Protein AF-A0A922IE28-F1 (afdb_monomer)

pLDDT: mean 79.54, std 25.28, range [22.52, 98.88]

Organism: Dermatophagoides farinae (NCBI:txid6954)

Mean predicted aligned error: 19.51 Å

Solvent-accessible surface area (backbone atoms only — not comparable to full-atom values): 65474 Å² total; per-residue (Å²): 134,86,85,78,84,88,87,84,89,79,88,81,90,84,90,85,84,85,82,87,82,88,80,86,89,87,83,83,89,85,85,89,86,86,90,89,84,81,88,87,80,85,88,86,84,86,81,89,84,91,84,84,88,87,86,89,86,83,85,91,82,89,90,85,81,89,84,88,85,86,71,89,77,75,98,67,81,85,79,55,100,76,50,50,60,42,82,54,39,50,75,61,57,78,55,43,74,57,99,73,29,42,29,26,38,27,29,31,63,85,85,61,49,63,28,29,39,37,34,57,67,75,90,49,86,88,73,59,78,53,69,44,56,58,45,25,52,58,51,41,77,72,46,87,53,83,25,36,52,47,67,76,52,41,27,29,46,78,69,88,49,102,86,51,78,70,49,44,30,43,33,27,70,55,50,49,26,19,47,37,17,43,48,68,34,81,91,55,78,79,49,75,20,37,50,34,36,52,52,50,39,51,30,52,30,46,37,52,37,46,74,71,36,34,40,55,49,46,46,46,42,73,32,34,28,29,30,57,74,46,55,41,23,46,48,76,48,58,67,38,45,72,65,72,91,56,96,79,65,70,49,82,35,96,55,34,58,66,56,32,46,40,65,55,39,70,24,51,37,32,73,85,67,66,49,53,42,36,30,8,47,26,41,43,60,52,19,74,62,68,52,46,74,85,36,80,35,93,44,70,65,49,31,48,39,50,45,16,64,33,56,16,36,89,42,54,88,76,24,75,68,48,79,75,29,80,37,45,91,74,52,91,57,60,79,91,38,61,65,34,52,53,74,72,40,47,88,64,46,84,46,65,50,53,41,46,55,42,43,40,24,52,39,79,35,60,91,74,25,51,48,45,66,64,53,66,49,34,55,51,56,69,44,85,66,49,59,34,80,38,31,82,61,40,68,74,52,93,64,71,33,32,52,77,72,52,84,79,77,79,76,80,80,82,81,77,92,78,85,82,87,89,85,86,88,82,90,89,92,85,84,90,87,85,90,88,80,91,84,91,89,90,88,92,82,89,83,90,85,92,84,87,86,79,85,88,84,90,81,92,88,85,92,87,90,86,87,88,79,92,86,85,85,84,90,83,84,91,88,85,85,88,86,86,88,85,89,80,90,80,91,89,88,92,81,89,84,83,91,86,87,82,90,82,85,82,81,81,87,66,89,72,78,66,81,88,68,75,76,94,76,88,76,90,66,65,58,81,85,74,50,31,69,64,57,50,48,54,52,52,61,49,42,73,42,20,38,42,72,41,78,45,49,48,53,63,44,70,66,58,46,50,54,46,48,54,52,32,41,76,61,56,35,36,44,80,26,79,64,36,52,73,24,35,39,34,38,58,37,87,77,48,75,76,82,78,78,44,36,36,46,43,66,32,31,92,68,47,87,52,78,48,36,41,65,74,54,75,65,60,47,50,55,55,45,66,76,52,43,61,47,27,29,22,80,28,50,34,37,37,40,33,29,22,38,23,40,87,87,16,92,79,36,52,47,34,43,36,38,29,55,47,62,69,48,53,56,49,38,54,33,38,22,50,48,8,53,72,38,43,72,71,51,46,82,60,74,85,48,33,44,34,42,40,35,29,52,64,27,53,81,67,91,62,88,63,46,63,56,31,63,50,22,61,94,69,48,44,50,47,75,39,81,92,72,43,32,37,42,24,32,8,37,62,42,60,66,54,42,38,47,67,55,47,49,33,50,22,13,51,31,30,45,51,16,66,76,72,72,40,43,31,40,43,14,14,29,26,39,40,28,41,73,84,70,57,70,48,26,38,33,34,22,31,36,78,94,54,48,36,57,38,62,20,46,31,59,56,66,57,84,59,47,47,52,21,23,41,24,44,55,42,30,40,34,38,65,46,101,81,21,43,32,18,36,36,23,38,56,40,30,44,79,45,65,42,57,60,57,29,72,88,49,25,46,42,54,56,60,26,55,49,35,61,15,44,32,34,23,44,12,37,32,73,78,25,46,72,44,39,62,69,41,82,86,80,53,65,92,85,59,52,36,32,21,30,86,70,46,81,51,54,97,83,63,87,60,77,46,23,44,80,61,16,32,38,41,24,46,39,87,54,33,89,42,49,32,97,57,37,64,42,51,78,33,48,64,41,47,32,39,34,34,38,32,46,33,52,60,67,53,29,47,54,35,33,39,87,43,69,65,46,26,50,42,54,28,59,60,27,46,23,47,53,39,69,77,47,94,56,93,53,90,45,76,40,80,30,32,49,36,30,31,92,36,43,46,44,36,58,24,64,46,52,46,58,63,50,57,58,78,77,47,84,74,55,52,76,50,52,34,33,40,39,20,70,40,23,37,40,91,88,79,68,43,62,59,48,94,40,60,33,56,46,44,42,56,48,50,52,53,51,43,48,66,75,62,52,96,44,64,37,86,52,58,87,24,36,30,71,30,82,91,66,52,73,53,85,95,59,97,60,60,62,65,77,37,60,42,71,50,59,70,57,51,52,52,47,50,54,51,45,55,49,48,43,50,42,47,24,39,90,49,50,50,67,65,52,57,50,47,50,51,53,38,54,50,46,58,68,107

Nearest PDB structures (foldseek):
  4ox2-assembly2_B  TM=9.775E-01  e=7.577E-95  Rattus norvegicus
  5v9g-assembly1_A  TM=9.801E-01  e=2.326E-94  Rattus norvegicus
  3dt7-assembly1_A  TM=9.799E-01  e=1.688E-94  Rattus norvegicus
  3mof-assembly1_A  TM=9.797E-01  e=4.185E-94  Rattus norvegicus
  2fah-assembly4_D  TM=9.716E-01  e=9.099E-90  Gallus gallus

Secondary structure (DSSP, 8-state):
-----------------------------------------------------------------------PPP------TTEEEGGGEEEEEEEEEETTEEEEEEEETTT--EEEEEEPP---TTS-S-HHHHHHHHHHHH---TTB--EEEEEE----STT-PPPEEEEEE--SEEHHHHHH-TT----HHHHHHHHHHHHHHHHHHHHTTEE-----GGGEEE-TTS-EEE--GGG-EEPPSSTT----S--S-GGG--HHHHTT-SS--THHHHHHHHHHHHHHHHSS-S---SSHHHHHHHHHHHH----TTTSTTGGGSTTGGGS---SSPPP-HHHHHTTT---HHHHHHHHHHT-SSTTTSPPHHHHHTSGGGTSSSPPPPSHHHHTT--S-B-GGGSPPPPPPPPPPP-------------------------------------------------------------------------------------------------TT----SS-----GGGS-HHHHHHHHHHHHHH--SEEEE----HHHHHHHHHHHHHTTS-EE-TTSBT-EEE---TTSSS---------PPTT----S-----HHHHHHHHHTTSTTTTTTSEEEEEEEEESSTT-TT-EEEEEEES-HHHHHHHHHHSEESHHHHHHHTT---SEEEEEE-S-PTTTSSPPBTTB---GGG-EEEEETTTTEEEEES--SGGGT-TIIIIIIIIIHHHHHHHHT-EEESEEEEEEE-TTS-EEEEEEE--TTSSHHHHHT----STT-EEEEEESS-EEEEE-TTSBEEEE---SEE--B-TT--TTT-HHHHHHTTBS-EEES-EEETTS-EE-TT-TTSS-TT--EE-TTS-EE-TTSSS-SS-TT-EEEEEGGGSTTB-TTTT-TT-EEEEEEEEE----SSS-SEEE-SSHHHHHHHHHT-EEE--TTSS--S--EEE-GGGTTTT-SS-HHHHHHHHHTTTTSTT-BPPEEEEE-TT-B-TTT--BSS--GGGGHHHHHHHHHHHTT-S-EEEETTEEEE-TTTS--TT----HHHHH---HHHHHHHHHHHHHHHHHHTGGGS-HHHHHHHHHHHHHTT-

Sequence (1121 aa):
MSNNLPSHGGTINSIDSSSSKNSLHNHMRNITGSTTSNMPGNLHNPTSNHQQPPQSSSSSSSLASSSNINGPLPDNEYEFPYCEDVNKYTKMNKIGQGTFGEVFKAKHSKTRKLVALKKVLMENEKEGFPITALREIKILQLLKHENVVNLIEICRTSSTDSNYKATFYLVFDFCEHDLAGLLSNISVTFNLGEIKKIMQQLLNGLFFIHKQKILHRDMKAANILITKNGVLKLADFGLARAISDIRSDRYTNRVVTLWYRPPELLLGARNYGPPIDLWGAGCIMAEMWTRIPILQGNTELAQLQMITQLCGSITPEVWPGVEKLELFNKMDLGKNQRRRVKEKLKPFIKCDCALDLLDKLLILDPTKRLDSDSALNHDFFWTDPMPQDLGKLLSKYTSSMFEFTTPRRRAAPQAQQGGGPSAPGPHVYHPGHHPGGHQRGPPGRMGAQNSGGQYIDRLDGSYHPSSMINTDNVPSTVVRLTDLVKHRTMISVAYQKGHFEGAESLGCQTTKTSFNTVSSRGLTNLSAATLSDSVKKFIEDKARVCKPDQIQICDGSETENQQLIDLMVKQGMLEKLPKYENCWLARTDPADVALNKRDTIPIPKEGVEGTLGKWLSPEDLQKALDERFPDCMKGRTMYVIPFSMGPIGSPLSKIGIQLTDSPYVVASMRIMTRMGEAVLKTLGEREDFIRCLHSVGCPLPLQRPLKQNWPCNPEKTLISHIPDRNEIISFGSGYGGNSLLGKKCFALRLGSILAKREGWFAEHMLILGITNPQGIKRYVVAAFPSACGKTNLAMLTPTLPGYKVECVGDDISWMRFDKNGVLRAINPEYGFFGVAPGTTNKTNPNAMKTISRNTVFTNVAKTSDGGVYWEGLEDEIDPNVKITSWLGEEWTKDSGKPAAHPNSRFCTPAGQCPIIDSCWEDSQGVPISAIIFGGRRPEGVPLVYESFDWKHGVLVGASLRSEATAAAEHKAKVIMHDPFAMRPFFGYNFGHYLDHWLSFAEKPGLQLPKIFHVNWFRKDKQSGKFLWPGFGENCRVLDWIIRRVENENITMDSPIGYLPKRDSFRAEGLDIDYDKLFDVPKDFWKQEVTSIRKYFDEQVGEDLPKDMNEQLNKLEQRLNQ

Foldseek 3Di:
DDDDDDDDDDDDDDDDDDDDDDDDDDDDDDDDDDDDDDDDDDDDDDDDDDDDDDDDDDDDDDDDDDDDDDDDDDPDDPDPVFAAAPVQKAWDAWFDDDPFFTWTWIAGNPVRAIKIKGWGDPPDVVPPGDPLVVVVVVLLVVDDDLAAKHFPGKYWHDDPDPPDDIIIITITHDALEFQLLQLLDPPRAQDLLQLLLLLLSLLVQLVRCVVVQKEQQAQDRLQWGAHLQGGIHGDDSSVMDGQDPDPPQFAQLPTYDLLQAAVLSLLAGRHDGSLRNLSSSLQVSLCSQVSDRQQDAPDSQSSLLSLCQAANADDCVLAPPSVVRPCPVPHDNDPDHDHCQLVVRCVRDVDVLSSVLSNLSSRNHSVSRAHSVLSSLGCSCVPPPHNDGCSVSSVVDPHRGHPVPDDDDDDDDDDDDDDDDDDDDDDDDDDDDDDDDDDDDDDDDDDDDDDDDDDDDDDDDDDDDDDDDDDDDDDDDDDDDDDDDDDDDDDDDDDDDDDDDDDDDDDDPDVPPDPPCQDDDDDDADDPVLAAPLLVVLCVVLCVFQVAPAEGEDALDVRLLVVLVVVCVVLLQWDFQVLFAQEIEGFADPLQQADDFADAAFDFDRSFDFLQHHHDDPVVVVVLCNVFRGNQNAHFYWYWKWFKQAFQPFPLIAIAIATERHSLLVNLLSQWTVIRSSSSVSCDNPNRHAYHYEYLRAHPPGPDDGASSHRFASVSWDWDADLVNSYTYTYGHPDDCRRNCVPQVVQFQSVQVVCLVPVWHKAQWWKKWKAALVRDIAIEIEQEADPFQQQLQQQFDAPDPSMDMFGLGRTIWIWHQDPQQFIFIARRIQWDWDFDAPDDCVRHVLVVQQLRYSKYKYQFKAKPSSHTDWHNCPPVDDPVIWIQASSRHTDDPPPPDTRGQQRITMRGGQVSGPRHDPCSRPSRGGGHQEYEYEEADQDQDFFKFWAPAQLLLLLVQQLDWYQDGSNDPDPDRDIDDCRSSCSRRYNYYVLVVSVSSVVSRPDPSHPDHIYMYGHQHHADPPPRDGLHPDRNPCVLVVVVSVCVSVVPPQWDDALSHTDGDPVRGPQPPHDGPNCRNGDRDLVVVVVSLVVSVVCCCRHNNPSHDPSSVVSSVSSVVRSVD

InterPro domains:
  IPR000719 Protein kinase domain [PF00069] (89-381)
  IPR000719 Protein kinase domain [PS50011] (89-381)
  IPR000719 Protein kinase domain [SM00220] (89-381)
  IPR008209 Phosphoenolpyruvate carboxykinase, GTP-utilising [MF_00452] (526-1120)
  IPR008209 Phosphoenolpyruvate carboxykinase, GTP-utilising [NF003253] (527-1120)
  IPR008209 Phosphoenolpyruvate carboxykinase, GTP-utilising [PTHR11561] (513-1120)
  IPR008209 Phosphoenolpyruvate carboxykinase, GTP-utilising [cd00819] (535-1115)
  IPR008210 Phosphoenolpyruvate carboxykinase, N-terminal [G3DSA:3.40.449.10] (537-767)
  IPR008210 Phosphoenolpyruvate carboxykinase, N-terminal [SSF68923] (525-759)
  IPR008271 Serine/threonine-protein kinase, active site [PS00108] (214-226)
  IPR011009 Protein kinase-like domain superfamily [SSF56112] (82-387)
  IPR013035 Phosphoenolpyruvate carboxykinase, C-terminal [G3DSA:3.90.228.20] (768-1118)
  IPR017441 Protein kinase, ATP binding site [PS00107] (95-118)
  IPR018091 Phosphoenolpyruvate carboxykinase, GTP-utilising, conserved site [PS00505] (784-792)
  IPR035077 Phosphoenolpyruvate carboxykinase, C-terminal P-loop domain [PF00821] (760-1118)
  IPR035078 Phosphoenolpyruvate carboxykinase, GTP-utilising, N-terminal [PF17297] (537-755)

Radius of gyration: 40.19 Å; Cα contacts (8 Å, |Δi|>4): 1956; chains: 1; bounding box: 124×107×155 Å

Structure (mmCIF, N/CA/C/O backbone):
data_AF-A0A922IE28-F1
#
_entry.id   AF-A0A922IE28-F1
#
loop_
_atom_site.group_PDB
_atom_site.id
_atom_site.type_symbol
_atom_site.label_atom_id
_atom_site.label_alt_id
_atom_site.label_comp_id
_atom_site.label_asym_id
_atom_site.label_entity_id
_atom_site.label_seq_id
_atom_site.pdbx_PDB_ins_code
_atom_site.Cartn_x
_atom_site.Cartn_y
_atom_site.Cartn_z
_atom_site.occupancy
_atom_site.B_iso_or_equiv
_atom_site.auth_seq_id
_atom_site.auth_comp_id
_atom_site.auth_asym_id
_atom_site.auth_atom_id
_atom_site.pdbx_PDB_model_num
ATOM 1 N N . MET A 1 1 ? 31.462 1.731 -59.263 1.00 33.59 1 MET A N 1
ATOM 2 C CA . MET A 1 1 ? 31.425 1.887 -60.732 1.00 33.59 1 MET A CA 1
ATOM 3 C C . MET A 1 1 ? 30.309 2.888 -61.015 1.00 33.59 1 MET A C 1
ATOM 5 O O . MET A 1 1 ? 29.175 2.592 -60.681 1.00 33.59 1 MET A O 1
ATOM 9 N N . SER A 1 2 ? 30.634 4.175 -61.179 1.00 28.20 2 SER A N 1
ATOM 10 C CA . SER A 1 2 ? 30.984 4.822 -62.464 1.00 28.20 2 SER A CA 1
ATOM 11 C C . SER A 1 2 ? 29.768 4.867 -63.409 1.00 28.20 2 SER A C 1
ATOM 13 O O . SER A 1 2 ? 29.462 3.852 -64.019 1.00 28.20 2 SER A O 1
ATOM 15 N N . ASN A 1 3 ? 28.930 5.910 -63.385 1.00 30.28 3 ASN A N 1
ATOM 16 C CA . ASN A 1 3 ? 29.123 7.308 -63.843 1.00 30.28 3 ASN A CA 1
ATOM 17 C C . ASN A 1 3 ? 28.669 7.537 -65.302 1.00 30.28 3 ASN A C 1
ATOM 19 O O . ASN A 1 3 ? 28.883 6.686 -66.155 1.00 30.28 3 ASN A O 1
ATOM 23 N N . ASN A 1 4 ? 28.185 8.763 -65.550 1.00 29.67 4 ASN A N 1
ATOM 24 C CA . ASN A 1 4 ? 28.097 9.478 -66.838 1.00 29.67 4 ASN A CA 1
ATOM 25 C C . ASN A 1 4 ? 26.875 9.264 -67.772 1.00 29.67 4 ASN A C 1
ATOM 27 O O . ASN A 1 4 ? 26.870 8.454 -68.690 1.00 29.67 4 ASN A O 1
ATOM 31 N N . LEU A 1 5 ? 25.907 10.177 -67.590 1.00 35.06 5 LEU A N 1
ATOM 32 C CA . LEU A 1 5 ? 25.339 11.108 -68.602 1.00 35.06 5 LEU A CA 1
ATOM 33 C C . LEU A 1 5 ? 26.402 11.640 -69.619 1.00 35.06 5 LEU A C 1
ATOM 35 O O . LEU A 1 5 ? 27.581 11.568 -69.261 1.00 35.06 5 LEU A O 1
ATOM 39 N N . PRO A 1 6 ? 26.078 12.272 -70.791 1.00 51.47 6 PRO A N 1
ATOM 40 C CA . PRO A 1 6 ? 25.014 13.296 -70.932 1.00 51.47 6 PRO A CA 1
ATOM 41 C C . PRO A 1 6 ? 24.387 13.546 -72.344 1.00 51.47 6 PRO A C 1
ATOM 43 O O . PRO A 1 6 ? 24.644 12.829 -73.305 1.00 51.47 6 PRO A O 1
ATOM 46 N N . SER A 1 7 ? 23.681 14.694 -72.450 1.00 30.53 7 SER A N 1
ATOM 47 C CA . SER A 1 7 ? 23.553 15.610 -73.621 1.00 30.53 7 SER A CA 1
ATOM 48 C C . SER A 1 7 ? 22.373 15.409 -74.605 1.00 30.53 7 SER A C 1
ATOM 50 O O . SER A 1 7 ? 21.953 14.283 -74.828 1.00 30.53 7 SER A O 1
ATOM 52 N N . HIS A 1 8 ? 21.781 16.453 -75.226 1.00 33.66 8 HIS A N 1
ATOM 53 C CA . HIS A 1 8 ? 21.833 17.918 -74.984 1.00 33.66 8 HIS A CA 1
ATOM 54 C C . HIS A 1 8 ? 20.650 18.670 -75.660 1.00 33.66 8 HIS A C 1
ATOM 56 O O . HIS A 1 8 ? 20.022 18.131 -76.564 1.00 33.66 8 HIS A O 1
ATOM 62 N N . GLY A 1 9 ? 20.444 19.950 -75.295 1.00 26.83 9 GLY A N 1
ATOM 63 C CA . GLY A 1 9 ? 19.660 20.946 -76.060 1.00 26.83 9 GLY A CA 1
ATOM 64 C C . GLY A 1 9 ? 18.352 21.420 -75.391 1.00 26.83 9 GLY A C 1
ATOM 65 O O . GLY A 1 9 ? 17.476 20.606 -75.140 1.00 26.83 9 GLY A O 1
ATOM 66 N N . GLY A 1 10 ? 18.150 22.711 -75.085 1.00 26.92 10 GLY A N 1
ATOM 67 C CA . GLY A 1 10 ? 19.105 23.832 -75.103 1.00 26.92 10 GLY A CA 1
ATOM 68 C C . GLY A 1 10 ? 18.490 25.196 -74.717 1.00 26.92 10 GLY A C 1
ATOM 69 O O . GLY A 1 10 ? 17.279 25.351 -74.779 1.00 26.92 10 GLY A O 1
ATOM 70 N N . THR A 1 11 ? 19.367 26.168 -74.395 1.00 30.12 11 THR A N 1
ATOM 71 C CA . THR A 1 11 ? 19.331 27.608 -74.803 1.00 30.12 11 THR A CA 1
ATOM 72 C C . THR A 1 11 ? 18.097 28.501 -74.477 1.00 30.12 11 THR A C 1
ATOM 74 O O . THR A 1 11 ? 16.982 28.136 -74.810 1.00 30.12 11 THR A O 1
ATOM 77 N N . ILE A 1 12 ? 18.211 29.748 -73.966 1.00 31.06 12 ILE A N 1
ATOM 78 C CA . ILE A 1 12 ? 19.392 30.587 -73.628 1.00 31.06 12 ILE A CA 1
ATOM 79 C C . ILE A 1 12 ? 19.015 31.820 -72.743 1.00 31.06 12 ILE A C 1
ATOM 81 O O . ILE A 1 12 ? 17.913 32.332 -72.892 1.00 31.06 12 ILE A O 1
ATOM 85 N N . ASN A 1 13 ? 19.966 32.327 -71.929 1.00 29.53 13 ASN A N 1
ATOM 86 C CA . ASN A 1 13 ? 20.087 33.694 -71.336 1.00 29.53 13 ASN A CA 1
ATOM 87 C C . ASN A 1 13 ? 18.993 34.274 -70.378 1.00 29.53 13 ASN A C 1
ATOM 89 O O . ASN A 1 13 ? 17.818 33.968 -70.510 1.00 29.53 13 ASN A O 1
ATOM 93 N N . SER A 1 14 ? 19.287 35.177 -69.414 1.00 29.58 14 SER A N 1
ATOM 94 C CA . SER A 1 14 ? 20.573 35.609 -68.797 1.00 29.58 14 SER A CA 1
ATOM 95 C C . SER A 1 14 ? 20.406 36.552 -67.570 1.00 29.58 14 SER A C 1
ATOM 97 O O . SER A 1 14 ? 19.569 37.446 -67.628 1.00 29.58 14 SER A O 1
ATOM 99 N N . ILE A 1 15 ? 21.346 36.462 -66.607 1.00 30.86 15 ILE A N 1
ATOM 100 C CA . ILE A 1 15 ? 21.926 37.553 -65.762 1.00 30.86 15 ILE A CA 1
ATOM 101 C C . ILE A 1 15 ? 21.205 38.062 -64.467 1.00 30.86 15 ILE A C 1
ATOM 103 O O . ILE A 1 15 ? 20.070 38.520 -64.476 1.00 30.86 15 ILE A O 1
ATOM 107 N N . ASP A 1 16 ? 21.983 37.995 -63.371 1.00 29.48 16 ASP A N 1
ATOM 108 C CA . ASP A 1 16 ? 22.145 38.820 -62.144 1.00 29.48 16 ASP A CA 1
ATOM 109 C C . ASP A 1 16 ? 21.040 39.154 -61.100 1.00 29.48 16 ASP A C 1
ATOM 111 O O . ASP A 1 16 ? 20.280 40.112 -61.178 1.00 29.48 16 ASP A O 1
ATOM 115 N N . SER A 1 17 ? 21.148 38.428 -59.978 1.00 28.91 17 SER A N 1
ATOM 116 C CA . SER A 1 17 ? 21.414 38.907 -58.599 1.00 28.91 17 SER A CA 1
ATOM 117 C C . SER A 1 17 ? 20.569 39.996 -57.883 1.00 28.91 17 SER A C 1
ATOM 119 O O . SER A 1 17 ? 20.706 41.194 -58.109 1.00 28.91 17 SER A O 1
ATOM 121 N N . SER A 1 18 ? 20.025 39.559 -56.736 1.00 27.88 18 SER A N 1
ATOM 122 C CA . SER A 1 18 ? 20.067 40.221 -55.408 1.00 27.88 18 SER A CA 1
ATOM 123 C C . SER A 1 18 ? 19.061 41.323 -54.991 1.00 27.88 18 SER A C 1
ATOM 125 O O . SER A 1 18 ? 18.932 42.385 -55.582 1.00 27.88 18 SER A O 1
ATOM 127 N N . SER A 1 19 ? 18.495 41.096 -53.796 1.00 27.25 19 SER A N 1
ATOM 128 C CA . SER A 1 19 ? 18.033 42.073 -52.788 1.00 27.25 19 SER A CA 1
ATOM 129 C C . SER A 1 19 ? 16.828 43.012 -53.043 1.00 27.25 19 SER A C 1
ATOM 131 O O . SER A 1 19 ? 16.942 44.070 -53.640 1.00 27.25 19 SER A O 1
ATOM 133 N N . SER A 1 20 ? 15.746 42.712 -52.307 1.00 27.97 20 SER A N 1
ATOM 134 C CA . SER A 1 20 ? 15.118 43.609 -51.308 1.00 27.97 20 SER A CA 1
ATOM 135 C C . SER A 1 20 ? 14.314 44.873 -51.705 1.00 27.97 20 SER A C 1
ATOM 137 O O . SER A 1 20 ? 14.832 45.807 -52.299 1.00 27.97 20 SER A O 1
ATOM 139 N N . LYS A 1 21 ? 13.136 44.981 -51.052 1.00 28.08 21 LYS A N 1
ATOM 140 C CA . LYS A 1 21 ? 12.272 46.162 -50.763 1.00 28.08 21 LYS A CA 1
ATOM 141 C C . LYS A 1 21 ? 11.179 46.578 -51.773 1.00 28.08 21 LYS A C 1
ATOM 143 O O . LYS A 1 21 ? 11.445 47.112 -52.834 1.00 28.08 21 LYS A O 1
ATOM 148 N N . ASN A 1 22 ? 9.942 46.470 -51.272 1.00 26.53 22 ASN A N 1
ATOM 149 C CA . ASN A 1 22 ? 8.863 47.477 -51.233 1.00 26.53 22 ASN A CA 1
ATOM 150 C C . ASN A 1 22 ? 8.592 48.367 -52.472 1.00 26.53 22 ASN A C 1
ATOM 152 O O . ASN A 1 22 ? 9.369 49.274 -52.749 1.00 26.53 22 ASN A O 1
ATOM 156 N N . SER A 1 23 ? 7.346 48.382 -52.970 1.00 25.14 23 SER A N 1
ATOM 157 C CA . SER A 1 23 ? 6.261 49.284 -52.493 1.00 25.14 23 SER A CA 1
ATOM 158 C C . SER A 1 23 ? 5.182 49.563 -53.568 1.00 25.14 23 SER A C 1
ATOM 160 O O . SER A 1 23 ? 5.408 49.302 -54.740 1.00 25.14 23 SER A O 1
ATOM 162 N N . LEU A 1 24 ? 4.061 50.177 -53.144 1.00 26.05 24 LEU A N 1
ATOM 163 C CA . LEU A 1 24 ? 3.047 50.919 -53.934 1.00 26.05 24 LEU A CA 1
ATOM 164 C C . LEU A 1 24 ? 2.302 50.130 -55.045 1.00 26.05 24 LEU A C 1
ATOM 166 O O . LEU A 1 24 ? 2.849 49.775 -56.077 1.00 26.05 24 LEU A O 1
ATOM 170 N N . HIS A 1 25 ? 1.040 49.740 -54.832 1.00 27.91 25 HIS A N 1
ATOM 171 C CA . HIS A 1 25 ? -0.189 50.565 -54.925 1.00 27.91 25 HIS A CA 1
ATOM 172 C C . HIS A 1 25 ? -0.701 50.820 -56.356 1.00 27.91 25 HIS A C 1
ATOM 174 O O . HIS A 1 25 ? -0.270 51.752 -57.026 1.00 27.91 25 HIS A O 1
ATOM 180 N N . ASN A 1 26 ? -1.786 50.131 -56.731 1.00 26.42 26 ASN A N 1
ATOM 181 C CA . ASN A 1 26 ? -3.143 50.690 -56.588 1.00 26.42 26 ASN A CA 1
ATOM 182 C C . ASN A 1 26 ? -4.217 49.705 -57.082 1.00 26.42 26 ASN A C 1
ATOM 184 O O . ASN A 1 26 ? -4.098 49.220 -58.202 1.00 26.42 26 ASN A O 1
ATOM 188 N N . HIS A 1 27 ? -5.307 49.518 -56.320 1.00 28.83 27 HIS A N 1
ATOM 189 C CA . HIS A 1 27 ? -6.666 49.422 -56.884 1.00 28.83 27 HIS A CA 1
ATOM 190 C C . HIS A 1 27 ? -7.777 49.652 -55.835 1.00 28.83 27 HIS A C 1
ATOM 192 O O . HIS A 1 27 ? -7.862 48.970 -54.824 1.00 28.83 27 HIS A O 1
ATOM 198 N N . MET A 1 28 ? -8.618 50.645 -56.136 1.00 26.81 28 MET A N 1
ATOM 199 C CA . MET A 1 28 ? -10.047 50.813 -55.817 1.00 26.81 28 MET A CA 1
ATOM 200 C C . MET A 1 28 ? -10.669 50.335 -54.479 1.00 26.81 28 MET A C 1
ATOM 202 O O . MET A 1 28 ? -11.011 49.175 -54.297 1.00 26.81 28 MET A O 1
ATOM 206 N N . ARG A 1 29 ? -11.062 51.340 -53.677 1.00 26.73 29 ARG A N 1
ATOM 207 C CA . ARG A 1 29 ? -12.455 51.624 -53.239 1.00 26.73 29 ARG A CA 1
ATOM 208 C C . ARG A 1 29 ? -13.330 50.459 -52.718 1.00 26.73 29 ARG A C 1
ATOM 210 O O . ARG A 1 29 ? -14.025 49.810 -53.491 1.00 26.73 29 ARG A O 1
ATOM 217 N N . ASN A 1 30 ? -13.563 50.429 -51.404 1.00 27.39 30 ASN A N 1
ATOM 218 C CA . ASN A 1 30 ? -14.661 51.207 -50.795 1.00 27.39 30 ASN A CA 1
ATOM 219 C C . ASN A 1 30 ? -14.438 51.385 -49.279 1.00 27.39 30 ASN A C 1
ATOM 221 O O . ASN A 1 30 ? -13.672 50.636 -48.678 1.00 27.39 30 ASN A O 1
ATOM 225 N N . ILE A 1 31 ? -15.016 52.439 -48.685 1.00 27.92 31 ILE A N 1
ATOM 226 C CA . ILE A 1 31 ? -14.619 52.982 -47.368 1.00 27.92 31 ILE A CA 1
ATOM 227 C C . ILE A 1 31 ? -15.842 53.283 -46.474 1.00 27.92 31 ILE A C 1
ATOM 229 O O . ILE A 1 31 ? -16.959 53.461 -46.950 1.00 27.92 31 ILE A O 1
ATOM 233 N N . THR A 1 32 ? -15.591 53.307 -45.164 1.00 34.78 32 THR A N 1
ATOM 234 C CA . THR A 1 32 ? -16.498 53.557 -44.030 1.00 34.78 32 THR A CA 1
ATOM 235 C C . THR A 1 32 ? -16.919 55.023 -43.822 1.00 34.78 32 THR A C 1
ATOM 237 O O . THR A 1 32 ? -16.245 55.944 -44.272 1.00 34.78 32 THR A O 1
ATOM 240 N N . GLY A 1 33 ? -17.938 55.238 -42.982 1.00 27.89 33 GLY A N 1
ATOM 241 C CA . GLY A 1 33 ? -18.291 56.517 -42.341 1.00 27.89 33 GLY A CA 1
ATOM 242 C C . GLY A 1 33 ? -19.752 56.501 -41.866 1.00 27.89 33 GLY A C 1
ATOM 243 O O . GLY A 1 33 ? -20.532 55.717 -42.394 1.00 27.89 33 GLY A O 1
ATOM 244 N N . SER A 1 34 ? -20.204 57.297 -40.894 1.00 31.56 34 SER A N 1
ATOM 245 C CA . SER A 1 34 ? -19.539 58.095 -39.839 1.00 31.56 34 SER A CA 1
ATOM 246 C C . SER A 1 34 ? -20.554 58.231 -38.663 1.00 31.56 34 SER A C 1
ATOM 248 O O . SER A 1 34 ? -21.556 57.523 -38.674 1.00 31.56 34 SER A O 1
ATOM 250 N N . THR A 1 35 ? -20.357 58.949 -37.549 1.00 25.95 35 THR A N 1
ATOM 251 C CA . THR A 1 35 ? -20.272 60.423 -37.410 1.00 25.95 35 THR A CA 1
ATOM 252 C C . THR A 1 35 ? -19.700 60.845 -36.048 1.00 25.95 35 THR A C 1
ATOM 254 O O . THR A 1 35 ? -19.980 60.202 -35.038 1.00 25.95 35 THR A O 1
ATOM 257 N N . THR A 1 36 ? -19.027 62.000 -35.990 1.00 30.19 36 THR A N 1
ATOM 258 C CA . THR A 1 36 ? -18.709 62.740 -34.751 1.00 30.19 36 THR A CA 1
ATOM 259 C C . THR A 1 36 ? -18.817 64.257 -34.967 1.00 30.19 36 THR A C 1
ATOM 261 O O . THR A 1 36 ? -18.719 64.739 -36.094 1.00 30.19 36 THR A O 1
ATOM 264 N N . SER A 1 37 ? -18.996 65.008 -33.876 1.00 28.92 37 SER A N 1
ATOM 265 C CA . SER A 1 37 ? -18.896 66.478 -33.780 1.00 28.92 37 SER A CA 1
ATOM 266 C C . SER A 1 37 ? -18.739 66.850 -32.289 1.00 28.92 37 SER A C 1
ATOM 268 O O . SER A 1 37 ? -19.373 66.192 -31.470 1.00 28.92 37 SER A O 1
ATOM 270 N N . ASN A 1 38 ? -17.970 67.853 -31.842 1.00 28.00 38 ASN A N 1
ATOM 271 C CA . ASN A 1 38 ? -17.329 68.951 -32.575 1.00 28.00 38 ASN A CA 1
ATOM 272 C C . ASN A 1 38 ? -16.104 69.541 -31.820 1.00 28.00 38 ASN A C 1
ATOM 274 O O . ASN A 1 38 ? -16.239 69.879 -30.649 1.00 28.00 38 ASN A O 1
ATOM 278 N N . MET A 1 39 ? -15.013 69.829 -32.553 1.00 29.38 39 MET A N 1
ATOM 279 C CA . MET A 1 39 ? -14.111 71.000 -32.369 1.00 29.38 39 MET A CA 1
ATOM 280 C C . MET A 1 39 ? -13.248 71.069 -31.053 1.00 29.38 39 MET A C 1
ATOM 282 O O . MET A 1 39 ? -13.283 70.125 -30.270 1.00 29.38 39 MET A O 1
ATOM 286 N N . PRO A 1 40 ? -12.277 72.011 -30.890 1.00 48.69 40 PRO A N 1
ATOM 287 C CA . PRO A 1 40 ? -10.871 71.721 -31.252 1.00 48.69 40 PRO A CA 1
ATOM 288 C C . PRO A 1 40 ? -9.797 72.214 -30.232 1.00 48.69 40 PRO A C 1
ATOM 290 O O . PRO A 1 40 ? -10.119 72.896 -29.263 1.00 48.69 40 PRO A O 1
ATOM 293 N N . GLY A 1 41 ? -8.493 71.959 -30.465 1.00 25.66 41 GLY A N 1
ATOM 294 C CA . GLY A 1 41 ? -7.428 72.579 -29.642 1.00 25.66 41 GLY A CA 1
ATOM 295 C C . GLY A 1 41 ? -5.969 72.143 -29.885 1.00 25.66 41 GLY A C 1
ATOM 296 O O . GLY A 1 41 ? -5.507 71.159 -29.322 1.00 25.66 41 GLY A O 1
ATOM 297 N N . ASN A 1 42 ? -5.242 72.936 -30.676 1.00 26.56 42 ASN A N 1
ATOM 298 C CA . ASN A 1 42 ? -3.787 72.934 -30.939 1.00 26.56 42 ASN A CA 1
ATOM 299 C C . ASN A 1 42 ? -2.866 72.653 -29.719 1.00 26.56 42 ASN A C 1
ATOM 301 O O . ASN A 1 42 ? -3.054 73.215 -28.647 1.00 26.56 42 ASN A O 1
ATOM 305 N N . LEU A 1 43 ? -1.888 71.740 -29.844 1.00 25.94 43 LEU A N 1
ATOM 306 C CA . LEU A 1 43 ? -0.463 72.001 -30.176 1.00 25.94 43 LEU A CA 1
ATOM 307 C C . LEU A 1 43 ? 0.300 72.943 -29.215 1.00 25.94 43 LEU A C 1
ATOM 309 O O . LEU A 1 43 ? 0.222 74.157 -29.366 1.00 25.94 43 LEU A O 1
ATOM 313 N N . HIS A 1 44 ? 1.186 72.379 -28.378 1.00 27.97 44 HIS A N 1
ATOM 314 C CA . HIS A 1 44 ? 2.638 72.628 -28.484 1.00 27.97 44 HIS A CA 1
ATOM 315 C C . HIS A 1 44 ? 3.490 71.667 -27.626 1.00 27.97 44 HIS A C 1
ATOM 317 O O . HIS A 1 44 ? 3.114 71.271 -26.529 1.00 27.97 44 HIS A O 1
ATOM 323 N N . ASN A 1 45 ? 4.676 71.343 -28.143 1.00 29.50 45 ASN A N 1
ATOM 324 C CA . ASN A 1 45 ? 5.859 70.840 -27.424 1.00 29.50 45 ASN A CA 1
ATOM 325 C C . ASN A 1 45 ? 6.936 71.954 -27.559 1.00 29.50 45 ASN A C 1
ATOM 327 O O . ASN A 1 45 ? 6.812 72.722 -28.530 1.00 29.50 45 ASN A O 1
ATOM 331 N N . PRO A 1 46 ? 7.969 72.092 -26.686 1.00 40.75 46 PRO A N 1
ATOM 332 C CA . PRO A 1 46 ? 9.123 71.174 -26.757 1.00 40.75 46 PRO A CA 1
ATOM 333 C C . PRO A 1 46 ? 10.016 71.033 -25.477 1.00 40.75 46 PRO A C 1
ATOM 335 O O . PRO A 1 46 ? 9.747 71.582 -24.415 1.00 40.75 46 PRO A O 1
ATOM 338 N N . THR A 1 47 ? 11.166 70.358 -25.660 1.00 26.50 47 THR A N 1
ATOM 339 C CA . THR A 1 47 ? 12.451 70.460 -24.909 1.00 26.50 47 THR A CA 1
ATOM 340 C C . THR A 1 47 ? 12.561 69.987 -23.446 1.00 26.50 47 THR A C 1
ATOM 342 O O . THR A 1 47 ? 12.448 70.750 -22.496 1.00 26.50 47 THR A O 1
ATOM 345 N N . SER A 1 48 ? 12.972 68.722 -23.308 1.00 28.05 48 SER A N 1
ATOM 346 C CA . SER A 1 48 ? 14.195 68.264 -22.605 1.00 28.05 48 SER A CA 1
ATOM 347 C C . SER A 1 48 ? 14.937 69.187 -21.613 1.00 28.05 48 SER A C 1
ATOM 349 O O . SER A 1 48 ? 15.474 70.218 -22.022 1.00 28.05 48 SER A O 1
ATOM 351 N N . ASN A 1 49 ? 15.263 68.649 -20.425 1.00 26.98 49 ASN A N 1
ATOM 352 C CA . ASN A 1 49 ? 16.675 68.523 -20.012 1.00 26.98 49 ASN A CA 1
ATOM 353 C C . ASN A 1 49 ? 16.920 67.457 -18.918 1.00 26.98 49 ASN A C 1
ATOM 355 O O . ASN A 1 49 ? 15.987 67.011 -18.253 1.00 26.98 49 ASN A O 1
ATOM 359 N N . HIS A 1 50 ? 18.181 67.046 -18.734 1.00 30.03 50 HIS A N 1
ATOM 360 C CA . HIS A 1 50 ? 18.613 66.180 -17.624 1.00 30.03 50 HIS A CA 1
ATOM 361 C C . HIS A 1 50 ? 18.760 66.965 -16.309 1.00 30.03 50 HIS A C 1
ATOM 363 O O . HIS A 1 50 ? 19.361 68.035 -16.328 1.00 30.03 50 HIS A O 1
ATOM 369 N N . GLN A 1 51 ? 18.391 66.362 -15.168 1.00 24.95 51 GLN A N 1
ATOM 370 C CA . GLN A 1 51 ? 19.322 66.041 -14.063 1.00 24.95 51 GLN A CA 1
ATOM 371 C C . GLN A 1 51 ? 18.633 65.199 -12.961 1.00 24.95 51 GLN A C 1
ATOM 373 O O . GLN A 1 51 ? 17.543 64.674 -13.182 1.00 24.95 51 GLN A O 1
ATOM 378 N N . GLN A 1 52 ? 19.336 64.934 -11.853 1.00 24.14 52 GLN A N 1
ATOM 379 C CA . GLN A 1 52 ? 19.041 63.872 -10.876 1.00 24.14 52 GLN A CA 1
ATOM 380 C C . GLN A 1 52 ? 18.522 64.441 -9.507 1.00 24.14 52 GLN A C 1
ATOM 382 O O . GLN A 1 52 ? 18.144 65.609 -9.479 1.00 24.14 52 GLN A O 1
ATOM 387 N N . PRO A 1 53 ? 18.346 63.649 -8.417 1.00 44.06 53 PRO A N 1
ATOM 388 C CA . PRO A 1 53 ? 17.395 63.922 -7.310 1.00 44.06 53 PRO A CA 1
ATOM 389 C C . PRO A 1 53 ? 17.957 64.966 -6.289 1.00 44.06 53 PRO A C 1
ATOM 391 O O . PRO A 1 53 ? 19.128 65.315 -6.450 1.00 44.06 53 PRO A O 1
ATOM 394 N N . PRO A 1 54 ? 17.251 65.415 -5.203 1.00 36.06 54 PRO A N 1
ATOM 395 C CA . PRO A 1 54 ? 16.363 64.567 -4.389 1.00 36.06 54 PRO A CA 1
ATOM 396 C C . PRO A 1 54 ? 15.253 65.206 -3.507 1.00 36.06 54 PRO A C 1
ATOM 398 O O . PRO A 1 54 ? 14.956 66.391 -3.553 1.00 36.06 54 PRO A O 1
ATOM 401 N N . GLN A 1 55 ? 14.746 64.340 -2.617 1.00 24.39 55 GLN A N 1
ATOM 402 C CA . GLN A 1 55 ? 14.149 64.581 -1.296 1.00 24.39 55 GLN A CA 1
ATOM 403 C C . GLN A 1 55 ? 12.628 64.734 -1.139 1.00 24.39 55 GLN A C 1
ATOM 405 O O . GLN A 1 55 ? 11.885 65.291 -1.936 1.00 24.39 55 GLN A O 1
ATOM 410 N N . SER A 1 56 ? 12.213 64.139 -0.024 1.00 25.89 56 SER A N 1
ATOM 411 C CA . SER A 1 56 ? 10.889 64.012 0.565 1.00 25.89 56 SER A CA 1
ATOM 412 C C . SER A 1 56 ? 10.310 65.315 1.112 1.00 25.89 56 SER A C 1
ATOM 414 O O . SER A 1 56 ? 11.015 66.060 1.788 1.00 25.89 56 SER A O 1
ATOM 416 N N . SER A 1 57 ? 8.987 65.448 1.050 1.00 22.97 57 SER A N 1
ATOM 417 C CA . SER A 1 57 ? 8.172 65.868 2.205 1.00 22.97 57 SER A CA 1
ATOM 418 C C . SER A 1 57 ? 6.708 65.439 2.002 1.00 22.97 57 SER A C 1
ATOM 420 O O . SER A 1 57 ? 6.394 64.751 1.029 1.00 22.97 57 SER A O 1
ATOM 422 N N . SER A 1 58 ? 5.839 65.717 2.975 1.00 24.70 58 SER A N 1
ATOM 423 C CA . SER A 1 58 ? 4.528 65.078 3.140 1.00 24.70 58 SER A CA 1
ATOM 424 C C . SER A 1 58 ? 3.332 66.038 3.045 1.00 24.70 58 SER A C 1
ATOM 426 O O . SER A 1 58 ? 3.478 67.252 3.118 1.00 24.70 58 SER A O 1
ATOM 428 N N . SER A 1 59 ? 2.141 65.423 3.084 1.00 23.77 59 SER A N 1
ATOM 429 C CA . SER A 1 59 ? 0.880 65.898 3.697 1.00 23.77 59 SER A CA 1
ATOM 430 C C . SER A 1 59 ? -0.087 66.858 2.959 1.00 23.77 59 SER A C 1
ATOM 432 O O . SER A 1 59 ? 0.217 68.001 2.654 1.00 23.77 59 SER A O 1
ATOM 434 N N . SER A 1 60 ? -1.334 66.358 2.876 1.00 24.73 60 SER A N 1
ATOM 435 C CA . SER A 1 60 ? -2.637 67.016 3.142 1.00 24.73 60 SER A CA 1
ATOM 436 C C . SER A 1 60 ? -3.209 68.135 2.252 1.00 24.73 60 SER A C 1
ATOM 438 O O . SER A 1 60 ? -2.844 69.299 2.379 1.00 24.73 60 SER A O 1
ATOM 440 N N . SER A 1 61 ? -4.300 67.802 1.545 1.00 23.31 61 SER A N 1
ATOM 441 C CA . SER A 1 61 ? -5.626 68.482 1.581 1.00 23.31 61 SER A CA 1
ATOM 442 C C . SER A 1 61 ? -6.648 67.599 0.822 1.00 23.31 61 SER A C 1
ATOM 444 O O . SER A 1 61 ? -6.391 67.199 -0.305 1.00 23.31 61 SER A O 1
ATOM 446 N N . SER A 1 62 ? -7.653 66.984 1.463 1.00 23.53 62 SER A N 1
ATOM 447 C CA . SER A 1 62 ? -9.009 67.505 1.770 1.00 23.53 62 SER A CA 1
ATOM 448 C C . SER A 1 62 ? -9.797 67.978 0.526 1.00 23.53 62 SER A C 1
ATOM 450 O O . SER A 1 62 ? -9.517 69.053 0.013 1.00 23.53 62 SER A O 1
ATOM 452 N N . LEU A 1 63 ? -10.665 67.162 -0.091 1.00 29.52 63 LEU A N 1
ATOM 453 C CA . LEU A 1 63 ? -12.050 66.779 0.291 1.00 29.52 63 LEU A CA 1
ATOM 454 C C . LEU A 1 63 ? -13.124 67.879 0.154 1.00 29.52 63 LEU A C 1
ATOM 456 O O . LEU A 1 63 ? -13.267 68.722 1.032 1.00 29.52 63 LEU A O 1
ATOM 460 N N . ALA A 1 64 ? -13.961 67.741 -0.883 1.00 26.20 64 ALA A N 1
ATOM 461 C CA . ALA A 1 64 ? -15.344 68.226 -1.001 1.00 26.20 64 ALA A CA 1
ATOM 462 C C . ALA A 1 64 ? -16.009 67.519 -2.214 1.00 26.20 64 ALA A C 1
ATOM 464 O O . ALA A 1 64 ? -15.318 67.288 -3.202 1.00 26.20 64 ALA A O 1
ATOM 465 N N . SER A 1 65 ? -17.297 67.154 -2.238 1.00 26.12 65 SER A N 1
ATOM 466 C CA . SER A 1 65 ? -18.305 67.053 -1.163 1.00 26.12 65 SER A CA 1
ATOM 467 C C . SER A 1 65 ? -19.526 66.213 -1.619 1.00 26.12 65 SER A C 1
ATOM 469 O O . SER A 1 65 ? -19.620 65.826 -2.783 1.00 26.12 65 SER A O 1
ATOM 471 N N . SER A 1 66 ? -20.493 66.024 -0.704 1.00 26.56 66 SER A N 1
ATOM 472 C CA . SER A 1 66 ? -21.863 65.484 -0.885 1.00 26.56 66 SER A CA 1
ATOM 473 C C . SER A 1 66 ? -22.022 63.944 -0.923 1.00 26.56 66 SER A C 1
ATOM 475 O O . SER A 1 66 ? -21.212 63.248 -1.520 1.00 26.56 66 SER A O 1
ATOM 477 N N . SER A 1 67 ? -23.040 63.341 -0.285 1.00 29.80 67 SER A N 1
ATOM 478 C CA . SER A 1 67 ? -24.054 63.888 0.650 1.00 29.80 67 SER A CA 1
ATOM 479 C C . SER A 1 67 ? -24.487 62.855 1.711 1.00 29.80 67 SER A C 1
ATOM 481 O O . SER A 1 67 ? -24.223 61.664 1.575 1.00 29.80 67 SER A O 1
ATOM 483 N N . ASN A 1 68 ? -25.104 63.329 2.801 1.00 28.72 68 ASN A N 1
ATOM 484 C CA . ASN A 1 68 ? -25.440 62.520 3.980 1.00 28.72 68 ASN A CA 1
ATOM 485 C C . ASN A 1 68 ? -26.729 61.701 3.810 1.00 28.72 68 ASN A C 1
ATOM 487 O O . ASN A 1 68 ? -27.742 62.238 3.367 1.00 28.72 68 ASN A O 1
ATOM 491 N N . ILE A 1 69 ? -26.746 60.494 4.383 1.00 30.48 69 ILE A N 1
ATOM 492 C CA . ILE A 1 69 ? -27.937 59.944 5.048 1.00 30.48 69 ILE A CA 1
ATOM 493 C C . ILE A 1 69 ? -27.506 59.533 6.460 1.00 30.48 69 ILE A C 1
ATOM 495 O O . ILE A 1 69 ? -26.840 58.518 6.638 1.00 30.48 69 ILE A O 1
ATOM 499 N N . ASN A 1 70 ? -27.871 60.340 7.460 1.00 31.06 70 ASN A N 1
ATOM 500 C CA . ASN A 1 70 ? -27.663 60.019 8.871 1.00 31.06 70 ASN A CA 1
ATOM 501 C C . ASN A 1 70 ? -28.953 59.450 9.466 1.00 31.06 70 ASN A C 1
ATOM 503 O O . ASN A 1 70 ? -29.938 60.170 9.612 1.00 31.06 70 ASN A O 1
ATOM 507 N N . GLY A 1 71 ? -28.903 58.191 9.887 1.00 28.53 71 GLY A N 1
ATOM 508 C CA . GLY A 1 71 ? -29.667 57.702 11.032 1.00 28.53 71 GLY A CA 1
ATOM 509 C C . GLY A 1 71 ? -28.673 57.272 12.116 1.00 28.53 71 GLY A C 1
ATOM 510 O O . GLY A 1 71 ? -27.571 56.842 11.761 1.00 28.53 71 GLY A O 1
ATOM 511 N N . PRO A 1 72 ? -28.997 57.387 13.415 1.00 33.25 72 PRO A N 1
ATOM 512 C CA . PRO A 1 72 ? -28.158 56.797 14.450 1.00 33.25 72 PRO A CA 1
ATOM 513 C C . PRO A 1 72 ? -28.151 55.275 14.265 1.00 33.25 72 PRO A C 1
ATOM 515 O O . PRO A 1 72 ? -29.200 54.631 14.318 1.00 33.25 72 PRO A O 1
ATOM 518 N N . LEU A 1 73 ? -26.971 54.699 14.024 1.00 31.47 73 LEU A N 1
ATOM 519 C CA . LEU A 1 73 ? -26.798 53.251 14.107 1.00 31.47 73 LEU A CA 1
ATOM 520 C C . LEU A 1 73 ? -27.055 52.827 15.565 1.00 31.47 73 LEU A C 1
ATOM 522 O O . LEU A 1 73 ? -26.545 53.501 16.461 1.00 31.47 73 LEU A O 1
ATOM 526 N N . PRO A 1 74 ? -27.834 51.762 15.829 1.00 34.53 74 PRO A N 1
ATOM 527 C CA . PRO A 1 74 ? -28.080 51.325 17.198 1.00 34.53 74 PRO A CA 1
ATOM 528 C C . PRO A 1 74 ? -26.785 50.882 17.884 1.00 34.53 74 PRO A C 1
ATOM 530 O O . PRO A 1 74 ? -25.996 50.153 17.278 1.00 34.53 74 PRO A O 1
ATOM 533 N N . ASP A 1 75 ? -26.631 51.219 19.167 1.00 39.69 75 ASP A N 1
ATOM 534 C CA . ASP A 1 75 ? -25.671 50.580 20.080 1.00 39.69 75 ASP A CA 1
ATOM 535 C C . ASP A 1 75 ? -26.125 49.142 20.405 1.00 39.69 75 ASP A C 1
ATOM 537 O O . ASP A 1 75 ? -26.434 48.794 21.543 1.00 39.69 75 ASP A O 1
ATOM 541 N N . ASN A 1 76 ? -26.201 48.301 19.370 1.00 33.75 76 ASN A N 1
ATOM 542 C CA . ASN A 1 76 ? -26.504 46.883 19.486 1.00 33.75 76 ASN A CA 1
ATOM 543 C C . ASN A 1 76 ? -25.220 46.060 19.413 1.00 33.75 76 ASN A C 1
ATOM 545 O O . ASN A 1 76 ? -24.383 46.211 18.522 1.00 33.75 76 ASN A O 1
ATOM 549 N N . GLU A 1 77 ? -25.107 45.164 20.382 1.00 40.84 77 GLU A N 1
ATOM 550 C CA . GLU A 1 77 ? -23.969 44.308 20.672 1.00 40.84 77 GLU A CA 1
ATOM 551 C C . GLU A 1 77 ? -23.404 43.599 19.429 1.00 40.84 77 GLU A C 1
ATOM 553 O O . GLU A 1 77 ? -24.031 42.713 18.848 1.00 40.84 77 GLU A O 1
ATOM 558 N N . TYR A 1 78 ? -22.149 43.906 19.083 1.00 36.41 78 TYR A N 1
ATOM 559 C CA . TYR A 1 78 ? -21.329 42.993 18.286 1.00 36.41 78 TYR A CA 1
ATOM 560 C C . TYR A 1 78 ? -20.994 41.766 19.142 1.00 36.41 78 TYR A C 1
ATOM 562 O O . TYR A 1 78 ? -19.934 41.687 19.776 1.00 36.41 78 TYR A O 1
ATOM 570 N N . GLU A 1 79 ? -21.920 40.812 19.186 1.00 32.69 79 GLU A N 1
ATOM 571 C CA . GLU A 1 79 ? -21.654 39.489 19.727 1.00 32.69 79 GLU A CA 1
ATOM 572 C C . GLU A 1 79 ? -20.646 38.779 18.812 1.00 32.69 79 GLU A C 1
ATOM 574 O O . GLU A 1 79 ? -20.873 38.569 17.621 1.00 32.69 79 GLU A O 1
ATOM 579 N N . PHE A 1 80 ? -19.488 38.430 19.372 1.00 43.81 80 PHE A N 1
ATOM 580 C CA . PHE A 1 80 ? -18.489 37.602 18.707 1.00 43.81 80 PHE A CA 1
ATOM 581 C C . PHE A 1 80 ? -18.678 36.164 19.216 1.00 43.81 80 PHE A C 1
ATOM 583 O O . PHE A 1 80 ? -18.124 35.850 20.272 1.00 43.81 80 PHE A O 1
ATOM 590 N N . PRO A 1 81 ? -19.397 35.270 18.501 1.00 43.00 81 PRO A N 1
ATOM 591 C CA . PRO A 1 81 ? -19.824 33.953 19.013 1.00 43.00 81 PRO A CA 1
ATOM 592 C C . PRO A 1 81 ? -18.686 32.945 19.289 1.00 43.00 81 PRO A C 1
ATOM 594 O O . PRO A 1 81 ? -18.938 31.780 19.579 1.00 43.00 81 PRO A O 1
ATOM 597 N N . TYR A 1 82 ? -17.428 33.388 19.206 1.00 51.84 82 TYR A N 1
ATOM 598 C CA . TYR A 1 82 ? -16.213 32.613 19.466 1.00 51.84 82 TYR A CA 1
ATOM 599 C C . TYR A 1 82 ? -15.175 33.393 20.307 1.00 51.84 82 TYR A C 1
ATOM 601 O O . TYR A 1 82 ? -13.986 33.081 20.250 1.00 51.84 82 TYR A O 1
ATOM 609 N N . CYS A 1 83 ? -15.589 34.441 21.038 1.00 59.88 83 CYS A N 1
ATOM 610 C CA . CYS A 1 83 ? -14.702 35.281 21.857 1.00 59.88 83 CYS A CA 1
ATOM 611 C C . CYS A 1 83 ? -15.327 35.591 23.231 1.00 59.88 83 CYS A C 1
ATOM 613 O O . CYS A 1 83 ? -16.004 36.607 23.415 1.00 59.88 83 CYS A O 1
ATOM 615 N N . GLU A 1 84 ? -15.104 34.692 24.192 1.00 70.19 84 GLU A N 1
ATOM 616 C CA . GLU A 1 84 ? -15.616 34.812 25.563 1.00 70.19 84 GLU A CA 1
ATOM 617 C C . GLU A 1 84 ? -14.878 35.881 26.398 1.00 70.19 84 GLU A C 1
ATOM 619 O O . GLU A 1 84 ? -13.800 36.373 26.045 1.00 70.19 84 GLU A O 1
ATOM 624 N N . ASP A 1 85 ? -15.461 36.234 27.545 1.00 79.44 85 ASP A N 1
ATOM 625 C CA . ASP A 1 85 ? -14.845 37.138 28.517 1.00 79.44 85 ASP A CA 1
ATOM 626 C C . ASP A 1 85 ? -13.645 36.474 29.223 1.00 79.44 85 ASP A C 1
ATOM 628 O O . ASP A 1 85 ? -13.747 35.391 29.808 1.00 79.44 85 ASP A O 1
ATOM 632 N N . VAL A 1 86 ? -12.499 37.160 29.214 1.00 85.19 86 VAL A N 1
ATOM 633 C CA . VAL A 1 86 ? -11.265 36.743 29.893 1.00 85.19 86 VAL A CA 1
ATOM 634 C C . VAL A 1 86 ? -11.429 36.624 31.416 1.00 85.19 86 VAL A C 1
ATOM 636 O O . VAL A 1 86 ? -10.659 35.902 32.048 1.00 85.19 86 VAL A O 1
ATOM 639 N N . ASN A 1 87 ? -12.456 37.241 32.015 1.00 85.31 87 ASN A N 1
ATOM 640 C CA . ASN A 1 87 ? -12.769 37.142 33.448 1.00 85.31 87 ASN A CA 1
ATOM 641 C C . ASN A 1 87 ? -12.997 35.694 33.945 1.00 85.31 87 ASN A C 1
ATOM 643 O O . ASN A 1 87 ? -12.870 35.420 35.142 1.00 85.31 87 ASN A O 1
ATOM 647 N N . LYS A 1 88 ? -13.240 34.718 33.051 1.00 88.12 88 LYS A N 1
ATOM 648 C CA . LYS A 1 88 ? -13.235 33.283 33.411 1.00 88.12 88 LYS A CA 1
ATOM 649 C C . LYS A 1 88 ? -11.846 32.716 33.754 1.00 88.12 88 LYS A C 1
ATOM 651 O O . LYS A 1 88 ? -11.760 31.559 34.174 1.00 88.12 88 LYS A O 1
ATOM 656 N N . TYR A 1 89 ? -10.777 33.504 33.623 1.00 92.06 89 TYR A N 1
ATOM 657 C CA . TYR A 1 89 ? -9.400 33.145 33.958 1.00 92.06 89 TYR A CA 1
ATOM 658 C C . TYR A 1 89 ? -8.826 34.026 35.076 1.00 92.06 89 TYR A C 1
ATOM 660 O O . TYR A 1 89 ? -8.532 35.203 34.883 1.00 92.06 89 TYR A O 1
ATOM 668 N N . THR A 1 90 ? -8.539 33.432 36.238 1.00 91.94 90 THR A N 1
ATOM 669 C CA . THR A 1 90 ? -7.745 34.098 37.278 1.00 91.94 90 THR A CA 1
ATOM 670 C C . THR A 1 90 ? -6.295 34.228 36.804 1.00 91.94 90 THR A C 1
ATOM 672 O O . THR A 1 90 ? -5.551 33.243 36.757 1.00 91.94 90 THR A O 1
ATOM 675 N N . LYS A 1 91 ? -5.889 35.446 36.438 1.00 90.94 91 LYS A N 1
ATOM 676 C CA . LYS A 1 91 ? -4.510 35.792 36.074 1.00 90.94 91 LYS A CA 1
ATOM 677 C C . LYS A 1 91 ? -3.576 35.600 37.279 1.00 90.94 91 LYS A C 1
ATOM 679 O O . LYS A 1 91 ? -3.896 36.028 38.383 1.00 90.94 91 LYS A O 1
ATOM 684 N N . MET A 1 92 ? -2.431 34.956 37.065 1.00 90.81 92 MET A N 1
ATOM 685 C CA . MET A 1 92 ? -1.387 34.732 38.072 1.00 90.81 92 MET A CA 1
ATOM 686 C C . MET A 1 92 ? -0.126 35.535 37.690 1.00 90.81 92 MET A C 1
ATOM 688 O O . MET A 1 92 ? -0.222 36.676 37.236 1.00 90.81 92 MET A O 1
ATOM 692 N N . ASN A 1 93 ? 1.068 34.967 37.873 1.00 88.94 93 ASN A N 1
ATOM 693 C CA . ASN A 1 93 ? 2.330 35.627 37.557 1.00 88.94 93 ASN A CA 1
ATOM 694 C C . ASN A 1 93 ? 2.568 35.780 36.041 1.00 88.94 93 ASN A C 1
ATOM 696 O O . ASN A 1 93 ? 2.139 34.961 35.223 1.00 88.94 93 ASN A O 1
ATOM 700 N N . LYS A 1 94 ? 3.331 36.814 35.670 1.00 89.88 94 LYS A N 1
ATOM 701 C CA . LYS A 1 94 ? 3.926 36.945 34.333 1.00 89.88 94 LYS A CA 1
ATOM 702 C C . LYS A 1 94 ? 4.995 35.861 34.145 1.00 89.88 94 LYS A C 1
ATOM 704 O O . LYS A 1 94 ? 5.705 35.533 35.097 1.00 89.88 94 LYS A O 1
ATOM 709 N N . ILE A 1 95 ? 5.065 35.293 32.945 1.00 86.75 95 ILE A N 1
ATOM 710 C CA . ILE A 1 95 ? 6.003 34.219 32.568 1.00 86.75 95 ILE A CA 1
ATOM 711 C C . ILE A 1 95 ? 6.811 34.543 31.308 1.00 86.75 95 ILE A C 1
ATOM 713 O O . ILE A 1 95 ? 7.820 33.896 31.067 1.00 86.75 95 ILE A O 1
ATOM 717 N N . GLY A 1 96 ? 6.417 35.558 30.532 1.00 82.94 96 GLY A N 1
ATOM 718 C CA . GLY A 1 96 ? 7.182 36.005 29.371 1.00 82.94 96 GLY A CA 1
ATOM 719 C C . GLY A 1 96 ? 6.779 37.391 28.870 1.00 82.94 96 GLY A C 1
ATOM 720 O O . GLY A 1 96 ? 5.722 37.927 29.218 1.00 82.94 96 GLY A O 1
ATOM 721 N N . GLN A 1 97 ? 7.634 37.969 28.031 1.00 81.00 97 GLN A N 1
ATOM 722 C CA . GLN A 1 97 ? 7.381 39.197 27.280 1.00 81.00 97 GLN A CA 1
ATOM 723 C C . GLN A 1 97 ? 8.212 39.175 25.995 1.00 81.00 97 GLN A C 1
ATOM 725 O O . GLN A 1 97 ? 9.395 38.846 26.036 1.00 81.00 97 GLN A O 1
ATOM 730 N N . GLY A 1 98 ? 7.605 39.553 24.874 1.00 69.12 98 GLY A N 1
ATOM 731 C CA . GLY A 1 98 ? 8.274 39.664 23.580 1.00 69.12 98 GLY A CA 1
ATOM 732 C C . GLY A 1 98 ? 7.586 40.685 22.677 1.00 69.12 98 GLY A C 1
ATOM 733 O O . GLY A 1 98 ? 6.601 41.307 23.071 1.00 69.12 98 GLY A O 1
ATOM 734 N N . THR A 1 99 ? 8.084 40.833 21.449 1.00 66.75 99 THR A N 1
ATOM 735 C CA . THR A 1 99 ? 7.636 41.838 20.462 1.00 66.75 99 THR A CA 1
ATOM 736 C C . THR A 1 99 ? 6.142 41.772 20.117 1.00 66.75 99 THR A C 1
ATOM 738 O O . THR A 1 99 ? 5.592 42.741 19.615 1.00 66.75 99 THR A O 1
ATOM 741 N N . PHE A 1 100 ? 5.469 40.647 20.383 1.00 68.81 100 PHE A N 1
ATOM 742 C CA . PHE A 1 100 ? 4.054 40.441 20.048 1.00 68.81 100 PHE A CA 1
ATOM 743 C C . PHE A 1 100 ? 3.130 40.309 21.266 1.00 68.81 100 PHE A C 1
ATOM 745 O O . PHE A 1 100 ? 1.947 40.016 21.092 1.00 68.81 100 PHE A O 1
ATOM 752 N N . GLY A 1 101 ? 3.632 40.490 22.495 1.00 79.94 101 GLY A N 1
ATOM 753 C CA . GLY A 1 101 ? 2.775 40.428 23.678 1.00 79.94 101 GLY A CA 1
ATOM 754 C C . GLY A 1 101 ? 3.453 40.162 25.019 1.00 79.94 101 GLY A C 1
ATOM 755 O O . GLY A 1 101 ? 4.645 39.869 25.128 1.00 79.94 101 GLY A O 1
ATOM 756 N N . GLU A 1 102 ? 2.627 40.215 26.061 1.00 88.69 102 GLU A N 1
ATOM 757 C CA . GLU A 1 102 ? 2.955 39.759 27.414 1.00 88.69 102 GLU A CA 1
ATOM 758 C C . GLU A 1 102 ? 2.315 38.388 27.664 1.00 88.69 102 GLU A C 1
ATOM 760 O O . GLU A 1 102 ? 1.132 38.209 27.373 1.00 88.69 102 GLU A O 1
ATOM 765 N N . VAL A 1 103 ? 3.051 37.438 28.245 1.00 90.94 103 VAL A N 1
ATOM 766 C CA . VAL A 1 103 ? 2.531 36.098 28.564 1.00 90.94 103 VAL A CA 1
ATOM 767 C C . VAL A 1 103 ? 2.403 35.927 30.075 1.00 90.94 103 VAL A C 1
ATOM 769 O O . VAL A 1 103 ? 3.357 36.155 30.825 1.00 90.94 103 VAL A O 1
ATOM 772 N N . PHE A 1 104 ? 1.228 35.494 30.529 1.00 92.50 104 PHE A N 1
ATOM 773 C CA . PHE A 1 104 ? 0.915 35.258 31.939 1.00 92.50 104 PHE A CA 1
ATOM 774 C C . PHE A 1 104 ? 0.457 33.820 32.171 1.00 92.50 104 PHE A C 1
ATOM 776 O O . PHE A 1 104 ? -0.319 33.276 31.387 1.00 92.50 104 PHE A O 1
ATOM 783 N N . LYS A 1 105 ? 0.872 33.227 33.292 1.00 93.50 105 LYS A N 1
ATOM 784 C CA . LYS A 1 105 ? 0.231 32.024 33.829 1.00 93.50 105 LYS A CA 1
ATOM 785 C C . LYS A 1 105 ? -1.156 32.418 34.332 1.00 93.50 105 LYS A C 1
ATOM 787 O O . LYS A 1 105 ? -1.305 33.462 34.968 1.00 93.50 105 LYS A O 1
ATOM 792 N N . ALA A 1 106 ? -2.171 31.610 34.065 1.00 94.62 106 ALA A N 1
ATOM 793 C CA . ALA A 1 106 ? -3.520 31.832 34.576 1.00 94.62 106 ALA A CA 1
ATOM 794 C C . ALA A 1 106 ? -4.219 30.507 34.891 1.00 94.62 106 ALA A C 1
ATOM 796 O O . ALA A 1 106 ? -3.766 29.432 34.493 1.00 94.62 106 ALA A O 1
ATOM 797 N N . LYS A 1 107 ? -5.328 30.588 35.626 1.00 94.69 107 LYS A N 1
ATOM 798 C CA . LYS A 1 107 ? -6.116 29.434 36.059 1.00 94.69 107 LYS A CA 1
ATOM 799 C C . LYS A 1 107 ? -7.585 29.645 35.715 1.00 94.69 107 LYS A C 1
ATOM 801 O O . LYS A 1 107 ? -8.176 30.630 36.144 1.00 94.69 107 LYS A O 1
ATOM 806 N N . HIS A 1 108 ? -8.179 28.725 34.963 1.00 92.06 108 HIS A N 1
ATOM 807 C CA . HIS A 1 108 ? -9.603 28.781 34.636 1.00 92.06 108 HIS A CA 1
ATOM 808 C C . HIS A 1 108 ? -10.437 28.668 35.923 1.00 92.06 108 HIS A C 1
ATOM 810 O O . HIS A 1 108 ? -10.265 27.719 36.693 1.00 92.06 108 HIS A O 1
ATOM 816 N N . SER A 1 109 ? -11.366 29.597 36.152 1.00 89.38 109 SER A N 1
ATOM 817 C CA . SER A 1 109 ? -12.102 29.724 37.417 1.00 89.38 109 SER A CA 1
ATOM 818 C C . SER A 1 109 ? -12.904 28.458 37.747 1.00 89.38 109 SER A C 1
ATOM 820 O O . SER A 1 109 ? -12.692 27.878 38.811 1.00 89.38 109 SER A O 1
ATOM 822 N N . LYS A 1 110 ? -13.731 27.968 36.802 1.00 87.25 110 LYS A N 1
ATOM 823 C CA . LYS A 1 110 ? -14.526 26.726 36.950 1.00 87.25 110 LYS A CA 1
ATOM 824 C C . LYS A 1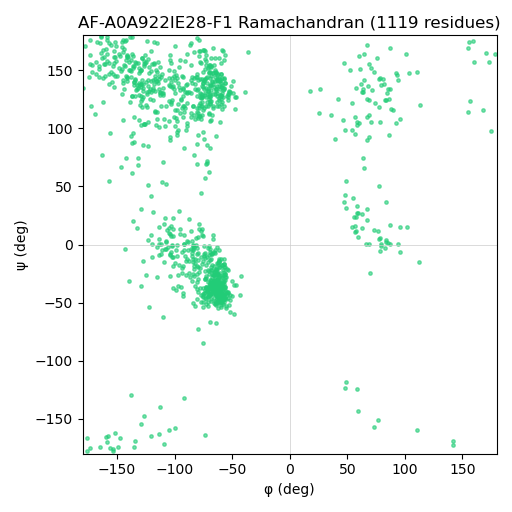 110 ? -13.667 25.446 36.958 1.00 87.25 110 LYS A C 1
ATOM 826 O O . LYS A 1 110 ? -13.567 24.781 37.980 1.00 87.25 110 LYS A O 1
ATOM 831 N N . THR A 1 111 ? -13.017 25.104 35.839 1.00 89.69 111 THR A N 1
ATOM 832 C CA . THR A 1 111 ? -12.309 23.813 35.661 1.00 89.69 111 THR A CA 1
ATOM 833 C C . THR A 1 111 ? -10.983 23.692 36.418 1.00 89.69 111 THR A C 1
ATOM 835 O O . THR A 1 111 ? -10.396 22.615 36.451 1.00 89.69 111 THR A O 1
ATOM 838 N N . ARG A 1 112 ? -10.465 24.788 36.993 1.00 91.06 112 ARG A N 1
ATOM 839 C CA . ARG A 1 112 ? -9.167 24.868 37.692 1.00 91.06 112 ARG A CA 1
ATOM 840 C C . ARG A 1 112 ? -7.940 24.505 36.832 1.00 91.06 112 ARG A C 1
ATOM 842 O O . ARG A 1 112 ? -6.833 24.496 37.372 1.00 91.06 112 ARG A O 1
ATOM 849 N N . LYS A 1 113 ? -8.099 24.282 35.518 1.00 91.88 113 LYS A N 1
ATOM 850 C CA . LYS A 1 113 ? -7.006 24.049 34.556 1.00 91.88 113 LYS A CA 1
ATOM 851 C C . LYS A 1 113 ? -6.072 25.266 34.486 1.00 91.88 113 LYS A C 1
ATOM 853 O O . LYS A 1 113 ? -6.538 26.405 34.526 1.00 91.88 113 LYS A O 1
ATOM 858 N N . LEU A 1 114 ? -4.765 25.024 34.375 1.00 93.75 114 LEU A N 1
ATOM 859 C CA . LEU A 1 114 ? -3.766 26.063 34.106 1.00 93.75 114 LEU A CA 1
ATOM 860 C C . LEU A 1 114 ? -3.652 26.329 32.599 1.00 93.75 114 LEU A C 1
ATOM 862 O O . LEU A 1 114 ? -3.649 25.393 31.800 1.00 93.75 114 LEU A O 1
ATOM 866 N N . VAL A 1 115 ? -3.529 27.602 32.231 1.00 94.62 115 VAL A N 1
ATOM 867 C CA . VAL A 1 115 ? -3.353 28.080 30.850 1.00 94.62 115 VAL A CA 1
ATOM 868 C C . VAL A 1 115 ? -2.276 29.167 30.792 1.00 94.62 115 VAL A C 1
ATOM 870 O O . VAL A 1 115 ? -1.943 29.778 31.814 1.00 94.62 115 VAL A O 1
ATOM 873 N N . ALA A 1 116 ? -1.746 29.427 29.600 1.00 94.81 116 ALA A N 1
ATOM 874 C CA . ALA A 1 116 ? -0.947 30.613 29.312 1.00 94.81 116 ALA A CA 1
ATOM 875 C C . ALA A 1 116 ? -1.798 31.638 28.542 1.00 94.81 116 ALA A C 1
ATOM 877 O O . ALA A 1 116 ? -2.349 31.327 27.489 1.00 94.81 116 ALA A O 1
ATOM 878 N N . LEU A 1 117 ? -1.904 32.861 29.066 1.00 92.88 117 LEU A N 1
ATOM 879 C CA . LEU A 1 117 ? -2.581 33.992 28.425 1.00 92.88 117 LEU A CA 1
ATOM 880 C C . LEU A 1 117 ? -1.546 34.893 27.743 1.00 92.88 117 LEU A C 1
ATOM 882 O O . LEU A 1 117 ? -0.812 35.600 28.437 1.00 92.88 117 LEU A O 1
ATOM 886 N N . LYS A 1 118 ? -1.506 34.906 26.404 1.00 92.12 118 LYS A N 1
ATOM 887 C CA . LYS A 1 118 ? -0.726 35.872 25.608 1.00 92.12 118 LYS A CA 1
ATOM 888 C C . LYS A 1 118 ? -1.606 37.093 25.330 1.00 92.12 118 LYS A C 1
ATOM 890 O O . LYS A 1 118 ? -2.522 37.025 24.513 1.00 92.12 118 LYS A O 1
ATOM 895 N N . LYS A 1 119 ? -1.356 38.199 26.033 1.00 89.81 119 LYS A N 1
ATOM 896 C CA . LYS A 1 119 ? -2.016 39.494 25.811 1.00 89.81 119 LYS A CA 1
ATOM 897 C C . LYS A 1 119 ? -1.508 40.099 24.503 1.00 89.81 119 LYS A C 1
ATOM 899 O O . LYS A 1 119 ? -0.304 40.326 24.376 1.00 89.81 119 LYS A O 1
ATOM 904 N N . VAL A 1 120 ? -2.414 40.397 23.575 1.00 85.12 120 VAL A N 1
ATOM 905 C CA . VAL A 1 120 ? -2.097 41.107 22.327 1.00 85.12 120 VAL A CA 1
ATOM 906 C C . VAL A 1 120 ? -1.869 42.589 22.642 1.00 85.12 120 VAL A C 1
ATOM 908 O O . VAL A 1 120 ? -2.646 43.196 23.382 1.00 85.12 120 VAL A O 1
ATOM 911 N N . LEU A 1 121 ? -0.796 43.173 22.104 1.00 77.06 121 LEU A N 1
ATOM 912 C CA . LEU A 1 121 ? -0.506 44.605 22.225 1.00 77.06 121 LEU A CA 1
ATOM 913 C C . LEU A 1 121 ? -1.084 45.370 21.027 1.00 77.06 121 LEU A C 1
ATOM 915 O O . LEU A 1 121 ? -0.944 44.944 19.883 1.00 77.06 121 LEU A O 1
ATOM 919 N N . MET A 1 122 ? -1.732 46.499 21.310 1.00 70.06 122 MET A N 1
ATOM 920 C CA . MET A 1 122 ? -2.392 47.373 20.335 1.00 70.06 122 MET A CA 1
ATOM 921 C C . MET A 1 122 ? -1.587 48.678 20.225 1.00 70.06 122 MET A C 1
ATOM 923 O O . MET A 1 122 ? -1.988 49.705 20.760 1.00 70.06 122 MET A O 1
ATOM 927 N N . GLU A 1 123 ? -0.395 48.617 19.625 1.00 57.28 123 GLU A N 1
ATOM 928 C CA . GLU A 1 123 ? 0.595 49.711 19.704 1.00 57.28 123 GLU A CA 1
ATOM 929 C C . GLU A 1 123 ? 0.244 50.946 18.849 1.00 57.28 123 GLU A C 1
ATOM 931 O O . GLU A 1 123 ? 0.679 52.047 19.169 1.00 57.28 123 GLU A O 1
ATOM 936 N N . ASN A 1 124 ? -0.587 50.786 17.810 1.00 56.91 124 ASN A N 1
ATOM 937 C CA . ASN A 1 124 ? -1.082 51.870 16.955 1.00 56.91 124 ASN A CA 1
ATOM 938 C C . ASN A 1 124 ? -2.616 51.851 16.895 1.00 56.91 124 ASN A C 1
ATOM 940 O O . ASN A 1 124 ? -3.217 51.065 16.163 1.00 56.91 124 ASN A O 1
ATOM 944 N N . GLU A 1 125 ? -3.272 52.765 17.613 1.00 50.06 125 GLU A N 1
ATOM 945 C CA . GLU A 1 125 ? -4.742 52.786 17.730 1.00 50.06 125 GLU A CA 1
ATOM 946 C C . GLU A 1 125 ? -5.493 53.026 16.406 1.00 50.06 125 GLU A C 1
ATOM 948 O O . GLU A 1 125 ? -6.692 52.769 16.323 1.00 50.06 125 GLU A O 1
ATOM 953 N N . LYS A 1 126 ? -4.801 53.515 15.368 1.00 51.78 126 LYS A N 1
ATOM 954 C CA . LYS A 1 126 ? -5.369 53.798 14.038 1.00 51.78 126 LYS A CA 1
ATOM 955 C C . LYS A 1 126 ? -5.330 52.610 13.069 1.00 51.78 126 LYS A C 1
ATOM 957 O O . LYS A 1 126 ? -5.968 52.682 12.026 1.00 51.78 126 LYS A O 1
ATOM 962 N N . GLU A 1 127 ? -4.589 51.544 13.380 1.00 53.56 127 GLU A N 1
ATOM 963 C CA . GLU A 1 127 ? -4.335 50.428 12.446 1.00 53.56 127 GLU A CA 1
ATOM 964 C C . GLU A 1 127 ? -5.182 49.172 12.735 1.00 53.56 127 GLU A C 1
ATOM 966 O O . GLU A 1 127 ? -5.126 48.192 11.992 1.00 53.56 127 GLU A O 1
ATOM 971 N N . GLY A 1 128 ? -6.011 49.203 13.784 1.00 65.50 128 GLY A N 1
ATOM 972 C CA . GLY A 1 128 ? -6.906 48.104 14.152 1.00 65.50 128 GLY A CA 1
ATOM 973 C C . GLY A 1 128 ? -6.193 46.932 14.836 1.00 65.50 128 GLY A C 1
ATOM 974 O O . GLY A 1 128 ? -5.209 47.107 15.553 1.00 65.50 128 GLY A O 1
ATOM 975 N N . PHE A 1 129 ? -6.724 45.718 14.668 1.00 73.06 129 PHE A N 1
ATOM 976 C CA . PHE A 1 129 ? -6.164 44.513 15.288 1.00 73.06 129 PHE A CA 1
ATOM 977 C C . PHE A 1 129 ? -4.912 44.033 14.519 1.00 73.06 129 PHE A C 1
ATOM 979 O O . PHE A 1 129 ? -4.995 43.840 13.302 1.00 73.06 129 PHE A O 1
ATOM 986 N N . PRO A 1 130 ? -3.769 43.759 15.184 1.00 76.81 130 PRO A N 1
ATOM 987 C CA . PRO A 1 130 ? -2.516 43.416 14.512 1.00 76.81 130 PRO A CA 1
ATOM 988 C C . PRO A 1 130 ? -2.609 42.245 13.520 1.00 76.81 130 PRO A C 1
ATOM 990 O O . PRO A 1 130 ? -2.940 41.108 13.869 1.00 76.81 130 PRO A O 1
ATOM 993 N N . ILE A 1 131 ? -2.197 42.497 12.273 1.00 77.56 131 ILE A N 1
ATOM 994 C CA . ILE A 1 131 ? -2.156 41.501 11.183 1.00 77.56 131 ILE A CA 1
ATOM 995 C C . ILE A 1 131 ? -1.212 40.325 11.522 1.00 77.56 131 ILE A C 1
ATOM 997 O O . ILE A 1 131 ? -1.385 39.211 11.026 1.00 77.56 131 ILE A O 1
ATOM 1001 N N . THR A 1 132 ? -0.211 40.546 12.378 1.00 78.69 132 THR A N 1
ATOM 1002 C CA . THR A 1 132 ? 0.641 39.495 12.965 1.00 78.69 132 THR A CA 1
ATOM 1003 C C . THR A 1 132 ? -0.155 38.551 13.862 1.00 78.69 132 THR A C 1
ATOM 1005 O O . THR A 1 132 ? -0.104 37.345 13.642 1.00 78.69 132 THR A O 1
ATOM 1008 N N . ALA A 1 133 ? -0.949 39.081 14.796 1.00 82.00 133 ALA A N 1
ATOM 1009 C CA . ALA A 1 133 ? -1.782 38.285 15.693 1.00 82.00 133 ALA A CA 1
ATOM 1010 C C . ALA A 1 133 ? -2.903 37.544 14.936 1.00 82.00 133 ALA A C 1
ATOM 1012 O O . ALA A 1 133 ? -3.103 36.355 15.172 1.00 82.00 133 ALA A O 1
ATOM 1013 N N . LEU A 1 134 ? -3.560 38.173 13.947 1.00 83.44 134 LEU A N 1
ATOM 1014 C CA . LEU A 1 134 ? -4.523 37.477 13.068 1.00 83.44 134 LEU A CA 1
ATOM 1015 C C . LEU A 1 134 ? -3.888 36.316 12.294 1.00 83.44 134 LEU A C 1
ATOM 1017 O O . LEU A 1 134 ? -4.548 35.311 12.031 1.00 83.44 134 LEU A O 1
ATOM 1021 N N . ARG A 1 135 ? -2.613 36.443 11.911 1.00 85.69 135 ARG A N 1
ATOM 1022 C CA . ARG A 1 135 ? -1.881 35.372 11.229 1.00 85.69 135 ARG A CA 1
ATOM 1023 C C . ARG A 1 135 ? -1.479 34.258 12.187 1.00 85.69 135 ARG A C 1
ATOM 1025 O O . ARG A 1 135 ? -1.632 33.099 11.826 1.00 85.69 135 ARG A O 1
ATOM 1032 N N . GLU A 1 136 ? -1.005 34.603 13.381 1.00 89.50 136 GLU A N 1
ATOM 1033 C CA . GLU A 1 136 ? -0.704 33.639 14.442 1.00 89.50 136 GLU A CA 1
ATOM 1034 C C . GLU A 1 136 ? -1.952 32.807 14.777 1.00 89.50 136 GLU A C 1
ATOM 1036 O O . GLU A 1 136 ? -1.889 31.584 14.694 1.00 89.50 136 GLU A O 1
ATOM 1041 N N . ILE A 1 137 ? -3.106 33.455 14.998 1.00 88.56 137 ILE A N 1
ATOM 1042 C CA . ILE A 1 137 ? -4.416 32.797 15.156 1.00 88.56 137 ILE A CA 1
ATOM 1043 C C . ILE A 1 137 ? -4.699 31.837 13.992 1.00 88.56 137 ILE A C 1
ATOM 1045 O O . ILE A 1 137 ? -4.900 30.646 14.220 1.00 88.56 137 ILE A O 1
ATOM 1049 N N . LYS A 1 138 ? -4.697 32.331 12.744 1.00 87.94 138 LYS A N 1
ATOM 1050 C CA . LYS A 1 138 ? -5.062 31.522 11.566 1.00 87.94 138 LYS A CA 1
ATOM 1051 C C . LYS A 1 138 ? -4.112 30.349 11.321 1.00 87.94 138 LYS A C 1
ATOM 1053 O O . LYS A 1 138 ? -4.559 29.307 10.859 1.00 87.94 138 LYS A O 1
ATOM 1058 N N . ILE A 1 139 ? -2.822 30.500 11.623 1.00 90.94 139 ILE A N 1
ATOM 1059 C CA . ILE A 1 139 ? -1.846 29.409 11.526 1.00 90.94 139 ILE A CA 1
ATOM 1060 C C . ILE A 1 139 ? -2.105 28.379 12.632 1.00 90.94 139 ILE A C 1
ATOM 1062 O O . ILE A 1 139 ? -2.251 27.198 12.336 1.00 90.94 139 ILE A O 1
ATOM 1066 N N . LEU A 1 140 ? -2.246 28.801 13.890 1.00 90.88 140 LEU A N 1
ATOM 1067 C CA . LEU A 1 140 ? -2.479 27.892 15.019 1.00 90.88 140 LEU A CA 1
ATOM 1068 C C . LEU A 1 140 ? -3.818 27.143 14.930 1.00 90.88 140 LEU A C 1
ATOM 1070 O O . LEU A 1 140 ? -3.892 25.984 15.323 1.00 90.88 140 LEU A O 1
ATOM 1074 N N . GLN A 1 141 ? -4.856 27.753 14.350 1.00 86.19 141 GLN A N 1
ATOM 1075 C CA . GLN A 1 141 ? -6.130 27.080 14.059 1.00 86.19 141 GLN A CA 1
ATOM 1076 C C . GLN A 1 141 ? -5.987 25.905 13.071 1.00 86.19 141 GLN A C 1
ATOM 1078 O O . GLN A 1 141 ? -6.798 24.980 13.112 1.00 86.19 141 GLN A O 1
ATOM 1083 N N . LEU A 1 142 ? -4.958 25.915 12.214 1.00 85.31 142 LEU A N 1
ATOM 1084 C CA . LEU A 1 142 ? -4.645 24.842 11.261 1.00 85.31 142 LEU A CA 1
ATOM 1085 C C . LEU A 1 142 ? -3.649 23.808 11.822 1.00 85.31 142 LEU A C 1
ATOM 1087 O O . LEU A 1 142 ? -3.556 22.699 11.298 1.00 85.31 142 LEU A O 1
ATOM 1091 N N . LEU A 1 143 ? -2.898 24.143 12.878 1.00 90.25 143 LEU A N 1
ATOM 1092 C CA . LEU A 1 143 ? -1.815 23.312 13.411 1.00 90.25 143 LEU A CA 1
ATOM 1093 C C . LEU A 1 143 ? -2.223 22.582 14.700 1.00 90.25 143 LEU A C 1
ATOM 1095 O O . LEU A 1 143 ? -2.010 23.073 15.807 1.00 90.25 143 LEU A O 1
ATOM 1099 N N . LYS A 1 144 ? -2.733 21.352 14.563 1.00 90.25 144 LYS A N 1
ATOM 1100 C CA . LYS A 1 144 ? -2.950 20.428 15.691 1.00 90.25 144 LYS A CA 1
ATOM 1101 C C . LYS A 1 144 ? -1.959 19.266 15.650 1.00 90.25 144 LYS A C 1
ATOM 1103 O O . LYS A 1 144 ? -2.070 18.382 14.808 1.00 90.25 144 LYS A O 1
ATOM 1108 N N . HIS A 1 145 ? -0.995 19.283 16.569 1.00 94.31 145 HIS A N 1
ATOM 1109 C CA . HIS A 1 145 ? 0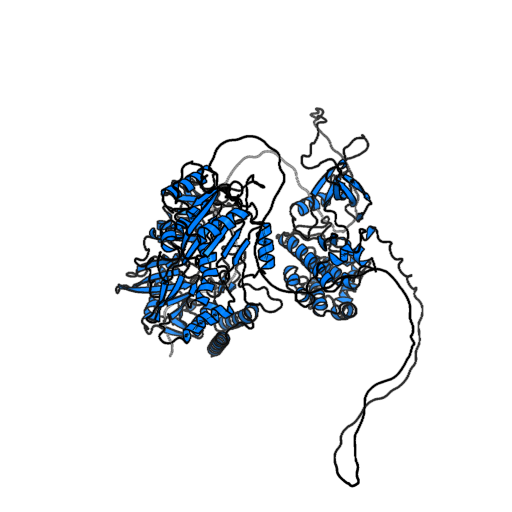.044 18.263 16.722 1.00 94.31 145 HIS A CA 1
ATOM 1110 C C . HIS A 1 145 ? 0.543 18.217 18.172 1.00 94.31 145 HIS A C 1
ATOM 1112 O O . HIS A 1 145 ? 0.497 19.231 18.874 1.00 94.31 145 HIS A O 1
ATOM 1118 N N . GLU A 1 146 ? 1.055 17.068 18.624 1.00 95.75 146 GLU A N 1
ATOM 1119 C CA . GLU A 1 146 ? 1.594 16.925 19.982 1.00 95.75 146 GLU A CA 1
ATOM 1120 C C . GLU A 1 146 ? 2.716 17.937 20.245 1.00 95.75 146 GLU A C 1
ATOM 1122 O O . GLU A 1 146 ? 2.670 18.651 21.246 1.00 95.75 146 GLU A O 1
ATOM 1127 N N . ASN A 1 147 ? 3.659 18.086 19.308 1.00 97.88 147 ASN A N 1
ATOM 1128 C CA . ASN A 1 147 ? 4.806 18.981 19.473 1.00 97.88 147 ASN A CA 1
ATOM 1129 C C . ASN A 1 147 ? 4.577 20.439 19.032 1.00 97.88 147 ASN A C 1
ATOM 1131 O O . ASN A 1 147 ? 5.534 21.165 18.777 1.00 97.88 147 ASN A O 1
ATOM 1135 N N . VAL A 1 148 ? 3.326 20.902 18.966 1.00 97.38 148 VAL A N 1
ATOM 1136 C CA . VAL A 1 148 ? 2.977 22.314 18.707 1.00 97.38 148 VAL A CA 1
ATOM 1137 C C . VAL A 1 148 ? 2.121 22.862 19.857 1.00 97.38 148 VAL A C 1
ATOM 1139 O O . VAL A 1 148 ? 1.374 22.120 20.508 1.00 97.38 148 VAL A O 1
ATOM 1142 N N . VAL A 1 149 ? 2.251 24.156 20.164 1.00 95.00 149 VAL A N 1
ATOM 1143 C CA . VAL A 1 149 ? 1.403 24.827 21.156 1.00 95.00 149 VAL A CA 1
ATOM 1144 C C . VAL A 1 149 ? -0.046 24.901 20.662 1.00 95.00 149 VAL A C 1
ATOM 1146 O O . VAL A 1 149 ? -0.322 25.313 19.540 1.00 95.00 149 VAL A O 1
ATOM 1149 N N . ASN A 1 150 ? -0.984 24.471 21.503 1.00 93.62 150 ASN A N 1
ATOM 1150 C CA . ASN A 1 150 ? -2.402 24.410 21.163 1.00 93.62 150 ASN A CA 1
ATOM 1151 C C . ASN A 1 150 ? -3.102 25.706 21.597 1.00 93.62 150 ASN A C 1
ATOM 1153 O O . ASN A 1 150 ? -3.111 26.032 22.788 1.00 93.62 150 ASN A O 1
ATOM 1157 N N . LEU A 1 151 ? -3.673 26.432 20.633 1.00 93.50 151 LEU A N 1
ATOM 1158 C CA . LEU A 1 151 ? -4.545 27.583 20.873 1.00 93.50 151 LEU A CA 1
ATOM 1159 C C . LEU A 1 151 ? -5.926 27.062 21.292 1.00 93.50 151 LEU A C 1
ATOM 1161 O O . LEU A 1 151 ? -6.657 26.506 20.475 1.00 93.50 151 LEU A O 1
ATOM 1165 N N . ILE A 1 152 ? -6.261 27.221 22.572 1.00 91.50 152 ILE A N 1
ATOM 1166 C CA . ILE A 1 152 ? -7.525 26.761 23.156 1.00 91.50 152 ILE A CA 1
ATOM 1167 C C . ILE A 1 152 ? -8.674 27.656 22.684 1.00 91.50 152 ILE A C 1
ATOM 1169 O O . ILE A 1 152 ? -9.688 27.157 22.207 1.00 91.50 152 ILE A O 1
ATOM 1173 N N . GLU A 1 153 ? -8.512 28.972 22.829 1.00 89.31 153 GLU A N 1
ATOM 1174 C CA . GLU A 1 153 ? -9.530 29.975 22.506 1.00 89.31 153 GLU A CA 1
ATOM 1175 C C . GLU A 1 153 ? -8.921 31.389 22.411 1.00 89.31 153 GLU A C 1
ATOM 1177 O O . GLU A 1 153 ? -7.722 31.596 22.635 1.00 89.31 153 GLU A O 1
ATOM 1182 N N . ILE A 1 154 ? -9.773 32.368 22.103 1.00 89.69 154 ILE A N 1
ATOM 1183 C CA . ILE A 1 154 ? -9.471 33.800 22.133 1.00 89.69 154 ILE A CA 1
ATOM 1184 C C . ILE A 1 154 ? -10.459 34.446 23.106 1.00 89.69 154 ILE A C 1
ATOM 1186 O O . ILE A 1 154 ? -11.653 34.166 23.033 1.00 89.69 154 ILE A O 1
ATOM 1190 N N . CYS A 1 155 ? -9.979 35.315 23.993 1.00 88.31 155 CYS A N 1
ATOM 1191 C CA . CYS A 1 155 ? -10.828 36.055 24.927 1.00 88.31 155 CYS A CA 1
ATOM 1192 C C . CYS A 1 155 ? -10.641 37.570 24.785 1.00 88.31 155 CYS A C 1
ATOM 1194 O O . CYS A 1 155 ? -9.594 38.042 24.328 1.00 88.31 155 CYS A O 1
ATOM 1196 N N . ARG A 1 156 ? -11.624 38.336 25.265 1.00 86.00 156 ARG A N 1
ATOM 1197 C CA . ARG A 1 156 ? -11.557 39.801 25.407 1.00 86.00 156 ARG A CA 1
ATOM 1198 C C . ARG A 1 156 ? -11.897 40.240 26.831 1.00 86.00 156 ARG A C 1
ATOM 1200 O O . ARG A 1 156 ? -12.578 39.515 27.543 1.00 86.00 156 ARG A O 1
ATOM 1207 N N . THR A 1 157 ? -11.468 41.431 27.242 1.00 81.94 157 THR A N 1
ATOM 1208 C CA . THR A 1 157 ? -12.056 42.106 28.415 1.00 81.94 157 THR A CA 1
ATOM 1209 C C . THR A 1 157 ? -13.422 42.690 28.067 1.00 81.94 157 THR A C 1
ATOM 1211 O O . THR A 1 157 ? -13.571 43.325 27.019 1.00 81.94 157 THR A O 1
ATOM 1214 N N . SER A 1 158 ? -14.387 42.566 28.976 1.00 63.31 158 SER A N 1
ATOM 1215 C CA . SER A 1 158 ? -15.582 43.415 29.001 1.00 63.31 158 SER A CA 1
ATOM 1216 C C . SER A 1 158 ? -15.197 44.903 29.069 1.00 63.31 158 SER A C 1
ATOM 1218 O O . SER A 1 158 ? -14.274 45.269 29.797 1.00 63.31 158 SER A O 1
ATOM 1220 N N . SER A 1 159 ? -15.892 45.767 28.324 1.00 56.56 159 SER A N 1
ATOM 1221 C CA . SER A 1 159 ? -15.725 47.225 28.422 1.00 56.56 159 SER A CA 1
ATOM 1222 C C . SER A 1 159 ? -16.706 47.751 29.469 1.00 56.56 159 SER A C 1
ATOM 1224 O O . SER A 1 159 ? -17.897 47.867 29.200 1.00 56.56 159 SER A O 1
ATOM 1226 N N . THR A 1 160 ? -16.217 47.975 30.690 1.00 49.16 160 THR A N 1
ATOM 1227 C CA . THR A 1 160 ? -17.029 48.408 31.845 1.00 49.16 160 THR A CA 1
ATOM 1228 C C . THR A 1 160 ? -16.791 49.865 32.247 1.00 49.16 160 THR A C 1
ATOM 1230 O O . THR A 1 160 ? -17.383 50.324 33.213 1.00 49.16 160 THR A O 1
ATOM 1233 N N . ASP A 1 161 ? -15.939 50.584 31.512 1.00 44.16 161 ASP A N 1
ATOM 1234 C CA . ASP A 1 161 ? -15.646 52.006 31.700 1.00 44.16 161 ASP A CA 1
ATOM 1235 C C . ASP A 1 161 ? -15.413 52.669 30.340 1.00 44.16 161 ASP A C 1
ATOM 1237 O O . ASP A 1 161 ? -14.690 52.134 29.494 1.00 44.16 161 ASP A O 1
ATOM 1241 N N . SER A 1 162 ? -15.947 53.879 30.156 1.00 48.56 162 SER A N 1
ATOM 1242 C CA . SER A 1 162 ? -15.892 54.646 28.898 1.00 48.56 162 SER A CA 1
ATOM 1243 C C . SER A 1 162 ? -14.483 55.084 28.463 1.00 48.56 162 SER A C 1
ATOM 1245 O O . SER A 1 162 ? -14.315 55.604 27.362 1.00 48.56 162 SER A O 1
ATOM 1247 N N . ASN A 1 163 ? -13.462 54.834 29.291 1.00 49.66 163 ASN A N 1
ATOM 1248 C CA . ASN A 1 163 ? -12.051 55.107 29.005 1.00 49.66 163 ASN A CA 1
ATOM 1249 C C . ASN A 1 163 ? -11.199 53.847 28.727 1.00 49.66 163 ASN A C 1
ATOM 1251 O O . ASN A 1 163 ? -10.021 53.987 28.398 1.00 49.66 163 ASN A O 1
ATOM 1255 N N . TYR A 1 164 ? -11.746 52.624 28.827 1.00 52.12 164 TYR A N 1
ATOM 1256 C CA . TYR A 1 164 ? -10.974 51.381 28.655 1.00 52.12 164 TYR A CA 1
ATOM 1257 C C . TYR A 1 164 ? -11.410 50.555 27.433 1.00 52.12 164 TYR A C 1
ATOM 1259 O O . TYR A 1 164 ? -12.449 49.888 27.416 1.00 52.12 164 TYR A O 1
ATOM 1267 N N . LYS A 1 165 ? -10.550 50.564 26.404 1.00 62.22 165 LYS A N 1
ATOM 1268 C CA . LYS A 1 165 ? -10.702 49.787 25.162 1.00 62.22 165 LYS A CA 1
ATOM 1269 C C . LYS A 1 165 ? -10.467 48.290 25.407 1.00 62.22 165 LYS A C 1
ATOM 1271 O O . LYS A 1 165 ? -9.603 47.903 26.194 1.00 62.22 165 LYS A O 1
ATOM 1276 N N . ALA A 1 166 ? -11.214 47.442 24.697 1.00 69.69 166 ALA A N 1
ATOM 1277 C CA . ALA A 1 166 ? -11.160 45.991 24.869 1.00 69.69 166 ALA A CA 1
ATOM 1278 C C . ALA A 1 166 ? -9.765 45.410 24.558 1.00 69.69 166 ALA A C 1
ATOM 1280 O O . ALA A 1 166 ? -9.233 45.580 23.461 1.00 69.69 166 ALA A O 1
ATOM 1281 N N . THR A 1 167 ? -9.186 44.688 25.522 1.00 80.44 167 THR A N 1
ATOM 1282 C CA . THR A 1 167 ? -7.901 43.990 25.373 1.00 80.44 167 THR A CA 1
ATOM 1283 C C . THR A 1 167 ? -8.136 42.531 24.990 1.00 80.44 167 THR A C 1
ATOM 1285 O O . THR A 1 167 ? -8.932 41.848 25.633 1.00 80.44 167 THR A O 1
ATOM 1288 N N . PHE A 1 168 ? -7.412 42.039 23.981 1.00 86.75 168 PHE A N 1
ATOM 1289 C CA . PHE A 1 168 ? -7.515 40.660 23.495 1.00 86.75 168 PHE A CA 1
ATOM 1290 C C . PHE A 1 168 ? -6.415 39.747 24.050 1.00 86.75 168 PHE A C 1
ATOM 1292 O O . PHE A 1 168 ? -5.263 40.154 24.231 1.00 86.75 168 PHE A O 1
ATOM 1299 N N . TYR A 1 169 ? -6.772 38.482 24.266 1.00 90.06 169 TYR A N 1
ATOM 1300 C CA . TYR A 1 169 ? -5.903 37.441 24.804 1.00 90.06 169 TYR A CA 1
ATOM 1301 C C . TYR A 1 169 ? -6.011 36.167 23.970 1.00 90.06 169 TYR A C 1
ATOM 1303 O O . TYR A 1 169 ? -7.111 35.699 23.688 1.00 90.06 169 TYR A O 1
ATOM 1311 N N . LEU A 1 170 ? -4.868 35.575 23.626 1.00 91.81 170 LEU A N 1
ATOM 1312 C CA . LEU A 1 170 ? -4.794 34.217 23.090 1.00 91.81 170 LEU A CA 1
ATOM 1313 C C . LEU A 1 170 ? -4.558 33.248 24.251 1.00 91.81 170 LEU A C 1
ATOM 1315 O O . LEU A 1 170 ? -3.638 33.459 25.051 1.00 91.81 170 LEU A O 1
ATOM 1319 N N . VAL A 1 171 ? -5.385 32.208 24.356 1.00 92.88 171 VAL A N 1
ATOM 1320 C CA . VAL A 1 171 ? -5.330 31.235 25.453 1.00 92.88 171 VAL A CA 1
ATOM 1321 C C . VAL A 1 171 ? -4.678 29.946 24.973 1.00 92.88 171 VAL A C 1
ATOM 1323 O O . VAL A 1 171 ? -5.166 29.304 24.047 1.00 92.88 171 VAL A O 1
ATOM 1326 N N . PHE A 1 172 ? -3.597 29.540 25.628 1.00 94.75 172 PHE A N 1
ATOM 1327 C CA . PHE A 1 172 ? -2.810 28.364 25.271 1.00 94.75 172 PHE A CA 1
ATOM 1328 C C . PHE A 1 172 ? -2.760 27.334 26.399 1.00 94.75 172 PHE A C 1
ATOM 1330 O O . PHE A 1 172 ? -2.863 27.679 27.580 1.00 94.75 172 PHE A O 1
ATOM 1337 N N . ASP A 1 173 ? -2.525 26.069 26.047 1.00 92.88 173 ASP A N 1
ATOM 1338 C CA . ASP A 1 173 ? -2.133 25.054 27.029 1.00 92.88 173 ASP A CA 1
ATOM 1339 C C . ASP A 1 173 ? -0.846 25.472 27.763 1.00 92.88 173 ASP A C 1
ATOM 1341 O O . ASP A 1 173 ? 0.165 25.807 27.144 1.00 92.88 173 ASP A O 1
ATOM 1345 N N . PHE A 1 174 ? -0.887 25.467 29.099 1.00 94.25 174 PHE A N 1
ATOM 1346 C CA . PHE A 1 174 ? 0.262 25.837 29.921 1.00 94.25 174 PHE A CA 1
ATOM 1347 C C . PHE A 1 174 ? 1.337 24.745 29.880 1.00 94.25 174 PHE A C 1
ATOM 1349 O O . PHE A 1 174 ? 1.059 23.590 30.193 1.00 94.25 174 PHE A O 1
ATOM 1356 N N . CYS A 1 175 ? 2.567 25.135 29.552 1.00 93.81 175 CYS A N 1
ATOM 1357 C CA . CYS A 1 175 ? 3.765 24.316 29.723 1.00 93.81 175 CYS A CA 1
ATOM 1358 C C . CYS A 1 175 ? 4.551 24.848 30.924 1.00 93.81 175 CYS A C 1
ATOM 1360 O O . CYS A 1 175 ? 4.673 26.061 31.084 1.00 93.81 175 CYS A O 1
ATOM 1362 N N . GLU A 1 176 ? 5.072 23.969 31.776 1.00 92.75 176 GLU A N 1
ATOM 1363 C CA . GLU A 1 176 ? 5.755 24.365 33.008 1.00 92.75 176 GLU A CA 1
ATOM 1364 C C . GLU A 1 176 ? 7.117 25.047 32.796 1.00 92.75 176 GLU A C 1
ATOM 1366 O O . GLU A 1 176 ? 7.548 25.772 33.698 1.00 92.75 176 GLU A O 1
ATOM 1371 N N . HIS A 1 177 ? 7.780 24.839 31.655 1.00 93.75 177 HIS A N 1
ATOM 1372 C CA . HIS A 1 177 ? 9.136 25.326 31.389 1.00 93.75 177 HIS A CA 1
ATOM 1373 C C . HIS A 1 177 ? 9.320 25.813 29.939 1.00 93.75 177 HIS A C 1
ATOM 1375 O O . HIS A 1 177 ? 8.559 25.433 29.046 1.00 93.75 177 HIS A O 1
ATOM 1381 N N . ASP A 1 178 ? 10.387 26.578 29.698 1.00 94.44 178 ASP A N 1
ATOM 1382 C CA . ASP A 1 178 ? 11.010 26.734 28.375 1.00 94.44 178 ASP A CA 1
ATOM 1383 C C . ASP A 1 178 ? 12.468 26.227 28.396 1.00 94.44 178 ASP A C 1
ATOM 1385 O O . ASP A 1 178 ? 13.092 26.124 29.459 1.00 94.44 178 ASP A O 1
ATOM 1389 N N . LEU A 1 179 ? 13.008 25.843 27.234 1.00 95.50 179 LEU A N 1
ATOM 1390 C CA . LEU A 1 179 ? 14.328 25.208 27.146 1.00 95.50 179 LEU A CA 1
ATOM 1391 C C . LEU A 1 179 ? 15.474 26.160 27.531 1.00 95.50 179 LEU A C 1
ATOM 1393 O O . LEU A 1 179 ? 16.456 25.706 28.118 1.00 95.50 179 LEU A O 1
ATOM 1397 N N . ALA A 1 180 ? 15.349 27.466 27.274 1.00 93.88 180 ALA A N 1
ATOM 1398 C CA . ALA A 1 180 ? 16.350 28.450 27.694 1.00 93.88 180 ALA A CA 1
ATOM 1399 C C . ALA A 1 180 ? 16.372 28.600 29.228 1.00 93.88 180 ALA A C 1
ATOM 1401 O O . ALA A 1 180 ? 17.440 28.587 29.843 1.00 93.88 180 ALA A O 1
ATOM 1402 N N . GLY A 1 181 ? 15.199 28.633 29.865 1.00 92.50 181 GLY A N 1
ATOM 1403 C CA . GLY A 1 181 ? 15.028 28.582 31.315 1.00 92.50 181 GLY A CA 1
ATOM 1404 C C . GLY A 1 181 ? 15.664 27.333 31.926 1.00 92.50 181 GLY A C 1
ATOM 1405 O O . GLY A 1 181 ? 16.442 27.445 32.876 1.00 92.50 181 GLY A O 1
ATOM 1406 N N . LEU A 1 182 ? 15.420 26.157 31.340 1.00 93.00 182 LEU A N 1
ATOM 1407 C CA . LEU A 1 182 ? 16.034 24.897 31.774 1.00 93.00 182 LEU A CA 1
ATOM 1408 C C . LEU A 1 182 ? 17.566 24.916 31.644 1.00 93.00 182 LEU A C 1
ATOM 1410 O O . LEU A 1 182 ? 18.254 24.584 32.606 1.00 93.00 182 LEU A O 1
ATOM 1414 N N . LEU A 1 183 ? 18.115 25.353 30.506 1.00 93.56 183 LEU A N 1
ATOM 1415 C CA . LEU A 1 183 ? 19.568 25.403 30.282 1.00 93.56 183 LEU A CA 1
ATOM 1416 C C . LEU A 1 183 ? 20.272 26.466 31.143 1.00 93.56 183 LEU A C 1
ATOM 1418 O O . LEU A 1 183 ? 21.411 26.251 31.570 1.00 93.56 183 LEU A O 1
ATOM 1422 N N . SER A 1 184 ? 19.582 27.568 31.464 1.00 89.81 184 SER A N 1
ATOM 1423 C CA . SER A 1 184 ? 20.074 28.609 32.376 1.00 89.81 184 SER A CA 1
ATOM 1424 C C . SER A 1 184 ? 20.269 28.112 33.815 1.00 89.81 184 SER A C 1
ATOM 1426 O O . SER A 1 184 ? 21.106 28.648 34.549 1.00 89.81 184 SER A O 1
ATOM 1428 N N . ASN A 1 185 ? 19.539 27.066 34.223 1.00 87.19 185 ASN A N 1
ATOM 1429 C CA . ASN A 1 185 ? 19.668 26.464 35.541 1.00 87.19 185 ASN A CA 1
ATOM 1430 C C . ASN A 1 185 ? 20.788 25.407 35.553 1.00 87.19 185 ASN A C 1
ATOM 1432 O O . ASN A 1 185 ? 20.681 24.331 34.967 1.00 87.19 185 ASN A O 1
ATOM 1436 N N . ILE A 1 186 ? 21.861 25.691 36.296 1.00 84.38 186 ILE A N 1
ATOM 1437 C CA . ILE A 1 186 ? 23.034 24.809 36.439 1.00 84.38 186 ILE A CA 1
ATOM 1438 C C . ILE A 1 186 ? 22.631 23.407 36.941 1.00 84.38 186 ILE A C 1
ATOM 1440 O O . ILE A 1 186 ? 23.193 22.412 36.489 1.00 84.38 186 ILE A O 1
ATOM 1444 N N . SER A 1 187 ? 21.632 23.326 37.831 1.00 85.25 187 SER A N 1
ATOM 1445 C CA . SER A 1 187 ? 21.160 22.073 38.447 1.00 85.25 187 SER A CA 1
ATOM 1446 C C . SER A 1 187 ? 20.331 21.172 37.523 1.00 85.25 187 SER A C 1
ATOM 1448 O O . SER A 1 187 ? 20.030 20.040 37.898 1.00 85.25 187 SER A O 1
ATOM 1450 N N . VAL A 1 188 ? 19.965 21.643 36.327 1.00 88.62 188 VAL A N 1
ATOM 1451 C CA . VAL A 1 188 ? 19.400 20.807 35.258 1.00 88.62 188 VAL A CA 1
ATOM 1452 C C . VAL A 1 188 ? 20.558 20.269 34.429 1.00 88.62 188 VAL A C 1
ATOM 1454 O O . VAL A 1 188 ? 21.435 21.023 34.020 1.00 88.62 188 VAL A O 1
ATOM 1457 N N . THR A 1 189 ? 20.599 18.967 34.174 1.00 88.31 189 THR A N 1
ATOM 1458 C CA . THR A 1 189 ? 21.605 18.320 33.320 1.00 88.31 189 THR A CA 1
ATOM 1459 C C . THR A 1 189 ? 20.885 17.338 32.409 1.00 88.31 189 THR A C 1
ATOM 1461 O O . THR A 1 189 ? 20.414 16.317 32.902 1.00 88.31 189 THR A O 1
ATOM 1464 N N . PHE A 1 190 ? 20.808 17.621 31.109 1.00 94.12 190 PHE A N 1
ATOM 1465 C CA . PHE A 1 190 ? 20.290 16.646 30.152 1.00 94.12 190 PHE A CA 1
ATOM 1466 C C . PHE A 1 190 ? 21.357 15.591 29.835 1.00 94.12 190 PHE A C 1
ATOM 1468 O O . PHE A 1 190 ? 22.483 15.922 29.455 1.00 94.12 190 PHE A O 1
ATOM 1475 N N . ASN A 1 191 ? 21.002 14.320 29.985 1.00 94.81 191 ASN A N 1
ATOM 1476 C CA . ASN A 1 191 ? 21.794 13.187 29.529 1.00 94.81 191 ASN A CA 1
ATOM 1477 C C . ASN A 1 191 ? 21.617 12.977 28.007 1.00 94.81 191 ASN A C 1
ATOM 1479 O O . ASN A 1 191 ? 20.721 13.544 27.384 1.00 94.81 191 ASN A O 1
ATOM 1483 N N . LEU A 1 192 ? 22.475 12.168 27.379 1.00 94.75 192 LEU A N 1
ATOM 1484 C CA . LEU A 1 192 ? 22.468 11.975 25.922 1.00 94.75 192 LEU A CA 1
ATOM 1485 C C . LEU A 1 192 ? 21.119 11.450 25.378 1.00 94.75 192 LEU A C 1
ATOM 1487 O O . LEU A 1 192 ? 20.664 11.925 24.341 1.00 94.75 192 LEU A O 1
ATOM 1491 N N . GLY A 1 193 ? 20.448 10.537 26.086 1.00 94.25 193 GLY A N 1
ATOM 1492 C CA . GLY A 1 193 ? 19.112 10.048 25.728 1.00 94.25 193 GLY A CA 1
ATOM 1493 C C . GLY A 1 193 ? 18.015 11.106 25.899 1.00 94.25 193 GLY A C 1
ATOM 1494 O O . GLY A 1 193 ? 17.093 11.177 25.088 1.00 94.25 193 GLY A O 1
ATOM 1495 N N . GLU A 1 194 ? 18.130 11.978 26.900 1.00 96.94 194 GLU A N 1
ATOM 1496 C CA . GLU A 1 194 ? 17.206 13.103 27.108 1.00 96.94 194 GLU A CA 1
ATOM 1497 C C . GLU A 1 194 ? 17.366 14.161 25.998 1.00 96.94 194 GLU A C 1
ATOM 1499 O O . GLU A 1 194 ? 16.375 14.587 25.407 1.00 96.94 194 GLU A O 1
ATOM 1504 N N . ILE A 1 195 ? 18.602 14.513 25.615 1.00 97.38 195 ILE A N 1
ATOM 1505 C CA . ILE A 1 195 ? 18.866 15.425 24.483 1.00 97.38 195 ILE A CA 1
ATOM 1506 C C . ILE A 1 195 ? 18.329 14.832 23.172 1.00 97.38 195 ILE A C 1
ATOM 1508 O O . ILE A 1 195 ? 17.695 15.545 22.391 1.00 97.38 195 ILE A O 1
ATOM 1512 N N . LYS A 1 196 ? 18.492 13.519 22.948 1.00 97.50 196 LYS A N 1
ATOM 1513 C CA . LYS A 1 196 ? 17.845 12.817 21.827 1.00 97.50 196 LYS A CA 1
ATOM 1514 C C . LYS A 1 196 ? 16.322 12.950 21.876 1.00 97.50 196 LYS A C 1
ATOM 1516 O O . LYS A 1 196 ? 15.715 13.227 20.848 1.00 97.50 196 LYS A O 1
ATOM 1521 N N . LYS A 1 197 ? 15.675 12.816 23.038 1.00 96.81 197 LYS A N 1
ATOM 1522 C CA . LYS A 1 197 ? 14.210 12.953 23.124 1.00 96.81 197 LYS A CA 1
ATOM 1523 C C . LYS A 1 197 ? 13.723 14.388 22.900 1.00 96.81 197 LYS A C 1
ATOM 1525 O O . LYS A 1 197 ? 12.664 14.570 22.299 1.00 96.81 197 LYS A O 1
ATOM 1530 N N . ILE A 1 198 ? 14.494 15.397 23.311 1.00 97.94 198 ILE A N 1
ATOM 1531 C CA . ILE A 1 198 ? 14.224 16.807 22.985 1.00 97.94 198 ILE A CA 1
ATOM 1532 C C . ILE A 1 198 ? 14.351 17.028 21.471 1.00 97.94 198 ILE A C 1
ATOM 1534 O O . ILE A 1 198 ? 13.414 17.521 20.845 1.00 97.94 198 ILE A O 1
ATOM 1538 N N . MET A 1 199 ? 15.459 16.597 20.861 1.00 98.38 199 MET A N 1
ATOM 1539 C CA . MET A 1 199 ? 15.686 16.756 19.420 1.00 98.38 199 MET A CA 1
ATOM 1540 C C . MET A 1 199 ? 14.668 15.997 18.559 1.00 98.38 199 MET A C 1
ATOM 1542 O O . MET A 1 199 ? 14.194 16.545 17.569 1.00 98.38 199 MET A O 1
ATOM 1546 N N . GLN A 1 200 ? 14.274 14.782 18.952 1.00 97.25 200 GLN A N 1
ATOM 1547 C CA . GLN A 1 200 ? 13.247 13.997 18.261 1.00 97.25 200 GLN A CA 1
ATOM 1548 C C . GLN A 1 200 ? 11.906 14.747 18.237 1.00 97.25 200 GLN A C 1
ATOM 1550 O O . GLN A 1 200 ? 11.284 14.880 17.188 1.00 97.25 200 GLN A O 1
ATOM 1555 N N . GLN A 1 201 ? 11.473 15.295 19.375 1.00 98.19 201 GLN A N 1
ATOM 1556 C CA . GLN A 1 201 ? 10.224 16.060 19.454 1.00 98.19 201 GLN A CA 1
ATOM 1557 C C . GLN A 1 201 ? 10.295 17.404 18.711 1.00 98.19 201 GLN A C 1
ATOM 1559 O O . GLN A 1 201 ? 9.326 17.805 18.067 1.00 98.19 201 GLN A O 1
ATOM 1564 N N . LEU A 1 202 ? 11.442 18.088 18.766 1.00 98.38 202 LEU A N 1
ATOM 1565 C CA . LEU A 1 202 ? 11.706 19.317 18.014 1.00 98.38 202 LEU A CA 1
ATOM 1566 C C . LEU A 1 202 ? 11.586 19.076 16.500 1.00 98.38 202 LEU A C 1
ATOM 1568 O O . LEU A 1 202 ? 10.873 19.805 15.810 1.00 98.38 202 LEU A O 1
ATOM 1572 N N . LEU A 1 203 ? 12.232 18.025 15.991 1.00 98.25 203 LEU A N 1
ATOM 1573 C CA . LEU A 1 203 ? 12.200 17.676 14.572 1.00 98.25 203 LEU A CA 1
ATOM 1574 C C . LEU A 1 203 ? 10.831 17.138 14.131 1.00 98.25 203 LEU A C 1
ATOM 1576 O O . LEU A 1 203 ? 10.374 17.529 13.063 1.00 98.25 203 LEU A O 1
ATOM 1580 N N . ASN A 1 204 ? 10.123 16.361 14.963 1.00 96.31 204 ASN A N 1
ATOM 1581 C CA . ASN A 1 204 ? 8.723 15.978 14.715 1.00 96.31 204 ASN A CA 1
ATOM 1582 C C . ASN A 1 204 ? 7.813 17.212 14.581 1.00 96.31 204 ASN A C 1
ATOM 1584 O O . ASN A 1 204 ? 6.980 17.286 13.676 1.00 96.31 204 ASN A O 1
ATOM 1588 N N . GLY A 1 205 ? 7.980 18.205 15.464 1.00 97.44 205 GLY A N 1
ATOM 1589 C CA . GLY A 1 205 ? 7.265 19.480 15.388 1.00 97.44 205 GLY A CA 1
ATOM 1590 C C . GLY A 1 205 ? 7.559 20.244 14.093 1.00 97.44 205 GLY A C 1
ATOM 1591 O O . GLY A 1 205 ? 6.628 20.722 13.445 1.00 97.44 205 GLY A O 1
ATOM 1592 N N . LEU A 1 206 ? 8.832 20.309 13.684 1.00 97.88 206 LEU A N 1
ATOM 1593 C CA . LEU A 1 206 ? 9.247 20.941 12.427 1.00 97.88 206 LEU A CA 1
ATOM 1594 C C . LEU A 1 206 ? 8.707 20.201 11.196 1.00 97.88 206 LEU A C 1
ATOM 1596 O O . LEU A 1 206 ? 8.087 20.823 10.338 1.00 97.88 206 LEU A O 1
ATOM 1600 N N . PHE A 1 207 ? 8.863 18.877 11.136 1.00 96.69 207 PHE A N 1
ATOM 1601 C CA . PHE A 1 207 ? 8.318 18.027 10.076 1.00 96.69 207 PHE A CA 1
ATOM 1602 C C . PHE A 1 207 ? 6.811 18.244 9.900 1.00 96.69 207 PHE A C 1
ATOM 1604 O O . PHE A 1 207 ? 6.345 18.454 8.779 1.00 96.69 207 PHE A O 1
ATOM 1611 N N . PHE A 1 208 ? 6.050 18.282 11.001 1.00 97.19 208 PHE A N 1
ATOM 1612 C CA . PHE A 1 208 ? 4.618 18.559 10.953 1.00 97.19 208 PHE A CA 1
ATOM 1613 C C . PHE A 1 208 ? 4.310 19.929 10.329 1.00 97.19 208 PHE A C 1
ATOM 1615 O O . PHE A 1 208 ? 3.543 19.991 9.365 1.00 97.19 208 PHE A O 1
ATOM 1622 N N . ILE A 1 209 ? 4.904 21.025 10.821 1.00 96.44 209 ILE A N 1
ATOM 1623 C CA . ILE A 1 209 ? 4.582 22.365 10.296 1.00 96.44 209 ILE A CA 1
ATOM 1624 C C . ILE A 1 209 ? 5.059 22.547 8.847 1.00 96.44 209 ILE A C 1
ATOM 1626 O O . ILE A 1 209 ? 4.323 23.110 8.037 1.00 96.44 209 ILE A O 1
ATOM 1630 N N . HIS A 1 210 ? 6.219 21.993 8.475 1.00 95.44 210 HIS A N 1
ATOM 1631 C CA . HIS A 1 210 ? 6.733 22.041 7.101 1.00 95.44 210 HIS A CA 1
ATOM 1632 C C . HIS A 1 210 ? 5.858 21.231 6.138 1.00 95.44 210 HIS A C 1
ATOM 1634 O O . HIS A 1 210 ? 5.569 21.705 5.037 1.00 95.44 210 HIS A O 1
ATOM 1640 N N . LYS A 1 211 ? 5.341 20.069 6.567 1.00 90.62 211 LYS A N 1
ATOM 1641 C CA . LYS A 1 211 ? 4.360 19.266 5.814 1.00 90.62 211 LYS A CA 1
ATOM 1642 C C . LYS A 1 211 ? 3.021 19.993 5.642 1.00 90.62 211 LYS A C 1
ATOM 1644 O O . LYS A 1 211 ? 2.420 19.896 4.575 1.00 90.62 211 LYS A O 1
ATOM 1649 N N . GLN A 1 212 ? 2.605 20.792 6.629 1.00 90.88 212 GLN A N 1
ATOM 1650 C CA . GLN A 1 212 ? 1.470 21.726 6.529 1.00 90.88 212 GLN A CA 1
ATOM 1651 C C . GLN A 1 212 ? 1.809 23.040 5.794 1.00 90.88 212 GLN A C 1
ATOM 1653 O O . GLN A 1 212 ? 1.034 23.995 5.842 1.00 90.88 212 GLN A O 1
ATOM 1658 N N . LYS A 1 213 ? 2.955 23.110 5.099 1.00 93.56 213 LYS A N 1
ATOM 1659 C CA . LYS A 1 213 ? 3.421 24.282 4.340 1.00 93.56 213 LYS A CA 1
ATOM 1660 C C . LYS A 1 213 ? 3.569 25.554 5.196 1.00 93.56 213 LYS A C 1
ATOM 1662 O O . LYS A 1 213 ? 3.386 26.650 4.680 1.00 93.56 213 LYS A O 1
ATOM 1667 N N . ILE A 1 214 ? 3.944 25.446 6.473 1.00 94.81 214 ILE A N 1
ATOM 1668 C CA . ILE A 1 214 ? 4.228 26.579 7.375 1.00 94.81 214 ILE A CA 1
ATOM 1669 C C . ILE A 1 214 ? 5.719 26.619 7.746 1.00 94.81 214 ILE A C 1
ATOM 1671 O O . ILE A 1 214 ? 6.278 25.619 8.181 1.00 94.81 214 ILE A O 1
ATOM 1675 N N . LEU A 1 215 ? 6.347 27.794 7.634 1.00 95.06 215 LEU A N 1
ATOM 1676 C CA . LEU A 1 215 ? 7.676 28.109 8.179 1.00 95.06 215 LEU A CA 1
ATOM 1677 C C . LEU A 1 215 ? 7.534 28.814 9.534 1.00 95.06 215 LEU A C 1
ATOM 1679 O O . LEU A 1 215 ? 6.746 29.761 9.633 1.00 95.06 215 LEU A O 1
ATOM 1683 N N . HIS A 1 216 ? 8.329 28.430 10.536 1.00 96.19 216 HIS A N 1
ATOM 1684 C CA . HIS A 1 216 ? 8.267 29.020 11.880 1.00 96.19 216 HIS A CA 1
ATOM 1685 C C . HIS A 1 216 ? 8.946 30.393 11.945 1.00 96.19 216 HIS A C 1
ATOM 1687 O O . HIS A 1 216 ? 8.390 31.328 12.525 1.00 96.19 216 HIS A O 1
ATOM 1693 N N . ARG A 1 217 ? 10.125 30.535 11.322 1.00 95.31 217 ARG A N 1
ATOM 1694 C CA . ARG A 1 217 ? 10.869 31.802 11.154 1.00 95.31 217 ARG A CA 1
ATOM 1695 C C . ARG A 1 217 ? 11.342 32.475 12.453 1.00 95.31 217 ARG A C 1
ATOM 1697 O O . ARG A 1 217 ? 11.754 33.635 12.399 1.00 95.31 217 ARG A O 1
ATOM 1704 N N . ASP A 1 218 ? 11.326 31.772 13.587 1.00 94.88 218 ASP A N 1
ATOM 1705 C CA . ASP A 1 218 ? 11.962 32.210 14.842 1.00 94.88 218 ASP A CA 1
ATOM 1706 C C . ASP A 1 218 ? 12.297 31.038 15.784 1.00 94.88 218 ASP A C 1
ATOM 1708 O O . ASP A 1 218 ? 11.889 30.990 16.943 1.00 94.88 218 ASP A O 1
ATOM 1712 N N . MET A 1 219 ? 13.037 30.059 15.265 1.00 96.25 219 MET A N 1
ATOM 1713 C CA . MET A 1 219 ? 13.540 28.938 16.061 1.00 96.25 219 MET A CA 1
ATOM 1714 C C . MET A 1 219 ? 14.633 29.412 17.030 1.00 96.25 219 MET A C 1
ATOM 1716 O O . MET A 1 219 ? 15.711 29.809 16.593 1.00 96.25 219 MET A O 1
ATOM 1720 N N . LYS A 1 220 ? 14.350 29.362 18.337 1.00 95.19 220 LYS A N 1
ATOM 1721 C CA . LYS A 1 220 ? 15.268 29.690 19.446 1.00 95.19 220 LYS A CA 1
ATOM 1722 C C . LYS A 1 220 ? 14.882 28.914 20.709 1.00 95.19 220 LYS A C 1
ATOM 1724 O O . LYS A 1 220 ? 13.708 28.573 20.846 1.00 95.19 220 LYS A O 1
ATOM 1729 N N . ALA A 1 221 ? 15.800 28.685 21.652 1.00 94.81 221 ALA A N 1
ATOM 1730 C CA . ALA A 1 221 ? 15.521 27.869 22.843 1.00 94.81 221 ALA A CA 1
ATOM 1731 C C . ALA A 1 221 ? 14.326 28.378 23.687 1.00 94.81 221 ALA A C 1
ATOM 1733 O O . ALA A 1 221 ? 13.515 27.577 24.143 1.00 94.81 221 ALA A O 1
ATOM 1734 N N . ALA A 1 222 ? 14.133 29.696 23.807 1.00 92.38 222 ALA A N 1
ATOM 1735 C CA . ALA A 1 222 ? 12.989 30.286 24.520 1.00 92.38 222 ALA A CA 1
ATOM 1736 C C . ALA A 1 222 ? 11.612 30.045 23.849 1.00 92.38 222 ALA A C 1
ATOM 1738 O O . ALA A 1 222 ? 10.582 30.172 24.505 1.00 92.38 222 ALA A O 1
ATOM 1739 N N . ASN A 1 223 ? 11.574 29.676 22.559 1.00 95.38 223 ASN A N 1
ATOM 1740 C CA . ASN A 1 223 ? 10.343 29.286 21.848 1.00 95.38 223 ASN A CA 1
ATOM 1741 C C . ASN A 1 223 ? 10.077 27.764 21.913 1.00 95.38 223 ASN A C 1
ATOM 1743 O O . ASN A 1 223 ? 9.088 27.281 21.358 1.00 95.38 223 ASN A O 1
ATOM 1747 N N . ILE A 1 224 ? 10.947 27.004 22.589 1.00 97.38 224 ILE A N 1
ATOM 1748 C CA . ILE A 1 224 ? 10.792 25.569 22.836 1.00 97.38 224 ILE A CA 1
ATOM 1749 C C . ILE A 1 224 ? 10.223 25.382 24.244 1.00 97.38 224 ILE A C 1
ATOM 1751 O O . ILE A 1 224 ? 10.958 25.355 25.232 1.00 97.38 224 ILE A O 1
ATOM 1755 N N . LEU A 1 225 ? 8.899 25.267 24.341 1.00 96.81 225 LEU A N 1
ATOM 1756 C CA . LEU A 1 225 ? 8.217 25.013 25.609 1.00 96.81 225 LEU A CA 1
ATOM 1757 C C . LEU A 1 225 ? 8.283 23.525 25.960 1.00 96.81 225 LEU A C 1
ATOM 1759 O O . LEU A 1 225 ? 8.228 22.677 25.071 1.00 96.81 225 LEU A O 1
ATOM 1763 N N . ILE A 1 226 ? 8.361 23.190 27.248 1.00 95.88 226 ILE A N 1
ATOM 1764 C CA . ILE A 1 226 ? 8.359 21.801 27.727 1.00 95.88 226 ILE A CA 1
ATOM 1765 C C . ILE A 1 226 ? 7.405 21.672 28.921 1.00 95.88 226 ILE A C 1
ATOM 1767 O O . ILE A 1 226 ? 7.466 22.433 29.888 1.00 95.88 226 ILE A O 1
ATOM 1771 N N . THR A 1 227 ? 6.491 20.706 28.841 1.00 93.69 227 THR A N 1
ATOM 1772 C CA . THR A 1 227 ? 5.587 20.337 29.942 1.00 93.69 227 THR A CA 1
ATOM 1773 C C . THR A 1 227 ? 6.317 19.501 30.994 1.00 93.69 227 THR A C 1
ATOM 1775 O O . THR A 1 227 ? 7.257 18.776 30.672 1.00 93.69 227 THR A O 1
ATOM 1778 N N . LYS A 1 228 ? 5.837 19.496 32.241 1.00 88.06 228 LYS A N 1
ATOM 1779 C CA . LYS A 1 228 ? 6.366 18.650 33.334 1.00 88.06 228 LYS A CA 1
ATOM 1780 C C . LYS A 1 228 ? 6.428 17.144 33.008 1.00 88.06 228 LYS A C 1
ATOM 1782 O O . LYS A 1 228 ? 7.178 16.413 33.643 1.00 88.06 228 LYS A O 1
ATOM 1787 N N . ASN A 1 229 ? 5.627 16.687 32.039 1.00 88.75 229 ASN A N 1
ATOM 1788 C CA . ASN A 1 229 ? 5.561 15.297 31.581 1.00 88.75 229 ASN A CA 1
ATOM 1789 C C . ASN A 1 229 ? 6.580 14.992 30.461 1.00 88.75 229 ASN A C 1
ATOM 1791 O O . ASN A 1 229 ? 6.565 13.894 29.922 1.00 88.75 229 ASN A O 1
ATOM 1795 N N . GLY A 1 230 ? 7.421 15.950 30.056 1.00 92.88 230 GLY A N 1
ATOM 1796 C CA . GLY A 1 230 ? 8.429 15.755 29.010 1.00 92.88 230 GLY A CA 1
ATOM 1797 C C . GLY A 1 230 ? 7.968 15.994 27.573 1.00 92.88 230 GLY A C 1
ATOM 1798 O O . GLY A 1 230 ? 8.784 15.890 26.656 1.00 92.88 230 GLY A O 1
ATOM 1799 N N . VAL A 1 231 ? 6.702 16.368 27.359 1.00 95.81 231 VAL A N 1
ATOM 1800 C CA . VAL A 1 231 ? 6.211 16.756 26.029 1.00 95.81 231 VAL A CA 1
ATOM 1801 C C . VAL A 1 231 ? 6.695 18.168 25.700 1.00 95.81 231 VAL A C 1
ATOM 1803 O O . VAL A 1 231 ? 6.361 19.119 26.414 1.00 95.81 231 VAL A O 1
ATOM 1806 N N . LEU A 1 232 ? 7.467 18.287 24.621 1.00 97.44 232 LEU A N 1
ATOM 1807 C CA . LEU A 1 232 ? 7.954 19.536 24.029 1.00 97.44 232 LEU A CA 1
ATOM 1808 C C . LEU A 1 232 ? 6.906 20.124 23.081 1.00 97.44 232 LEU A C 1
ATOM 1810 O O . LEU A 1 232 ? 6.250 19.374 22.361 1.00 97.44 232 LEU A O 1
ATOM 1814 N N . LYS A 1 233 ? 6.783 21.456 23.029 1.00 97.56 233 LYS A N 1
ATOM 1815 C CA . LYS A 1 233 ? 5.881 22.195 22.133 1.00 97.56 233 LYS A CA 1
ATOM 1816 C C . LYS A 1 233 ? 6.560 23.423 21.514 1.00 97.56 233 LYS A C 1
ATOM 1818 O O . LYS A 1 233 ? 7.078 24.274 22.232 1.00 97.56 233 LYS A O 1
ATOM 1823 N N . LEU A 1 234 ? 6.496 23.538 20.186 1.00 97.81 234 LEU A N 1
ATOM 1824 C CA . LEU A 1 234 ? 6.875 24.748 19.443 1.00 97.81 234 LEU A CA 1
ATOM 1825 C C . LEU A 1 234 ? 5.880 25.888 19.708 1.00 97.81 234 LEU A C 1
ATOM 1827 O O . LEU A 1 234 ? 4.669 25.644 19.694 1.00 97.81 234 LEU A O 1
ATOM 1831 N N . ALA A 1 235 ? 6.370 27.112 19.927 1.00 94.50 235 ALA A N 1
ATOM 1832 C CA . ALA A 1 235 ? 5.562 28.273 20.309 1.00 94.50 235 ALA A CA 1
ATOM 1833 C C . ALA A 1 235 ? 6.044 29.608 19.693 1.00 94.50 235 ALA A C 1
ATOM 1835 O O . ALA A 1 235 ? 7.146 29.708 19.172 1.00 94.50 235 ALA A O 1
ATOM 1836 N N . ASP A 1 236 ? 5.203 30.645 19.805 1.00 90.38 236 ASP A N 1
ATOM 1837 C CA . ASP A 1 236 ? 5.358 31.988 19.208 1.00 90.38 236 ASP A CA 1
ATOM 1838 C C . ASP A 1 236 ? 5.361 31.997 17.664 1.00 90.38 236 ASP A C 1
ATOM 1840 O O . ASP A 1 236 ? 6.372 32.203 16.992 1.00 90.38 236 ASP A O 1
ATOM 1844 N N . PHE A 1 237 ? 4.172 31.813 17.082 1.00 92.88 237 PHE A N 1
ATOM 1845 C CA . PHE A 1 237 ? 3.963 31.781 15.629 1.00 92.88 237 PHE A CA 1
ATOM 1846 C C . PHE A 1 237 ? 3.752 33.187 15.020 1.00 92.88 237 PHE A C 1
ATOM 1848 O O . PHE A 1 237 ? 3.393 33.308 13.848 1.00 92.88 237 PHE A O 1
ATOM 1855 N N . GLY A 1 238 ? 4.014 34.271 15.764 1.00 87.38 238 GLY A N 1
ATOM 1856 C CA . GLY A 1 238 ? 3.838 35.661 15.301 1.00 87.38 238 GLY A CA 1
ATOM 1857 C C . GLY A 1 238 ? 4.631 36.027 14.032 1.00 87.38 238 GLY A C 1
ATOM 1858 O O . GLY A 1 238 ? 4.165 36.818 13.201 1.00 87.38 238 GLY A O 1
ATOM 1859 N N . LEU A 1 239 ? 5.801 35.404 13.833 1.00 89.75 239 LEU A N 1
ATOM 1860 C CA . LEU A 1 239 ? 6.637 35.559 12.632 1.00 89.75 239 LEU A CA 1
ATOM 1861 C C . LEU A 1 239 ? 6.393 34.504 11.541 1.00 89.75 239 LEU A C 1
ATOM 1863 O O . LEU A 1 239 ? 6.932 34.659 10.437 1.00 89.75 239 LEU A O 1
ATOM 1867 N N . ALA A 1 240 ? 5.572 33.484 11.806 1.00 92.44 240 ALA A N 1
ATOM 1868 C CA . ALA A 1 240 ? 5.359 32.352 10.910 1.00 92.44 240 ALA A CA 1
ATOM 1869 C C . ALA A 1 240 ? 4.672 32.752 9.589 1.00 92.44 240 ALA A C 1
ATOM 1871 O O . ALA A 1 240 ? 3.959 33.761 9.495 1.00 92.44 240 ALA A O 1
ATOM 1872 N N . ARG A 1 241 ? 4.903 31.967 8.529 1.00 91.31 241 ARG A N 1
ATOM 1873 C CA . ARG A 1 241 ? 4.350 32.201 7.180 1.00 91.31 241 ARG A CA 1
ATOM 1874 C C . ARG A 1 241 ? 4.064 30.893 6.455 1.00 91.31 241 ARG A C 1
ATOM 1876 O O . ARG A 1 241 ? 4.806 29.933 6.616 1.00 91.31 241 ARG A O 1
ATOM 1883 N N . ALA A 1 242 ? 3.054 30.909 5.589 1.00 87.00 242 ALA A N 1
ATOM 1884 C CA . ALA A 1 242 ? 2.858 29.852 4.607 1.00 87.00 242 ALA A CA 1
ATOM 1885 C C . ALA A 1 242 ? 3.967 29.864 3.534 1.00 87.00 242 ALA A C 1
ATOM 1887 O O . ALA A 1 242 ? 4.442 30.933 3.128 1.00 87.00 242 ALA A O 1
ATOM 1888 N N . ILE A 1 243 ? 4.349 28.674 3.075 1.00 83.56 243 ILE A N 1
ATOM 1889 C CA . ILE A 1 243 ? 5.207 28.428 1.915 1.00 83.56 243 ILE A CA 1
ATOM 1890 C C . ILE A 1 243 ? 4.367 28.682 0.661 1.00 83.56 243 ILE A C 1
ATOM 1892 O O . ILE A 1 243 ? 3.369 27.996 0.444 1.00 83.56 243 ILE A O 1
ATOM 1896 N N . SER A 1 244 ? 4.760 29.663 -0.150 1.00 71.88 244 SER A N 1
ATOM 1897 C CA . SER A 1 244 ? 4.142 29.908 -1.452 1.00 71.88 244 SER A CA 1
ATOM 1898 C C . SER A 1 244 ? 4.803 29.024 -2.500 1.00 71.88 244 SER A C 1
ATOM 1900 O O . SER A 1 244 ? 6.027 29.006 -2.619 1.00 71.88 244 SER A O 1
ATOM 1902 N N . ASP A 1 245 ? 3.992 28.316 -3.282 1.00 51.16 245 ASP A N 1
ATOM 1903 C CA . ASP A 1 245 ? 4.465 27.573 -4.452 1.00 51.16 245 ASP A CA 1
ATOM 1904 C C . ASP A 1 245 ? 4.646 28.500 -5.685 1.00 51.16 245 ASP A C 1
ATOM 1906 O O . ASP A 1 245 ? 5.137 28.066 -6.730 1.00 51.16 245 ASP A O 1
ATOM 1910 N N . ILE A 1 246 ? 4.306 29.796 -5.571 1.00 50.69 246 ILE A N 1
ATOM 1911 C CA . ILE A 1 246 ? 4.458 30.800 -6.636 1.00 50.69 246 ILE A CA 1
ATOM 1912 C C . ILE A 1 246 ? 5.817 31.507 -6.512 1.00 50.69 246 ILE A C 1
ATOM 1914 O O . ILE A 1 246 ? 6.097 32.212 -5.544 1.00 50.69 246 ILE A O 1
ATOM 1918 N N . ARG A 1 247 ? 6.658 31.392 -7.550 1.00 49.25 247 ARG A N 1
ATOM 1919 C CA . ARG A 1 247 ? 8.040 31.928 -7.587 1.00 49.25 247 ARG A CA 1
ATOM 1920 C C . ARG A 1 247 ? 8.172 33.465 -7.497 1.00 49.25 247 ARG A C 1
ATOM 1922 O O . ARG A 1 247 ? 9.295 33.965 -7.517 1.00 49.25 247 ARG A O 1
ATOM 1929 N N . SER A 1 248 ? 7.070 34.214 -7.433 1.00 47.22 248 SER A N 1
ATOM 1930 C CA . SER A 1 248 ? 7.053 35.682 -7.331 1.00 47.22 248 SER A CA 1
ATOM 1931 C C . SER A 1 248 ? 7.111 36.216 -5.897 1.00 47.22 248 SER A C 1
ATOM 1933 O O . SER A 1 248 ? 7.537 37.357 -5.703 1.00 47.22 248 SER A O 1
ATOM 1935 N N . ASP A 1 249 ? 6.687 35.432 -4.901 1.00 54.69 249 ASP A N 1
ATOM 1936 C CA . ASP A 1 249 ? 6.484 35.939 -3.542 1.00 54.69 249 ASP A CA 1
ATOM 1937 C C . ASP A 1 249 ? 7.811 36.164 -2.805 1.00 54.69 249 ASP A C 1
ATOM 1939 O O . ASP A 1 249 ? 8.574 35.240 -2.524 1.00 54.69 249 ASP A O 1
ATOM 1943 N N . ARG A 1 250 ? 8.090 37.430 -2.473 1.00 68.31 250 ARG A N 1
ATOM 1944 C CA . ARG A 1 250 ? 9.308 37.849 -1.765 1.00 68.31 250 ARG A CA 1
ATOM 1945 C C . ARG A 1 250 ? 9.028 38.011 -0.274 1.00 68.31 250 ARG A C 1
ATOM 1947 O O . ARG A 1 250 ? 8.438 39.002 0.152 1.00 68.31 250 ARG A O 1
ATOM 1954 N N . TYR A 1 251 ? 9.508 37.077 0.537 1.00 82.31 251 TYR A N 1
ATOM 1955 C CA . TYR A 1 251 ? 9.470 37.184 1.991 1.00 82.31 251 TYR A CA 1
ATOM 1956 C C . TYR A 1 251 ? 10.425 38.261 2.529 1.00 82.31 251 TYR A C 1
ATOM 1958 O O . TYR A 1 251 ? 11.537 38.452 2.036 1.00 82.31 251 TYR A O 1
ATOM 1966 N N . THR A 1 252 ? 10.039 38.901 3.635 1.00 81.00 252 THR A N 1
ATOM 1967 C CA . THR A 1 252 ? 10.932 39.748 4.442 1.00 81.00 252 THR A CA 1
ATOM 1968 C C . THR A 1 252 ? 12.067 38.905 5.032 1.00 81.00 252 THR A C 1
ATOM 1970 O O . THR A 1 252 ? 11.787 37.946 5.751 1.00 81.00 252 THR A O 1
ATOM 1973 N N . ASN A 1 253 ? 13.331 39.245 4.761 1.00 79.06 253 ASN A N 1
ATOM 1974 C CA . ASN A 1 253 ? 14.505 38.489 5.228 1.00 79.06 253 ASN A CA 1
ATOM 1975 C C . ASN A 1 253 ? 14.904 38.794 6.686 1.00 79.06 253 ASN A C 1
ATOM 1977 O O . ASN A 1 253 ? 15.483 37.938 7.348 1.00 79.06 253 ASN A O 1
ATOM 1981 N N . ARG A 1 254 ? 14.558 39.980 7.210 1.00 82.00 254 ARG A N 1
ATOM 1982 C CA . ARG A 1 254 ? 14.757 40.372 8.619 1.00 82.00 254 ARG A CA 1
ATOM 1983 C C . ARG A 1 254 ? 13.775 39.655 9.561 1.00 82.00 254 ARG A C 1
ATOM 1985 O O . ARG A 1 254 ? 12.860 40.264 10.104 1.00 82.00 254 ARG A O 1
ATOM 1992 N N . VAL A 1 255 ? 13.967 38.348 9.720 1.00 84.12 255 VAL A N 1
ATOM 1993 C CA . VAL A 1 255 ? 13.306 37.461 10.695 1.00 84.12 255 VAL A CA 1
ATOM 1994 C C . VAL A 1 255 ? 14.328 36.483 11.285 1.00 84.12 255 VAL A C 1
ATOM 1996 O O . VAL A 1 255 ? 15.496 36.519 10.903 1.00 84.12 255 VAL A O 1
ATOM 1999 N N . VAL A 1 256 ? 13.899 35.624 12.212 1.00 87.81 256 VAL A N 1
ATOM 2000 C CA . VAL A 1 256 ? 14.743 34.835 13.121 1.00 87.81 256 VAL A CA 1
ATOM 2001 C C . VAL A 1 256 ? 15.572 35.723 14.059 1.00 87.81 256 VAL A C 1
ATOM 2003 O O . VAL A 1 256 ? 16.235 36.681 13.642 1.00 87.81 256 VAL A O 1
ATOM 2006 N N . THR A 1 257 ? 15.537 35.397 15.348 1.00 89.81 257 THR A N 1
ATOM 2007 C CA . THR A 1 257 ? 16.403 35.963 16.388 1.00 89.81 257 THR A CA 1
ATOM 2008 C C . THR A 1 257 ? 17.873 35.827 15.974 1.00 89.81 257 THR A C 1
ATOM 2010 O O . THR A 1 257 ? 18.305 34.746 15.582 1.00 89.81 257 THR A O 1
ATOM 2013 N N . LEU A 1 258 ? 18.644 36.923 16.031 1.00 93.31 258 LEU A N 1
ATOM 2014 C CA . LEU A 1 258 ? 19.924 37.072 15.313 1.00 93.31 258 LEU A CA 1
ATOM 2015 C C . LEU A 1 258 ? 20.898 35.896 15.504 1.00 93.31 258 LEU A C 1
ATOM 2017 O O . LEU A 1 258 ? 21.446 35.405 14.523 1.00 93.31 258 LEU A O 1
ATOM 2021 N N . TRP A 1 259 ? 21.052 35.409 16.737 1.00 96.25 259 TRP A N 1
ATOM 2022 C CA . TRP A 1 259 ? 21.964 34.315 17.102 1.00 96.25 259 TRP A CA 1
ATOM 2023 C C . TRP A 1 259 ? 21.634 32.958 16.459 1.00 96.25 259 TRP A C 1
ATOM 2025 O O . TRP A 1 259 ? 22.508 32.109 16.296 1.00 96.25 259 TRP A O 1
ATOM 2035 N N . TYR A 1 260 ? 20.387 32.777 16.029 1.00 97.12 260 TYR A N 1
ATOM 2036 C CA . TYR A 1 260 ? 19.878 31.576 15.365 1.00 97.12 260 TYR A CA 1
ATOM 2037 C C . TYR A 1 260 ? 19.643 31.811 13.865 1.00 97.12 260 TYR A C 1
ATOM 2039 O O . TYR A 1 260 ? 19.133 30.932 13.172 1.00 97.12 260 TYR A O 1
ATOM 2047 N N . ARG A 1 261 ? 19.979 32.998 13.338 1.00 96.81 261 ARG A N 1
ATOM 2048 C CA . ARG A 1 261 ? 19.680 33.367 11.952 1.00 96.81 261 ARG A CA 1
ATOM 2049 C C . ARG A 1 261 ? 20.644 32.674 10.972 1.00 96.81 261 ARG A C 1
ATOM 2051 O O . ARG A 1 261 ? 21.857 32.820 11.132 1.00 96.81 261 ARG A O 1
ATOM 2058 N N . PRO A 1 262 ? 20.132 31.970 9.945 1.00 97.25 262 PRO A N 1
ATOM 2059 C CA . PRO A 1 262 ? 20.946 31.294 8.937 1.00 97.25 262 PRO A CA 1
ATOM 2060 C C . PRO A 1 262 ? 21.607 32.271 7.945 1.00 97.25 262 PRO A C 1
ATOM 2062 O O . PRO A 1 262 ? 21.119 33.397 7.762 1.00 97.25 262 PRO A O 1
ATOM 2065 N N . PRO A 1 263 ? 22.684 31.846 7.255 1.00 96.69 263 PRO A N 1
ATOM 2066 C CA . PRO A 1 263 ? 23.452 32.712 6.364 1.00 96.69 263 PRO A CA 1
ATOM 2067 C C . PRO A 1 263 ? 22.640 33.246 5.175 1.00 96.69 263 PRO A C 1
ATOM 2069 O O . PRO A 1 263 ? 22.843 34.392 4.787 1.00 96.69 263 PRO A O 1
ATOM 2072 N N . GLU A 1 264 ? 21.670 32.504 4.629 1.00 95.81 264 GLU A N 1
ATOM 2073 C CA . GLU A 1 264 ? 20.840 32.992 3.515 1.00 95.81 264 GLU A CA 1
ATOM 2074 C C . GLU A 1 264 ? 20.020 34.243 3.860 1.00 95.81 264 GLU A C 1
ATOM 2076 O O . GLU A 1 264 ? 19.909 35.147 3.031 1.00 95.81 264 GLU A O 1
ATOM 2081 N N . LEU A 1 265 ? 19.504 34.360 5.088 1.00 95.50 265 LEU A N 1
ATOM 2082 C CA . LEU A 1 265 ? 18.748 35.545 5.506 1.00 95.50 265 LEU A CA 1
ATOM 2083 C C . LEU A 1 265 ? 19.667 36.756 5.719 1.00 95.50 265 LEU A C 1
ATOM 2085 O O . LEU A 1 265 ? 19.300 37.876 5.349 1.00 95.50 265 LEU A O 1
ATOM 2089 N N . LEU A 1 266 ? 20.868 36.514 6.259 1.00 95.12 266 LEU A N 1
ATOM 2090 C CA . LEU A 1 266 ? 21.928 37.512 6.454 1.00 95.12 266 LEU A CA 1
ATOM 2091 C C . LEU A 1 266 ? 22.491 38.029 5.118 1.00 95.12 266 LEU A C 1
ATOM 2093 O O . LEU A 1 266 ? 22.808 39.207 5.007 1.00 95.12 266 LEU A O 1
ATOM 2097 N N . LEU A 1 267 ? 22.543 37.178 4.089 1.00 94.81 267 LEU A N 1
ATOM 2098 C CA . LEU A 1 267 ? 22.976 37.522 2.728 1.00 94.81 267 LEU A CA 1
ATOM 2099 C C . LEU A 1 267 ? 21.866 38.142 1.853 1.00 94.81 267 LEU A C 1
ATOM 2101 O O . LEU A 1 267 ? 22.119 38.531 0.710 1.00 94.81 267 LEU A O 1
ATOM 2105 N N . GLY A 1 268 ? 20.645 38.278 2.381 1.00 92.25 268 GLY A N 1
ATOM 2106 C CA . GLY A 1 268 ? 19.540 38.985 1.724 1.00 92.25 268 GLY A CA 1
ATOM 2107 C C . GLY A 1 268 ? 18.558 38.112 0.934 1.00 92.25 268 GLY A C 1
ATOM 2108 O O . GLY A 1 268 ? 17.781 38.651 0.146 1.00 92.25 268 GLY A O 1
ATOM 2109 N N . ALA A 1 269 ? 18.548 36.787 1.117 1.00 91.38 269 ALA A N 1
ATOM 2110 C CA . ALA A 1 269 ? 17.586 35.912 0.447 1.00 91.38 269 ALA A CA 1
ATOM 2111 C C . ALA A 1 269 ? 16.136 36.272 0.820 1.00 91.38 269 ALA A C 1
ATOM 2113 O O . ALA A 1 269 ? 15.779 36.361 1.995 1.00 91.38 269 ALA A O 1
ATOM 2114 N N . ARG A 1 270 ? 15.283 36.447 -0.199 1.00 87.81 270 ARG A N 1
ATOM 2115 C CA . ARG A 1 270 ? 13.839 36.731 -0.048 1.00 87.81 270 ARG A CA 1
ATOM 2116 C C . ARG A 1 270 ? 12.934 35.600 -0.547 1.00 87.81 270 ARG A C 1
ATOM 2118 O O . ARG A 1 270 ? 11.737 35.637 -0.302 1.00 87.81 270 ARG A O 1
ATOM 2125 N N . ASN A 1 271 ? 13.500 34.599 -1.216 1.00 87.50 271 ASN A N 1
ATOM 2126 C CA . ASN A 1 271 ? 12.846 33.327 -1.510 1.00 87.50 271 ASN A CA 1
ATOM 2127 C C . ASN A 1 271 ? 13.629 32.239 -0.764 1.00 87.50 271 ASN A C 1
ATOM 2129 O O . ASN A 1 271 ? 14.819 32.057 -1.021 1.00 87.50 271 ASN A O 1
ATOM 2133 N N . TYR A 1 272 ? 12.991 31.608 0.218 1.00 91.00 272 TYR A N 1
ATOM 2134 C CA . TYR A 1 272 ? 13.585 30.622 1.118 1.00 91.00 272 TYR A CA 1
ATOM 2135 C C . TYR A 1 272 ? 12.487 29.725 1.702 1.00 91.00 272 TYR A C 1
ATOM 2137 O O . TYR A 1 272 ? 11.323 30.123 1.771 1.00 91.00 272 TYR A O 1
ATOM 2145 N N . GLY A 1 273 ? 12.863 28.519 2.127 1.00 92.94 273 GLY A N 1
ATOM 2146 C CA . GLY A 1 273 ? 11.942 27.481 2.599 1.00 92.94 273 GLY A CA 1
ATOM 2147 C C . GLY A 1 273 ? 12.337 26.882 3.958 1.00 92.94 273 GLY A C 1
ATOM 2148 O O . GLY A 1 273 ? 13.041 27.540 4.727 1.00 92.94 273 GLY A O 1
ATOM 2149 N N . PRO A 1 274 ? 11.927 25.629 4.244 1.00 96.50 274 PRO A N 1
ATOM 2150 C CA . PRO A 1 274 ? 12.173 24.930 5.512 1.00 96.50 274 PRO A CA 1
ATOM 2151 C C . PRO A 1 274 ? 13.602 24.968 6.091 1.00 96.50 274 PRO A C 1
ATOM 2153 O O . PRO A 1 274 ? 13.710 25.069 7.315 1.00 96.50 274 PRO A O 1
ATOM 2156 N N . PRO A 1 275 ? 14.701 24.954 5.297 1.00 97.56 275 PRO A N 1
ATOM 2157 C CA . PRO A 1 275 ? 16.067 24.928 5.832 1.00 97.56 275 PRO A CA 1
ATOM 2158 C C . PRO A 1 275 ? 16.429 26.045 6.825 1.00 97.56 275 PRO A C 1
ATOM 2160 O O . PRO A 1 275 ? 17.365 25.858 7.607 1.00 97.56 275 PRO A O 1
ATOM 2163 N N . ILE A 1 276 ? 15.708 27.177 6.844 1.00 97.50 276 ILE A N 1
ATOM 2164 C CA . ILE A 1 276 ? 15.935 28.241 7.838 1.00 97.50 276 ILE A CA 1
ATOM 2165 C C . ILE A 1 276 ? 15.616 27.785 9.269 1.00 97.50 276 ILE A C 1
ATOM 2167 O O . ILE A 1 276 ? 16.305 28.176 10.209 1.00 97.50 276 ILE A O 1
ATOM 2171 N N . ASP A 1 277 ? 14.590 26.944 9.433 1.00 98.25 277 ASP A N 1
ATOM 2172 C CA . ASP A 1 277 ? 14.147 26.463 10.741 1.00 98.25 277 ASP A CA 1
ATOM 2173 C C . ASP A 1 277 ? 15.053 25.309 11.213 1.00 98.25 277 ASP A C 1
ATOM 2175 O O . ASP A 1 277 ? 15.344 25.199 12.403 1.00 98.25 277 ASP A O 1
ATOM 2179 N N . LEU A 1 278 ? 15.575 24.499 10.278 1.00 98.50 278 LEU A N 1
ATOM 2180 C CA . LEU A 1 278 ? 16.537 23.422 10.561 1.00 98.50 278 LEU A CA 1
ATOM 2181 C C . LEU A 1 278 ? 17.908 23.956 10.995 1.00 98.50 278 LEU A C 1
ATOM 2183 O O . LEU A 1 278 ? 18.529 23.381 11.885 1.00 98.50 278 LEU A O 1
ATOM 2187 N N . TRP A 1 279 ? 18.355 25.087 10.443 1.00 98.50 279 TRP A N 1
ATOM 2188 C CA . TRP A 1 279 ? 19.540 25.784 10.956 1.00 98.50 279 TRP A CA 1
ATOM 2189 C C . TRP A 1 279 ? 19.344 26.216 12.418 1.00 98.50 279 TRP A C 1
ATOM 2191 O O . TRP A 1 279 ? 20.203 25.968 13.264 1.00 98.50 279 TRP A O 1
ATOM 2201 N N . GLY A 1 280 ? 18.184 26.804 12.736 1.00 97.88 280 GLY A N 1
ATOM 2202 C CA . GLY A 1 280 ? 17.827 27.161 14.110 1.00 97.88 280 GLY A CA 1
ATOM 2203 C C . GLY A 1 280 ? 17.758 25.943 15.038 1.00 97.88 280 GLY A C 1
ATOM 2204 O O . GLY A 1 280 ? 18.259 26.007 16.159 1.00 97.88 280 GLY A O 1
ATOM 2205 N N . ALA A 1 281 ? 17.235 24.809 14.557 1.00 98.31 281 ALA A N 1
ATOM 2206 C CA . ALA A 1 281 ? 17.272 23.537 15.279 1.00 98.31 281 ALA A CA 1
ATOM 2207 C C . ALA A 1 281 ? 18.707 23.035 15.519 1.00 98.31 281 ALA A C 1
ATOM 2209 O O . ALA A 1 281 ? 18.987 22.544 16.607 1.00 98.31 281 ALA A O 1
ATOM 2210 N N . GLY A 1 282 ? 19.630 23.220 14.569 1.00 98.12 282 GLY A N 1
ATOM 2211 C CA . GLY A 1 282 ? 21.063 22.968 14.763 1.00 98.12 282 GLY A CA 1
ATOM 2212 C C . GLY A 1 282 ? 21.678 23.848 15.860 1.00 98.12 282 GLY A C 1
ATOM 2213 O O . GLY A 1 282 ? 22.371 23.346 16.743 1.00 98.12 282 GLY A O 1
ATOM 2214 N N . CYS A 1 283 ? 21.369 25.148 15.881 1.00 98.19 283 CYS A N 1
ATOM 2215 C CA . CYS A 1 283 ? 21.809 26.034 16.964 1.00 98.19 283 CYS A CA 1
ATOM 2216 C C . CYS A 1 283 ? 21.275 25.589 18.341 1.00 98.19 283 CYS A C 1
ATOM 2218 O O . CYS A 1 283 ? 22.062 25.486 19.280 1.00 98.19 283 CYS A O 1
ATOM 2220 N N . ILE A 1 284 ? 19.979 25.258 18.448 1.00 98.19 284 ILE A N 1
ATOM 2221 C CA . ILE A 1 284 ? 19.348 24.743 19.683 1.00 98.19 284 ILE A CA 1
ATOM 2222 C C . ILE A 1 284 ? 19.955 23.391 20.098 1.00 98.19 284 ILE A C 1
ATOM 2224 O O . ILE A 1 284 ? 20.191 23.143 21.280 1.00 98.19 284 ILE A O 1
ATOM 2228 N N . MET A 1 285 ? 20.241 22.516 19.128 1.00 97.88 285 MET A N 1
ATOM 2229 C CA . MET A 1 285 ? 20.881 21.222 19.358 1.00 97.88 285 MET A CA 1
ATOM 2230 C C . MET A 1 285 ? 22.247 21.398 20.025 1.00 97.88 285 MET A C 1
ATOM 2232 O O . MET A 1 285 ? 22.515 20.760 21.039 1.00 97.88 285 MET A O 1
ATOM 2236 N N . ALA A 1 286 ? 23.089 22.293 19.501 1.00 97.25 286 ALA A N 1
ATOM 2237 C CA . ALA A 1 286 ? 24.385 22.606 20.099 1.00 97.25 286 ALA A CA 1
ATOM 2238 C C . ALA A 1 286 ? 24.248 23.218 21.505 1.00 97.25 286 ALA A C 1
ATOM 2240 O O . ALA A 1 286 ? 24.981 22.847 22.426 1.00 97.25 286 ALA A O 1
ATOM 2241 N N . GLU A 1 287 ? 23.279 24.123 21.668 1.00 96.50 287 GLU A N 1
ATOM 2242 C CA . GLU A 1 287 ? 23.000 24.851 22.907 1.00 96.50 287 GLU A CA 1
ATOM 2243 C C . GLU A 1 287 ? 22.660 23.929 24.086 1.00 96.50 287 GLU A C 1
ATOM 2245 O O . GLU A 1 287 ? 23.008 24.244 25.221 1.00 96.50 287 GLU A O 1
ATOM 2250 N N . MET A 1 288 ? 22.084 22.745 23.851 1.00 96.69 288 MET A N 1
ATOM 2251 C CA . MET A 1 288 ? 21.841 21.775 24.929 1.00 96.69 288 MET A CA 1
ATOM 2252 C C . MET A 1 288 ? 23.119 21.210 25.569 1.00 96.69 288 MET A C 1
ATOM 2254 O O . MET A 1 288 ? 23.091 20.848 26.747 1.00 96.69 288 MET A O 1
ATOM 2258 N N . TRP A 1 289 ? 24.244 21.179 24.844 1.00 95.56 289 TRP A N 1
ATOM 2259 C CA . TRP A 1 289 ? 25.546 20.779 25.394 1.00 95.56 289 TRP A CA 1
ATOM 2260 C C . TRP A 1 289 ? 26.389 21.970 25.871 1.00 95.56 289 TRP A C 1
ATOM 2262 O O . TRP A 1 289 ? 27.068 21.858 26.892 1.00 95.56 289 TRP A O 1
ATOM 2272 N N . THR A 1 290 ? 26.352 23.113 25.178 1.00 94.88 290 THR A N 1
ATOM 2273 C CA . THR A 1 290 ? 27.131 24.313 25.558 1.00 94.88 290 THR A CA 1
ATOM 2274 C C . THR A 1 290 ? 26.451 25.177 26.625 1.00 94.88 290 THR A C 1
ATOM 2276 O O . THR A 1 290 ? 27.123 25.964 27.289 1.00 94.88 290 THR A O 1
ATOM 2279 N N . ARG A 1 291 ? 25.126 25.047 26.789 1.00 93.69 291 ARG A N 1
ATOM 2280 C CA . ARG A 1 291 ? 24.218 25.871 27.621 1.00 93.69 291 ARG A CA 1
ATOM 2281 C C . ARG A 1 291 ? 24.201 27.370 27.320 1.00 93.69 291 ARG A C 1
ATOM 2283 O O . ARG A 1 291 ? 23.660 28.150 28.100 1.00 93.69 291 ARG A O 1
ATOM 2290 N N . ILE A 1 292 ? 24.802 27.769 26.205 1.00 91.38 292 ILE A N 1
ATOM 2291 C CA . ILE A 1 292 ? 24.772 29.126 25.662 1.00 91.38 292 ILE A CA 1
ATOM 2292 C C . ILE A 1 292 ? 24.669 29.038 24.132 1.00 91.38 292 ILE A C 1
ATOM 2294 O O . ILE A 1 292 ? 25.305 28.148 23.550 1.00 91.38 292 ILE A O 1
ATOM 2298 N N . PRO A 1 293 ? 23.931 29.946 23.464 1.00 93.31 293 PRO A N 1
ATOM 2299 C CA . PRO A 1 293 ? 23.852 29.986 22.007 1.00 93.31 293 PRO A CA 1
ATOM 2300 C C . PRO A 1 293 ? 25.248 30.025 21.378 1.00 93.31 293 PRO A C 1
ATOM 2302 O O . PRO A 1 293 ? 26.096 30.814 21.797 1.00 93.31 293 PRO A O 1
ATOM 2305 N N . ILE A 1 294 ? 25.500 29.179 20.379 1.00 95.06 294 ILE A N 1
ATOM 2306 C CA . ILE A 1 294 ? 26.850 28.971 19.819 1.00 95.06 294 ILE A CA 1
ATOM 2307 C C . ILE A 1 294 ? 27.349 30.083 18.881 1.00 95.06 294 ILE A C 1
ATOM 2309 O O . ILE A 1 294 ? 28.523 30.093 18.515 1.00 95.06 294 ILE A O 1
ATOM 2313 N N . LEU A 1 295 ? 26.477 31.011 18.481 1.00 95.62 295 LEU A N 1
ATOM 2314 C CA . LEU A 1 295 ? 26.769 32.099 17.546 1.00 95.62 295 LEU A CA 1
ATOM 2315 C C . LEU A 1 295 ? 26.147 33.394 18.091 1.00 95.62 295 LEU A C 1
ATOM 2317 O O . LEU A 1 295 ? 24.956 33.624 17.912 1.00 95.62 295 LEU A O 1
ATOM 2321 N N . GLN A 1 296 ? 26.930 34.213 18.799 1.00 95.62 296 GLN A N 1
ATOM 2322 C CA . GLN A 1 296 ? 26.445 35.398 19.528 1.00 95.62 296 GLN A CA 1
ATOM 2323 C C . GLN A 1 296 ? 26.850 36.718 18.856 1.00 95.62 296 GLN A C 1
ATOM 2325 O O . GLN A 1 296 ? 27.425 37.611 19.480 1.00 95.62 296 GLN A O 1
ATOM 2330 N N . GLY A 1 297 ? 26.557 36.859 17.562 1.00 93.75 297 GLY A N 1
ATOM 2331 C CA . GLY A 1 297 ? 26.772 38.109 16.839 1.00 93.75 297 GLY A CA 1
ATOM 2332 C C . GLY A 1 297 ? 25.916 39.248 17.402 1.00 93.75 297 GLY A C 1
ATOM 2333 O O . GLY A 1 297 ? 24.729 39.078 17.676 1.00 93.75 297 GLY A O 1
ATOM 2334 N N . ASN A 1 298 ? 26.510 40.433 17.556 1.00 92.19 298 ASN A N 1
ATOM 2335 C CA . ASN A 1 298 ? 25.811 41.661 17.962 1.00 92.19 298 ASN A CA 1
ATOM 2336 C C . ASN A 1 298 ? 25.289 42.487 16.766 1.00 92.19 298 ASN A C 1
ATOM 2338 O O . ASN A 1 298 ? 24.525 43.431 16.949 1.00 92.19 298 ASN A O 1
ATOM 2342 N N . THR A 1 299 ? 25.693 42.131 15.546 1.00 93.56 299 THR A N 1
ATOM 2343 C CA . THR A 1 299 ? 25.275 42.735 14.273 1.00 93.56 299 THR A CA 1
ATOM 2344 C C . THR A 1 299 ? 25.114 41.643 13.213 1.00 93.56 299 THR A C 1
ATOM 2346 O O . THR A 1 299 ? 25.644 40.543 13.373 1.00 93.56 299 THR A O 1
ATOM 2349 N N . GLU A 1 300 ? 24.411 41.931 12.112 1.00 92.50 300 GLU A N 1
ATOM 2350 C CA . GLU A 1 300 ? 24.241 40.974 11.003 1.00 92.50 300 GLU A CA 1
ATOM 2351 C C . GLU A 1 300 ? 25.597 40.562 10.390 1.00 92.50 300 GLU A C 1
ATOM 2353 O O . GLU A 1 300 ? 25.807 39.383 10.113 1.00 92.50 300 GLU A O 1
ATOM 2358 N N . LEU A 1 301 ? 26.557 41.493 10.289 1.00 91.94 301 LEU A N 1
ATOM 2359 C CA . LEU A 1 301 ? 27.921 41.199 9.835 1.00 91.94 301 LEU A CA 1
ATOM 2360 C C . LEU A 1 301 ? 28.703 40.344 10.846 1.00 91.94 301 LEU A C 1
ATOM 2362 O O . LEU A 1 301 ? 29.291 39.342 10.452 1.00 91.94 301 LEU A O 1
ATOM 2366 N N . ALA A 1 302 ? 28.680 40.683 12.141 1.00 94.12 302 ALA A N 1
ATOM 2367 C CA . ALA A 1 302 ? 29.386 39.904 13.165 1.00 94.12 302 ALA A CA 1
ATOM 2368 C C . ALA A 1 302 ? 28.821 38.478 13.307 1.00 94.12 302 ALA A C 1
ATOM 2370 O O . ALA A 1 302 ? 29.581 37.526 13.476 1.00 94.12 302 ALA A O 1
ATOM 2371 N N . GLN A 1 303 ? 27.498 38.313 13.179 1.00 96.06 303 GLN A N 1
ATOM 2372 C CA . GLN A 1 303 ? 26.855 36.997 13.133 1.00 96.06 303 GLN A CA 1
ATOM 2373 C C . GLN A 1 303 ? 27.355 36.189 11.929 1.00 96.06 303 GLN A C 1
ATOM 2375 O O . GLN A 1 303 ? 27.734 35.029 12.079 1.00 96.06 303 GLN A O 1
ATOM 2380 N N . LEU A 1 304 ? 27.409 36.801 10.743 1.00 94.25 304 LEU A N 1
ATOM 2381 C CA . LEU A 1 304 ? 27.866 36.130 9.527 1.00 94.25 304 LEU A CA 1
ATOM 2382 C C . LEU A 1 304 ? 29.372 35.801 9.567 1.00 94.25 304 LEU A C 1
ATOM 2384 O O . LEU A 1 304 ? 29.776 34.735 9.110 1.00 94.25 304 LEU A O 1
ATOM 2388 N N . GLN A 1 305 ? 30.192 36.646 10.197 1.00 93.62 305 GLN A N 1
ATOM 2389 C CA . GLN A 1 305 ? 31.609 36.368 10.464 1.00 93.62 305 GLN A CA 1
ATOM 2390 C C . GLN A 1 305 ? 31.797 35.192 11.437 1.00 93.62 305 GLN A C 1
ATOM 2392 O O . GLN A 1 305 ? 32.627 34.321 11.173 1.00 93.62 305 GLN A O 1
ATOM 2397 N N . MET A 1 306 ? 31.007 35.103 12.516 1.00 95.12 306 MET A N 1
ATOM 2398 C CA . MET A 1 306 ? 31.005 33.925 13.401 1.00 95.12 306 MET A CA 1
ATOM 2399 C C . MET A 1 306 ? 30.581 32.651 12.656 1.00 95.12 306 MET A C 1
ATOM 2401 O O . MET A 1 306 ? 31.189 31.595 12.846 1.00 95.12 306 MET A O 1
ATOM 2405 N N . ILE A 1 307 ? 29.588 32.749 11.763 1.00 97.06 307 ILE A N 1
ATOM 2406 C CA . ILE A 1 307 ? 29.179 31.642 10.891 1.00 97.06 307 ILE A CA 1
ATOM 2407 C C . ILE A 1 307 ? 30.350 31.199 10.007 1.00 97.06 307 ILE A C 1
ATOM 2409 O O . ILE A 1 307 ? 30.672 30.013 10.018 1.00 97.06 307 ILE A O 1
ATOM 2413 N N . THR A 1 308 ? 31.043 32.112 9.320 1.00 95.31 308 THR A N 1
ATOM 2414 C CA . THR A 1 308 ? 32.226 31.779 8.504 1.00 95.31 308 THR A CA 1
ATOM 2415 C C . THR A 1 308 ? 33.341 31.117 9.333 1.00 95.31 308 THR A C 1
ATOM 2417 O O . THR A 1 308 ? 33.904 30.104 8.917 1.00 95.31 308 THR A O 1
ATOM 2420 N N . GLN A 1 309 ? 33.637 31.626 10.535 1.00 94.19 309 GLN A N 1
ATOM 2421 C CA . GLN A 1 309 ? 34.682 31.077 11.416 1.00 94.19 309 GLN A CA 1
ATOM 2422 C C . GLN A 1 309 ? 34.389 29.648 11.914 1.00 94.19 309 GLN A C 1
ATOM 2424 O O . GLN A 1 309 ? 35.321 28.883 12.173 1.00 94.19 309 GLN A O 1
ATOM 2429 N N . LEU A 1 310 ? 33.112 29.280 12.065 1.00 95.94 310 LEU A N 1
ATOM 2430 C CA . LEU A 1 310 ? 32.692 27.952 12.527 1.00 95.94 310 LEU A CA 1
ATOM 2431 C C . LEU A 1 310 ? 32.424 26.983 11.360 1.00 95.94 310 LEU A C 1
ATOM 2433 O O . LEU A 1 310 ? 32.845 25.824 11.387 1.00 95.94 310 LEU A O 1
ATOM 2437 N N . CYS A 1 311 ? 31.725 27.454 10.330 1.00 96.88 311 CYS A N 1
ATOM 2438 C CA . CYS A 1 311 ? 31.160 26.641 9.253 1.00 96.88 311 CYS A CA 1
ATOM 2439 C C . CYS A 1 311 ? 32.018 26.598 7.978 1.00 96.88 311 CYS A C 1
ATOM 2441 O O . CYS A 1 311 ? 31.745 25.753 7.121 1.00 96.88 311 CYS A O 1
ATOM 2443 N N . GLY A 1 312 ? 33.056 27.437 7.887 1.00 95.38 312 GLY A N 1
ATOM 2444 C CA . GLY A 1 312 ? 33.932 27.611 6.725 1.00 95.38 312 GLY A CA 1
ATOM 2445 C C . GLY A 1 312 ? 33.579 28.854 5.897 1.00 95.38 312 GLY A C 1
ATOM 2446 O O . GLY A 1 312 ? 32.495 29.415 6.044 1.00 95.38 312 GLY A O 1
ATOM 2447 N N . SER A 1 313 ? 34.490 29.295 5.023 1.00 94.12 313 SER A N 1
ATOM 2448 C CA . SER A 1 313 ? 34.237 30.440 4.135 1.00 94.12 313 SER A CA 1
ATOM 2449 C C . SER A 1 313 ? 33.048 30.186 3.212 1.00 94.12 313 SER A C 1
ATOM 2451 O O . SER A 1 313 ? 32.947 29.146 2.564 1.00 94.12 313 SER A O 1
ATOM 2453 N N . ILE A 1 314 ? 32.168 31.181 3.124 1.00 94.94 314 ILE A N 1
ATOM 2454 C CA . ILE A 1 314 ? 31.050 31.197 2.184 1.00 94.94 314 ILE A CA 1
ATOM 2455 C C . ILE A 1 314 ? 31.599 31.583 0.805 1.00 94.94 314 ILE A C 1
ATOM 2457 O O . ILE A 1 314 ? 32.014 32.723 0.601 1.00 94.94 314 ILE A O 1
ATOM 2461 N N . THR A 1 315 ? 31.614 30.635 -0.132 1.00 92.88 315 THR A N 1
ATOM 2462 C CA . THR A 1 315 ? 32.089 30.833 -1.512 1.00 92.88 315 THR A CA 1
ATOM 2463 C C . THR A 1 315 ? 31.204 30.067 -2.511 1.00 92.88 315 THR A C 1
ATOM 2465 O O . THR A 1 315 ? 30.503 29.138 -2.093 1.00 92.88 315 THR A O 1
ATOM 2468 N N . PRO A 1 316 ? 31.219 30.407 -3.818 1.00 92.69 316 PRO A N 1
ATOM 2469 C CA . PRO A 1 316 ? 30.420 29.714 -4.836 1.00 92.69 316 PRO A CA 1
ATOM 2470 C C . PRO A 1 316 ? 30.729 28.216 -4.982 1.00 92.69 316 PRO A C 1
ATOM 2472 O O . PRO A 1 316 ? 29.864 27.451 -5.395 1.00 92.69 316 PRO A O 1
ATOM 2475 N N . GLU A 1 317 ? 31.932 27.769 -4.618 1.00 91.12 317 GLU A N 1
ATOM 2476 C CA . GLU A 1 317 ? 32.323 26.354 -4.658 1.00 91.12 317 GLU A CA 1
ATOM 2477 C C . GLU A 1 317 ? 31.659 25.557 -3.522 1.00 91.12 317 GLU A C 1
ATOM 2479 O O . GLU A 1 317 ? 31.201 24.432 -3.720 1.00 91.12 317 GLU A O 1
ATOM 2484 N N . VAL A 1 318 ? 31.561 26.155 -2.329 1.00 91.69 318 VAL A N 1
ATOM 2485 C CA . VAL A 1 318 ? 30.877 25.559 -1.168 1.00 91.69 318 VAL A CA 1
ATOM 2486 C C . VAL A 1 318 ? 29.355 25.623 -1.350 1.00 91.69 318 VAL A C 1
ATOM 2488 O O . VAL A 1 318 ? 28.639 24.654 -1.070 1.00 91.69 318 VAL A O 1
ATOM 2491 N N . TRP A 1 319 ? 28.865 26.755 -1.860 1.00 95.50 319 TRP A N 1
ATOM 2492 C CA . TRP A 1 319 ? 27.452 27.067 -2.054 1.00 95.50 319 TRP A CA 1
ATOM 2493 C C . TRP A 1 319 ? 27.214 27.693 -3.443 1.00 95.50 319 TRP A C 1
ATOM 2495 O O . TRP A 1 319 ? 27.208 28.919 -3.592 1.00 95.50 319 TRP A O 1
ATOM 2505 N N . PRO A 1 320 ? 26.973 26.860 -4.471 1.00 94.06 320 PRO A N 1
ATOM 2506 C CA . PRO A 1 320 ? 26.686 27.329 -5.822 1.00 94.06 320 PRO A CA 1
ATOM 2507 C C . PRO A 1 320 ? 25.442 28.218 -5.860 1.00 94.06 320 PRO A C 1
ATOM 2509 O O . PRO A 1 320 ? 24.376 27.832 -5.382 1.00 94.06 320 PRO A O 1
ATOM 2512 N N . GLY A 1 321 ? 25.555 29.409 -6.451 1.00 91.38 321 GLY A N 1
ATOM 2513 C CA . GLY A 1 321 ? 24.461 30.377 -6.504 1.00 91.38 321 GLY A CA 1
ATOM 2514 C C . GLY A 1 321 ? 24.487 31.440 -5.406 1.00 91.38 321 GLY A C 1
ATOM 2515 O O . GLY A 1 321 ? 23.679 32.367 -5.477 1.00 91.38 321 GLY A O 1
ATOM 2516 N N . VAL A 1 322 ? 25.391 31.361 -4.420 1.00 93.75 322 VAL A N 1
ATOM 2517 C CA . VAL A 1 322 ? 25.500 32.373 -3.353 1.00 93.75 322 VAL A CA 1
ATOM 2518 C C . VAL A 1 322 ? 25.845 33.767 -3.894 1.00 93.75 322 VAL A C 1
ATOM 2520 O O . VAL A 1 322 ? 25.393 34.775 -3.353 1.00 93.75 322 VAL A O 1
ATOM 2523 N N . GLU A 1 323 ? 26.544 33.833 -5.030 1.00 92.31 323 GLU A N 1
ATOM 2524 C CA . GLU A 1 323 ? 26.902 35.067 -5.736 1.00 92.31 323 GLU A CA 1
ATOM 2525 C C . GLU A 1 323 ? 25.691 35.872 -6.241 1.00 92.31 323 GLU A C 1
ATOM 2527 O O . GLU A 1 323 ? 25.821 37.057 -6.552 1.00 92.31 323 GLU A O 1
ATOM 2532 N N . LYS A 1 324 ? 24.509 35.241 -6.284 1.00 91.75 324 LYS A N 1
ATOM 2533 C CA . LYS A 1 324 ? 23.224 35.839 -6.679 1.00 91.75 324 LYS A CA 1
ATOM 2534 C C . LYS A 1 324 ? 22.470 36.476 -5.501 1.00 91.75 324 LYS A C 1
ATOM 2536 O O . LYS A 1 324 ? 21.410 37.065 -5.714 1.00 91.75 324 LYS A O 1
ATOM 2541 N N . LEU A 1 325 ? 22.969 36.352 -4.266 1.00 92.00 325 LEU A N 1
ATOM 2542 C CA . LEU A 1 325 ? 22.344 36.946 -3.080 1.00 92.00 325 LEU A CA 1
ATOM 2543 C C . LEU A 1 325 ? 22.720 38.428 -2.925 1.00 92.00 325 LEU A C 1
ATOM 2545 O O . LEU A 1 325 ? 23.870 38.825 -3.109 1.00 92.00 325 LEU A O 1
ATOM 2549 N N . GLU A 1 326 ? 21.730 39.249 -2.564 1.00 89.75 326 GLU A N 1
ATOM 2550 C CA . GLU A 1 326 ? 21.769 40.719 -2.655 1.00 89.75 326 GLU A CA 1
ATOM 2551 C C . GLU A 1 326 ? 22.945 41.374 -1.908 1.00 89.75 326 GLU A C 1
ATOM 2553 O O . GLU A 1 326 ? 23.378 42.469 -2.285 1.00 89.75 326 GLU A O 1
ATOM 2558 N N . LEU A 1 327 ? 23.440 40.735 -0.843 1.00 91.12 327 LEU A N 1
ATOM 2559 C CA . LEU A 1 327 ? 24.463 41.279 0.052 1.00 91.12 327 LEU A CA 1
ATOM 2560 C C . LEU A 1 327 ? 25.813 40.545 -0.019 1.00 91.12 327 LEU A C 1
ATOM 2562 O O . LEU A 1 327 ? 26.784 41.058 0.528 1.00 91.12 327 LEU A O 1
ATOM 2566 N N . PHE A 1 328 ? 25.916 39.410 -0.726 1.00 90.75 328 PHE A N 1
ATOM 2567 C CA . PHE A 1 328 ? 27.156 38.619 -0.799 1.00 90.75 328 PHE A CA 1
ATOM 2568 C C . PHE A 1 328 ? 28.336 39.439 -1.340 1.00 90.75 328 PHE A C 1
ATOM 2570 O O . PHE A 1 328 ? 29.361 39.567 -0.679 1.00 90.75 328 PHE A O 1
ATOM 2577 N N . ASN A 1 329 ? 28.150 40.105 -2.481 1.00 87.00 329 ASN A N 1
ATOM 2578 C CA . ASN A 1 329 ? 29.177 40.958 -3.095 1.00 87.00 329 ASN A CA 1
ATOM 2579 C C . ASN A 1 329 ? 29.355 42.329 -2.394 1.00 87.00 329 ASN A C 1
ATOM 2581 O O . ASN A 1 329 ? 30.036 43.200 -2.927 1.00 87.00 329 ASN A O 1
ATOM 2585 N N . LYS A 1 330 ? 28.710 42.557 -1.237 1.00 87.44 330 LYS A N 1
ATOM 2586 C CA . LYS A 1 330 ? 28.720 43.830 -0.484 1.00 87.44 330 LYS A CA 1
ATOM 2587 C C . LYS A 1 330 ? 29.303 43.702 0.931 1.00 87.44 330 LYS A C 1
ATOM 2589 O O . LYS A 1 330 ? 29.323 44.687 1.664 1.00 87.44 330 LYS A O 1
ATOM 2594 N N . MET A 1 331 ? 29.732 42.508 1.335 1.00 84.56 331 MET A N 1
ATOM 2595 C CA . MET A 1 331 ? 30.243 42.216 2.676 1.00 84.56 331 MET A CA 1
ATOM 2596 C C . MET A 1 331 ? 31.612 41.538 2.577 1.00 84.56 331 MET A C 1
ATOM 2598 O O . MET A 1 331 ? 31.786 40.632 1.766 1.00 84.56 331 MET A O 1
ATOM 2602 N N . ASP A 1 332 ? 32.570 41.921 3.428 1.00 81.50 332 ASP A N 1
ATOM 2603 C CA . ASP A 1 332 ? 33.774 41.106 3.622 1.00 81.50 332 ASP A CA 1
ATOM 2604 C C . ASP A 1 332 ? 33.479 39.994 4.635 1.00 81.50 332 ASP A C 1
ATOM 2606 O O . ASP A 1 332 ? 33.227 40.239 5.819 1.00 81.50 332 ASP A O 1
ATOM 2610 N N . LEU A 1 333 ? 33.462 38.760 4.132 1.00 78.19 333 LEU A N 1
ATOM 2611 C CA . LEU A 1 333 ? 33.061 37.565 4.871 1.00 78.19 333 LEU A CA 1
ATOM 2612 C C . LEU A 1 333 ? 34.245 36.761 5.420 1.00 78.19 333 LEU A C 1
ATOM 2614 O O . LEU A 1 333 ? 34.015 35.788 6.137 1.00 78.19 333 LEU A O 1
ATOM 2618 N N . GLY A 1 334 ? 35.486 37.149 5.103 1.00 72.50 334 GLY A N 1
ATOM 2619 C CA . GLY A 1 334 ? 36.693 36.406 5.466 1.00 72.50 334 GLY A CA 1
ATOM 2620 C C . GLY A 1 334 ? 36.940 35.183 4.571 1.00 72.50 334 GLY A C 1
ATOM 2621 O O . GLY A 1 334 ? 36.155 34.232 4.519 1.00 72.50 334 GLY A O 1
ATOM 2622 N N . LYS A 1 335 ? 38.073 35.188 3.864 1.00 79.88 335 LYS A N 1
ATOM 2623 C CA . LYS A 1 335 ? 38.475 34.112 2.941 1.00 79.88 335 LYS A CA 1
ATOM 2624 C C . LYS A 1 335 ? 39.281 33.017 3.657 1.00 79.88 335 LYS A C 1
ATOM 2626 O O . LYS A 1 335 ? 39.784 33.214 4.765 1.00 79.88 335 LYS A O 1
ATOM 2631 N N . ASN A 1 336 ? 39.403 31.865 2.997 1.00 85.00 336 ASN A N 1
ATOM 2632 C CA . ASN A 1 336 ? 40.234 30.717 3.383 1.00 85.00 336 ASN A CA 1
ATOM 2633 C C . ASN A 1 336 ? 39.953 30.120 4.783 1.00 85.00 336 ASN A C 1
ATOM 2635 O O . ASN A 1 336 ? 40.812 29.449 5.354 1.00 85.00 336 ASN A O 1
ATOM 2639 N N . GLN A 1 337 ? 38.752 30.314 5.339 1.00 90.50 337 GLN A N 1
ATOM 2640 C CA . GLN A 1 337 ? 38.347 29.667 6.588 1.00 90.50 337 GLN A CA 1
ATOM 2641 C C . GLN A 1 337 ? 37.938 28.213 6.327 1.00 90.50 337 GLN A C 1
ATOM 2643 O O . GLN A 1 337 ? 36.993 27.936 5.586 1.00 90.50 337 GLN A O 1
ATOM 2648 N N . ARG A 1 338 ? 38.632 27.268 6.970 1.00 92.81 338 ARG A N 1
ATOM 2649 C CA . ARG A 1 338 ? 38.230 25.854 7.012 1.00 92.81 338 ARG A CA 1
ATOM 2650 C C . ARG A 1 338 ? 36.971 25.697 7.877 1.00 92.81 338 ARG A C 1
ATOM 2652 O O . ARG A 1 338 ? 36.809 26.408 8.862 1.00 92.81 338 ARG A O 1
ATOM 2659 N N . ARG A 1 339 ? 36.112 24.726 7.555 1.00 95.81 339 ARG A N 1
ATOM 2660 C CA . ARG A 1 339 ? 34.984 24.302 8.403 1.00 95.81 339 ARG A CA 1
ATOM 2661 C C . ARG A 1 339 ? 35.471 23.596 9.675 1.00 95.81 339 ARG A C 1
ATOM 2663 O O . ARG A 1 339 ? 36.276 22.670 9.581 1.00 95.81 339 ARG A O 1
ATOM 2670 N N . ARG A 1 340 ? 34.975 24.013 10.849 1.00 95.69 340 ARG A N 1
ATOM 2671 C CA . ARG A 1 340 ? 35.450 23.566 12.179 1.00 95.69 340 ARG A CA 1
ATOM 2672 C C . ARG A 1 340 ? 34.327 23.168 13.151 1.00 95.69 340 ARG A C 1
ATOM 2674 O O . ARG A 1 340 ? 34.605 23.003 14.333 1.00 95.69 340 ARG A O 1
ATOM 2681 N N . VAL A 1 341 ? 33.086 22.972 12.685 1.00 95.62 341 VAL A N 1
ATOM 2682 C CA . VAL A 1 341 ? 31.919 22.593 13.523 1.00 95.62 341 VAL A CA 1
ATOM 2683 C C . VAL A 1 341 ? 32.238 21.414 14.452 1.00 95.62 341 VAL A C 1
ATOM 2685 O O . VAL A 1 341 ? 32.215 21.567 15.672 1.00 95.62 341 VAL A O 1
ATOM 2688 N N . LYS A 1 342 ? 32.623 20.261 13.886 1.00 95.75 342 LYS A N 1
ATOM 2689 C CA . LYS A 1 342 ? 32.976 19.057 14.659 1.00 95.75 342 LYS A CA 1
ATOM 2690 C C . LYS A 1 342 ? 34.162 19.288 15.604 1.00 95.75 342 LYS A C 1
ATOM 2692 O O . LYS A 1 342 ? 34.108 18.893 16.762 1.00 95.75 342 LYS A O 1
ATOM 2697 N N . GLU A 1 343 ? 35.202 19.981 15.137 1.00 94.50 343 GLU A N 1
ATOM 2698 C CA . GLU A 1 343 ? 36.406 20.308 15.920 1.00 94.50 343 GLU A CA 1
ATOM 2699 C C . GLU A 1 343 ? 36.078 21.156 17.162 1.00 94.50 343 GLU A C 1
ATOM 2701 O O . GLU A 1 343 ? 36.531 20.853 18.263 1.00 94.50 343 GLU A O 1
ATOM 2706 N N . LYS A 1 344 ? 35.257 22.201 16.998 1.00 94.56 344 LYS A N 1
ATOM 2707 C CA . LYS A 1 344 ? 34.878 23.133 18.069 1.00 94.56 344 LYS A CA 1
ATOM 2708 C C . LYS A 1 344 ? 33.911 22.534 19.087 1.00 94.56 344 LYS A C 1
ATOM 2710 O O . LYS A 1 344 ? 33.908 22.983 20.230 1.00 94.56 344 LYS A O 1
ATOM 2715 N N . LEU A 1 345 ? 33.100 21.554 18.686 1.00 95.12 345 LEU A N 1
ATOM 2716 C CA . LEU A 1 345 ? 32.036 20.997 19.524 1.00 95.12 345 LEU A CA 1
ATOM 2717 C C . LEU A 1 345 ? 32.392 19.651 20.175 1.00 95.12 345 LEU A C 1
ATOM 2719 O O . LEU A 1 345 ? 31.803 19.317 21.203 1.00 95.12 345 LEU A O 1
ATOM 2723 N N . LYS A 1 346 ? 33.403 18.921 19.677 1.00 94.50 346 LYS A N 1
ATOM 2724 C CA . LYS A 1 346 ? 33.887 17.660 20.281 1.00 94.50 346 LYS A CA 1
ATOM 2725 C C . LYS A 1 346 ? 34.305 17.746 21.768 1.00 94.50 346 LYS A C 1
ATOM 2727 O O . LYS A 1 346 ? 34.136 16.745 22.461 1.00 94.50 346 LYS A O 1
ATOM 2732 N N . PRO A 1 347 ? 34.761 18.892 22.324 1.00 96.00 347 PRO A N 1
ATOM 2733 C CA . PRO A 1 347 ? 34.964 19.031 23.773 1.00 96.00 347 PRO A CA 1
ATOM 2734 C C . PRO A 1 347 ? 33.678 18.926 24.614 1.00 96.00 347 PRO A C 1
ATOM 2736 O O . PRO A 1 347 ? 33.743 18.537 25.778 1.00 96.00 347 PRO A O 1
ATOM 2739 N N . PHE A 1 348 ? 32.518 19.262 24.039 1.00 94.25 348 PHE A N 1
ATOM 2740 C CA . PHE A 1 348 ? 31.213 19.249 24.714 1.00 94.25 348 PHE A CA 1
ATOM 2741 C C . PHE A 1 348 ? 30.390 18.002 24.357 1.00 94.25 348 PHE A C 1
ATOM 2743 O O . PHE A 1 348 ? 29.697 17.438 25.203 1.00 94.25 348 PHE A O 1
ATOM 2750 N N . ILE A 1 349 ? 30.479 17.558 23.100 1.00 94.06 349 ILE A N 1
ATOM 2751 C CA . ILE A 1 349 ? 29.661 16.490 22.524 1.00 94.06 349 ILE A CA 1
ATOM 2752 C C . ILE A 1 349 ? 30.534 15.248 22.312 1.00 94.06 349 ILE A C 1
ATOM 2754 O O . ILE A 1 349 ? 31.297 15.164 21.353 1.00 94.06 349 ILE A O 1
ATOM 2758 N N . LYS A 1 350 ? 30.406 14.262 23.210 1.00 90.25 350 LYS A N 1
ATOM 2759 C CA . LYS A 1 350 ? 31.170 12.998 23.157 1.00 90.25 350 LYS A CA 1
ATOM 2760 C C . LYS A 1 350 ? 30.627 11.962 22.162 1.00 90.25 350 LYS A C 1
ATOM 2762 O O . LYS A 1 350 ? 31.300 10.973 21.903 1.00 90.25 350 LYS A O 1
ATOM 2767 N N . CYS A 1 351 ? 29.411 12.149 21.651 1.00 91.62 351 CYS A N 1
ATOM 2768 C CA . CYS A 1 351 ? 28.783 11.243 20.689 1.00 91.62 351 CYS A CA 1
ATOM 2769 C C . CYS A 1 351 ? 29.102 11.708 19.263 1.00 91.62 351 CYS A C 1
ATOM 2771 O O . CYS A 1 351 ? 28.648 12.775 18.850 1.00 91.62 351 CYS A O 1
ATOM 2773 N N . ASP A 1 352 ? 29.860 10.916 18.503 1.00 92.38 352 ASP A N 1
ATOM 2774 C CA . ASP A 1 352 ? 30.239 11.284 17.134 1.00 92.38 352 ASP A CA 1
ATOM 2775 C C . ASP A 1 352 ? 29.024 11.364 16.181 1.00 92.38 352 ASP A C 1
ATOM 2777 O O . ASP A 1 352 ? 28.971 12.279 15.363 1.00 92.38 352 ASP A O 1
ATOM 2781 N N . CYS A 1 353 ? 27.977 10.546 16.359 1.00 91.12 353 CYS A N 1
ATOM 2782 C CA . CYS A 1 353 ? 26.723 10.678 15.596 1.00 91.12 353 CYS A CA 1
ATOM 2783 C C . CYS A 1 353 ? 25.968 11.986 15.914 1.00 91.12 353 CYS A C 1
ATOM 2785 O O . CYS A 1 353 ? 25.321 12.563 15.042 1.00 91.12 353 CYS A O 1
ATOM 2787 N N . ALA A 1 354 ? 26.087 12.504 17.143 1.00 94.75 354 ALA A N 1
ATOM 2788 C CA . ALA A 1 354 ? 25.529 13.806 17.517 1.00 94.75 354 ALA A CA 1
ATOM 2789 C C . ALA A 1 354 ? 26.312 14.969 16.888 1.00 94.75 354 ALA A C 1
ATOM 2791 O O . ALA A 1 354 ? 25.712 15.938 16.423 1.00 94.75 354 ALA A O 1
ATOM 2792 N N . LEU A 1 355 ? 27.647 14.860 16.841 1.00 97.06 355 LEU A N 1
ATOM 2793 C CA . LEU A 1 355 ? 28.508 15.784 16.096 1.00 97.06 355 LEU A CA 1
ATOM 2794 C C . LEU A 1 355 ? 28.210 15.752 14.591 1.00 97.06 355 LEU A C 1
ATOM 2796 O O . LEU A 1 355 ? 28.336 16.780 13.931 1.00 97.06 355 LEU A O 1
ATOM 2800 N N . ASP A 1 356 ? 27.832 14.595 14.046 1.00 97.00 356 ASP A N 1
ATOM 2801 C CA . ASP A 1 356 ? 27.539 14.424 12.625 1.00 97.00 356 ASP A CA 1
ATOM 2802 C C . ASP A 1 356 ? 26.185 15.015 12.212 1.00 97.00 356 ASP A C 1
ATOM 2804 O O . ASP A 1 356 ? 26.152 15.846 11.302 1.00 97.00 356 ASP A O 1
ATOM 2808 N N . LEU A 1 357 ? 25.098 14.710 12.936 1.00 96.75 357 LEU A N 1
ATOM 2809 C CA . LEU A 1 357 ? 23.789 15.338 12.704 1.00 96.75 357 LEU A CA 1
ATOM 2810 C C . LEU A 1 357 ? 23.883 16.867 12.815 1.00 96.75 357 LEU A C 1
ATOM 2812 O O . LEU A 1 357 ? 23.362 17.594 11.970 1.00 96.75 357 LEU A O 1
ATOM 2816 N N . LEU A 1 358 ? 24.600 17.364 13.822 1.00 97.50 358 LEU A N 1
ATOM 2817 C CA . LEU A 1 358 ? 24.788 18.795 14.038 1.00 97.50 358 LEU A CA 1
ATOM 2818 C C . LEU A 1 358 ? 25.628 19.464 12.934 1.00 97.50 358 LEU A C 1
ATOM 2820 O O . LEU A 1 358 ? 25.324 20.578 12.509 1.00 97.50 358 LEU A O 1
ATOM 2824 N N . ASP A 1 359 ? 26.647 18.778 12.412 1.00 97.06 359 ASP A N 1
ATOM 2825 C CA . ASP A 1 359 ? 27.413 19.242 11.251 1.00 97.06 359 ASP A CA 1
ATOM 2826 C C . ASP A 1 359 ? 26.542 19.297 9.983 1.00 97.06 359 ASP A C 1
ATOM 2828 O O . ASP A 1 359 ? 26.610 20.276 9.240 1.00 97.06 359 ASP A O 1
ATOM 2832 N N . LYS A 1 360 ? 25.659 18.311 9.777 1.00 97.38 360 LYS A N 1
ATOM 2833 C CA . LYS A 1 360 ? 24.698 18.257 8.659 1.00 97.38 360 LYS A CA 1
ATOM 2834 C C . LYS A 1 360 ? 23.583 19.320 8.752 1.00 97.38 360 LYS A C 1
ATOM 2836 O O . LYS A 1 360 ? 23.159 19.858 7.726 1.00 97.38 360 LYS A O 1
ATOM 2841 N N . LEU A 1 361 ? 23.140 19.679 9.961 1.00 97.88 361 LEU A N 1
ATOM 2842 C CA . LEU A 1 361 ? 22.176 20.770 10.196 1.00 97.88 361 LEU A CA 1
ATOM 2843 C C . LEU A 1 361 ? 22.795 22.167 10.002 1.00 97.88 361 LEU A C 1
ATOM 2845 O O . LEU A 1 361 ? 22.104 23.093 9.581 1.00 97.88 361 LEU A O 1
ATOM 2849 N N . LEU A 1 362 ? 24.100 22.328 10.248 1.00 98.06 362 LEU A N 1
ATOM 2850 C CA . LEU A 1 362 ? 24.832 23.595 10.088 1.00 98.06 362 LEU A CA 1
ATOM 2851 C C . LEU A 1 362 ? 25.553 23.712 8.728 1.00 98.06 362 LEU A C 1
ATOM 2853 O O . LEU A 1 362 ? 26.609 24.347 8.613 1.00 98.06 362 LEU A O 1
ATOM 2857 N N . ILE A 1 363 ? 25.033 23.075 7.676 1.00 97.81 363 ILE A N 1
ATOM 2858 C CA . ILE A 1 363 ? 25.539 23.245 6.305 1.00 97.81 363 ILE A CA 1
ATOM 2859 C C . ILE A 1 363 ? 25.157 24.640 5.783 1.00 97.81 363 ILE A C 1
ATOM 2861 O O . ILE A 1 363 ? 24.017 25.086 5.927 1.00 97.81 363 ILE A O 1
ATOM 2865 N N . LEU A 1 364 ? 26.128 25.333 5.178 1.00 97.38 364 LEU A N 1
ATOM 2866 C CA . LEU A 1 364 ? 25.964 26.702 4.671 1.00 97.38 364 LEU A CA 1
ATOM 2867 C C . LEU A 1 364 ? 24.930 26.768 3.542 1.00 97.38 364 LEU A C 1
ATOM 2869 O O . LEU A 1 364 ? 23.977 27.531 3.638 1.00 97.38 364 LEU A O 1
ATOM 2873 N N . ASP A 1 365 ? 25.094 25.922 2.526 1.00 96.56 365 ASP A N 1
ATOM 2874 C CA . ASP A 1 365 ? 24.179 25.785 1.392 1.00 96.56 365 ASP A CA 1
ATOM 2875 C C . ASP A 1 365 ? 22.824 25.191 1.841 1.00 96.56 365 ASP A C 1
ATOM 2877 O O . ASP A 1 365 ? 22.767 24.009 2.196 1.00 96.56 365 ASP A O 1
ATOM 2881 N N . PRO A 1 366 ? 21.714 25.955 1.811 1.00 96.38 366 PRO A N 1
ATOM 2882 C CA . PRO A 1 366 ? 20.413 25.481 2.272 1.00 96.38 366 PRO A CA 1
ATOM 2883 C C . PRO A 1 366 ? 19.809 24.387 1.379 1.00 96.38 366 PRO A C 1
ATOM 2885 O O . PRO A 1 366 ? 18.853 23.750 1.803 1.00 96.38 366 PRO A O 1
ATOM 2888 N N . THR A 1 367 ? 20.343 24.140 0.174 1.00 94.25 367 THR A N 1
ATOM 2889 C CA . THR A 1 367 ? 19.899 23.031 -0.696 1.00 94.25 367 THR A CA 1
ATOM 2890 C C . THR A 1 367 ? 20.559 21.696 -0.344 1.00 94.25 367 THR A C 1
ATOM 2892 O O . THR A 1 367 ? 20.039 20.643 -0.700 1.00 94.25 367 THR A O 1
ATOM 2895 N N . LYS A 1 368 ? 21.684 21.743 0.382 1.00 95.25 368 LYS A N 1
ATOM 2896 C CA . LYS A 1 368 ? 22.411 20.580 0.917 1.00 95.25 368 LYS A CA 1
ATOM 2897 C C . LYS A 1 368 ? 22.188 20.386 2.423 1.00 95.25 368 LYS A C 1
ATOM 2899 O O . LYS A 1 368 ? 22.637 19.390 2.983 1.00 95.25 368 LYS A O 1
ATOM 2904 N N . ARG A 1 369 ? 21.555 21.357 3.091 1.00 97.00 369 ARG A N 1
ATOM 2905 C CA . ARG A 1 369 ? 21.237 21.310 4.521 1.00 97.00 369 ARG A CA 1
ATOM 2906 C C . ARG A 1 369 ? 20.134 20.291 4.772 1.00 97.00 369 ARG A C 1
ATOM 2908 O O . ARG A 1 369 ? 19.122 20.273 4.079 1.00 97.00 369 ARG A O 1
ATOM 2915 N N . LEU A 1 370 ? 20.365 19.452 5.771 1.00 92.69 370 LEU A N 1
ATOM 2916 C CA . LEU A 1 370 ? 19.568 18.266 6.042 1.00 92.69 370 LEU A CA 1
ATOM 2917 C C . LEU A 1 370 ? 18.172 18.647 6.584 1.00 92.69 370 LEU A C 1
ATOM 2919 O O . LEU A 1 370 ? 18.065 19.511 7.457 1.00 92.69 370 LEU A O 1
ATOM 2923 N N . ASP A 1 371 ? 17.111 18.055 6.023 1.00 94.38 371 ASP A N 1
ATOM 2924 C CA . ASP A 1 371 ? 15.713 18.393 6.340 1.00 94.38 371 ASP A CA 1
ATOM 2925 C C . ASP A 1 371 ? 15.162 17.645 7.569 1.00 94.38 371 ASP A C 1
ATOM 2927 O O . ASP A 1 371 ? 15.834 16.809 8.167 1.00 94.38 371 ASP A O 1
ATOM 2931 N N . SER A 1 372 ? 13.945 17.981 8.008 1.00 89.56 372 SER A N 1
ATOM 2932 C CA . SER A 1 372 ? 13.373 17.454 9.256 1.00 89.56 372 SER A CA 1
ATOM 2933 C C . SER A 1 372 ? 13.062 15.954 9.219 1.00 89.56 372 SER A C 1
ATOM 2935 O O . SER A 1 372 ? 13.152 15.311 10.262 1.00 89.56 372 SER A O 1
ATOM 2937 N N . ASP A 1 373 ? 12.772 15.391 8.045 1.00 88.19 373 ASP A N 1
ATOM 2938 C CA . ASP A 1 373 ? 12.526 13.956 7.850 1.00 88.19 373 ASP A CA 1
ATOM 2939 C C . ASP A 1 373 ? 13.850 13.175 7.843 1.00 88.19 373 ASP A C 1
ATOM 2941 O O . ASP A 1 373 ? 14.059 12.250 8.630 1.00 88.19 373 ASP A O 1
ATOM 2945 N N . SER A 1 374 ? 14.816 13.640 7.046 1.00 88.69 374 SER A N 1
ATOM 2946 C CA . SER A 1 374 ? 16.186 13.114 7.024 1.00 88.69 374 SER A CA 1
ATOM 2947 C C . SER A 1 374 ? 16.849 13.187 8.404 1.00 88.69 374 SER A C 1
ATOM 2949 O O . SER A 1 374 ? 17.651 12.324 8.756 1.00 88.69 374 SER A O 1
ATOM 2951 N N . ALA A 1 375 ? 16.534 14.217 9.198 1.00 88.38 375 ALA A N 1
ATOM 2952 C CA . ALA A 1 375 ? 17.117 14.411 10.522 1.00 88.38 375 ALA A CA 1
ATOM 2953 C C . ALA A 1 375 ? 16.602 13.370 11.516 1.00 88.38 375 ALA A C 1
ATOM 2955 O O . ALA A 1 375 ? 17.407 12.785 12.235 1.00 88.38 375 ALA A O 1
ATOM 2956 N N . LEU A 1 376 ? 15.292 13.096 11.527 1.00 86.88 376 LEU A N 1
ATOM 2957 C CA . LEU A 1 376 ? 14.678 12.059 12.367 1.00 86.88 376 LEU A CA 1
ATOM 2958 C C . LEU A 1 376 ? 15.214 10.653 12.055 1.00 86.88 376 LEU A C 1
ATOM 2960 O O . LEU A 1 376 ? 15.344 9.829 12.959 1.00 86.88 376 LEU A O 1
ATOM 2964 N N . ASN A 1 377 ? 15.571 10.403 10.795 1.00 79.56 377 ASN A N 1
ATOM 2965 C CA . ASN A 1 377 ? 16.145 9.136 10.342 1.00 79.56 377 ASN A CA 1
ATOM 2966 C C . ASN A 1 377 ? 17.661 9.000 10.605 1.00 79.56 377 ASN A C 1
ATOM 2968 O O . ASN A 1 377 ? 18.235 7.956 10.309 1.00 79.56 377 ASN A O 1
ATOM 2972 N N . HIS A 1 378 ? 18.324 10.007 11.186 1.00 92.44 378 HIS A N 1
ATOM 2973 C CA . HIS A 1 378 ? 19.757 9.947 11.481 1.00 92.44 378 HIS A CA 1
ATOM 2974 C C . HIS A 1 378 ? 20.063 9.070 12.706 1.00 92.44 378 HIS A C 1
ATOM 2976 O O . HIS A 1 378 ? 19.457 9.221 13.768 1.00 92.44 378 HIS A O 1
ATOM 2982 N N . ASP A 1 379 ? 21.100 8.241 12.584 1.00 83.62 379 ASP A N 1
ATOM 2983 C CA . ASP A 1 379 ? 21.684 7.318 13.577 1.00 83.62 379 ASP A CA 1
ATOM 2984 C C . ASP A 1 379 ? 21.824 7.894 14.998 1.00 83.62 379 ASP A C 1
ATOM 2986 O O . ASP A 1 379 ? 21.717 7.157 15.975 1.00 83.62 379 ASP A O 1
ATOM 2990 N N . PHE A 1 380 ? 21.960 9.218 15.157 1.00 92.62 380 PHE A N 1
ATOM 2991 C CA . PHE A 1 380 ? 21.883 9.886 16.461 1.00 92.62 380 PHE A CA 1
ATOM 2992 C C . PHE A 1 380 ? 20.665 9.449 17.297 1.00 92.62 380 PHE A C 1
ATOM 2994 O O . PHE A 1 380 ? 20.793 9.323 18.513 1.00 92.62 380 PHE A O 1
ATOM 3001 N N . PHE A 1 381 ? 19.511 9.168 16.686 1.00 86.81 381 PHE A N 1
ATOM 3002 C CA . PHE A 1 381 ? 18.312 8.701 17.392 1.00 86.81 381 PHE A CA 1
ATOM 3003 C C . PHE A 1 381 ? 18.261 7.187 17.646 1.00 86.81 381 PHE A C 1
ATOM 3005 O O . PHE A 1 381 ? 17.380 6.754 18.384 1.00 86.81 381 PHE A O 1
ATOM 3012 N N . TRP A 1 382 ? 19.200 6.412 17.094 1.00 77.38 382 TRP A N 1
ATOM 3013 C CA . TRP A 1 382 ? 19.136 4.946 17.018 1.00 77.38 382 TRP A CA 1
ATOM 3014 C C . TRP A 1 382 ? 20.353 4.230 17.630 1.00 77.38 382 TRP A C 1
ATOM 3016 O O . TRP A 1 382 ? 20.209 3.121 18.134 1.00 77.38 382 TRP A O 1
ATOM 3026 N N . THR A 1 383 ? 21.530 4.863 17.687 1.00 74.19 383 THR A N 1
ATOM 3027 C CA . THR A 1 383 ? 22.647 4.394 18.530 1.00 74.19 383 THR A CA 1
ATOM 3028 C C . THR A 1 383 ? 22.264 4.486 20.012 1.00 74.19 383 THR A C 1
ATOM 3030 O O . THR A 1 383 ? 21.555 5.414 20.406 1.00 74.19 383 THR A O 1
ATOM 3033 N N . ASP A 1 384 ? 22.796 3.625 20.880 1.00 68.06 384 ASP A N 1
ATOM 3034 C CA . ASP A 1 384 ? 22.571 3.768 22.323 1.00 68.06 384 ASP A CA 1
ATOM 3035 C C . ASP A 1 384 ? 23.296 4.992 22.948 1.00 68.06 384 ASP A C 1
ATOM 3037 O O . ASP A 1 384 ? 24.316 5.457 22.428 1.00 68.06 384 ASP A O 1
ATOM 3041 N N . PRO A 1 385 ? 22.786 5.564 24.061 1.00 86.75 385 PRO A N 1
ATOM 3042 C CA . PRO A 1 385 ? 21.469 5.304 24.635 1.00 86.75 385 PRO A CA 1
ATOM 3043 C C . PRO A 1 385 ? 20.357 5.798 23.700 1.00 86.75 385 PRO A C 1
ATOM 3045 O O . PRO A 1 385 ? 20.453 6.898 23.145 1.00 86.75 385 PRO A O 1
ATOM 3048 N N . MET A 1 386 ? 19.296 5.005 23.564 1.00 84.75 386 MET A N 1
ATOM 3049 C CA . MET A 1 386 ? 18.051 5.397 22.887 1.00 84.75 386 MET A CA 1
ATOM 3050 C C . MET A 1 386 ? 17.414 6.679 23.484 1.00 84.75 386 MET A C 1
ATOM 3052 O O . MET A 1 386 ? 17.746 7.067 24.610 1.00 84.75 386 MET A O 1
ATOM 3056 N N . PRO A 1 387 ? 16.487 7.360 22.775 1.00 90.94 387 PRO A N 1
ATOM 3057 C CA . PRO A 1 387 ? 15.792 8.549 23.279 1.00 90.94 387 PRO A CA 1
ATOM 3058 C C . PRO A 1 387 ? 14.997 8.263 24.568 1.00 90.94 387 PRO A C 1
ATOM 3060 O O . PRO A 1 387 ? 14.089 7.435 24.576 1.00 90.94 387 PRO A O 1
ATOM 3063 N N . GLN A 1 388 ? 15.312 8.968 25.658 1.00 91.31 388 GLN A N 1
ATOM 3064 C CA . GLN A 1 388 ? 14.766 8.714 27.000 1.00 91.31 388 GLN A CA 1
ATOM 3065 C C . GLN A 1 388 ? 13.638 9.678 27.373 1.00 91.31 388 GLN A C 1
ATOM 3067 O O . GLN A 1 388 ? 13.684 10.860 27.043 1.00 91.31 388 GLN A O 1
ATOM 3072 N N . ASP A 1 389 ? 12.643 9.183 28.113 1.00 89.44 389 ASP A N 1
ATOM 3073 C CA . ASP A 1 389 ? 11.598 10.024 28.701 1.00 89.44 389 ASP A CA 1
ATOM 3074 C C . ASP A 1 389 ? 12.182 11.106 29.632 1.00 89.44 389 ASP A C 1
ATOM 3076 O O . ASP A 1 389 ? 12.988 10.816 30.517 1.00 89.44 389 ASP A O 1
ATOM 3080 N N . LEU A 1 390 ? 11.719 12.348 29.460 1.00 91.19 390 LEU A N 1
ATOM 3081 C CA . LEU A 1 390 ? 12.139 13.491 30.273 1.00 91.19 390 LEU A CA 1
ATOM 3082 C C . LEU A 1 390 ? 11.353 13.600 31.588 1.00 91.19 390 LEU A C 1
ATOM 3084 O O . LEU A 1 390 ? 11.778 14.336 32.481 1.00 91.19 390 LEU A O 1
ATOM 3088 N N . GLY A 1 391 ? 10.221 12.902 31.734 1.00 86.00 391 GLY A N 1
ATOM 3089 C CA . GLY A 1 391 ? 9.365 12.969 32.921 1.00 86.00 391 GLY A CA 1
ATOM 3090 C C . GLY A 1 391 ? 10.126 12.694 34.221 1.00 86.00 391 GLY A C 1
ATOM 3091 O O . GLY A 1 391 ? 9.975 13.442 35.183 1.00 86.00 391 GLY A O 1
ATOM 3092 N N . LYS A 1 392 ? 11.031 11.704 34.229 1.00 85.50 392 LYS A N 1
ATOM 3093 C CA . LYS A 1 392 ? 11.901 11.378 35.385 1.00 85.50 392 LYS A CA 1
ATOM 3094 C C . LYS A 1 392 ? 12.925 12.463 35.747 1.00 85.50 392 LYS A C 1
ATOM 3096 O O . LYS A 1 392 ? 13.410 12.489 36.881 1.00 85.50 392 LYS A O 1
ATOM 3101 N N . LEU A 1 393 ? 13.305 13.321 34.800 1.00 88.62 393 LEU A N 1
ATOM 3102 C CA . LEU A 1 393 ? 14.150 14.487 35.062 1.00 88.62 393 LEU A CA 1
ATOM 3103 C C . LEU A 1 393 ? 13.286 15.640 35.578 1.00 88.62 393 LEU A C 1
ATOM 3105 O O . LEU A 1 393 ? 13.562 16.189 36.641 1.00 88.62 393 LEU A O 1
ATOM 3109 N N . LEU A 1 394 ? 12.228 15.978 34.842 1.00 88.75 394 LEU A N 1
ATOM 3110 C CA . LEU A 1 394 ? 11.395 17.153 35.092 1.00 88.75 394 LEU A CA 1
ATOM 3111 C C . LEU A 1 394 ? 10.580 17.038 36.388 1.00 88.75 394 LEU A C 1
ATOM 3113 O O . LEU A 1 394 ? 10.428 18.034 37.091 1.00 88.75 394 LEU A O 1
ATOM 3117 N N . SER A 1 395 ? 10.166 15.830 36.790 1.00 82.62 395 SER A N 1
ATOM 3118 C CA . SER A 1 395 ? 9.460 15.591 38.059 1.00 82.62 395 SER A CA 1
ATOM 3119 C C . SER A 1 395 ? 10.264 15.968 39.311 1.00 82.62 395 SER A C 1
ATOM 3121 O O . SER A 1 395 ? 9.687 16.068 40.391 1.00 82.62 395 SER A O 1
ATOM 3123 N N . LYS A 1 396 ? 11.584 16.172 39.191 1.00 83.56 396 LYS A N 1
ATOM 3124 C CA . LYS A 1 396 ? 12.456 16.634 40.285 1.00 83.56 396 LYS A CA 1
ATOM 3125 C C . LYS A 1 396 ? 12.306 18.132 40.573 1.00 83.56 396 LYS A C 1
ATOM 3127 O O . LYS A 1 396 ? 12.725 18.582 41.636 1.00 83.56 396 LYS A O 1
ATOM 3132 N N . TYR A 1 397 ? 11.727 18.906 39.652 1.00 83.38 397 TYR A N 1
ATOM 3133 C CA . TYR A 1 397 ? 11.639 20.361 39.750 1.00 83.38 397 TYR A CA 1
ATOM 3134 C C . TYR A 1 397 ? 10.180 20.801 39.907 1.00 83.38 397 TYR A C 1
ATOM 3136 O O . TYR A 1 397 ? 9.419 20.891 38.949 1.00 83.38 397 TYR A O 1
ATOM 3144 N N . THR A 1 398 ? 9.782 21.120 41.139 1.00 73.12 398 THR A N 1
ATOM 3145 C CA . THR A 1 398 ? 8.410 21.549 41.474 1.00 73.12 398 THR A CA 1
ATOM 3146 C C . THR A 1 398 ? 8.073 22.976 41.023 1.00 73.12 398 THR A C 1
ATOM 3148 O O . THR A 1 398 ? 6.907 23.371 41.052 1.00 73.12 398 THR A O 1
ATOM 3151 N N . SER A 1 399 ? 9.078 23.754 40.615 1.00 81.81 399 SER A N 1
ATOM 3152 C CA . SER A 1 399 ? 8.939 25.138 40.152 1.00 81.81 399 SER A CA 1
ATOM 3153 C C . SER A 1 399 ? 9.059 25.235 38.634 1.00 81.81 399 SER A C 1
ATOM 3155 O O . SER A 1 399 ? 9.969 24.664 38.031 1.00 81.81 399 SER A O 1
ATOM 3157 N N . SER A 1 400 ? 8.174 26.028 38.024 1.00 84.56 400 SER A N 1
ATOM 3158 C CA . SER A 1 400 ? 8.292 26.431 36.620 1.00 84.56 400 SER A CA 1
ATOM 3159 C C . SER A 1 400 ? 9.625 27.138 36.353 1.00 84.56 400 SER A C 1
ATOM 3161 O O . SER A 1 400 ? 10.084 27.911 37.192 1.00 84.56 400 SER A O 1
ATOM 3163 N N . MET A 1 401 ? 10.221 26.905 35.180 1.00 83.06 401 MET A N 1
ATOM 3164 C CA . MET A 1 401 ? 11.501 27.511 34.784 1.00 83.06 401 MET A CA 1
ATOM 3165 C C . MET A 1 401 ? 11.379 28.142 33.402 1.00 83.06 401 MET A C 1
ATOM 3167 O O . MET A 1 401 ? 11.402 27.435 32.397 1.00 83.06 401 MET A O 1
ATOM 3171 N N . PHE A 1 402 ? 11.264 29.468 33.375 1.00 83.62 402 PHE A N 1
ATOM 3172 C CA . PHE A 1 402 ? 11.259 30.270 32.152 1.00 83.62 402 PHE A CA 1
ATOM 3173 C C . PHE A 1 402 ? 12.459 31.218 32.139 1.00 83.62 402 PHE A C 1
ATOM 3175 O O . PHE A 1 402 ? 12.797 31.761 33.195 1.00 83.62 402 PHE A O 1
ATOM 3182 N N . GLU A 1 403 ? 13.060 31.487 30.976 1.00 81.69 403 GLU A N 1
ATOM 3183 C CA . GLU A 1 403 ? 14.221 32.396 30.865 1.00 81.69 403 GLU A CA 1
ATOM 3184 C C . GLU A 1 403 ? 13.916 33.773 31.486 1.00 81.69 403 GLU A C 1
ATOM 3186 O O . GLU A 1 403 ? 14.709 34.318 32.253 1.00 81.69 403 GLU A O 1
ATOM 3191 N N . PHE A 1 404 ? 12.703 34.282 31.243 1.00 75.69 404 PHE A N 1
ATOM 3192 C CA . PHE A 1 404 ? 12.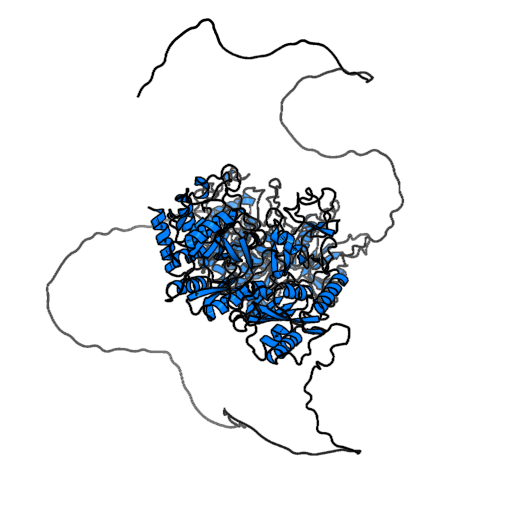176 35.540 31.789 1.00 75.69 404 PHE A CA 1
ATOM 3193 C C . PHE A 1 404 ? 12.180 35.608 33.330 1.00 75.69 404 PHE A C 1
ATOM 3195 O O . PHE A 1 404 ? 12.179 36.699 33.900 1.00 75.69 404 PHE A O 1
ATOM 3202 N N . THR A 1 405 ? 12.168 34.458 34.010 1.00 72.31 405 THR A N 1
ATOM 3203 C CA . THR A 1 405 ? 12.136 34.354 35.479 1.00 72.31 405 THR A CA 1
ATOM 3204 C C . THR A 1 405 ? 13.493 34.044 36.116 1.00 72.31 405 THR A C 1
ATOM 3206 O O . THR A 1 405 ? 13.624 34.170 37.334 1.00 72.31 405 THR A O 1
ATOM 3209 N N . THR A 1 406 ? 14.515 33.677 35.335 1.00 65.81 406 THR A N 1
ATOM 3210 C CA . THR A 1 406 ? 15.857 33.391 35.865 1.00 65.81 406 THR A CA 1
ATOM 3211 C C . THR A 1 406 ? 16.633 34.695 36.123 1.00 65.81 406 THR A C 1
ATOM 3213 O O . THR A 1 406 ? 16.703 35.553 35.239 1.00 65.81 406 THR A O 1
ATOM 3216 N N . PRO A 1 407 ? 17.303 34.864 37.283 1.00 54.03 407 PRO A N 1
ATOM 3217 C CA . PRO A 1 407 ? 18.219 35.982 37.502 1.00 54.03 407 PRO A CA 1
ATOM 3218 C C . PRO A 1 407 ? 19.354 35.991 36.468 1.00 54.03 407 PRO A C 1
ATOM 3220 O O . PRO A 1 407 ? 20.183 35.078 36.428 1.00 54.03 407 PRO A O 1
ATOM 3223 N N . ARG A 1 408 ? 19.425 37.041 35.638 1.00 47.50 408 ARG A N 1
ATOM 3224 C CA . ARG A 1 408 ? 20.508 37.207 34.656 1.00 47.50 408 ARG A CA 1
ATOM 3225 C C . ARG A 1 408 ? 21.868 37.205 35.358 1.00 47.50 408 ARG A C 1
ATOM 3227 O O . ARG A 1 408 ? 22.165 38.101 36.150 1.00 47.50 408 ARG A O 1
ATOM 3234 N N . ARG A 1 409 ? 22.724 36.236 35.014 1.00 43.66 409 ARG A N 1
ATOM 3235 C CA . ARG A 1 409 ? 24.154 36.269 35.358 1.00 43.66 409 ARG A CA 1
ATOM 3236 C C . ARG A 1 409 ? 24.748 37.590 34.862 1.00 43.66 409 ARG A C 1
ATOM 3238 O O . ARG A 1 409 ? 24.608 37.922 33.686 1.00 43.66 409 ARG A O 1
ATOM 3245 N N . ARG A 1 410 ? 25.418 38.335 35.748 1.00 31.69 410 ARG A N 1
ATOM 3246 C CA . ARG A 1 410 ? 26.211 39.508 35.349 1.00 31.69 410 ARG A CA 1
ATOM 3247 C C . ARG A 1 410 ? 27.276 39.052 34.350 1.00 31.69 410 ARG A C 1
ATOM 3249 O O . ARG A 1 410 ? 27.979 38.080 34.618 1.00 31.69 410 ARG A O 1
ATOM 3256 N N . ALA A 1 411 ? 27.389 39.748 33.221 1.00 30.59 411 ALA A N 1
ATOM 3257 C CA . ALA A 1 411 ? 28.499 39.539 32.301 1.00 30.59 411 ALA A CA 1
ATOM 3258 C C . ALA A 1 411 ? 29.825 39.859 33.013 1.00 30.59 411 ALA A C 1
ATOM 3260 O O . ALA A 1 411 ? 29.887 40.793 33.817 1.00 30.59 411 ALA A O 1
ATOM 3261 N N . ALA A 1 412 ? 30.876 39.091 32.719 1.00 28.16 412 ALA A N 1
ATOM 3262 C CA . ALA A 1 412 ? 32.223 39.442 33.156 1.00 28.16 412 ALA A CA 1
ATOM 3263 C C . ALA A 1 412 ? 32.662 40.763 32.482 1.00 28.16 412 ALA A C 1
ATOM 3265 O O . ALA A 1 412 ? 32.224 41.030 31.357 1.00 28.16 412 ALA A O 1
ATOM 3266 N N . PRO A 1 413 ? 33.494 41.601 33.132 1.00 32.19 413 PRO A N 1
ATOM 3267 C CA . PRO A 1 413 ? 33.895 42.887 32.569 1.00 32.19 413 PRO A CA 1
ATOM 3268 C C . PRO A 1 413 ? 34.608 42.747 31.220 1.00 32.19 413 PRO A C 1
ATOM 3270 O O . PRO A 1 413 ? 35.409 41.835 31.019 1.00 32.19 413 PRO A O 1
ATOM 3273 N N . GLN A 1 414 ? 34.357 43.690 30.310 1.00 32.16 414 GLN A N 1
ATOM 3274 C CA . GLN A 1 414 ? 35.146 43.822 29.086 1.00 32.16 414 GLN A CA 1
ATOM 3275 C C . GLN A 1 414 ? 36.574 44.243 29.454 1.00 32.16 414 GLN A C 1
ATOM 3277 O O . GLN A 1 414 ? 36.778 45.323 30.009 1.00 32.16 414 GLN A O 1
ATOM 3282 N N . ALA A 1 415 ? 37.561 43.403 29.139 1.00 30.03 415 ALA A N 1
ATOM 3283 C CA . ALA A 1 415 ? 38.965 43.775 29.256 1.00 30.03 415 ALA A CA 1
ATOM 3284 C C . ALA A 1 415 ? 39.310 44.854 28.214 1.00 30.03 415 ALA A C 1
ATOM 3286 O O . ALA A 1 415 ? 38.948 44.739 27.041 1.00 30.03 415 ALA A O 1
ATOM 3287 N N . GLN A 1 416 ? 39.991 45.911 28.656 1.00 29.09 416 GLN A N 1
ATOM 3288 C CA . GLN A 1 416 ? 40.423 47.021 27.806 1.00 29.09 416 GLN A CA 1
ATOM 3289 C C . GLN A 1 416 ? 41.667 46.653 26.976 1.00 29.09 416 GLN A C 1
ATOM 3291 O O . GLN A 1 416 ? 42.333 45.648 27.219 1.00 29.09 416 GLN A O 1
ATOM 3296 N N . GLN A 1 417 ? 41.977 47.481 25.977 1.00 31.05 417 GLN A N 1
ATOM 3297 C CA . GLN A 1 417 ? 43.181 47.359 25.149 1.00 31.05 417 GLN A CA 1
ATOM 3298 C C . GLN A 1 417 ? 44.450 47.697 25.954 1.00 31.05 417 GLN A C 1
ATOM 3300 O O . GLN A 1 417 ? 44.440 48.660 26.718 1.00 31.05 417 GLN A O 1
ATOM 3305 N N . GLY A 1 418 ? 45.564 46.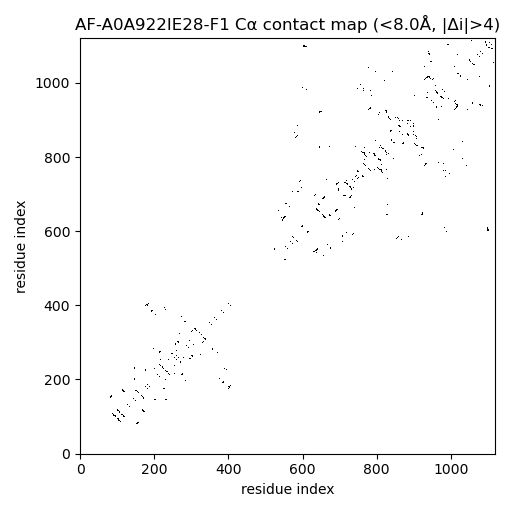995 25.708 1.00 27.56 418 GLY A N 1
ATOM 3306 C CA . GLY A 1 418 ? 46.886 47.443 26.169 1.00 27.56 418 GLY A CA 1
ATOM 3307 C C . GLY A 1 418 ? 48.016 46.408 26.081 1.00 27.56 418 GLY A C 1
ATOM 3308 O O . GLY A 1 418 ? 47.997 45.430 26.813 1.00 27.56 418 GLY A O 1
ATOM 3309 N N . GLY A 1 419 ? 49.029 46.689 25.249 1.00 26.66 419 GLY A N 1
ATOM 3310 C CA . GLY A 1 419 ? 50.429 46.256 25.435 1.00 26.66 419 GLY A CA 1
ATOM 3311 C C . GLY A 1 419 ? 50.827 44.784 25.192 1.00 26.66 419 GLY A C 1
ATOM 3312 O O . GLY A 1 419 ? 50.413 43.876 25.900 1.00 26.66 419 GLY A O 1
ATOM 3313 N N . GLY A 1 420 ? 51.772 44.577 24.267 1.00 24.09 420 GLY A N 1
ATOM 3314 C CA . GLY A 1 420 ? 52.846 43.568 24.393 1.00 24.09 420 GLY A CA 1
ATOM 3315 C C . GLY A 1 420 ? 54.201 44.298 24.515 1.00 24.09 420 GLY A C 1
ATOM 3316 O O . GLY A 1 420 ? 54.165 45.516 24.721 1.00 24.09 420 GLY A O 1
ATOM 3317 N N . PRO A 1 421 ? 55.383 43.669 24.314 1.00 44.97 421 PRO A N 1
ATOM 3318 C CA . PRO A 1 421 ? 55.720 42.254 24.057 1.00 44.97 421 PRO A CA 1
ATOM 3319 C C . PRO A 1 421 ? 56.320 41.597 25.348 1.00 44.97 421 PRO A C 1
ATOM 3321 O O . PRO A 1 421 ? 56.025 42.101 26.423 1.00 44.97 421 PRO A O 1
ATOM 3324 N N . SER A 1 422 ? 57.079 40.487 25.425 1.00 25.77 422 SER A N 1
ATOM 3325 C CA . SER A 1 422 ? 58.121 39.884 24.562 1.00 25.77 422 SER A CA 1
ATOM 3326 C C . SER A 1 422 ? 58.481 38.429 24.960 1.00 25.77 422 SER A C 1
ATOM 3328 O O . SER A 1 422 ? 58.015 37.917 25.973 1.00 25.77 422 SER A O 1
ATOM 3330 N N . ALA A 1 423 ? 59.331 37.768 24.157 1.00 32.09 423 ALA A N 1
ATOM 3331 C CA . ALA A 1 423 ? 59.988 36.480 24.450 1.00 32.09 423 ALA A CA 1
ATOM 3332 C C . ALA A 1 423 ? 61.528 36.639 24.409 1.00 32.09 423 ALA A C 1
ATOM 3334 O O . ALA A 1 423 ? 62.002 37.665 23.911 1.00 32.09 423 ALA A O 1
ATOM 3335 N N . PRO A 1 424 ? 62.318 35.660 24.905 1.00 34.69 424 PRO A N 1
ATOM 3336 C CA . PRO A 1 424 ? 62.907 34.673 23.977 1.00 34.69 424 PRO A CA 1
ATOM 3337 C C . PRO A 1 424 ? 63.036 33.227 24.536 1.00 34.69 424 PRO A C 1
ATOM 3339 O O . PRO A 1 424 ? 62.709 32.962 25.687 1.00 34.69 424 PRO A O 1
ATOM 3342 N N . GLY A 1 425 ? 63.494 32.286 23.688 1.00 25.19 425 GLY A N 1
ATOM 3343 C CA . GLY A 1 425 ? 63.814 30.878 24.027 1.00 25.19 425 GLY A CA 1
ATOM 3344 C C . GLY A 1 425 ? 65.297 30.668 24.422 1.00 25.19 425 GLY A C 1
ATOM 3345 O O . GLY A 1 425 ? 65.777 31.505 25.185 1.00 25.19 425 GLY A O 1
ATOM 3346 N N . PRO A 1 426 ? 66.061 29.661 23.899 1.00 36.16 426 PRO A N 1
ATOM 3347 C CA . PRO A 1 426 ? 65.795 28.847 22.685 1.00 36.16 426 PRO A CA 1
ATOM 3348 C C . PRO A 1 426 ? 66.314 27.361 22.663 1.00 36.16 426 PRO A C 1
ATOM 3350 O O . PRO A 1 426 ? 66.908 26.898 23.624 1.00 36.16 426 PRO A O 1
ATOM 3353 N N . HIS A 1 427 ? 66.173 26.681 21.497 1.00 27.75 427 HIS A N 1
ATOM 3354 C CA . HIS A 1 427 ? 67.085 25.652 20.892 1.00 27.75 427 HIS A CA 1
ATOM 3355 C C . HIS A 1 427 ? 67.346 24.267 21.573 1.00 27.75 427 HIS A C 1
ATOM 3357 O O . HIS A 1 427 ? 67.549 24.206 22.774 1.00 27.75 427 HIS A O 1
ATOM 3363 N N . VAL A 1 428 ? 67.480 23.096 20.894 1.00 26.45 428 VAL A N 1
ATOM 3364 C CA . VAL A 1 428 ? 67.020 22.561 19.565 1.00 26.45 428 VAL A CA 1
ATOM 3365 C C . VAL A 1 428 ? 66.540 21.071 19.758 1.00 26.45 428 VAL A C 1
ATOM 3367 O O . VAL A 1 428 ? 65.747 20.899 20.672 1.00 26.45 428 VAL A O 1
ATOM 3370 N N . TYR A 1 429 ? 66.861 19.932 19.081 1.00 23.44 429 TYR A N 1
ATOM 3371 C CA . TYR A 1 429 ? 67.651 19.518 17.883 1.00 23.44 429 TYR A CA 1
ATOM 3372 C C . TYR A 1 429 ? 67.111 18.191 17.255 1.00 23.44 429 TYR A C 1
ATOM 3374 O O . TYR A 1 429 ? 66.681 17.286 17.968 1.00 23.44 429 TYR A O 1
ATOM 3382 N N . HIS A 1 430 ? 67.195 18.043 15.924 1.00 27.92 430 HIS A N 1
ATOM 3383 C CA . HIS A 1 430 ? 66.983 16.823 15.097 1.00 27.92 430 HIS A CA 1
ATOM 3384 C C . HIS A 1 430 ? 67.857 16.944 13.812 1.00 27.92 430 HIS A C 1
ATOM 3386 O O . HIS A 1 430 ? 68.204 18.089 13.508 1.00 27.92 430 HIS A O 1
ATOM 3392 N N . PRO A 1 431 ? 68.193 15.883 13.023 1.00 43.81 431 PRO A N 1
ATOM 3393 C CA . PRO A 1 431 ? 67.605 14.527 12.981 1.00 43.81 431 PRO A CA 1
ATOM 3394 C C . PRO A 1 431 ? 68.603 13.322 12.923 1.00 43.81 431 PRO A C 1
ATOM 3396 O O . PRO A 1 431 ? 69.813 13.488 13.023 1.00 43.81 431 PRO A O 1
ATOM 3399 N N . GLY A 1 432 ? 68.054 12.102 12.770 1.00 27.02 432 GLY A N 1
ATOM 3400 C CA . GLY A 1 432 ? 68.706 10.778 12.890 1.00 27.02 432 GLY A CA 1
ATOM 3401 C C . GLY A 1 432 ? 69.655 10.288 11.775 1.00 27.02 432 GLY A C 1
ATOM 3402 O O . GLY A 1 432 ? 70.090 11.065 10.932 1.00 27.02 432 GLY A O 1
ATOM 3403 N N . HIS A 1 433 ? 69.940 8.971 11.774 1.00 28.77 433 HIS A N 1
ATOM 3404 C CA . HIS A 1 433 ? 70.450 8.153 10.649 1.00 28.77 433 HIS A CA 1
ATOM 3405 C C . HIS A 1 433 ? 70.254 6.634 10.913 1.00 28.77 433 HIS A C 1
ATOM 3407 O O . HIS A 1 433 ? 70.095 6.206 12.054 1.00 28.77 433 HIS A O 1
ATOM 3413 N N . HIS A 1 434 ? 70.290 5.831 9.844 1.00 34.56 434 HIS A N 1
ATOM 3414 C CA . HIS A 1 434 ? 70.394 4.353 9.798 1.00 34.56 434 HIS A CA 1
ATOM 3415 C C . HIS A 1 434 ? 71.743 3.977 9.117 1.00 34.56 434 HIS A C 1
ATOM 3417 O O . HIS A 1 434 ? 72.381 4.908 8.616 1.00 34.56 434 HIS A O 1
ATOM 3423 N N . PRO A 1 435 ? 72.218 2.702 9.035 1.00 45.72 435 PRO A N 1
ATOM 3424 C CA . PRO A 1 435 ? 71.540 1.403 9.209 1.00 45.72 435 PRO A CA 1
ATOM 3425 C C . PRO A 1 435 ? 72.248 0.481 10.243 1.00 45.72 435 PRO A C 1
ATOM 3427 O O . PRO A 1 435 ? 72.795 0.981 11.219 1.00 45.72 435 PRO A O 1
ATOM 3430 N N . GLY A 1 436 ? 72.222 -0.856 10.089 1.00 27.53 436 GLY A N 1
ATOM 3431 C CA . GLY A 1 436 ? 72.873 -1.799 11.021 1.00 27.53 436 GLY A CA 1
ATOM 3432 C C . GLY A 1 436 ? 73.240 -3.165 10.413 1.00 27.53 436 GLY A C 1
ATOM 3433 O O . GLY A 1 436 ? 73.042 -3.378 9.221 1.00 27.53 436 GLY A O 1
ATOM 3434 N N . GLY A 1 437 ? 73.746 -4.096 11.240 1.00 29.69 437 GLY A N 1
ATOM 3435 C CA . GLY A 1 437 ? 73.989 -5.501 10.861 1.00 29.69 437 GLY A CA 1
ATOM 3436 C C . GLY A 1 437 ? 75.051 -6.258 11.690 1.00 29.69 437 GLY A C 1
ATOM 3437 O O . GLY A 1 437 ? 76.193 -5.833 11.718 1.00 29.69 437 GLY A O 1
ATOM 3438 N N . HIS A 1 438 ? 74.646 -7.398 12.284 1.00 32.22 438 HIS A N 1
ATOM 3439 C CA . HIS A 1 438 ? 75.374 -8.691 12.467 1.00 32.22 438 HIS A CA 1
ATOM 3440 C C . HIS A 1 438 ? 76.806 -8.775 13.104 1.00 32.22 438 HIS A C 1
ATOM 3442 O O . HIS A 1 438 ? 77.636 -7.915 12.878 1.00 32.22 438 HIS A O 1
ATOM 3448 N N . GLN A 1 439 ? 77.250 -9.847 13.808 1.00 33.62 439 GLN A N 1
ATOM 3449 C CA . GLN A 1 439 ? 76.614 -10.954 14.579 1.00 33.62 439 GLN A CA 1
ATOM 3450 C C . GLN A 1 439 ? 77.698 -11.821 15.329 1.00 33.62 439 GLN A C 1
ATOM 3452 O O . GLN A 1 439 ? 78.794 -11.966 14.805 1.00 33.62 439 GLN A O 1
ATOM 3457 N N . ARG A 1 440 ? 77.331 -12.520 16.435 1.00 31.00 440 ARG A N 1
ATOM 3458 C CA . ARG A 1 440 ? 77.968 -13.725 17.093 1.00 31.00 440 ARG A CA 1
ATOM 3459 C C . ARG A 1 440 ? 79.214 -13.602 18.024 1.00 31.00 440 ARG A C 1
ATOM 3461 O O . ARG A 1 440 ? 80.210 -12.996 17.662 1.00 31.00 440 ARG A O 1
ATOM 3468 N N . GLY A 1 441 ? 79.182 -14.340 19.159 1.00 27.44 441 GLY A N 1
ATOM 3469 C CA . GLY A 1 441 ? 80.329 -14.691 20.046 1.00 27.44 441 GLY A CA 1
ATOM 3470 C C . GLY A 1 441 ? 79.963 -14.994 21.538 1.00 27.44 441 GLY A C 1
ATOM 3471 O O . GLY A 1 441 ? 79.503 -14.069 22.198 1.00 27.44 441 GLY A O 1
ATOM 3472 N N . PRO A 1 442 ? 80.111 -16.232 22.088 1.00 58.84 442 PRO A N 1
ATOM 3473 C CA . PRO A 1 442 ? 79.709 -16.635 23.476 1.00 58.84 442 PRO A CA 1
ATOM 3474 C C . PRO A 1 442 ? 80.911 -17.159 24.350 1.00 58.84 442 PRO A C 1
ATOM 3476 O O . PRO A 1 442 ? 82.028 -16.970 23.867 1.00 58.84 442 PRO A O 1
ATOM 3479 N N . PRO A 1 443 ? 80.806 -17.860 25.537 1.00 58.44 443 PRO A N 1
ATOM 3480 C CA . PRO A 1 443 ? 79.649 -18.329 26.364 1.00 58.44 443 PRO A CA 1
ATOM 3481 C C . PRO A 1 443 ? 79.760 -18.291 27.947 1.00 58.44 443 PRO A C 1
ATOM 3483 O O . PRO A 1 443 ? 80.840 -18.137 28.505 1.00 58.44 443 PRO A O 1
ATOM 3486 N N . GLY A 1 444 ? 78.665 -18.640 28.671 1.00 34.50 444 GLY A N 1
ATOM 3487 C CA . GLY A 1 444 ? 78.649 -19.236 30.053 1.00 34.50 444 GLY A CA 1
ATOM 3488 C C . GLY A 1 444 ? 78.286 -18.313 31.252 1.00 34.50 444 GLY A C 1
ATOM 3489 O O . GLY A 1 444 ? 78.609 -17.136 31.202 1.00 34.50 444 GLY A O 1
ATOM 3490 N N . ARG A 1 445 ? 77.639 -18.742 32.368 1.00 31.77 445 ARG A N 1
ATOM 3491 C CA . ARG A 1 445 ? 77.080 -20.055 32.828 1.00 31.77 445 ARG A CA 1
ATOM 3492 C C . ARG A 1 445 ? 75.862 -19.873 33.808 1.00 31.77 445 ARG A C 1
ATOM 3494 O O . ARG A 1 445 ? 75.521 -18.750 34.147 1.00 31.77 445 ARG A O 1
ATOM 3501 N N . MET A 1 446 ? 75.199 -20.977 34.204 1.00 32.66 446 MET A N 1
ATOM 3502 C CA . MET A 1 446 ? 73.885 -21.138 34.920 1.00 32.66 446 MET A CA 1
ATOM 3503 C C . MET A 1 446 ? 73.804 -20.638 36.395 1.00 32.66 446 MET A C 1
ATOM 3505 O O . MET A 1 446 ? 74.855 -20.447 36.995 1.00 32.66 446 MET A O 1
ATOM 3509 N N . GLY A 1 447 ? 72.638 -20.519 37.079 1.00 30.83 447 GLY A N 1
ATOM 3510 C CA . GLY A 1 447 ? 71.203 -20.660 36.692 1.00 30.83 447 GLY A CA 1
ATOM 3511 C C . GLY A 1 447 ? 70.225 -21.025 37.860 1.00 30.83 447 GLY A C 1
ATOM 3512 O O . GLY A 1 447 ? 70.695 -21.348 38.944 1.00 30.83 447 GLY A O 1
ATOM 3513 N N . ALA A 1 448 ? 68.895 -21.051 37.593 1.00 31.19 448 ALA A N 1
ATOM 3514 C CA . ALA A 1 448 ? 67.746 -21.469 38.464 1.00 31.19 448 ALA A CA 1
ATOM 3515 C C . ALA A 1 448 ? 67.370 -20.549 39.673 1.00 31.19 448 ALA A C 1
ATOM 3517 O O . ALA A 1 448 ? 68.236 -19.853 40.184 1.00 31.19 448 ALA A O 1
ATOM 3518 N N . GLN A 1 449 ? 66.123 -20.459 40.195 1.00 30.78 449 GLN A N 1
ATOM 3519 C CA . GLN A 1 449 ? 64.774 -20.942 39.786 1.00 30.78 449 GLN A CA 1
ATOM 3520 C C . GLN A 1 449 ? 63.649 -20.012 40.357 1.00 30.78 449 GLN A C 1
ATOM 3522 O O . GLN A 1 449 ? 63.925 -19.187 41.222 1.00 30.78 449 GLN A O 1
ATOM 3527 N N . ASN A 1 450 ? 62.392 -20.118 39.885 1.00 33.59 450 ASN A N 1
ATOM 3528 C CA . ASN A 1 450 ? 61.308 -19.130 40.130 1.00 33.59 450 ASN A CA 1
ATOM 3529 C C . ASN A 1 450 ? 60.374 -19.408 41.331 1.00 33.59 450 ASN A C 1
ATOM 3531 O O . ASN A 1 450 ? 59.933 -20.539 41.520 1.00 33.59 450 ASN A O 1
ATOM 3535 N N . SER A 1 451 ? 59.928 -18.342 42.019 1.00 28.03 451 SER A N 1
ATOM 3536 C CA . SER A 1 451 ? 58.671 -18.289 42.801 1.00 28.03 451 SER A CA 1
ATOM 3537 C C . SER A 1 451 ? 58.219 -16.834 43.081 1.00 28.03 451 SER A C 1
ATOM 3539 O O . SER A 1 451 ? 59.035 -15.919 42.993 1.00 28.03 451 SER A O 1
ATOM 3541 N N . GLY A 1 452 ? 56.936 -16.622 43.423 1.00 29.97 452 GLY A N 1
ATOM 3542 C CA . GLY A 1 452 ? 56.356 -15.323 43.832 1.00 29.97 452 GLY A CA 1
ATOM 3543 C C . GLY A 1 452 ? 55.371 -14.699 42.818 1.00 29.97 452 GLY A C 1
ATOM 3544 O O . GLY A 1 452 ? 55.512 -14.901 41.617 1.00 29.97 452 GLY A O 1
ATOM 3545 N N . GLY A 1 453 ? 54.341 -13.946 43.233 1.00 27.86 453 GLY A N 1
ATOM 3546 C CA . GLY A 1 453 ? 53.907 -13.624 44.604 1.00 27.86 453 GLY A CA 1
ATOM 3547 C C . GLY A 1 453 ? 52.570 -12.853 44.641 1.00 27.86 453 GLY A C 1
ATOM 3548 O O . GLY A 1 453 ? 52.137 -12.313 43.626 1.00 27.86 453 GLY A O 1
ATOM 3549 N N . GLN A 1 454 ? 51.907 -12.815 45.803 1.00 26.17 454 GLN A N 1
ATOM 3550 C CA . GLN A 1 454 ? 50.603 -12.168 46.032 1.00 26.17 454 GLN A CA 1
ATOM 3551 C C . GLN A 1 454 ? 50.704 -10.980 47.014 1.00 26.17 454 GLN A C 1
ATOM 3553 O O . GLN A 1 454 ? 51.325 -11.135 48.056 1.00 26.17 454 GLN A O 1
ATOM 3558 N N . TYR A 1 455 ? 49.960 -9.900 46.716 1.00 28.11 455 TYR A N 1
ATOM 3559 C CA . TYR A 1 455 ? 49.213 -9.011 47.643 1.00 28.11 455 TYR A CA 1
ATOM 3560 C C . TYR A 1 455 ? 49.885 -8.201 48.790 1.00 28.11 455 TYR A C 1
ATOM 3562 O O . TYR A 1 455 ? 50.919 -8.568 49.328 1.00 28.11 455 TYR A O 1
ATOM 3570 N N . ILE A 1 456 ? 49.112 -7.188 49.255 1.00 30.78 456 ILE A N 1
ATOM 3571 C CA . ILE A 1 456 ? 49.037 -6.642 50.644 1.00 30.78 456 ILE A CA 1
ATOM 3572 C C . ILE A 1 456 ? 50.206 -5.683 51.036 1.00 30.78 456 ILE A C 1
ATOM 3574 O O . ILE A 1 456 ? 51.300 -5.799 50.501 1.00 30.78 456 ILE A O 1
ATOM 3578 N N . ASP A 1 457 ? 50.033 -4.595 51.818 1.00 31.31 457 ASP A N 1
ATOM 3579 C CA . ASP A 1 457 ? 49.226 -4.396 53.050 1.00 31.31 457 ASP A CA 1
ATOM 3580 C C . ASP A 1 457 ? 48.842 -2.914 53.400 1.00 31.31 457 ASP A C 1
ATOM 3582 O O . ASP A 1 457 ? 49.388 -1.984 52.807 1.00 31.31 457 ASP A O 1
ATOM 3586 N N . ARG A 1 458 ? 48.032 -2.740 54.475 1.00 29.83 458 ARG A N 1
ATOM 3587 C CA . ARG A 1 458 ? 47.784 -1.554 55.366 1.00 29.83 458 ARG A CA 1
ATOM 3588 C C . ARG A 1 458 ? 46.887 -0.407 54.861 1.00 29.83 458 ARG A C 1
ATOM 3590 O O . ARG A 1 458 ? 46.942 -0.041 53.695 1.00 29.83 458 ARG A O 1
ATOM 3597 N N . LEU A 1 459 ? 46.040 0.238 55.687 1.00 29.48 459 LEU A N 1
ATOM 3598 C CA . LEU A 1 459 ? 45.847 0.306 57.169 1.00 29.48 459 LEU A CA 1
ATOM 3599 C C . LEU A 1 459 ? 44.376 -0.072 57.535 1.00 29.48 459 LEU A C 1
ATOM 3601 O O . LEU A 1 459 ? 43.494 0.204 56.728 1.00 29.48 459 LEU A O 1
ATOM 3605 N N . ASP A 1 460 ? 44.018 -0.830 58.590 1.00 30.84 460 ASP A N 1
ATOM 3606 C CA . ASP A 1 460 ? 44.145 -0.633 60.066 1.00 30.84 460 ASP A CA 1
ATOM 3607 C C . ASP A 1 460 ? 43.229 0.495 60.620 1.00 30.84 460 ASP A C 1
ATOM 3609 O O . ASP A 1 460 ? 43.299 1.609 60.108 1.00 30.84 460 ASP A O 1
ATOM 3613 N N . GLY A 1 461 ? 42.323 0.337 61.611 1.00 29.70 461 GLY A N 1
ATOM 3614 C CA . GLY A 1 461 ? 41.861 -0.787 62.475 1.00 29.70 461 GLY A CA 1
ATOM 3615 C C . GLY A 1 461 ? 40.682 -0.309 63.386 1.00 29.70 461 GLY A C 1
ATOM 3616 O O . GLY A 1 461 ? 40.175 0.782 63.142 1.00 29.70 461 GLY A O 1
ATOM 3617 N N . SER A 1 462 ? 40.181 -0.962 64.457 1.00 29.70 462 SER A N 1
ATOM 3618 C CA . SER A 1 462 ? 40.272 -2.339 65.012 1.00 29.70 462 SER A CA 1
ATOM 3619 C C . SER A 1 462 ? 39.296 -2.528 66.237 1.00 29.70 462 SER A C 1
ATOM 3621 O O . SER A 1 462 ? 38.674 -1.562 66.670 1.00 29.70 462 SER A O 1
ATOM 3623 N N . TYR A 1 463 ? 39.194 -3.751 66.809 1.00 27.45 463 TYR A N 1
ATOM 3624 C CA . TYR A 1 463 ? 38.600 -4.175 68.122 1.00 27.45 463 TYR A CA 1
ATOM 3625 C C . TYR A 1 463 ? 37.072 -4.404 68.388 1.00 27.45 463 TYR A C 1
ATOM 3627 O O . TYR A 1 463 ? 36.183 -3.684 67.951 1.00 27.45 463 TYR A O 1
ATOM 3635 N N . HIS A 1 464 ? 36.833 -5.441 69.218 1.00 33.34 464 HIS A N 1
ATOM 3636 C CA . HIS A 1 464 ? 35.632 -5.936 69.957 1.00 33.34 464 HIS A CA 1
ATOM 3637 C C . HIS A 1 464 ? 36.021 -6.019 71.479 1.00 33.34 464 HIS A C 1
ATOM 3639 O O . HIS A 1 464 ? 37.220 -5.821 71.710 1.00 33.34 464 HIS A O 1
ATOM 3645 N N . PRO A 1 465 ? 35.180 -6.341 72.522 1.00 45.12 465 PRO A N 1
ATOM 3646 C CA . PRO A 1 465 ? 34.034 -7.296 72.569 1.00 45.12 465 PRO A CA 1
ATOM 3647 C C . PRO A 1 465 ? 32.869 -6.997 73.600 1.00 45.12 465 PRO A C 1
ATOM 3649 O O . PRO A 1 465 ? 32.778 -5.907 74.147 1.00 45.12 465 PRO A O 1
ATOM 3652 N N . SER A 1 466 ? 32.035 -8.021 73.902 1.00 26.05 466 SER A N 1
ATOM 3653 C CA . SER A 1 466 ? 31.368 -8.340 75.210 1.00 26.05 466 SER A CA 1
ATOM 3654 C C . SER A 1 466 ? 29.946 -7.848 75.633 1.00 26.05 466 SER A C 1
ATOM 3656 O O . SER A 1 466 ? 29.780 -6.771 76.187 1.00 26.05 466 SER A O 1
ATOM 3658 N N . SER A 1 467 ? 28.984 -8.797 75.579 1.00 25.97 467 SER A N 1
ATOM 3659 C CA . SER A 1 467 ? 28.077 -9.304 76.662 1.00 25.97 467 SER A CA 1
ATOM 3660 C C . SER A 1 467 ? 26.927 -8.499 77.346 1.00 25.97 467 SER A C 1
ATOM 3662 O O . SER A 1 467 ? 27.163 -7.437 77.904 1.00 25.97 467 SER A O 1
ATOM 3664 N N . MET A 1 468 ? 25.771 -9.194 77.522 1.00 25.52 468 MET A N 1
ATOM 3665 C CA . MET A 1 468 ? 24.614 -8.977 78.455 1.00 25.52 468 MET A CA 1
ATOM 3666 C C . MET A 1 468 ? 23.630 -7.807 78.161 1.00 25.52 468 MET A C 1
ATOM 3668 O O . MET A 1 468 ? 24.065 -6.789 77.646 1.00 25.52 468 MET A O 1
ATOM 3672 N N . ILE A 1 469 ? 22.308 -7.828 78.465 1.00 26.08 469 ILE A N 1
ATOM 3673 C CA . ILE A 1 469 ? 21.292 -8.851 78.881 1.00 26.08 469 ILE A CA 1
ATOM 3674 C C . ILE A 1 469 ? 19.861 -8.286 78.585 1.00 26.08 469 ILE A C 1
ATOM 3676 O O . ILE A 1 469 ? 19.689 -7.098 78.812 1.00 26.08 469 ILE A O 1
ATOM 3680 N N . ASN A 1 470 ? 18.873 -9.125 78.179 1.00 27.36 470 ASN A N 1
ATOM 3681 C CA . ASN A 1 470 ? 17.375 -8.962 78.170 1.00 27.36 470 ASN A CA 1
ATOM 3682 C C . ASN A 1 470 ? 16.710 -7.656 77.624 1.00 27.36 470 ASN A C 1
ATOM 3684 O O . ASN A 1 470 ? 17.311 -6.595 77.645 1.00 27.36 470 ASN A O 1
ATOM 3688 N N . THR A 1 471 ? 15.449 -7.575 77.159 1.00 28.34 471 THR A N 1
ATOM 3689 C CA . THR A 1 471 ? 14.350 -8.464 76.662 1.00 28.34 471 THR A CA 1
ATOM 3690 C C . THR A 1 471 ? 13.504 -7.584 75.683 1.00 28.34 471 THR A C 1
ATOM 3692 O O . THR A 1 471 ? 13.715 -6.376 75.655 1.00 28.34 471 THR A O 1
ATOM 3695 N N . ASP A 1 472 ? 12.645 -8.033 74.752 1.00 27.64 472 ASP A N 1
ATOM 3696 C CA . ASP A 1 472 ? 11.496 -8.955 74.851 1.00 27.64 472 ASP A CA 1
ATOM 3697 C C . ASP A 1 472 ? 11.118 -9.647 73.509 1.00 27.64 472 ASP A C 1
ATOM 3699 O O . ASP A 1 472 ? 11.178 -9.053 72.436 1.00 27.64 472 ASP A O 1
ATOM 3703 N N . ASN A 1 473 ? 10.646 -10.896 73.618 1.00 28.16 473 ASN A N 1
ATOM 3704 C CA . ASN A 1 473 ? 9.665 -11.630 72.786 1.00 28.16 473 ASN A CA 1
ATOM 3705 C C . ASN A 1 473 ? 9.629 -11.510 71.235 1.00 28.16 473 ASN A C 1
ATOM 3707 O O . ASN A 1 473 ? 8.816 -10.811 70.634 1.00 28.16 473 ASN A O 1
ATOM 3711 N N . VAL A 1 474 ? 10.388 -12.418 70.611 1.00 28.69 474 VAL A N 1
ATOM 3712 C CA . VAL A 1 474 ? 10.086 -13.194 69.370 1.00 28.69 474 VAL A CA 1
ATOM 3713 C C . VAL A 1 474 ? 9.130 -14.369 69.797 1.00 28.69 474 VAL A C 1
ATOM 3715 O O . VAL A 1 474 ? 9.129 -14.610 71.009 1.00 28.69 474 VAL A O 1
ATOM 3718 N N . PRO A 1 475 ? 8.328 -15.134 68.983 1.00 40.06 475 PRO A N 1
ATOM 3719 C CA . PRO A 1 475 ? 8.589 -15.692 67.630 1.00 40.06 475 PRO A CA 1
ATOM 3720 C C . PRO A 1 475 ? 7.333 -15.806 66.687 1.00 40.06 475 PRO A C 1
ATOM 3722 O O . PRO A 1 475 ? 6.322 -15.173 66.962 1.00 40.06 475 PRO A O 1
ATOM 3725 N N . SER A 1 476 ? 7.273 -16.507 65.529 1.00 26.36 476 SER A N 1
ATOM 3726 C CA . SER A 1 476 ? 8.178 -17.495 64.886 1.00 26.36 476 SER A CA 1
ATOM 3727 C C . SER A 1 476 ? 8.057 -17.583 63.341 1.00 26.36 476 SER A C 1
ATOM 3729 O O . SER A 1 476 ? 6.961 -17.644 62.799 1.00 26.36 476 SER A O 1
ATOM 3731 N N . THR A 1 477 ? 9.210 -17.721 62.674 1.00 26.33 477 THR A N 1
ATOM 3732 C CA . THR A 1 477 ? 9.590 -18.787 61.705 1.00 26.33 477 THR A CA 1
ATOM 3733 C C . THR A 1 477 ? 8.744 -19.152 60.453 1.00 26.33 477 THR A C 1
ATOM 3735 O O . THR A 1 477 ? 7.861 -19.997 60.502 1.00 26.33 477 THR A O 1
ATOM 3738 N N . VAL A 1 478 ? 9.168 -18.609 59.296 1.00 26.39 478 VAL A N 1
ATOM 3739 C CA . VAL A 1 478 ? 9.608 -19.259 58.016 1.00 26.39 478 VAL A CA 1
ATOM 3740 C C . VAL A 1 478 ? 9.093 -20.670 57.604 1.00 26.39 478 VAL A C 1
ATOM 3742 O O . VAL A 1 478 ? 9.261 -21.610 58.368 1.00 26.39 478 VAL A O 1
ATOM 3745 N N . VAL A 1 479 ? 8.674 -20.846 56.324 1.00 23.97 479 VAL A N 1
ATOM 3746 C CA . VAL A 1 479 ? 9.128 -21.858 55.298 1.00 23.97 479 VAL A CA 1
ATOM 3747 C C . VAL A 1 479 ? 8.210 -21.847 54.036 1.00 23.97 479 VAL A C 1
ATOM 3749 O O . VAL A 1 479 ? 7.172 -21.191 54.026 1.00 23.97 479 VAL A O 1
ATOM 3752 N N . ARG A 1 480 ? 8.650 -22.458 52.916 1.00 29.88 480 ARG A N 1
ATOM 3753 C CA . ARG A 1 480 ? 8.009 -22.487 51.575 1.00 29.88 480 ARG A CA 1
ATOM 3754 C C . ARG A 1 480 ? 7.224 -23.792 51.277 1.00 29.88 480 ARG A C 1
ATOM 3756 O O . ARG A 1 480 ? 7.507 -24.809 51.892 1.00 29.88 480 ARG A O 1
ATOM 3763 N N . LEU A 1 481 ? 6.477 -23.751 50.157 1.00 22.78 481 LEU A N 1
ATOM 3764 C CA . LEU A 1 481 ? 6.124 -24.838 49.203 1.00 22.78 481 LEU A CA 1
ATOM 3765 C C . LEU A 1 481 ? 4.885 -25.740 49.453 1.00 22.78 481 LEU A C 1
ATOM 3767 O O . LEU A 1 481 ? 4.719 -26.334 50.507 1.00 22.78 481 LEU A O 1
ATOM 3771 N N . THR A 1 482 ? 4.129 -25.904 48.351 1.00 23.73 482 THR A N 1
ATOM 3772 C CA . THR A 1 482 ? 3.265 -27.037 47.917 1.00 23.73 482 THR A CA 1
ATOM 3773 C C . THR A 1 482 ? 1.972 -27.437 48.669 1.00 23.73 482 THR A C 1
ATOM 3775 O O . THR A 1 482 ? 1.984 -27.830 49.825 1.00 23.73 482 THR A O 1
ATOM 3778 N N . ASP A 1 483 ? 0.895 -27.463 47.868 1.00 23.12 483 ASP A N 1
ATOM 3779 C CA . ASP A 1 483 ? -0.143 -28.508 47.725 1.00 23.12 483 ASP A CA 1
ATOM 3780 C C . ASP A 1 483 ? -1.439 -28.613 48.584 1.00 23.12 483 ASP A C 1
ATOM 3782 O O . ASP A 1 483 ? -1.459 -28.932 49.765 1.00 23.12 483 ASP A O 1
ATOM 3786 N N . LEU A 1 484 ? -2.555 -28.464 47.846 1.00 22.52 484 LEU A N 1
ATOM 3787 C CA . LEU A 1 484 ? -3.818 -29.237 47.817 1.00 22.52 484 LEU A CA 1
ATOM 3788 C C . LEU A 1 484 ? -4.739 -29.475 49.063 1.00 22.52 484 LEU A C 1
ATOM 3790 O O . LEU A 1 484 ? -4.592 -30.440 49.799 1.00 22.52 484 LEU A O 1
ATOM 3794 N N . VAL A 1 485 ? -5.916 -28.810 49.006 1.00 22.81 485 VAL A N 1
ATOM 3795 C CA . VAL A 1 485 ? -7.286 -29.419 48.923 1.00 22.81 485 VAL A CA 1
ATOM 3796 C C . VAL A 1 485 ? -8.091 -29.871 50.189 1.00 22.81 485 VAL A C 1
ATOM 3798 O O . VAL A 1 485 ? -7.664 -30.703 50.974 1.00 22.81 485 VAL A O 1
ATOM 3801 N N . LYS A 1 486 ? -9.390 -29.463 50.185 1.00 23.00 486 LYS A N 1
ATOM 3802 C CA . LYS A 1 486 ? -10.638 -30.011 50.824 1.00 23.00 486 LYS A CA 1
ATOM 3803 C C . LYS A 1 486 ? -11.072 -29.664 52.277 1.00 23.00 486 LYS A C 1
ATOM 3805 O O . LYS A 1 486 ? -10.458 -30.083 53.241 1.00 23.00 486 LYS A O 1
ATOM 3810 N N . HIS A 1 487 ? -12.328 -29.170 52.344 1.00 23.86 487 HIS A N 1
ATOM 3811 C CA . HIS A 1 487 ? -13.408 -29.452 53.333 1.00 23.86 487 HIS A CA 1
ATOM 3812 C C . HIS A 1 487 ? -13.291 -28.963 54.806 1.00 23.86 487 HIS A C 1
ATOM 3814 O O . HIS A 1 487 ? -12.196 -28.824 55.319 1.00 23.86 487 HIS A O 1
ATOM 3820 N N . ARG A 1 488 ? -14.382 -28.744 55.584 1.00 26.50 488 ARG A N 1
ATOM 3821 C CA . ARG A 1 488 ? -15.818 -28.384 55.328 1.00 26.50 488 ARG A CA 1
ATOM 3822 C C . ARG A 1 488 ? -16.537 -28.132 56.686 1.00 26.50 488 ARG A C 1
ATOM 3824 O O . ARG A 1 488 ? -16.362 -28.949 57.583 1.00 26.50 488 ARG A O 1
ATOM 3831 N N . THR A 1 489 ? -17.483 -27.172 56.765 1.00 24.50 489 THR A N 1
ATOM 3832 C CA . THR A 1 489 ? -18.508 -27.004 57.858 1.00 24.50 489 THR A CA 1
ATOM 3833 C C . THR A 1 489 ? -17.978 -26.667 59.279 1.00 24.50 489 THR A C 1
ATOM 3835 O O . THR A 1 489 ? -16.784 -26.793 59.502 1.00 24.50 489 THR A O 1
ATOM 3838 N N . MET A 1 490 ? -18.744 -26.179 60.281 1.00 22.72 490 MET A N 1
ATOM 3839 C CA . MET A 1 490 ? -20.191 -25.873 60.496 1.00 22.72 490 MET A CA 1
ATOM 3840 C C . MET A 1 490 ? -20.324 -24.564 61.359 1.00 22.72 490 MET A C 1
ATOM 3842 O O . MET A 1 490 ? -19.371 -24.247 62.059 1.00 22.72 490 MET A O 1
ATOM 3846 N N . ILE A 1 491 ? -21.316 -23.658 61.185 1.00 25.97 491 ILE A N 1
ATOM 3847 C CA . ILE A 1 491 ? -22.648 -23.527 61.878 1.00 25.97 491 ILE A CA 1
ATOM 3848 C C . ILE A 1 491 ? -22.537 -23.261 63.410 1.00 25.97 491 ILE A C 1
ATOM 3850 O O . ILE A 1 491 ? -21.686 -23.869 64.041 1.00 25.97 491 ILE A O 1
ATOM 3854 N N . SER A 1 492 ? -23.293 -22.384 64.111 1.00 24.14 492 SER A N 1
ATOM 3855 C CA . SER A 1 492 ? -24.592 -21.650 63.933 1.00 24.14 492 SER A CA 1
ATOM 3856 C C . SER A 1 492 ? -24.531 -20.209 64.536 1.00 24.14 492 SER A C 1
ATOM 3858 O O . SER A 1 492 ? -23.502 -19.861 65.100 1.00 24.14 492 SER A O 1
ATOM 3860 N N . VAL A 1 493 ? -25.512 -19.281 64.437 1.00 25.28 493 VAL A N 1
ATOM 3861 C CA . VAL A 1 493 ? -26.854 -19.162 65.108 1.00 25.28 493 VAL A CA 1
ATOM 3862 C C . VAL A 1 493 ? -27.587 -17.890 64.566 1.00 25.28 493 VAL A C 1
ATOM 3864 O O . VAL A 1 493 ? -26.934 -17.023 63.999 1.00 25.28 493 VAL A O 1
ATOM 3867 N N . ALA A 1 494 ? -28.879 -17.625 64.839 1.00 24.98 494 ALA A N 1
ATOM 3868 C CA . ALA A 1 494 ? -30.077 -18.082 64.108 1.00 24.98 494 ALA A CA 1
ATOM 3869 C C . ALA A 1 494 ? -31.386 -17.399 64.635 1.00 24.98 494 ALA A C 1
ATOM 3871 O O . ALA A 1 494 ? -31.761 -17.614 65.783 1.00 24.98 494 ALA A O 1
ATOM 3872 N N . TYR A 1 495 ? -32.116 -16.640 63.797 1.00 23.20 495 TYR A N 1
ATOM 3873 C CA . TYR A 1 495 ? -33.497 -16.127 64.025 1.00 23.20 495 TYR A CA 1
ATOM 3874 C C . TYR A 1 495 ? -34.237 -16.124 62.661 1.00 23.20 495 TYR A C 1
ATOM 3876 O O . TYR A 1 495 ? -33.747 -15.500 61.729 1.00 23.20 495 TYR A O 1
ATOM 3884 N N . GLN A 1 496 ? -35.195 -17.029 62.394 1.00 26.78 496 GLN A N 1
ATOM 3885 C CA . GLN A 1 496 ? -36.668 -16.934 62.593 1.00 26.78 496 GLN A CA 1
ATOM 3886 C C . GLN A 1 496 ? -37.372 -15.831 61.751 1.00 26.78 496 GLN A C 1
ATOM 3888 O O . GLN A 1 496 ? -36.903 -14.702 61.747 1.00 26.78 496 GLN A O 1
ATOM 3893 N N . LYS A 1 497 ? -38.515 -16.068 61.066 1.00 27.41 497 LYS A N 1
ATOM 3894 C CA . LYS A 1 497 ? -39.512 -17.174 61.165 1.00 27.41 497 LYS A CA 1
ATOM 3895 C C . LYS A 1 497 ? -40.407 -17.321 59.897 1.00 27.41 497 LYS A C 1
ATOM 3897 O O . LYS A 1 497 ? -40.665 -16.319 59.245 1.00 27.41 497 LYS A O 1
ATOM 3902 N N . GLY A 1 498 ? -40.962 -18.525 59.654 1.00 25.95 498 GLY A N 1
ATOM 3903 C CA . GLY A 1 498 ? -41.980 -18.861 58.618 1.00 25.95 498 GLY A CA 1
ATOM 3904 C C . GLY A 1 498 ? -41.376 -19.422 57.312 1.00 25.95 498 GLY A C 1
ATOM 3905 O O . GLY A 1 498 ? -40.628 -18.708 56.662 1.00 25.95 498 GLY A O 1
ATOM 3906 N N . HIS A 1 499 ? -41.474 -20.712 56.944 1.00 27.39 499 HIS A N 1
ATOM 3907 C CA . HIS A 1 499 ? -42.646 -21.580 56.653 1.00 27.39 499 HIS A CA 1
ATOM 3908 C C . HIS A 1 499 ? -43.466 -21.116 55.434 1.00 27.39 499 HIS A C 1
ATOM 3910 O O . HIS A 1 499 ? -43.873 -19.961 55.422 1.00 27.39 499 HIS A O 1
ATOM 3916 N N . PHE A 1 500 ? -43.849 -21.933 54.442 1.00 26.34 500 PHE A N 1
ATOM 3917 C CA . PHE A 1 500 ? -43.497 -23.292 53.942 1.00 26.34 500 PHE A CA 1
ATOM 3918 C C . PHE A 1 500 ? -44.267 -23.442 52.596 1.00 26.34 500 PHE A C 1
ATOM 3920 O O . PHE A 1 500 ? -45.302 -22.795 52.457 1.00 26.34 500 PHE A O 1
ATOM 3927 N N . GLU A 1 501 ? -43.935 -24.230 51.565 1.00 25.72 501 GLU A N 1
ATOM 3928 C CA . GLU A 1 501 ? -42.825 -25.123 51.142 1.00 25.72 501 GLU A CA 1
ATOM 3929 C C . GLU A 1 501 ? -42.881 -25.178 49.581 1.00 25.72 501 GLU A C 1
ATOM 3931 O O . GLU A 1 501 ? -43.832 -24.655 49.002 1.00 25.72 501 GLU A O 1
ATOM 3936 N N . GLY A 1 502 ? -41.957 -25.751 48.799 1.00 25.06 502 GLY A N 1
ATOM 3937 C CA . GLY A 1 502 ? -40.754 -26.550 49.073 1.00 25.06 502 GLY A CA 1
ATOM 3938 C C . GLY A 1 502 ? -40.001 -26.872 47.760 1.00 25.06 502 GLY A C 1
ATOM 3939 O O . GLY A 1 502 ? -40.435 -26.457 46.688 1.00 25.06 502 GLY A O 1
ATOM 3940 N N . ALA A 1 503 ? -38.899 -27.631 47.835 1.00 25.11 503 ALA A N 1
ATOM 3941 C CA . ALA A 1 503 ? -38.065 -28.083 46.698 1.00 25.11 503 ALA A CA 1
ATOM 3942 C C . ALA A 1 503 ? -37.325 -26.996 45.866 1.00 25.11 503 ALA A C 1
ATOM 3944 O O . ALA A 1 503 ? -37.526 -26.857 44.659 1.00 25.11 503 ALA A O 1
ATOM 3945 N N . GLU A 1 504 ? -36.359 -26.303 46.482 1.00 28.92 504 GLU A N 1
ATOM 3946 C CA . GLU A 1 504 ? -35.255 -25.654 45.749 1.00 28.92 504 GLU A CA 1
ATOM 3947 C C . GLU A 1 504 ? -34.077 -26.613 45.488 1.00 28.92 504 GLU A C 1
ATOM 3949 O O . GLU A 1 504 ? -33.763 -27.473 46.312 1.00 28.92 504 GLU A O 1
ATOM 3954 N N . SER A 1 505 ? -33.294 -26.332 44.438 1.00 26.80 505 SER A N 1
ATOM 3955 C CA . SER A 1 505 ? -31.839 -26.553 44.478 1.00 26.80 505 SER A CA 1
ATOM 3956 C C . SER A 1 505 ? -31.066 -25.441 43.745 1.00 26.80 505 SER A C 1
ATOM 3958 O O . SER A 1 505 ? -30.579 -25.633 42.633 1.00 26.80 505 SER A O 1
ATOM 3960 N N . LEU A 1 506 ? -31.000 -24.270 44.391 1.00 28.44 506 LEU A N 1
ATOM 3961 C CA . LEU A 1 506 ? -29.993 -23.196 44.273 1.00 28.44 506 LEU A CA 1
ATOM 3962 C C . LEU A 1 506 ? -29.196 -23.067 42.956 1.00 28.44 506 LEU A C 1
ATOM 3964 O O . LEU A 1 506 ? -28.276 -23.834 42.665 1.00 28.44 506 LEU A O 1
ATOM 3968 N N . GLY A 1 507 ? -29.438 -21.973 42.230 1.00 24.34 507 GLY A N 1
ATOM 3969 C CA . GLY A 1 507 ? -28.611 -21.575 41.092 1.00 24.34 507 GLY A CA 1
ATOM 3970 C C . GLY A 1 507 ? -27.263 -20.964 41.497 1.00 24.34 507 GLY A C 1
ATOM 3971 O O . GLY A 1 507 ? -27.186 -20.100 42.369 1.00 24.34 507 GLY A O 1
ATOM 3972 N N . CYS A 1 508 ? -26.197 -21.328 40.783 1.00 24.00 508 CYS A N 1
ATOM 3973 C CA . CYS A 1 508 ? -24.974 -20.528 40.753 1.00 24.00 508 CYS A CA 1
ATOM 3974 C C . CYS A 1 508 ? -25.224 -19.261 39.917 1.00 24.00 508 CYS A C 1
ATOM 3976 O O . CYS A 1 508 ? -25.491 -19.367 38.715 1.00 24.00 508 CYS A O 1
ATOM 3978 N N . GLN A 1 509 ? -25.098 -18.071 40.520 1.00 26.92 509 GLN A N 1
ATOM 3979 C CA . GLN A 1 509 ? -25.120 -16.793 39.795 1.00 26.92 509 GLN A CA 1
ATOM 3980 C C . GLN A 1 509 ? -23.830 -16.588 38.985 1.00 26.92 509 GLN A C 1
ATOM 3982 O O . GLN A 1 509 ? -22.998 -15.729 39.266 1.00 26.92 509 GLN A O 1
ATOM 3987 N N . THR A 1 510 ? -23.703 -17.364 37.912 1.00 24.84 510 THR A N 1
ATOM 3988 C CA . THR A 1 510 ? -23.002 -16.890 36.720 1.00 24.84 510 THR A CA 1
ATOM 3989 C C . THR A 1 510 ? -23.786 -15.710 36.154 1.00 24.84 510 THR A C 1
ATOM 3991 O O . THR A 1 510 ? -25.002 -15.798 35.973 1.00 24.84 510 THR A O 1
ATOM 3994 N N . THR A 1 511 ? -23.106 -14.609 35.839 1.00 27.72 511 THR A N 1
ATOM 3995 C CA . THR A 1 511 ? -23.676 -13.487 35.082 1.00 27.72 511 THR A CA 1
ATOM 3996 C C . THR A 1 511 ? -23.863 -13.891 33.619 1.00 27.72 511 THR A C 1
ATOM 3998 O O . THR A 1 511 ? -23.152 -13.446 32.722 1.00 27.72 511 THR A O 1
ATOM 4001 N N . LYS A 1 512 ? -24.834 -14.781 33.380 1.00 26.84 512 LYS A N 1
ATOM 4002 C CA . LYS A 1 512 ? -25.291 -15.175 32.047 1.00 26.84 512 LYS A CA 1
ATOM 4003 C C . LYS A 1 512 ? -25.910 -13.967 31.350 1.00 26.84 512 LYS A C 1
ATOM 4005 O O . LYS A 1 512 ? -27.105 -13.714 31.487 1.00 26.84 512 LYS A O 1
ATOM 4010 N N . THR A 1 513 ? -25.109 -13.246 30.572 1.00 30.84 513 THR A N 1
ATOM 4011 C CA . THR A 1 513 ? -25.613 -12.304 29.569 1.00 30.84 513 THR A CA 1
ATOM 4012 C C . THR A 1 513 ? -26.449 -13.108 28.574 1.00 30.84 513 THR A C 1
ATOM 4014 O O . THR A 1 513 ? -25.917 -13.914 27.812 1.00 30.84 513 THR A O 1
ATOM 4017 N N . SER A 1 514 ? -27.772 -12.986 28.643 1.00 31.41 514 SER A N 1
ATOM 4018 C CA . SER A 1 514 ? -28.679 -13.900 27.953 1.00 31.41 514 SER A CA 1
ATOM 4019 C C . SER A 1 514 ? -28.749 -13.612 26.452 1.00 31.41 514 SER A C 1
ATOM 4021 O O . SER A 1 514 ? -29.355 -12.629 26.030 1.00 31.41 514 SER A O 1
ATOM 4023 N N . PHE A 1 515 ? -28.224 -14.533 25.637 1.00 38.91 515 PHE A N 1
ATOM 4024 C CA . PHE A 1 515 ? -28.390 -14.535 24.173 1.00 38.91 515 PHE A CA 1
ATOM 4025 C C . PHE A 1 515 ? -29.865 -14.564 23.713 1.00 38.91 515 PHE A C 1
ATOM 4027 O O . PHE A 1 515 ? -30.163 -14.222 22.572 1.00 38.91 515 PHE A O 1
ATOM 4034 N N . ASN A 1 516 ? -30.806 -14.914 24.597 1.00 32.22 516 ASN A N 1
ATOM 4035 C CA . ASN A 1 516 ? -32.233 -15.089 24.291 1.00 32.22 516 ASN A CA 1
ATOM 4036 C C . ASN A 1 516 ? -33.031 -13.773 24.125 1.00 32.22 516 ASN A C 1
ATOM 4038 O O . ASN A 1 516 ? -34.259 -13.806 24.113 1.00 32.22 516 ASN A O 1
ATOM 4042 N N . THR A 1 517 ? -32.366 -12.622 23.994 1.00 32.59 517 THR A N 1
ATOM 4043 C CA . THR A 1 517 ? -33.002 -11.295 23.834 1.00 32.59 517 THR A CA 1
ATOM 4044 C C . THR A 1 517 ? -32.601 -10.584 22.535 1.00 32.59 517 THR A C 1
ATOM 4046 O O . THR A 1 517 ? -32.402 -9.372 22.498 1.00 32.59 517 THR A O 1
ATOM 4049 N N . VAL A 1 518 ? -32.538 -11.331 21.427 1.00 34.22 518 VAL A N 1
ATOM 4050 C CA . VAL A 1 518 ? -32.564 -10.752 20.072 1.00 34.22 518 VAL A CA 1
ATOM 4051 C C . VAL A 1 518 ? -33.957 -10.157 19.833 1.00 34.22 518 VAL A C 1
ATOM 4053 O O . VAL A 1 518 ? -34.933 -10.893 19.697 1.00 34.22 518 VAL A O 1
ATOM 4056 N N . SER A 1 519 ? -34.082 -8.824 19.824 1.00 31.28 519 SER A N 1
ATOM 4057 C CA . SER A 1 519 ? -35.399 -8.181 19.716 1.00 31.28 519 SER A CA 1
ATOM 4058 C C . SER A 1 519 ? -36.006 -8.384 18.323 1.00 31.28 519 SER A C 1
ATOM 4060 O O . SER A 1 519 ? -35.379 -8.061 17.311 1.00 31.28 519 SER A O 1
ATOM 4062 N N . SER A 1 520 ? -37.241 -8.876 18.260 1.00 32.47 520 SER A N 1
ATOM 4063 C CA . SER A 1 520 ? -37.924 -9.249 17.020 1.00 32.47 520 SER A CA 1
ATOM 4064 C C . SER A 1 520 ? -38.350 -8.037 16.174 1.00 32.47 520 SER A C 1
ATOM 4066 O O . SER A 1 520 ? -39.494 -7.584 16.254 1.00 32.47 520 SER A O 1
ATOM 4068 N N . ARG A 1 521 ? -37.443 -7.526 15.327 1.00 35.34 521 ARG A N 1
ATOM 4069 C CA . ARG A 1 521 ? -37.748 -6.571 14.240 1.00 35.34 521 ARG A CA 1
ATOM 4070 C C . ARG A 1 521 ? -37.027 -6.893 12.920 1.00 35.34 521 ARG A C 1
ATOM 4072 O O . ARG A 1 521 ? -36.306 -6.066 12.380 1.00 35.34 521 ARG A O 1
ATOM 4079 N N . GLY A 1 522 ? -37.322 -8.071 12.369 1.00 38.56 522 GLY A N 1
ATOM 4080 C CA . GLY A 1 522 ? -37.417 -8.240 10.912 1.00 38.56 522 GLY A CA 1
ATOM 4081 C C . GLY A 1 522 ? -36.126 -8.346 10.092 1.00 38.56 522 GLY A C 1
ATOM 4082 O O . GLY A 1 522 ? -36.045 -7.697 9.056 1.00 38.56 522 GLY A O 1
ATOM 4083 N N . LEU A 1 523 ? -35.195 -9.222 10.478 1.00 39.81 523 LEU A N 1
ATOM 4084 C CA . LEU A 1 523 ? -34.316 -9.925 9.527 1.00 39.81 523 LEU A CA 1
ATOM 4085 C C . LEU A 1 523 ? -34.366 -11.433 9.824 1.00 39.81 523 LEU A C 1
ATOM 4087 O O . LEU A 1 523 ? -34.610 -11.831 10.968 1.00 39.81 523 LEU A O 1
ATOM 4091 N N . THR A 1 524 ? -34.185 -12.269 8.800 1.00 42.97 524 THR A N 1
ATOM 4092 C CA . THR A 1 524 ? -34.010 -13.721 8.958 1.00 42.97 524 THR A CA 1
ATOM 4093 C C . THR A 1 524 ? -32.598 -14.002 9.459 1.00 42.97 524 THR A C 1
ATOM 4095 O O . THR A 1 524 ? -31.644 -13.489 8.890 1.00 42.97 524 THR A O 1
ATOM 4098 N N . ASN A 1 525 ? -32.461 -14.786 10.531 1.00 59.03 525 ASN A N 1
ATOM 4099 C CA . ASN A 1 525 ? -31.177 -15.009 11.198 1.00 59.03 525 ASN A CA 1
ATOM 4100 C C . ASN A 1 525 ? -30.896 -16.501 11.390 1.00 59.03 525 ASN A C 1
ATOM 4102 O O . ASN A 1 525 ? -31.756 -17.244 11.874 1.00 59.03 525 ASN A O 1
ATOM 4106 N N . LEU A 1 526 ? -29.649 -16.902 11.141 1.00 58.84 526 LEU A N 1
ATOM 4107 C CA . LEU A 1 526 ? -29.096 -18.145 11.672 1.00 58.84 526 LEU A CA 1
ATOM 4108 C C . LEU A 1 526 ? -29.096 -18.097 13.207 1.00 58.84 526 LEU A C 1
ATOM 4110 O O . LEU A 1 526 ? -28.738 -17.088 13.818 1.00 58.84 526 LEU A O 1
ATOM 4114 N N . SER A 1 527 ? -29.505 -19.192 13.850 1.00 63.75 527 SER A N 1
ATOM 4115 C CA . SER A 1 527 ? -29.517 -19.265 15.314 1.00 63.75 527 SER A CA 1
ATOM 4116 C C . SER A 1 527 ? -28.098 -19.412 15.876 1.00 63.75 527 SER A C 1
ATOM 4118 O O . SER A 1 527 ? -27.248 -20.061 15.271 1.00 63.75 527 SER A O 1
ATOM 4120 N N . ALA A 1 528 ? -27.851 -18.924 17.094 1.00 62.97 528 ALA A N 1
ATOM 4121 C CA . ALA A 1 528 ? -26.560 -19.116 17.769 1.00 62.97 528 ALA A CA 1
ATOM 4122 C C . ALA A 1 528 ? -26.183 -20.602 17.998 1.00 62.97 528 ALA A C 1
ATOM 4124 O O . ALA A 1 528 ? -25.033 -20.897 18.318 1.00 62.97 528 ALA A O 1
ATOM 4125 N N . ALA A 1 529 ? -27.120 -21.542 17.811 1.00 62.22 529 ALA A N 1
ATOM 4126 C CA . ALA A 1 529 ? -26.863 -22.979 17.865 1.00 62.22 529 ALA A CA 1
ATOM 4127 C C . ALA A 1 529 ? -26.143 -23.536 16.617 1.00 62.22 529 ALA A C 1
ATOM 4129 O O . ALA A 1 529 ? -25.622 -24.643 16.688 1.00 62.22 529 ALA A O 1
ATOM 4130 N N . THR A 1 530 ? -26.065 -22.794 15.501 1.00 74.12 530 THR A N 1
ATOM 4131 C CA . THR A 1 530 ? -25.313 -23.206 14.292 1.00 74.12 530 THR A CA 1
ATOM 4132 C C . THR A 1 530 ? -23.861 -22.708 14.277 1.00 74.12 530 THR A C 1
ATOM 4134 O O . THR A 1 530 ? -23.184 -22.815 13.256 1.00 74.12 530 THR A O 1
ATOM 4137 N N . LEU A 1 531 ? -23.383 -22.122 15.379 1.00 86.88 531 LEU A N 1
ATOM 4138 C CA . LEU A 1 531 ? -21.996 -21.690 15.553 1.00 86.88 531 LEU A CA 1
ATOM 4139 C C . LEU A 1 531 ? -21.233 -22.698 16.414 1.00 86.88 531 LEU A C 1
ATOM 4141 O O . LEU A 1 531 ? -21.724 -23.075 17.477 1.00 86.88 531 LEU A O 1
ATOM 4145 N N . SER A 1 532 ? -20.010 -23.051 16.030 1.00 89.06 532 SER A N 1
ATOM 4146 C CA . SER A 1 532 ? -19.084 -23.794 16.891 1.00 89.06 532 SER A CA 1
ATOM 4147 C C . SER A 1 532 ? -18.607 -22.943 18.073 1.00 89.06 532 SER A C 1
ATOM 4149 O O . SER A 1 532 ? -18.592 -21.709 18.008 1.00 89.06 532 SER A O 1
ATOM 4151 N N . ASP A 1 533 ? -18.230 -23.577 19.186 1.00 90.25 533 ASP A N 1
ATOM 4152 C CA . ASP A 1 533 ? -17.928 -22.859 20.440 1.00 90.25 533 ASP A CA 1
ATOM 4153 C C . ASP A 1 533 ? -16.722 -21.910 20.322 1.00 90.25 533 ASP A C 1
ATOM 4155 O O . ASP A 1 533 ? -16.701 -20.843 20.941 1.00 90.25 533 ASP A O 1
ATOM 4159 N N . SER A 1 534 ? -15.759 -22.228 19.455 1.00 91.94 534 SER A N 1
ATOM 4160 C CA . SER A 1 534 ? -14.618 -21.362 19.141 1.00 91.94 534 SER A CA 1
ATOM 4161 C C . SER A 1 534 ? -15.029 -20.081 18.392 1.00 91.94 534 SER A C 1
ATOM 4163 O O . SER A 1 534 ? -14.455 -19.012 18.630 1.00 91.94 534 SER A O 1
ATOM 4165 N N . VAL A 1 535 ? -16.069 -20.152 17.551 1.00 94.38 535 VAL A N 1
ATOM 4166 C CA . VAL A 1 535 ? -16.679 -18.995 16.876 1.00 94.38 535 VAL A CA 1
ATOM 4167 C C . VAL A 1 535 ? -17.536 -18.190 17.855 1.00 94.38 535 VAL A C 1
ATOM 4169 O O . VAL A 1 535 ? -17.375 -16.969 17.916 1.00 94.38 535 VAL A O 1
ATOM 4172 N N . LYS A 1 536 ? -18.372 -18.849 18.678 1.00 93.50 536 LYS A N 1
ATOM 4173 C CA . LYS A 1 536 ? -19.147 -18.187 19.751 1.00 93.50 536 LYS A CA 1
ATOM 4174 C C . LYS A 1 536 ? -18.228 -17.362 20.656 1.00 93.50 536 LYS A C 1
ATOM 4176 O O . LYS A 1 536 ? -18.434 -16.162 20.819 1.00 93.50 536 LYS A O 1
ATOM 4181 N N . LYS A 1 537 ? -17.155 -17.980 21.162 1.00 94.00 537 LYS A N 1
ATOM 4182 C CA . LYS A 1 537 ? -16.167 -17.344 22.041 1.00 94.00 537 LYS A CA 1
ATOM 4183 C C . LYS A 1 537 ? -15.488 -16.134 21.396 1.00 94.00 537 LYS A C 1
ATOM 4185 O O . LYS A 1 537 ? -15.334 -15.109 22.053 1.00 94.00 537 LYS A O 1
ATOM 4190 N N . PHE A 1 538 ? -15.115 -16.215 20.115 1.00 96.25 538 PHE A N 1
ATOM 4191 C CA . PHE A 1 538 ? -14.537 -15.073 19.397 1.00 96.25 538 PHE A CA 1
ATOM 4192 C C . PHE A 1 538 ? -15.514 -13.887 19.320 1.00 96.25 538 PHE A C 1
ATOM 4194 O O . PHE A 1 538 ? -15.117 -12.753 19.592 1.00 96.25 538 PHE A O 1
ATOM 4201 N N . ILE A 1 539 ? -16.793 -14.145 19.022 1.00 96.00 539 ILE A N 1
ATOM 4202 C CA . ILE A 1 539 ? -17.845 -13.116 19.011 1.00 96.00 539 ILE A CA 1
ATOM 4203 C C . ILE A 1 539 ? -18.021 -12.521 20.415 1.00 96.00 539 ILE A C 1
ATOM 4205 O O . ILE A 1 539 ? -17.981 -11.302 20.566 1.00 96.00 539 ILE A O 1
ATOM 4209 N N . GLU A 1 540 ? -18.160 -13.356 21.449 1.00 94.50 540 GLU A N 1
ATOM 4210 C CA . GLU A 1 540 ? -18.333 -12.917 22.839 1.00 94.50 540 GLU A CA 1
ATOM 4211 C C . GLU A 1 540 ? -17.160 -12.072 23.347 1.00 94.50 540 GLU A C 1
ATOM 4213 O O . GLU A 1 540 ? -17.373 -10.999 23.914 1.00 94.50 540 GLU A O 1
ATOM 4218 N N . ASP A 1 541 ? -15.920 -12.522 23.133 1.00 95.19 541 ASP A N 1
ATOM 4219 C CA . ASP A 1 541 ? -14.718 -11.829 23.597 1.00 95.19 541 ASP A CA 1
ATOM 4220 C C . ASP A 1 541 ? -14.572 -10.452 22.933 1.00 95.19 541 ASP A C 1
ATOM 4222 O O . ASP A 1 541 ? -14.227 -9.477 23.608 1.00 95.19 541 ASP A O 1
ATOM 4226 N N . LYS A 1 542 ? -14.892 -10.324 21.636 1.00 97.31 542 LYS A N 1
ATOM 4227 C CA . LYS A 1 542 ? -14.854 -9.023 20.949 1.00 97.31 542 LYS A CA 1
ATOM 4228 C C . LYS A 1 542 ? -16.069 -8.152 21.262 1.00 97.31 542 LYS A C 1
ATOM 4230 O O . LYS A 1 542 ? -15.889 -6.952 21.463 1.00 97.31 542 LYS A O 1
ATOM 4235 N N . ALA A 1 543 ? -17.274 -8.707 21.392 1.00 95.88 543 ALA A N 1
ATOM 4236 C CA . ALA A 1 543 ? -18.462 -7.959 21.811 1.00 95.88 543 ALA A CA 1
ATOM 4237 C C . ALA A 1 543 ? -18.311 -7.398 23.237 1.00 95.88 543 ALA A C 1
ATOM 4239 O O . ALA A 1 543 ? -18.696 -6.256 23.499 1.00 95.88 543 ALA A O 1
ATOM 4240 N N . ARG A 1 544 ? -17.659 -8.143 24.145 1.00 97.25 544 ARG A N 1
ATOM 4241 C CA . ARG A 1 544 ? -17.349 -7.694 25.513 1.00 97.25 544 ARG A CA 1
ATOM 4242 C C . ARG A 1 544 ? -16.493 -6.425 25.538 1.00 97.25 544 ARG A C 1
ATOM 4244 O O . ARG A 1 544 ? -16.685 -5.615 26.446 1.00 97.25 544 ARG A O 1
ATOM 4251 N N . VAL A 1 545 ? -15.598 -6.251 24.562 1.00 97.25 545 VAL A N 1
ATOM 4252 C CA . VAL A 1 545 ? -14.762 -5.049 24.380 1.00 97.25 545 VAL A CA 1
ATOM 4253 C C . VAL A 1 545 ? -15.511 -3.956 23.612 1.00 97.25 545 VAL A C 1
ATOM 4255 O O . VAL A 1 545 ? -15.572 -2.822 24.072 1.00 97.25 545 VAL A O 1
ATOM 4258 N N . CYS A 1 546 ? -16.108 -4.292 22.466 1.00 98.00 546 CYS A N 1
ATOM 4259 C CA . CYS A 1 546 ? -16.635 -3.309 21.515 1.00 98.00 546 CYS A CA 1
ATOM 4260 C C . CYS A 1 546 ? -18.007 -2.726 21.899 1.00 98.00 546 CYS A C 1
ATOM 4262 O O . CYS A 1 546 ? -18.375 -1.678 21.375 1.00 98.00 546 CYS A O 1
ATOM 4264 N N . LYS A 1 547 ? -18.761 -3.396 22.784 1.00 97.75 547 LYS A N 1
ATOM 4265 C CA . LYS A 1 547 ? -20.127 -3.037 23.222 1.00 97.75 547 LYS A CA 1
ATOM 4266 C C . LYS A 1 547 ? -21.122 -2.730 22.083 1.00 97.75 547 LYS A C 1
ATOM 4268 O O . LYS A 1 547 ? -21.719 -1.658 22.098 1.00 97.75 547 LYS A O 1
ATOM 4273 N N . PRO A 1 548 ? -21.328 -3.627 21.105 1.00 97.56 548 PRO A N 1
ATOM 4274 C CA . PRO A 1 548 ? -22.436 -3.465 20.170 1.00 97.56 548 PRO A CA 1
ATOM 4275 C C . PRO A 1 548 ? -23.787 -3.577 20.897 1.00 97.56 548 PRO A C 1
ATOM 4277 O O . PRO A 1 548 ? -23.919 -4.339 21.856 1.00 97.56 548 PRO A O 1
ATOM 4280 N N . ASP A 1 549 ? -24.797 -2.859 20.409 1.00 96.62 549 ASP A N 1
ATOM 4281 C CA . ASP A 1 549 ? -26.170 -2.914 20.940 1.00 96.62 549 ASP A CA 1
ATOM 4282 C C . ASP A 1 549 ? -26.925 -4.155 20.431 1.00 96.62 549 ASP A C 1
ATOM 4284 O O . ASP A 1 549 ? -27.886 -4.609 21.051 1.00 96.62 549 ASP A O 1
ATOM 4288 N N . GLN A 1 550 ? -26.501 -4.704 19.287 1.00 95.12 550 GLN A N 1
ATOM 4289 C CA . GLN A 1 550 ? -27.075 -5.889 18.647 1.00 95.12 550 GLN A CA 1
ATOM 4290 C C . GLN A 1 550 ? -25.972 -6.733 18.001 1.00 95.12 550 GLN A C 1
ATOM 4292 O O . GLN A 1 550 ? -24.941 -6.204 17.590 1.00 95.12 550 GLN A O 1
ATOM 4297 N N . ILE A 1 551 ? -26.202 -8.039 17.858 1.00 95.12 551 ILE A N 1
ATOM 4298 C CA . ILE A 1 551 ? -25.334 -8.944 17.094 1.00 95.12 551 ILE A CA 1
ATOM 4299 C C . ILE A 1 551 ? -26.196 -9.634 16.033 1.00 95.12 551 ILE A C 1
ATOM 4301 O O . ILE A 1 551 ? -27.252 -10.171 16.363 1.00 95.12 551 ILE A O 1
ATOM 4305 N N . GLN A 1 552 ? -25.750 -9.616 14.776 1.00 94.31 552 GLN A N 1
ATOM 4306 C CA . GLN A 1 552 ? -26.405 -10.274 13.641 1.00 94.31 552 GLN A CA 1
ATOM 4307 C C . GLN A 1 552 ? -25.442 -11.291 13.027 1.00 94.31 552 GLN A C 1
ATOM 4309 O O . GLN A 1 552 ? -24.284 -10.963 12.778 1.00 94.31 552 GLN A O 1
ATOM 4314 N N . ILE A 1 553 ? -25.906 -12.518 12.786 1.00 95.31 553 ILE A N 1
ATOM 4315 C CA . ILE A 1 553 ? -25.122 -13.575 12.132 1.00 95.31 553 ILE A CA 1
ATOM 4316 C C . ILE A 1 553 ? -25.554 -13.625 10.672 1.00 95.31 553 ILE A C 1
ATOM 4318 O O . ILE A 1 553 ? -26.709 -13.945 10.400 1.00 95.31 553 ILE A O 1
ATOM 4322 N N . CYS A 1 554 ? -24.639 -13.306 9.757 1.00 95.44 554 CYS A N 1
ATOM 4323 C CA . CYS A 1 554 ? -24.964 -13.205 8.341 1.00 95.44 554 CYS A CA 1
ATOM 4324 C C . CYS A 1 554 ? -25.181 -14.582 7.708 1.00 95.44 554 CYS A C 1
ATOM 4326 O O . CYS A 1 554 ? -24.348 -15.484 7.853 1.00 95.44 554 CYS A O 1
ATOM 4328 N N . ASP A 1 555 ? -26.291 -14.721 6.984 1.00 92.38 555 ASP A N 1
ATOM 4329 C CA . ASP A 1 555 ? -26.667 -15.941 6.267 1.00 92.38 555 ASP A CA 1
ATOM 4330 C C . ASP A 1 555 ? -26.247 -15.904 4.787 1.00 92.38 555 ASP A C 1
ATOM 4332 O O . ASP A 1 555 ? -26.121 -16.961 4.166 1.00 92.38 555 ASP A O 1
ATOM 4336 N N . GLY A 1 556 ? -25.943 -14.713 4.249 1.00 92.50 556 GLY A N 1
ATOM 4337 C CA . GLY A 1 556 ? -25.521 -14.502 2.861 1.00 92.50 556 GLY A CA 1
ATOM 4338 C C . GLY A 1 556 ? -26.664 -14.515 1.840 1.00 92.50 556 GLY A C 1
ATOM 4339 O O . GLY A 1 556 ? -26.416 -14.433 0.630 1.00 92.50 556 GLY A O 1
ATOM 4340 N N . SER A 1 557 ? -27.915 -14.589 2.295 1.00 93.56 557 SER A N 1
ATOM 4341 C CA . SER A 1 557 ? -29.108 -14.592 1.450 1.00 93.56 557 SER A CA 1
ATOM 4342 C C . SER A 1 557 ? -29.296 -13.275 0.688 1.00 93.56 557 SER A C 1
ATOM 4344 O O . SER A 1 557 ? -28.753 -12.224 1.037 1.00 93.56 557 SER A O 1
ATOM 4346 N N . GLU A 1 558 ? -30.093 -13.315 -0.383 1.00 91.94 558 GLU A N 1
ATOM 4347 C CA . GLU A 1 558 ? -30.487 -12.085 -1.085 1.00 91.94 558 GLU A CA 1
ATOM 4348 C C . GLU A 1 558 ? -31.460 -11.241 -0.245 1.00 91.94 558 GLU A C 1
ATOM 4350 O O . GLU A 1 558 ? -31.482 -10.020 -0.369 1.00 91.94 558 GLU A O 1
ATOM 4355 N N . THR A 1 559 ? -32.211 -11.874 0.662 1.00 93.00 559 THR A N 1
ATOM 4356 C CA . THR A 1 559 ? -33.097 -11.198 1.617 1.00 93.00 559 THR A CA 1
ATOM 4357 C C . THR A 1 559 ? -32.298 -10.350 2.606 1.00 93.00 559 THR A C 1
ATOM 4359 O O . THR A 1 559 ? -32.575 -9.157 2.727 1.00 93.00 559 THR A O 1
ATOM 4362 N N . GLU A 1 560 ? -31.265 -10.919 3.246 1.00 93.88 560 GLU A N 1
ATOM 4363 C CA . GLU A 1 560 ? -30.336 -10.162 4.100 1.00 93.88 560 GLU A CA 1
ATOM 4364 C C . GLU A 1 560 ? -29.687 -9.019 3.303 1.00 93.88 560 GLU A C 1
ATOM 4366 O O . GLU A 1 560 ? -29.675 -7.872 3.752 1.00 93.88 560 GLU A O 1
ATOM 4371 N N . ASN A 1 561 ? -29.199 -9.308 2.091 1.00 94.06 561 ASN A N 1
ATOM 4372 C CA . ASN A 1 561 ? -28.557 -8.309 1.241 1.00 94.06 561 ASN A CA 1
ATOM 4373 C C . ASN A 1 561 ? -29.488 -7.128 0.918 1.00 94.06 561 ASN A C 1
ATOM 4375 O O . ASN A 1 561 ? -29.104 -5.977 1.126 1.00 94.06 561 ASN A O 1
ATOM 4379 N N . GLN A 1 562 ? -30.723 -7.388 0.475 1.00 93.38 562 GLN A N 1
ATOM 4380 C CA . GLN A 1 562 ? -31.695 -6.335 0.171 1.00 93.38 562 GLN A CA 1
ATOM 4381 C C . GLN A 1 562 ? -32.043 -5.510 1.419 1.00 93.38 562 GLN A C 1
ATOM 4383 O O . GLN A 1 562 ? -32.083 -4.285 1.347 1.00 93.38 562 GLN A O 1
ATOM 4388 N N . GLN A 1 563 ? -32.213 -6.151 2.580 1.00 93.88 563 GLN A N 1
ATOM 4389 C CA . GLN A 1 563 ? -32.504 -5.461 3.842 1.00 93.88 563 GLN A CA 1
ATOM 4390 C C . GLN A 1 563 ? -31.351 -4.540 4.287 1.00 93.88 563 GLN A C 1
ATOM 4392 O O . GLN A 1 563 ? -31.593 -3.435 4.779 1.00 93.88 563 GLN A O 1
ATOM 4397 N N . LEU A 1 564 ? -30.095 -4.947 4.066 1.00 95.44 564 LEU A N 1
ATOM 4398 C CA . LEU A 1 564 ? -28.908 -4.121 4.321 1.00 95.44 564 LEU A CA 1
ATOM 4399 C C . LEU A 1 564 ? -28.776 -2.958 3.323 1.00 95.44 564 LEU A C 1
ATOM 4401 O O . LEU A 1 564 ? -28.407 -1.849 3.719 1.00 95.44 564 LEU A O 1
ATOM 4405 N N . ILE A 1 565 ? -29.100 -3.186 2.047 1.00 95.94 565 ILE A N 1
ATOM 4406 C CA . ILE A 1 565 ? -29.154 -2.148 1.008 1.00 95.94 565 ILE A CA 1
ATOM 4407 C C . ILE A 1 565 ? -30.225 -1.102 1.351 1.00 95.94 565 ILE A C 1
ATOM 4409 O O . ILE A 1 565 ? -29.908 0.086 1.420 1.00 95.94 565 ILE A O 1
ATOM 4413 N N . ASP A 1 566 ? -31.452 -1.523 1.664 1.00 94.94 566 ASP A N 1
ATOM 4414 C CA . ASP A 1 566 ? -32.559 -0.629 2.032 1.00 94.94 566 ASP A CA 1
ATOM 4415 C C . ASP A 1 566 ? -32.233 0.195 3.289 1.00 94.94 566 ASP A C 1
ATOM 4417 O O . ASP A 1 566 ? -32.529 1.393 3.354 1.00 94.94 566 ASP A O 1
ATOM 4421 N N . LEU A 1 567 ? -31.557 -0.414 4.272 1.00 95.38 567 LEU A N 1
ATOM 4422 C CA . LEU A 1 567 ? -31.047 0.274 5.458 1.00 95.38 567 LEU A CA 1
ATOM 4423 C C . LEU A 1 567 ? -30.028 1.366 5.093 1.00 95.38 567 LEU A C 1
ATOM 4425 O O . LEU A 1 567 ? -30.142 2.492 5.580 1.00 95.38 567 LEU A O 1
ATOM 4429 N N . MET A 1 568 ? -29.053 1.063 4.232 1.00 97.19 568 MET A N 1
ATOM 4430 C CA . MET A 1 568 ? -28.030 2.025 3.799 1.00 97.19 568 MET A CA 1
ATOM 4431 C C . MET A 1 568 ? -28.597 3.157 2.933 1.00 97.19 568 MET A C 1
ATOM 4433 O O . MET A 1 568 ? -28.166 4.302 3.074 1.00 97.19 568 MET A O 1
ATOM 4437 N N . VAL A 1 569 ? -29.586 2.872 2.083 1.00 96.62 569 VAL A N 1
ATOM 4438 C CA . VAL A 1 569 ? -30.317 3.884 1.301 1.00 96.62 569 VAL A CA 1
ATOM 4439 C C . VAL A 1 569 ? -31.114 4.798 2.233 1.00 96.62 569 VAL A C 1
ATOM 4441 O O . VAL A 1 569 ? -31.014 6.019 2.135 1.00 96.62 569 VAL A O 1
ATOM 4444 N N . LYS A 1 570 ? -31.833 4.232 3.211 1.00 94.81 570 LYS A N 1
ATOM 4445 C CA . LYS A 1 570 ? -32.570 4.995 4.234 1.00 94.81 570 LYS A CA 1
ATOM 4446 C C . LYS A 1 570 ? -31.657 5.855 5.120 1.00 94.81 570 LYS A C 1
ATOM 4448 O O . LYS A 1 570 ? -32.092 6.893 5.611 1.00 94.81 570 LYS A O 1
ATOM 4453 N N . GLN A 1 571 ? -30.406 5.441 5.321 1.00 92.69 571 GLN A N 1
ATOM 4454 C CA . GLN A 1 571 ? -29.369 6.215 6.016 1.00 92.69 571 GLN A CA 1
ATOM 4455 C C . GLN A 1 571 ? -28.638 7.225 5.109 1.00 92.69 571 GLN A C 1
ATOM 4457 O O . GLN A 1 571 ? -27.791 7.971 5.596 1.00 92.69 571 GLN A O 1
ATOM 4462 N N . GLY A 1 572 ? -28.930 7.258 3.804 1.00 93.56 572 GLY A N 1
ATOM 4463 C CA . GLY A 1 572 ? -28.250 8.125 2.839 1.00 93.56 572 GLY A CA 1
ATOM 4464 C C . GLY A 1 572 ? -26.774 7.776 2.606 1.00 93.56 572 GLY A C 1
ATOM 4465 O O . GLY A 1 572 ? -26.018 8.643 2.174 1.00 93.56 572 GLY A O 1
ATOM 4466 N N . MET A 1 573 ? -26.359 6.542 2.918 1.00 94.50 573 MET A N 1
ATOM 4467 C CA . MET A 1 573 ? -25.015 6.001 2.661 1.00 94.50 573 MET A CA 1
ATOM 4468 C C . MET A 1 573 ? -24.887 5.437 1.237 1.00 94.50 573 MET A C 1
ATOM 4470 O O . MET A 1 573 ? -23.806 5.489 0.651 1.00 94.50 573 MET A O 1
ATOM 4474 N N . LEU A 1 574 ? -25.985 4.909 0.684 1.00 96.62 574 LEU A N 1
ATOM 4475 C CA . LEU A 1 574 ? -26.075 4.455 -0.704 1.00 96.62 574 LEU A CA 1
ATOM 4476 C C . LEU A 1 574 ? -27.127 5.251 -1.479 1.00 96.62 574 LEU A C 1
ATOM 4478 O O . LEU A 1 574 ? -28.235 5.486 -1.001 1.00 96.62 574 LEU A O 1
ATOM 4482 N N . GLU A 1 575 ? -26.787 5.608 -2.712 1.00 96.31 575 GLU A N 1
ATOM 4483 C CA . GLU A 1 575 ? -27.680 6.214 -3.698 1.00 96.31 575 GLU A CA 1
ATOM 4484 C C . GLU A 1 575 ? -27.957 5.202 -4.825 1.00 96.31 575 GLU A C 1
ATOM 4486 O O . GLU A 1 575 ? -27.032 4.556 -5.315 1.00 96.31 575 GLU A O 1
ATOM 4491 N N . LYS A 1 576 ? -29.217 5.036 -5.252 1.00 97.19 576 LYS A N 1
ATOM 4492 C CA . LYS A 1 576 ? -29.558 4.129 -6.364 1.00 97.19 576 LYS A CA 1
ATOM 4493 C C . LYS A 1 576 ? -29.154 4.738 -7.709 1.00 97.19 576 LYS A C 1
ATOM 4495 O O . LYS A 1 576 ? -29.373 5.927 -7.937 1.00 97.19 576 LYS A O 1
ATOM 4500 N N . LEU A 1 577 ? -28.633 3.913 -8.617 1.00 97.31 577 LEU A N 1
ATOM 4501 C CA . LEU A 1 577 ? -28.276 4.294 -9.987 1.00 97.31 577 LEU A CA 1
ATOM 4502 C C . LEU A 1 577 ? -29.331 3.757 -10.977 1.00 97.31 577 LEU A C 1
ATOM 4504 O O . LEU A 1 577 ? -29.197 2.626 -11.443 1.00 97.31 577 LEU A O 1
ATOM 4508 N N . PRO A 1 578 ? -30.409 4.508 -11.291 1.00 96.44 578 PRO A N 1
ATOM 4509 C CA . PRO A 1 578 ? -31.550 3.984 -12.050 1.00 96.44 578 PRO A CA 1
ATOM 4510 C C . PRO A 1 578 ? -31.264 3.698 -13.534 1.00 96.44 578 PRO A C 1
ATOM 4512 O O . PRO A 1 578 ? -32.101 3.077 -14.182 1.00 96.44 578 PRO A O 1
ATOM 4515 N N . LYS A 1 579 ? -30.099 4.093 -14.070 1.00 96.25 579 LYS A N 1
ATOM 4516 C CA . LYS A 1 579 ? -29.648 3.701 -15.420 1.00 96.25 579 LYS A CA 1
ATOM 4517 C C . LYS A 1 579 ? -29.222 2.222 -15.504 1.00 96.25 579 LYS A C 1
ATOM 4519 O O . LYS A 1 579 ? -29.006 1.710 -16.599 1.00 96.25 579 LYS A O 1
ATOM 4524 N N . TYR A 1 580 ? -29.087 1.541 -14.363 1.00 96.69 580 TYR A N 1
ATOM 4525 C CA . TYR A 1 580 ? -28.510 0.201 -14.242 1.00 96.69 580 TYR A CA 1
ATOM 4526 C C . TYR A 1 580 ? -29.368 -0.727 -13.362 1.00 96.69 580 TYR A C 1
ATOM 4528 O O . TYR A 1 580 ? -30.117 -0.286 -12.487 1.00 96.69 580 TYR A O 1
ATOM 4536 N N . GLU A 1 581 ? -29.240 -2.038 -13.565 1.00 96.75 581 GLU A N 1
ATOM 4537 C CA . GLU A 1 581 ? -29.997 -3.055 -12.823 1.00 96.75 581 GLU A CA 1
ATOM 4538 C C . GLU A 1 581 ? -29.363 -3.298 -11.442 1.00 96.75 581 GLU A C 1
ATOM 4540 O O . GLU A 1 581 ? -28.285 -3.869 -11.340 1.00 96.75 581 GLU A O 1
ATOM 4545 N N . ASN A 1 582 ? -30.024 -2.892 -10.353 1.00 95.62 582 ASN A N 1
ATOM 4546 C CA . ASN A 1 582 ? -29.535 -3.124 -8.981 1.00 95.62 582 ASN A CA 1
ATOM 4547 C C . ASN A 1 582 ? -28.103 -2.585 -8.715 1.00 95.62 582 ASN A C 1
ATOM 4549 O O . ASN A 1 582 ? -27.296 -3.233 -8.048 1.00 95.62 582 ASN A O 1
ATOM 4553 N N . CYS A 1 583 ? -27.773 -1.400 -9.246 1.00 97.81 583 CYS A N 1
ATOM 4554 C CA . CYS A 1 583 ? -26.502 -0.727 -8.959 1.00 97.81 583 CYS A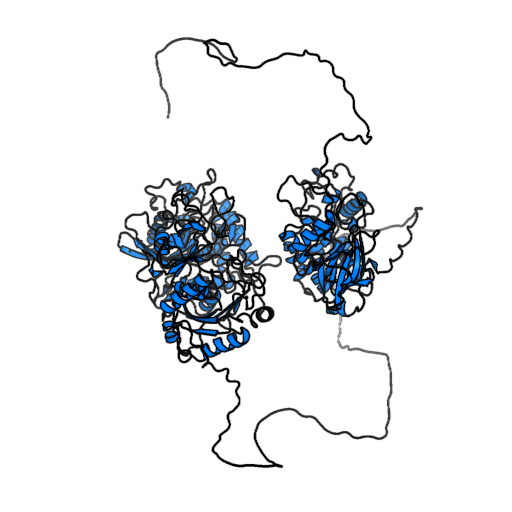 CA 1
ATOM 4555 C C . CYS A 1 583 ? -26.655 0.463 -8.007 1.00 97.81 583 CYS A C 1
ATOM 4557 O O . CYS A 1 583 ? -27.675 1.162 -7.987 1.00 97.81 583 CYS A O 1
ATOM 4559 N N . TRP A 1 584 ? -25.589 0.707 -7.245 1.00 97.81 584 TRP A N 1
ATOM 4560 C CA . TRP A 1 584 ? -25.575 1.621 -6.105 1.00 97.81 584 TRP A CA 1
ATOM 4561 C C . TRP A 1 584 ? -24.299 2.461 -6.088 1.00 97.81 584 TRP A C 1
ATOM 4563 O O . TRP A 1 584 ? -23.244 1.996 -6.511 1.00 97.81 584 TRP A O 1
ATOM 4573 N N . LEU A 1 585 ? -24.383 3.684 -5.570 1.00 96.94 585 LEU A N 1
ATOM 4574 C CA . LEU A 1 585 ? -23.266 4.611 -5.416 1.00 96.94 585 LEU A CA 1
ATOM 4575 C C . LEU A 1 585 ? -23.045 4.948 -3.939 1.00 96.94 585 LEU A C 1
ATOM 4577 O O . LEU A 1 585 ? -23.942 5.465 -3.276 1.00 96.94 585 LEU A O 1
ATOM 4581 N N . ALA A 1 586 ? -21.825 4.717 -3.459 1.00 94.94 586 ALA A N 1
ATOM 4582 C CA . ALA A 1 586 ? -21.301 5.240 -2.203 1.00 94.94 586 ALA A CA 1
ATOM 4583 C C . ALA A 1 586 ? -20.343 6.415 -2.471 1.00 94.94 586 ALA A C 1
ATOM 4585 O O . ALA A 1 586 ? -19.504 6.355 -3.378 1.00 94.94 586 ALA A O 1
ATOM 4586 N N . ARG A 1 587 ? -20.421 7.456 -1.638 1.00 91.38 587 ARG A N 1
ATOM 4587 C CA . ARG A 1 587 ? -19.410 8.520 -1.539 1.00 91.38 587 ARG A CA 1
ATOM 4588 C C . ARG A 1 587 ? -18.840 8.511 -0.116 1.00 91.38 587 ARG A C 1
ATOM 4590 O O . ARG A 1 587 ? -19.606 8.387 0.837 1.00 91.38 587 ARG A O 1
ATOM 4597 N N . THR A 1 588 ? -17.520 8.567 0.029 1.00 85.69 588 THR A N 1
ATOM 4598 C CA . THR A 1 588 ? -16.820 8.432 1.318 1.00 85.69 588 THR A CA 1
ATOM 4599 C C . THR A 1 588 ? -16.159 9.740 1.728 1.00 85.69 588 THR A C 1
ATOM 4601 O O . THR A 1 588 ? -15.716 10.505 0.873 1.00 85.69 588 THR A O 1
ATOM 4604 N N . ASP A 1 589 ? -15.984 9.965 3.038 1.00 83.12 589 ASP A N 1
ATOM 4605 C CA . ASP A 1 589 ? -15.178 11.092 3.527 1.00 83.12 589 ASP A CA 1
ATOM 4606 C C . ASP A 1 589 ? -13.830 11.138 2.769 1.00 83.12 589 ASP A C 1
ATOM 4608 O O . ASP A 1 589 ? -13.135 10.118 2.728 1.00 83.12 589 ASP A O 1
ATOM 4612 N N . PRO A 1 590 ? -13.431 12.279 2.169 1.00 71.19 590 PRO A N 1
ATOM 4613 C CA . PRO A 1 590 ? -12.163 12.403 1.446 1.00 71.19 590 PRO A CA 1
ATOM 4614 C C . PRO A 1 590 ? -10.903 12.064 2.261 1.00 71.19 590 PRO A C 1
ATOM 4616 O O . PRO A 1 590 ? -9.829 11.918 1.682 1.00 71.19 590 PRO A O 1
ATOM 4619 N N . ALA A 1 591 ? -11.013 11.939 3.587 1.00 63.06 591 ALA A N 1
ATOM 4620 C CA . ALA A 1 591 ? -9.950 11.451 4.463 1.00 63.06 591 ALA A CA 1
ATOM 4621 C C . ALA A 1 591 ? -9.882 9.906 4.602 1.00 63.06 591 ALA A C 1
ATOM 4623 O O . ALA A 1 591 ? -8.962 9.408 5.245 1.00 63.06 591 ALA A O 1
ATOM 4624 N N . ASP A 1 592 ? -10.809 9.149 4.001 1.00 67.81 592 ASP A N 1
ATOM 4625 C CA . ASP A 1 592 ? -10.914 7.679 4.060 1.00 67.81 592 ASP A CA 1
ATOM 4626 C C . ASP A 1 592 ? -10.876 7.040 2.650 1.00 67.81 592 ASP A C 1
ATOM 4628 O O . ASP A 1 592 ? -11.762 6.284 2.260 1.00 67.81 592 ASP A O 1
ATOM 4632 N N . VAL A 1 593 ? -9.871 7.395 1.835 1.00 44.97 593 VAL A N 1
ATOM 4633 C CA . VAL A 1 593 ? -9.787 7.006 0.401 1.00 44.97 593 VAL A CA 1
ATOM 4634 C C . VAL A 1 593 ? -8.511 6.236 0.004 1.00 44.97 593 VAL A C 1
ATOM 4636 O O . VAL A 1 593 ? -8.299 5.927 -1.178 1.00 44.97 593 VAL A O 1
ATOM 4639 N N . ALA A 1 594 ? -7.645 5.921 0.973 1.00 44.22 594 ALA A N 1
ATOM 4640 C CA . ALA A 1 594 ? -6.324 5.317 0.765 1.00 44.22 594 ALA A CA 1
ATOM 4641 C C . ALA A 1 594 ? -5.980 4.251 1.826 1.00 44.22 594 ALA A C 1
ATOM 4643 O O . ALA A 1 594 ? -6.576 4.195 2.901 1.00 44.22 594 ALA A O 1
ATOM 4644 N N . LEU A 1 595 ? -5.008 3.380 1.524 1.00 43.09 595 LEU A N 1
ATOM 4645 C CA . LEU A 1 595 ? -4.537 2.357 2.464 1.00 43.09 595 LEU A CA 1
ATOM 4646 C C . LEU A 1 595 ? -3.344 2.862 3.285 1.00 43.09 595 LEU A C 1
ATOM 4648 O O . LEU A 1 595 ? -2.228 2.912 2.769 1.00 43.09 595 LEU A O 1
ATOM 4652 N N . ASN A 1 596 ? -3.558 3.105 4.579 1.00 36.06 596 ASN A N 1
ATOM 4653 C CA . ASN A 1 596 ? -2.471 3.128 5.561 1.00 36.06 596 ASN A CA 1
ATOM 4654 C C . ASN A 1 596 ? -1.916 1.702 5.743 1.00 36.06 596 ASN A C 1
ATOM 4656 O O . ASN A 1 596 ? -2.684 0.739 5.785 1.00 36.06 596 ASN A O 1
ATOM 4660 N N . LYS A 1 597 ? -0.586 1.536 5.811 1.00 44.91 597 LYS A N 1
ATOM 4661 C CA . LYS A 1 597 ? 0.055 0.205 5.788 1.00 44.91 597 LYS A CA 1
ATOM 4662 C C . LYS A 1 597 ? 1.190 0.044 6.804 1.00 44.91 597 LYS A C 1
ATOM 4664 O O . LYS A 1 597 ? 2.128 0.836 6.824 1.00 44.91 597 LYS A O 1
ATOM 4669 N N . ARG A 1 598 ? 1.074 -1.027 7.595 1.00 34.53 598 ARG A N 1
ATOM 4670 C CA . ARG A 1 598 ? 2.002 -1.639 8.571 1.00 34.53 598 ARG A CA 1
ATOM 4671 C C . ARG A 1 598 ? 1.753 -3.167 8.437 1.00 34.53 598 ARG A C 1
ATOM 4673 O O . ARG A 1 598 ? 0.634 -3.545 8.088 1.00 34.53 598 ARG A O 1
ATOM 4680 N N . ASP A 1 599 ? 2.736 -4.065 8.356 1.00 34.62 599 ASP A N 1
ATOM 4681 C CA . ASP A 1 599 ? 3.692 -4.509 9.386 1.00 34.62 599 ASP A CA 1
ATOM 4682 C C . ASP A 1 599 ? 4.892 -5.282 8.756 1.00 34.62 599 ASP A C 1
ATOM 4684 O O . ASP A 1 599 ? 4.997 -5.341 7.534 1.00 34.62 599 ASP A O 1
ATOM 4688 N N . THR A 1 600 ? 5.786 -5.855 9.585 1.00 39.62 600 THR A N 1
ATOM 4689 C CA . THR A 1 600 ? 6.802 -6.911 9.280 1.00 39.62 600 THR A CA 1
ATOM 4690 C C . THR A 1 600 ? 7.701 -6.735 8.039 1.00 39.62 600 THR A C 1
ATOM 4692 O O . THR A 1 600 ? 7.334 -7.131 6.937 1.00 39.62 600 THR A O 1
ATOM 4695 N N . ILE A 1 601 ? 8.933 -6.250 8.242 1.00 53.38 601 ILE A N 1
ATOM 4696 C CA . ILE A 1 601 ? 9.912 -5.915 7.184 1.00 53.38 601 ILE A CA 1
ATOM 4697 C C . ILE A 1 601 ? 11.277 -6.601 7.357 1.00 53.38 601 ILE A C 1
ATOM 4699 O O . ILE A 1 601 ? 11.581 -7.036 8.469 1.00 53.38 601 ILE A O 1
ATOM 4703 N N . PRO A 1 602 ? 12.116 -6.661 6.298 1.00 53.12 602 PRO A N 1
ATOM 4704 C CA . PRO A 1 602 ? 13.571 -6.699 6.459 1.00 53.12 602 PRO A CA 1
ATOM 4705 C C . PRO A 1 602 ? 14.068 -5.485 7.245 1.00 53.12 602 PRO A C 1
ATOM 4707 O O . PRO A 1 602 ? 13.404 -4.444 7.276 1.00 53.12 602 PRO A O 1
ATOM 4710 N N . ILE A 1 603 ? 15.254 -5.595 7.837 1.00 62.34 603 ILE A N 1
ATOM 4711 C CA . ILE A 1 603 ? 15.918 -4.448 8.458 1.00 62.34 603 ILE A CA 1
ATOM 4712 C C . ILE A 1 603 ? 16.593 -3.646 7.328 1.00 62.34 603 ILE A C 1
ATOM 4714 O O . ILE A 1 603 ? 17.493 -4.178 6.677 1.00 62.34 603 ILE A O 1
ATOM 4718 N N . PRO A 1 604 ? 16.165 -2.400 7.037 1.00 64.31 604 PRO A N 1
ATOM 4719 C CA . PRO A 1 604 ? 16.855 -1.566 6.061 1.00 64.31 604 PRO A CA 1
ATOM 4720 C C . PRO A 1 604 ? 18.235 -1.170 6.595 1.00 64.31 604 PRO A C 1
ATOM 4722 O O . PRO A 1 604 ? 18.486 -1.188 7.802 1.00 64.31 604 PRO A O 1
ATOM 4725 N N . LYS A 1 605 ? 19.126 -0.772 5.691 1.00 59.69 605 LYS A N 1
ATOM 4726 C CA . LYS A 1 605 ? 20.469 -0.306 6.046 1.00 59.69 605 LYS A CA 1
ATOM 4727 C C . LYS A 1 605 ? 20.401 0.917 6.972 1.00 59.69 605 LYS A C 1
ATOM 4729 O O . LYS A 1 605 ? 19.486 1.732 6.858 1.00 59.69 605 LYS A O 1
ATOM 4734 N N . GLU A 1 606 ? 21.365 1.054 7.884 1.00 56.12 606 GLU A N 1
ATOM 4735 C CA . GLU A 1 606 ? 21.409 2.179 8.831 1.00 56.12 606 GLU A CA 1
ATOM 4736 C C . GLU A 1 606 ? 21.338 3.528 8.083 1.00 56.12 606 GLU A C 1
ATOM 4738 O O . GLU A 1 606 ? 22.028 3.735 7.081 1.00 56.12 606 GLU A O 1
ATOM 4743 N N . GLY A 1 607 ? 20.433 4.409 8.524 1.00 58.94 607 GLY A N 1
ATOM 4744 C CA . GLY A 1 607 ? 20.119 5.682 7.864 1.00 58.94 607 GLY A CA 1
ATOM 4745 C C . GLY A 1 607 ? 19.107 5.626 6.702 1.00 58.94 607 GLY A C 1
ATOM 4746 O O . GLY A 1 607 ? 18.866 6.661 6.080 1.00 58.94 607 GLY A O 1
ATOM 4747 N N . VAL A 1 608 ? 18.498 4.471 6.389 1.00 67.75 608 VAL A N 1
ATOM 4748 C CA . VAL A 1 608 ? 17.552 4.301 5.263 1.00 67.75 608 VAL A CA 1
ATOM 4749 C C . VAL A 1 608 ? 16.121 3.990 5.740 1.00 67.75 608 VAL A C 1
ATOM 4751 O O . VAL A 1 608 ? 15.908 3.092 6.552 1.00 67.75 608 VAL A O 1
ATOM 4754 N N . GLU A 1 609 ? 15.099 4.665 5.189 1.00 71.62 609 GLU A N 1
ATOM 4755 C CA . GLU A 1 609 ? 13.693 4.297 5.446 1.00 71.62 609 GLU A CA 1
ATOM 4756 C C . GLU A 1 609 ? 13.333 2.961 4.762 1.00 71.62 609 GLU A C 1
ATOM 4758 O O . GLU A 1 609 ? 13.461 2.809 3.544 1.00 71.62 609 GLU A O 1
ATOM 4763 N N . GLY A 1 610 ? 12.819 1.994 5.527 1.00 66.50 610 GLY A N 1
ATOM 4764 C CA . GLY A 1 610 ? 12.308 0.728 4.993 1.00 66.50 610 GLY A CA 1
ATOM 4765 C C . GLY A 1 610 ? 10.992 0.901 4.223 1.00 66.50 610 GLY A C 1
ATOM 4766 O O . GLY A 1 610 ? 9.975 1.297 4.790 1.00 66.50 610 GLY A O 1
ATOM 4767 N N . THR A 1 611 ? 10.987 0.556 2.931 1.00 77.94 611 THR A N 1
ATOM 4768 C CA . THR A 1 611 ? 9.832 0.744 2.022 1.00 77.94 611 THR A CA 1
ATOM 4769 C C . THR A 1 611 ? 8.959 -0.505 1.825 1.00 77.94 611 THR A C 1
ATOM 4771 O O . THR A 1 611 ? 7.962 -0.454 1.101 1.00 77.94 611 THR A O 1
ATOM 4774 N N . LEU A 1 612 ? 9.316 -1.627 2.459 1.00 76.31 612 LEU A N 1
ATOM 4775 C CA . LEU A 1 612 ? 8.738 -2.966 2.239 1.00 76.31 612 LEU A CA 1
ATOM 4776 C C . LEU A 1 612 ? 7.611 -3.350 3.228 1.00 76.31 612 LEU A C 1
ATOM 4778 O O . LEU A 1 612 ? 7.183 -4.499 3.264 1.00 76.31 612 LEU A O 1
ATOM 4782 N N . GLY A 1 613 ? 7.145 -2.397 4.041 1.00 64.62 613 GLY A N 1
ATOM 4783 C CA . GLY A 1 613 ? 6.218 -2.577 5.172 1.00 64.62 613 GLY A CA 1
ATOM 4784 C C . GLY A 1 613 ? 6.617 -1.647 6.330 1.00 64.62 613 GLY A C 1
ATOM 4785 O O . GLY A 1 613 ? 7.502 -0.817 6.138 1.00 64.62 613 GLY A O 1
ATOM 4786 N N . LYS A 1 614 ? 6.002 -1.758 7.522 1.00 67.69 614 LYS A N 1
ATOM 4787 C CA . LYS A 1 614 ? 6.373 -0.961 8.727 1.00 67.69 614 LYS A CA 1
ATOM 4788 C C . LYS A 1 614 ? 5.965 -1.661 10.034 1.00 67.69 614 LYS A C 1
ATOM 4790 O O . LYS A 1 614 ? 4.812 -1.534 10.421 1.00 67.69 614 LYS A O 1
ATOM 4795 N N . TRP A 1 615 ? 6.862 -2.401 10.692 1.00 63.69 615 TRP A N 1
ATOM 4796 C CA . TRP A 1 615 ? 6.559 -3.194 11.905 1.00 63.69 615 TRP A CA 1
ATOM 4797 C C . TRP A 1 615 ? 6.149 -2.355 13.131 1.00 63.69 615 TRP A C 1
ATOM 4799 O O . TRP A 1 615 ? 6.707 -1.283 13.369 1.00 63.69 615 TRP A O 1
ATOM 4809 N N . LEU A 1 616 ? 5.214 -2.880 13.930 1.00 65.75 616 LEU A N 1
ATOM 4810 C CA . LEU A 1 616 ? 4.833 -2.386 15.255 1.00 65.75 616 LEU A CA 1
ATOM 4811 C C . LEU A 1 616 ? 5.099 -3.452 16.337 1.00 65.75 616 LEU A C 1
ATOM 4813 O O . LEU A 1 616 ? 4.850 -4.639 16.120 1.00 65.75 616 LEU A O 1
ATOM 4817 N N . SER A 1 617 ? 5.573 -3.038 17.518 1.00 70.62 617 SER A N 1
ATOM 4818 C CA . SER A 1 617 ? 5.832 -3.971 18.623 1.00 70.62 617 SER A CA 1
ATOM 4819 C C . SER A 1 617 ? 4.529 -4.556 19.199 1.00 70.62 617 SER A C 1
ATOM 4821 O O . SER A 1 617 ? 3.495 -3.883 19.164 1.00 70.62 617 SER A O 1
ATOM 4823 N N . PRO A 1 618 ? 4.539 -5.771 19.787 1.00 71.44 618 PRO A N 1
ATOM 4824 C CA . PRO A 1 618 ? 3.353 -6.335 20.436 1.00 71.44 618 PRO A CA 1
ATOM 4825 C C . PRO A 1 618 ? 2.794 -5.457 21.565 1.00 71.44 618 PRO A C 1
ATOM 4827 O O . PRO A 1 618 ? 1.580 -5.402 21.753 1.00 71.44 618 PRO A O 1
ATOM 4830 N N . GLU A 1 619 ? 3.658 -4.740 22.290 1.00 72.12 619 GLU A N 1
ATOM 4831 C CA . GLU A 1 619 ? 3.234 -3.810 23.339 1.00 72.12 619 GLU A CA 1
ATOM 4832 C C . GLU A 1 619 ? 2.570 -2.555 22.769 1.00 72.12 619 GLU A C 1
ATOM 4834 O O . GLU A 1 619 ? 1.541 -2.119 23.277 1.00 72.12 619 GLU A O 1
ATOM 4839 N N . ASP A 1 620 ? 3.151 -1.957 21.727 1.00 74.56 620 ASP A N 1
ATOM 4840 C CA . ASP A 1 620 ? 2.619 -0.733 21.120 1.00 74.56 620 ASP A CA 1
ATOM 4841 C C . ASP A 1 620 ? 1.361 -1.013 20.298 1.00 74.56 620 ASP A C 1
ATOM 4843 O O . ASP A 1 620 ? 0.451 -0.185 20.262 1.00 74.56 620 ASP A O 1
ATOM 4847 N N . LEU A 1 621 ? 1.255 -2.214 19.724 1.00 78.44 621 LEU A N 1
ATOM 4848 C CA . LEU A 1 621 ? 0.011 -2.730 19.173 1.00 78.44 621 LEU A CA 1
ATOM 4849 C C . LEU A 1 621 ? -1.054 -2.865 20.267 1.00 78.44 621 LEU A C 1
ATOM 4851 O O . LEU A 1 621 ? -2.158 -2.369 20.072 1.00 78.44 621 LEU A O 1
ATOM 4855 N N . GLN A 1 622 ? -0.745 -3.467 21.422 1.00 82.88 622 GLN A N 1
ATOM 4856 C CA . GLN A 1 622 ? -1.723 -3.597 22.509 1.00 82.88 622 GLN A CA 1
ATOM 4857 C C . GLN A 1 622 ? -2.198 -2.222 23.011 1.00 82.88 622 GLN A C 1
ATOM 4859 O O . GLN A 1 622 ? -3.403 -1.978 23.022 1.00 82.88 622 GLN A O 1
ATOM 4864 N N . LYS A 1 623 ? -1.273 -1.286 23.283 1.00 81.69 623 LYS A N 1
ATOM 4865 C CA . LYS A 1 623 ? -1.592 0.120 23.619 1.00 81.69 623 LYS A CA 1
ATOM 4866 C C . LYS A 1 623 ? -2.523 0.738 22.567 1.00 81.69 623 LYS A C 1
ATOM 4868 O O . LYS A 1 623 ? -3.555 1.316 22.904 1.00 81.69 623 LYS A O 1
ATOM 4873 N N . ALA A 1 624 ? -2.203 0.569 21.282 1.00 83.75 624 ALA A N 1
ATOM 4874 C CA . ALA A 1 624 ? -3.006 1.111 20.194 1.00 83.75 624 ALA A CA 1
ATOM 4875 C C . ALA A 1 624 ? -4.402 0.464 20.084 1.00 83.75 624 ALA A C 1
ATOM 4877 O O . ALA A 1 624 ? -5.359 1.155 19.731 1.00 83.75 624 ALA A O 1
ATOM 4878 N N . LEU A 1 625 ? -4.552 -0.827 20.394 1.00 86.88 625 LEU A N 1
ATOM 4879 C CA . LEU A 1 625 ? -5.851 -1.505 20.441 1.00 86.88 625 LEU A CA 1
ATOM 4880 C C . LEU A 1 625 ? -6.706 -1.005 21.615 1.00 86.88 625 LEU A C 1
ATOM 4882 O O . LEU A 1 625 ? -7.888 -0.708 21.417 1.00 86.88 625 LEU A O 1
ATOM 4886 N N . ASP A 1 626 ? -6.103 -0.842 22.793 1.00 91.19 626 ASP A N 1
ATOM 4887 C CA . ASP A 1 626 ? -6.767 -0.366 24.014 1.00 91.19 626 ASP A CA 1
ATOM 4888 C C . ASP A 1 626 ? -7.240 1.097 23.879 1.00 91.19 626 ASP A C 1
ATOM 4890 O O . ASP A 1 626 ? -8.297 1.470 24.382 1.00 91.19 626 ASP A O 1
ATOM 4894 N N . GLU A 1 627 ? -6.527 1.922 23.106 1.00 93.12 627 GLU A N 1
ATOM 4895 C CA . GLU A 1 627 ? -6.950 3.278 22.718 1.00 93.12 627 GLU A CA 1
ATOM 4896 C C . GLU A 1 627 ? -8.148 3.331 21.744 1.00 93.12 627 GLU A C 1
ATOM 4898 O O . GLU A 1 627 ? -8.664 4.426 21.474 1.00 93.12 627 GLU A O 1
ATOM 4903 N N . ARG A 1 628 ? -8.532 2.208 21.122 1.00 94.31 628 ARG A N 1
ATOM 4904 C CA . ARG A 1 628 ? -9.401 2.178 19.927 1.00 94.31 628 ARG A CA 1
ATOM 4905 C C . ARG A 1 628 ? -10.672 1.360 20.109 1.00 94.31 628 ARG A C 1
ATOM 4907 O O . ARG A 1 628 ? -11.752 1.877 19.844 1.00 94.31 628 ARG A O 1
ATOM 4914 N N . PHE A 1 629 ? -10.552 0.103 20.529 1.00 96.75 629 PHE A N 1
ATOM 4915 C CA . PHE A 1 629 ? -11.662 -0.854 20.502 1.00 96.75 629 PHE A CA 1
ATOM 4916 C C . PHE A 1 629 ? -12.648 -0.820 21.682 1.00 96.75 629 PHE A C 1
ATOM 4918 O O . PHE A 1 629 ? -13.802 -1.191 21.446 1.00 96.75 629 PHE A O 1
ATOM 4925 N N . PRO A 1 630 ? -12.294 -0.390 22.910 1.00 98.06 630 PRO A N 1
ATOM 4926 C CA . PRO A 1 630 ? -13.275 -0.245 23.984 1.00 98.06 630 PRO A CA 1
ATOM 4927 C C . PRO A 1 630 ? -14.462 0.640 23.577 1.00 98.06 630 PRO A C 1
ATOM 4929 O O . PRO A 1 630 ? -14.282 1.750 23.077 1.00 98.06 630 PRO A O 1
ATOM 4932 N N . ASP A 1 631 ? -15.676 0.118 23.763 1.00 97.69 631 ASP A N 1
ATOM 4933 C CA . ASP A 1 631 ? -16.969 0.750 23.453 1.00 97.69 631 ASP A CA 1
ATOM 4934 C C . ASP A 1 631 ? -17.167 1.209 21.983 1.00 97.69 631 ASP A C 1
ATOM 4936 O O . ASP A 1 631 ? -18.134 1.912 21.679 1.00 97.69 631 ASP A O 1
ATOM 4940 N N . CYS A 1 632 ? -16.294 0.823 21.040 1.00 97.81 632 CYS A N 1
ATOM 4941 C CA . CYS A 1 632 ? -16.268 1.399 19.684 1.00 97.81 632 CYS A CA 1
ATOM 4942 C C . CYS A 1 632 ? -17.522 1.153 18.820 1.00 97.81 632 CYS A C 1
ATOM 4944 O O . CYS A 1 632 ? -17.778 1.925 17.893 1.00 97.81 632 CYS A O 1
ATOM 4946 N N . MET A 1 633 ? -18.316 0.126 19.139 1.00 98.50 633 MET A N 1
ATOM 4947 C CA . MET A 1 633 ? -19.545 -0.256 18.432 1.00 98.50 633 MET A CA 1
ATOM 4948 C C . MET A 1 633 ? -20.826 0.137 19.180 1.00 98.50 633 MET A C 1
ATOM 4950 O O . MET A 1 633 ? -21.913 -0.256 18.762 1.00 98.50 633 MET A O 1
ATOM 4954 N N . LYS A 1 634 ? -20.736 0.919 20.261 1.00 97.94 634 LYS A N 1
ATOM 4955 C CA . LYS A 1 634 ? -21.906 1.372 21.028 1.00 97.94 634 LYS A CA 1
ATOM 4956 C C . LYS A 1 634 ? -22.953 2.037 20.129 1.00 97.94 634 LYS A C 1
ATOM 4958 O O . LYS A 1 634 ? -22.616 2.892 19.309 1.00 97.94 634 LYS A O 1
ATOM 4963 N N . GLY A 1 635 ? -24.215 1.633 20.260 1.00 96.25 635 GLY A N 1
ATOM 4964 C CA . GLY A 1 635 ? -25.318 2.046 19.389 1.00 96.25 635 GLY A CA 1
ATOM 4965 C C . GLY A 1 635 ? -25.311 1.433 17.983 1.00 96.25 635 GLY A C 1
ATOM 4966 O O . GLY A 1 635 ? -26.023 1.928 17.111 1.00 96.25 635 GLY A O 1
ATOM 4967 N N . ARG A 1 636 ? -24.499 0.400 17.719 1.00 97.25 636 ARG A N 1
ATOM 4968 C CA . ARG A 1 636 ? -24.401 -0.274 16.411 1.00 97.25 636 ARG A CA 1
ATOM 4969 C C . ARG A 1 636 ? -24.619 -1.780 16.525 1.00 97.25 636 ARG A C 1
ATOM 4971 O O . ARG A 1 636 ? -24.363 -2.391 17.562 1.00 97.25 636 ARG A O 1
ATOM 4978 N N . THR A 1 637 ? -25.035 -2.377 15.413 1.00 97.81 637 THR A N 1
ATOM 4979 C CA . THR A 1 637 ? -25.027 -3.829 15.209 1.00 97.81 637 THR A CA 1
ATOM 4980 C C . THR A 1 637 ? -23.608 -4.298 14.896 1.00 97.81 637 THR A C 1
ATOM 4982 O O . THR A 1 637 ? -22.976 -3.756 13.991 1.00 97.81 637 THR A O 1
ATOM 4985 N N . MET A 1 638 ? -23.125 -5.324 15.597 1.00 98.44 638 MET A N 1
ATOM 4986 C CA . MET A 1 638 ? -21.983 -6.130 15.165 1.00 98.44 638 MET A CA 1
ATOM 4987 C C . MET A 1 638 ? -22.492 -7.236 14.236 1.00 98.44 638 MET A C 1
ATOM 4989 O O . MET A 1 638 ? -23.151 -8.178 14.677 1.00 98.44 638 MET A O 1
ATOM 4993 N N . TYR A 1 639 ? -22.179 -7.127 12.952 1.00 98.25 639 TYR A N 1
ATOM 4994 C CA . TYR A 1 639 ? -22.413 -8.176 11.967 1.00 98.25 639 TYR A CA 1
ATOM 4995 C C . TYR A 1 639 ? -21.283 -9.206 12.033 1.00 98.25 639 TYR A C 1
ATOM 4997 O O . TYR A 1 639 ? -20.104 -8.840 12.063 1.00 98.25 639 TYR A O 1
ATOM 5005 N N . VAL A 1 640 ? -21.646 -10.486 12.040 1.00 98.06 640 VAL A N 1
ATOM 5006 C CA . VAL A 1 640 ? -20.746 -11.641 12.016 1.00 98.06 640 VAL A CA 1
ATOM 5007 C C . VAL A 1 640 ? -20.798 -12.241 10.615 1.00 98.06 640 VAL A C 1
ATOM 5009 O O . VAL A 1 640 ? -21.780 -12.876 10.245 1.00 98.06 640 VAL A O 1
ATOM 5012 N N . ILE A 1 641 ? -19.735 -12.038 9.842 1.00 98.19 641 ILE A N 1
ATOM 5013 C CA . ILE A 1 641 ? -19.592 -12.491 8.457 1.00 98.19 641 ILE A CA 1
ATOM 5014 C C . ILE A 1 641 ? -18.756 -13.782 8.439 1.00 98.19 641 ILE A C 1
ATOM 5016 O O . ILE A 1 641 ? -17.527 -13.697 8.547 1.00 98.19 641 ILE A O 1
ATOM 5020 N N . PRO A 1 642 ? -19.354 -14.975 8.286 1.00 97.44 642 PRO A N 1
ATOM 5021 C CA . PRO A 1 642 ? -18.607 -16.182 7.951 1.00 97.44 642 PRO A CA 1
ATOM 5022 C C . PRO A 1 642 ? -18.268 -16.179 6.456 1.00 97.44 642 PRO A C 1
ATOM 5024 O O . PRO A 1 642 ? -19.168 -16.102 5.620 1.00 97.44 642 PRO A O 1
ATOM 5027 N N . PHE A 1 643 ? -16.982 -16.253 6.102 1.00 98.38 643 PHE A N 1
ATOM 5028 C CA . PHE A 1 643 ? -16.539 -16.203 4.704 1.00 98.38 643 PHE A CA 1
ATOM 5029 C C . PHE A 1 643 ? -15.422 -17.202 4.364 1.00 98.38 643 PHE A C 1
ATOM 5031 O O . PHE A 1 643 ? -14.584 -17.548 5.197 1.00 98.38 643 PHE A O 1
ATOM 5038 N N . SER A 1 644 ? -15.403 -17.652 3.111 1.00 98.31 644 SER A N 1
ATOM 5039 C CA . SER A 1 644 ? -14.375 -18.514 2.529 1.00 98.31 644 SER A CA 1
ATOM 5040 C C . SER A 1 644 ? -13.596 -17.752 1.462 1.00 98.31 644 SER A C 1
ATOM 5042 O O . SER A 1 644 ? -14.179 -17.189 0.529 1.00 98.31 644 SER A O 1
ATOM 5044 N N . MET A 1 645 ? -12.269 -17.778 1.589 1.00 97.88 645 MET A N 1
ATOM 5045 C CA . MET A 1 645 ? -11.347 -17.415 0.518 1.00 97.88 645 MET A CA 1
ATOM 5046 C C . MET A 1 645 ? -11.042 -18.680 -0.289 1.00 97.88 645 MET A C 1
ATOM 5048 O O . MET A 1 645 ? -10.569 -19.673 0.262 1.00 97.88 645 MET A O 1
ATOM 5052 N N . GLY A 1 646 ? -11.332 -18.640 -1.587 1.00 96.25 646 GLY A N 1
ATOM 5053 C CA . GLY A 1 646 ? -11.331 -19.790 -2.494 1.00 96.25 646 GLY A CA 1
ATOM 5054 C C . GLY A 1 646 ? -12.665 -20.550 -2.521 1.00 96.25 646 GLY A C 1
ATOM 5055 O O . GLY A 1 646 ? -13.530 -20.297 -1.673 1.00 96.25 646 GLY A O 1
ATOM 5056 N N . PRO A 1 647 ? -12.846 -21.478 -3.482 1.00 95.56 647 PRO A N 1
ATOM 5057 C CA . PRO A 1 647 ? -14.047 -22.308 -3.581 1.00 95.56 647 PRO A CA 1
ATOM 5058 C C . PRO A 1 647 ? -14.270 -23.103 -2.291 1.00 95.56 647 PRO A C 1
ATOM 5060 O O . PRO A 1 647 ? -13.324 -23.683 -1.753 1.00 95.56 647 PRO A O 1
ATOM 5063 N N . ILE A 1 648 ? -15.507 -23.130 -1.786 1.00 94.38 648 ILE A N 1
ATOM 5064 C CA . ILE A 1 648 ? -15.832 -23.775 -0.504 1.00 94.38 648 ILE A CA 1
ATOM 5065 C C . ILE A 1 648 ? -15.441 -25.261 -0.559 1.00 94.38 648 ILE A C 1
ATOM 5067 O O . ILE A 1 648 ? -15.893 -25.999 -1.430 1.00 94.38 648 ILE A O 1
ATOM 5071 N N . GLY A 1 649 ? -14.587 -25.695 0.372 1.00 87.81 649 GLY A N 1
ATOM 5072 C CA . GLY A 1 649 ? -14.095 -27.075 0.443 1.00 87.81 649 GLY A CA 1
ATOM 5073 C C . GLY A 1 649 ? -12.879 -27.384 -0.441 1.00 87.81 649 GLY A C 1
ATOM 5074 O O . GLY A 1 649 ? -12.391 -28.512 -0.414 1.00 87.81 649 GLY A O 1
ATOM 5075 N N . SER A 1 650 ? -12.337 -26.413 -1.189 1.00 90.56 650 SER A N 1
ATOM 5076 C CA . SER A 1 650 ? -11.049 -26.584 -1.878 1.00 90.56 650 SER A CA 1
ATOM 5077 C C . SER A 1 650 ? -9.919 -26.864 -0.870 1.00 90.56 650 SER A C 1
ATOM 5079 O O . SER A 1 650 ? -9.852 -26.176 0.152 1.00 90.56 650 SER A O 1
ATOM 5081 N N . PRO A 1 651 ? -8.961 -27.769 -1.163 1.00 84.81 651 PRO A N 1
ATOM 5082 C CA . PRO A 1 651 ? -7.753 -27.966 -0.351 1.00 84.81 651 PRO A CA 1
ATOM 5083 C C . PRO A 1 651 ? -6.809 -26.747 -0.317 1.00 84.81 651 PRO A C 1
ATOM 5085 O O . PRO A 1 651 ? -5.828 -26.759 0.429 1.00 84.81 651 PRO A O 1
ATOM 5088 N N . LEU A 1 652 ? -7.077 -25.712 -1.123 1.00 87.31 652 LEU A N 1
ATOM 5089 C CA . LEU A 1 652 ? -6.414 -24.407 -1.060 1.00 87.31 652 LEU A CA 1
ATOM 5090 C C . LEU A 1 652 ? -7.281 -23.333 -0.382 1.00 87.31 652 LEU A C 1
ATOM 5092 O O . LEU A 1 652 ? -6.767 -22.260 -0.078 1.00 87.31 652 LEU A O 1
ATOM 5096 N N . SER A 1 653 ? -8.570 -23.593 -0.133 1.00 93.44 653 SER A N 1
ATOM 5097 C CA . SER A 1 653 ? -9.443 -22.633 0.550 1.00 93.44 653 SER A CA 1
ATOM 5098 C C . SER A 1 653 ? -9.088 -22.472 2.025 1.00 93.44 653 SER A C 1
ATOM 5100 O O . SER A 1 653 ? -8.536 -23.367 2.670 1.00 93.44 653 SER A O 1
ATOM 5102 N N . LYS A 1 654 ? -9.430 -21.307 2.575 1.00 95.38 654 LYS A N 1
ATOM 5103 C CA . LYS A 1 654 ? -9.298 -21.000 4.001 1.00 95.38 654 LYS A CA 1
ATOM 5104 C C . LYS A 1 654 ? -10.510 -20.182 4.450 1.00 95.38 654 LYS A C 1
ATOM 5106 O O . LYS A 1 654 ? -11.006 -19.337 3.703 1.00 95.38 654 LYS A O 1
ATOM 5111 N N . ILE A 1 655 ? -10.963 -20.410 5.679 1.00 97.31 655 ILE A N 1
ATOM 5112 C CA . ILE A 1 655 ? -12.158 -19.772 6.247 1.00 97.31 655 ILE A CA 1
ATOM 5113 C C . ILE A 1 655 ? -11.756 -18.642 7.200 1.00 97.31 655 ILE A C 1
ATOM 5115 O O . ILE A 1 655 ? -10.772 -18.751 7.933 1.00 97.31 655 ILE A O 1
ATOM 5119 N N . GLY A 1 656 ? -12.532 -17.561 7.207 1.00 97.62 656 GLY A N 1
ATOM 5120 C CA . GLY A 1 656 ? -12.450 -16.491 8.193 1.00 97.62 656 GLY A CA 1
ATOM 5121 C C . GLY A 1 656 ? -13.822 -16.123 8.754 1.00 97.62 656 GLY A C 1
ATOM 5122 O O . GLY A 1 656 ? -14.854 -16.336 8.119 1.00 97.62 656 GLY A O 1
ATOM 5123 N N . ILE A 1 657 ? -13.820 -15.542 9.952 1.00 98.25 657 ILE A N 1
ATOM 5124 C CA . ILE A 1 657 ? -14.991 -14.914 10.570 1.00 98.25 657 ILE A CA 1
ATOM 5125 C C . ILE A 1 657 ? -14.660 -13.432 10.735 1.00 98.25 657 ILE A C 1
ATOM 5127 O O . ILE A 1 657 ? -13.739 -13.094 11.480 1.00 98.25 657 ILE A O 1
ATOM 5131 N N . GLN A 1 658 ? -15.378 -12.547 10.037 1.00 98.69 658 GLN A N 1
ATOM 5132 C CA . GLN A 1 658 ? -15.218 -11.098 10.166 1.00 98.69 658 GLN A CA 1
ATOM 5133 C C . GLN A 1 658 ? -16.342 -10.472 10.993 1.00 98.69 658 GLN A C 1
ATOM 5135 O O . GLN A 1 658 ? -17.507 -10.520 10.616 1.00 98.69 658 GLN A O 1
ATOM 5140 N N . LEU A 1 659 ? -15.966 -9.813 12.087 1.00 98.75 659 LEU A N 1
ATOM 5141 C CA . LEU A 1 659 ? -16.838 -8.959 12.889 1.00 98.75 659 LEU A CA 1
ATOM 5142 C C . LEU A 1 659 ? -16.749 -7.520 12.363 1.00 98.75 659 LEU A C 1
ATOM 5144 O O . LEU A 1 659 ? -15.641 -7.020 12.161 1.00 98.75 659 LEU A O 1
ATOM 5148 N N . THR A 1 660 ? -17.879 -6.852 12.123 1.00 98.75 660 THR A N 1
ATOM 5149 C CA . THR A 1 660 ? -17.922 -5.471 11.598 1.00 98.75 660 THR A CA 1
ATOM 5150 C C . THR A 1 660 ? -19.135 -4.690 12.104 1.00 98.75 660 THR A C 1
ATOM 5152 O O . THR A 1 660 ? -20.183 -5.271 12.347 1.00 98.75 660 THR A O 1
ATOM 5155 N N . ASP A 1 661 ? -19.023 -3.366 12.209 1.00 98.44 661 ASP A N 1
ATOM 5156 C CA . ASP A 1 661 ? -20.106 -2.432 12.567 1.00 98.44 661 ASP A CA 1
ATOM 5157 C C . ASP A 1 661 ? -20.653 -1.620 11.373 1.00 98.44 661 ASP A C 1
ATOM 5159 O O . ASP A 1 661 ? -21.359 -0.619 11.544 1.00 98.44 661 ASP A O 1
ATOM 5163 N N . SER A 1 662 ? -20.318 -2.054 10.152 1.00 98.12 662 SER A N 1
ATOM 5164 C CA . SER A 1 662 ? -20.665 -1.388 8.894 1.00 98.12 662 SER A CA 1
ATOM 5165 C C . SER A 1 662 ? -21.421 -2.322 7.935 1.00 98.12 662 SER A C 1
ATOM 5167 O O . SER A 1 662 ? -20.833 -3.308 7.480 1.00 98.12 662 SER A O 1
ATOM 5169 N N . PRO A 1 663 ? -22.681 -2.010 7.556 1.00 97.50 663 PRO A N 1
ATOM 5170 C CA . PRO A 1 663 ? -23.451 -2.809 6.595 1.00 97.50 663 PRO A CA 1
ATOM 5171 C C . PRO A 1 663 ? -22.861 -2.757 5.175 1.00 97.50 663 PRO A C 1
ATOM 5173 O O . PRO A 1 663 ? -22.967 -3.729 4.429 1.00 97.50 663 PRO A O 1
ATOM 5176 N N . TYR A 1 664 ? -22.149 -1.678 4.821 1.00 97.75 664 TYR A N 1
ATOM 5177 C CA . TYR A 1 664 ? -21.426 -1.564 3.548 1.00 97.75 664 TYR A CA 1
ATOM 5178 C C . TYR A 1 664 ? -20.360 -2.658 3.404 1.00 97.75 664 TYR A C 1
ATOM 5180 O O . TYR A 1 664 ? -20.169 -3.220 2.323 1.00 97.75 664 TYR A O 1
ATOM 5188 N N . VAL A 1 665 ? -19.681 -2.984 4.510 1.00 98.06 665 VAL A N 1
ATOM 5189 C CA . VAL A 1 665 ? -18.680 -4.057 4.564 1.00 98.06 665 VAL A CA 1
ATOM 5190 C C . VAL A 1 665 ? -19.343 -5.423 4.401 1.00 98.06 665 VAL A C 1
ATOM 5192 O O . VAL A 1 665 ? -18.788 -6.259 3.698 1.00 98.06 665 VAL A O 1
ATOM 5195 N N . VAL A 1 666 ? -20.537 -5.638 4.965 1.00 98.12 666 VAL A N 1
ATOM 5196 C CA . VAL A 1 666 ? -21.297 -6.892 4.801 1.00 98.12 666 VAL A CA 1
ATOM 5197 C C . VAL A 1 666 ? -21.670 -7.117 3.332 1.00 98.12 666 VAL A C 1
ATOM 5199 O O . VAL A 1 666 ? -21.276 -8.129 2.753 1.00 98.12 666 VAL A O 1
ATOM 5202 N N . ALA A 1 667 ? -22.339 -6.145 2.700 1.00 96.75 667 ALA A N 1
ATOM 5203 C CA . ALA A 1 667 ? -22.743 -6.233 1.293 1.00 96.75 667 ALA A CA 1
ATOM 5204 C C . ALA A 1 667 ? -21.533 -6.381 0.348 1.00 96.75 667 ALA A C 1
ATOM 5206 O O . ALA A 1 667 ? -21.540 -7.198 -0.572 1.00 96.75 667 ALA A O 1
ATOM 5207 N N . SER A 1 668 ? -20.442 -5.655 0.613 1.00 97.75 668 SER A N 1
ATOM 5208 C CA . SER A 1 668 ? -19.207 -5.764 -0.175 1.00 97.75 668 SER A CA 1
ATOM 5209 C C . SER A 1 668 ? -18.481 -7.102 0.026 1.00 97.75 668 SER A C 1
ATOM 5211 O O . SER A 1 668 ? -17.954 -7.657 -0.935 1.00 97.75 668 SER A O 1
ATOM 5213 N N . MET A 1 669 ? -18.455 -7.658 1.244 1.00 98.12 669 MET A N 1
ATOM 5214 C CA . MET A 1 669 ? -17.874 -8.984 1.503 1.00 98.12 669 MET A CA 1
ATOM 5215 C C . MET A 1 669 ? -18.696 -10.100 0.849 1.00 98.12 669 MET A C 1
ATOM 5217 O O . MET A 1 669 ? -18.099 -11.042 0.333 1.00 98.12 669 MET A O 1
ATOM 5221 N N . ARG A 1 670 ? -20.030 -9.972 0.788 1.00 97.38 670 ARG A N 1
ATOM 5222 C CA . ARG A 1 670 ? -20.914 -10.895 0.051 1.00 97.38 670 ARG A CA 1
ATOM 5223 C C . ARG A 1 670 ? -20.601 -10.942 -1.451 1.00 97.38 670 ARG A C 1
ATOM 5225 O O . ARG A 1 670 ? -20.690 -12.002 -2.059 1.00 97.38 670 ARG A O 1
ATOM 5232 N N . ILE A 1 671 ? -20.202 -9.813 -2.043 1.00 97.88 671 ILE A N 1
ATOM 5233 C CA . ILE A 1 671 ? -19.747 -9.749 -3.441 1.00 97.88 671 ILE A CA 1
ATOM 5234 C C . ILE A 1 671 ? -18.332 -10.332 -3.596 1.00 97.88 671 ILE A C 1
ATOM 5236 O O . ILE A 1 671 ? -18.062 -11.070 -4.540 1.00 97.88 671 ILE A O 1
ATOM 5240 N N . MET A 1 672 ? -17.410 -9.994 -2.690 1.00 98.19 672 MET A N 1
ATOM 5241 C CA . MET A 1 672 ? -15.980 -10.293 -2.851 1.00 98.19 672 MET A CA 1
ATOM 5242 C C . MET A 1 672 ? -15.538 -11.668 -2.328 1.00 98.19 672 MET A C 1
ATOM 5244 O O . MET A 1 672 ? -14.440 -12.115 -2.662 1.00 98.19 672 MET A O 1
ATOM 5248 N N . THR A 1 673 ? -16.356 -12.355 -1.530 1.00 98.31 673 THR A N 1
ATOM 5249 C CA . THR A 1 673 ? -16.043 -13.655 -0.904 1.00 98.31 673 THR A CA 1
ATOM 5250 C C . THR A 1 673 ? -17.257 -14.583 -0.943 1.00 98.31 673 THR A C 1
ATOM 5252 O O . THR A 1 673 ? -18.386 -14.104 -1.004 1.00 98.31 673 THR A O 1
ATOM 5255 N N . ARG A 1 674 ? -17.059 -15.910 -0.871 1.00 97.88 674 ARG A N 1
ATOM 5256 C CA . ARG A 1 674 ? -18.193 -16.824 -0.644 1.00 97.88 674 ARG A CA 1
ATOM 5257 C C . ARG A 1 674 ? -18.564 -16.725 0.837 1.00 97.88 674 ARG A C 1
ATOM 5259 O O . ARG A 1 674 ? -17.695 -16.923 1.682 1.00 97.88 674 ARG A O 1
ATOM 5266 N N . MET A 1 675 ? -19.808 -16.378 1.149 1.00 96.00 675 MET A N 1
ATOM 5267 C CA . MET A 1 675 ? -20.217 -15.859 2.462 1.00 96.00 675 MET A CA 1
ATOM 5268 C C . MET A 1 675 ? -21.550 -16.486 2.902 1.00 96.00 675 MET A C 1
ATOM 5270 O O . MET A 1 675 ? -22.391 -16.761 2.049 1.00 96.00 675 MET A O 1
ATOM 5274 N N . GLY A 1 676 ? -21.725 -16.741 4.205 1.00 93.75 676 GLY A N 1
ATOM 5275 C CA . GLY A 1 676 ? -22.977 -17.267 4.775 1.00 93.75 676 GLY A CA 1
ATOM 5276 C C . GLY A 1 676 ? -22.931 -18.713 5.298 1.00 93.75 676 GLY A C 1
ATOM 5277 O O . GLY A 1 676 ? -21.863 -19.258 5.595 1.00 93.75 676 GLY A O 1
ATOM 5278 N N . GLU A 1 677 ? -24.104 -19.348 5.423 1.00 91.31 677 GLU A N 1
ATOM 5279 C CA . GLU A 1 677 ? -24.296 -20.631 6.137 1.00 91.31 677 GLU A CA 1
ATOM 5280 C C . GLU A 1 677 ? -23.385 -21.769 5.638 1.00 91.31 677 GLU A C 1
ATOM 5282 O O . GLU A 1 677 ? -22.801 -22.507 6.436 1.00 91.31 677 GLU A O 1
ATOM 5287 N N . ALA A 1 678 ? -23.207 -21.893 4.318 1.00 93.31 678 ALA A N 1
ATOM 5288 C CA . ALA A 1 678 ? -22.377 -22.939 3.714 1.00 93.31 678 ALA A CA 1
ATOM 5289 C C . ALA A 1 678 ? -20.916 -22.901 4.205 1.00 93.31 678 ALA A C 1
ATOM 5291 O O . ALA A 1 678 ? -20.257 -23.942 4.281 1.00 93.31 678 ALA A O 1
ATOM 5292 N N . VAL A 1 679 ? -20.417 -21.722 4.592 1.00 96.12 679 VAL A N 1
ATOM 5293 C CA . VAL A 1 679 ? -19.084 -21.559 5.181 1.00 96.12 679 VAL A CA 1
ATOM 5294 C C . VAL A 1 679 ? -19.053 -22.090 6.613 1.00 96.12 679 VAL A C 1
ATOM 5296 O O . VAL A 1 679 ? -18.153 -22.859 6.940 1.00 96.12 679 VAL A O 1
ATOM 5299 N N . LEU A 1 680 ? -20.045 -21.757 7.448 1.00 93.25 680 LEU A N 1
ATOM 5300 C CA . LEU A 1 680 ? -20.153 -22.280 8.821 1.00 93.25 680 LEU A CA 1
ATOM 5301 C C . LEU A 1 680 ? -20.242 -23.810 8.826 1.00 93.25 680 LEU A C 1
ATOM 5303 O O . LEU A 1 680 ? -19.500 -24.471 9.551 1.00 93.25 680 LEU A O 1
ATOM 5307 N N . LYS A 1 681 ? -21.067 -24.380 7.940 1.00 92.31 681 LYS A N 1
ATOM 5308 C CA . LYS A 1 681 ? -21.196 -25.834 7.757 1.00 92.31 681 LYS A CA 1
ATOM 5309 C C . LYS A 1 681 ? -19.889 -26.507 7.311 1.00 92.31 681 LYS A C 1
ATOM 5311 O O . LYS A 1 681 ? -19.645 -27.655 7.668 1.00 92.31 681 LYS A O 1
ATOM 5316 N N . THR A 1 682 ? -19.048 -25.801 6.552 1.00 93.69 682 THR A N 1
ATOM 5317 C CA . THR A 1 682 ? -17.736 -26.295 6.089 1.00 93.69 682 THR A CA 1
ATOM 5318 C C . THR A 1 682 ? -16.628 -26.088 7.131 1.00 93.69 682 THR A C 1
ATOM 5320 O O . THR A 1 682 ? -15.637 -26.823 7.146 1.00 93.69 682 THR A O 1
ATOM 5323 N N . LEU A 1 683 ? -16.777 -25.108 8.025 1.00 93.38 683 LEU A N 1
ATOM 5324 C CA . LEU A 1 683 ? -15.900 -24.925 9.178 1.00 93.38 683 LEU A CA 1
ATOM 5325 C C . LEU A 1 683 ? -16.139 -26.029 10.216 1.00 93.38 683 LEU A C 1
ATOM 5327 O O . LEU A 1 683 ? -15.193 -26.722 10.596 1.00 93.38 683 LEU A O 1
ATOM 5331 N N . GLY A 1 684 ? -17.398 -26.214 10.626 1.00 90.94 684 GLY A N 1
ATOM 5332 C CA . GLY A 1 684 ? -17.774 -27.088 11.736 1.00 90.94 684 GLY A CA 1
ATOM 5333 C C . GLY A 1 684 ? -17.099 -26.665 13.044 1.00 90.94 684 GLY A C 1
ATOM 5334 O O . GLY A 1 684 ? -16.862 -25.480 13.286 1.00 90.94 684 GLY A O 1
ATOM 5335 N N . GLU A 1 685 ? -16.718 -27.644 13.864 1.00 88.12 685 GLU A N 1
ATOM 5336 C CA . GLU A 1 685 ? -16.036 -27.424 15.151 1.00 88.12 685 GLU A CA 1
ATOM 5337 C C . GLU A 1 685 ? -14.539 -27.071 15.034 1.00 88.12 685 GLU A C 1
ATOM 5339 O O . GLU A 1 685 ? -13.818 -27.076 16.030 1.00 88.12 685 GLU A O 1
ATOM 5344 N N . ARG A 1 686 ? -14.028 -26.764 13.833 1.00 87.88 686 ARG A N 1
ATOM 5345 C CA . ARG A 1 686 ? -12.610 -26.420 13.661 1.00 87.88 686 ARG A CA 1
ATOM 5346 C C . ARG A 1 686 ? -12.298 -25.006 14.153 1.00 87.88 686 ARG A C 1
ATOM 5348 O O . ARG A 1 686 ? -12.986 -24.042 13.829 1.00 87.88 686 ARG A O 1
ATOM 5355 N N . GLU A 1 687 ? -11.192 -24.871 14.882 1.00 88.19 687 GLU A N 1
ATOM 5356 C CA . GLU A 1 687 ? -10.719 -23.590 15.430 1.00 88.19 687 GLU A CA 1
ATOM 5357 C C . GLU A 1 687 ? -9.731 -22.841 14.507 1.00 88.19 687 GLU A C 1
ATOM 5359 O O . GLU A 1 687 ? -9.255 -21.755 14.855 1.00 88.19 687 GLU A O 1
ATOM 5364 N N . ASP A 1 688 ? -9.409 -23.406 13.336 1.00 84.19 688 ASP A N 1
ATOM 5365 C CA . ASP A 1 688 ? -8.341 -22.960 12.425 1.00 84.19 688 ASP A CA 1
ATOM 5366 C C . ASP A 1 688 ? -8.707 -21.751 11.539 1.00 84.19 688 ASP A C 1
ATOM 5368 O O . ASP A 1 688 ? -7.916 -21.334 10.691 1.00 84.19 688 ASP A O 1
ATOM 5372 N N . PHE A 1 689 ? -9.877 -21.145 11.762 1.00 95.19 689 PHE A N 1
ATOM 5373 C CA . PHE A 1 689 ? -10.342 -19.967 11.032 1.00 95.19 689 PHE A CA 1
ATOM 5374 C C . PHE A 1 689 ? -9.545 -18.690 11.350 1.00 95.19 689 PHE A C 1
ATOM 5376 O O . PHE A 1 689 ? -8.998 -18.505 12.444 1.00 95.19 689 PHE A O 1
ATOM 5383 N N . ILE A 1 690 ? -9.537 -17.762 10.389 1.00 96.62 690 ILE A N 1
ATOM 5384 C CA . ILE A 1 690 ? -8.952 -16.427 10.554 1.00 96.62 690 ILE A CA 1
ATOM 5385 C C . ILE A 1 690 ? -9.916 -15.505 11.304 1.00 96.62 690 ILE A C 1
ATOM 5387 O O . ILE A 1 690 ? -11.075 -15.331 10.921 1.00 96.62 690 ILE A O 1
ATOM 5391 N N . ARG A 1 691 ? -9.412 -14.883 12.369 1.00 97.69 691 ARG A N 1
ATOM 5392 C CA . ARG A 1 691 ? -10.140 -13.973 13.259 1.00 97.69 691 ARG A CA 1
ATOM 5393 C C . ARG A 1 691 ? -10.036 -12.550 12.721 1.00 97.69 691 ARG A C 1
ATOM 5395 O O . ARG A 1 691 ? -9.010 -11.901 12.886 1.00 97.69 691 ARG A O 1
ATOM 5402 N N . CYS A 1 692 ? -11.084 -12.058 12.071 1.00 98.31 692 CYS A N 1
ATOM 5403 C CA . CYS A 1 692 ? -11.120 -10.714 11.500 1.00 98.31 692 CYS A CA 1
ATOM 5404 C C . CYS A 1 692 ? -11.986 -9.788 12.371 1.00 98.31 692 CYS A C 1
ATOM 5406 O O . CYS A 1 692 ? -13.164 -10.057 12.591 1.00 98.31 692 CYS A O 1
ATOM 5408 N N . LEU A 1 693 ? -11.427 -8.676 12.849 1.00 98.44 693 LEU A N 1
ATOM 5409 C CA . LEU A 1 693 ? -12.149 -7.645 13.600 1.00 98.44 693 LEU A CA 1
ATOM 5410 C C . LEU A 1 693 ? -12.041 -6.300 12.877 1.00 98.44 693 LEU A C 1
ATOM 5412 O O . LEU A 1 693 ? -10.940 -5.825 12.610 1.00 98.44 693 LEU A O 1
ATOM 5416 N N . HIS A 1 694 ? -13.179 -5.677 12.592 1.00 98.56 694 HIS A N 1
ATOM 5417 C CA . HIS A 1 694 ? -13.277 -4.368 11.955 1.00 98.56 694 HIS A CA 1
ATOM 5418 C C . HIS A 1 694 ? -14.206 -3.439 12.752 1.00 98.56 694 HIS A C 1
ATOM 5420 O O . HIS A 1 694 ? -15.281 -3.862 13.172 1.00 98.56 694 HIS A O 1
ATOM 5426 N N . SER A 1 695 ? -13.835 -2.166 12.908 1.00 98.25 695 SER A N 1
ATOM 5427 C CA . SER A 1 695 ? -14.765 -1.098 13.306 1.00 98.25 695 SER A CA 1
ATOM 5428 C C . SER A 1 695 ? -14.477 0.203 12.560 1.00 98.25 695 SER A C 1
ATOM 5430 O O . SER A 1 695 ? -13.324 0.616 12.436 1.00 98.25 695 SER A O 1
ATOM 5432 N N . VAL A 1 696 ? -15.527 0.920 12.155 1.00 96.75 696 VAL A N 1
ATOM 5433 C CA . VAL A 1 696 ? -15.434 2.298 11.628 1.00 96.75 696 VAL A CA 1
ATOM 5434 C C . VAL A 1 696 ? -15.006 3.332 12.683 1.00 96.75 696 VAL A C 1
ATOM 5436 O O . VAL A 1 696 ? -14.756 4.493 12.351 1.00 96.75 696 VAL A O 1
ATOM 5439 N N . GLY A 1 697 ? -14.921 2.939 13.959 1.00 96.44 697 GLY A N 1
ATOM 5440 C CA . GLY A 1 697 ? -14.399 3.762 15.051 1.00 96.44 697 GLY A CA 1
ATOM 5441 C C . GLY A 1 697 ? -15.263 4.976 15.399 1.00 96.44 697 GLY A C 1
ATOM 5442 O O . GLY A 1 697 ? -14.728 6.013 15.799 1.00 96.44 697 GLY A O 1
ATOM 5443 N N . CYS A 1 698 ? -16.582 4.861 15.203 1.00 96.56 698 CYS A N 1
ATOM 5444 C CA . CYS A 1 698 ? -17.568 5.936 15.367 1.00 96.56 698 CYS A CA 1
ATOM 5445 C C . CYS A 1 698 ? -18.784 5.480 16.206 1.00 96.56 698 CYS A C 1
ATOM 5447 O O . CYS A 1 698 ? -19.881 5.346 15.645 1.00 96.56 698 CYS A O 1
ATOM 5449 N N . PRO A 1 699 ? -18.626 5.226 17.520 1.00 97.00 699 PRO A N 1
ATOM 5450 C CA . PRO A 1 699 ? -19.740 4.867 18.403 1.00 97.00 699 PRO A CA 1
ATOM 5451 C C . PRO A 1 699 ? -20.804 5.973 18.485 1.00 97.00 699 PRO A C 1
ATOM 5453 O O . PRO A 1 699 ? -20.541 7.136 18.162 1.00 97.00 699 PRO A O 1
ATOM 5456 N N . LEU A 1 700 ? -22.010 5.603 18.921 1.00 94.69 700 LEU A N 1
ATOM 5457 C CA . LEU A 1 700 ? -23.129 6.515 19.152 1.00 94.69 700 LEU A CA 1
ATOM 5458 C C . LEU A 1 700 ? -23.294 6.857 20.654 1.00 94.69 700 LEU A C 1
ATOM 5460 O O . LEU A 1 700 ? -23.016 6.011 21.509 1.00 94.69 700 LEU A O 1
ATOM 5464 N N . PRO A 1 701 ? -23.792 8.064 20.997 1.00 95.88 701 PRO A N 1
ATOM 5465 C CA . PRO A 1 701 ? -24.052 9.193 20.098 1.00 95.88 701 PRO A CA 1
ATOM 5466 C C . PRO A 1 701 ? -22.757 9.714 19.454 1.00 95.88 701 PRO A C 1
ATOM 5468 O O . PRO A 1 701 ? -21.688 9.668 20.059 1.00 95.88 701 PRO A O 1
ATOM 5471 N N . LEU A 1 702 ? -22.856 10.172 18.201 1.00 92.62 702 LEU A N 1
ATOM 5472 C CA . LEU A 1 702 ? -21.689 10.552 17.403 1.00 92.62 702 LEU A CA 1
ATOM 5473 C C . LEU A 1 702 ? -20.895 11.683 18.069 1.00 92.62 702 LEU A C 1
ATOM 5475 O O . LEU A 1 702 ? -21.417 12.770 18.298 1.00 92.62 702 LEU A O 1
ATOM 5479 N N . GLN A 1 703 ? -19.599 11.453 18.284 1.00 86.88 703 GLN A N 1
ATOM 5480 C CA . GLN A 1 703 ? -18.672 12.464 18.814 1.00 86.88 703 GLN A CA 1
ATOM 5481 C C . GLN A 1 703 ? -18.351 13.581 17.802 1.00 86.88 703 GLN A C 1
ATOM 5483 O O . GLN A 1 703 ? -17.794 14.612 18.173 1.00 86.88 703 GLN A O 1
ATOM 5488 N N . ARG A 1 704 ? -18.663 13.369 16.517 1.00 84.44 704 ARG A N 1
ATOM 5489 C CA . ARG A 1 704 ? -18.423 14.301 15.406 1.00 84.44 704 ARG A CA 1
ATOM 5490 C C . ARG A 1 704 ? -19.402 14.032 14.251 1.00 84.44 704 ARG A C 1
ATOM 5492 O O . ARG A 1 704 ? -19.781 12.874 14.068 1.00 84.44 704 ARG A O 1
ATOM 5499 N N . PRO A 1 705 ? -19.808 15.048 13.467 1.00 87.44 705 PRO A N 1
ATOM 5500 C CA . PRO A 1 705 ? -20.691 14.847 12.318 1.00 87.44 705 PRO A CA 1
ATOM 5501 C C . PRO A 1 705 ? -20.022 13.985 11.236 1.00 87.44 705 PRO A C 1
ATOM 5503 O O . PRO A 1 705 ? -18.808 14.056 11.037 1.00 87.44 705 PRO A O 1
ATOM 5506 N N . LEU A 1 706 ? -20.822 13.192 10.518 1.00 90.00 706 LEU A N 1
ATOM 5507 C CA . LEU A 1 706 ? -20.357 12.437 9.352 1.00 90.00 706 LEU A CA 1
ATOM 5508 C C . LEU A 1 706 ? -20.275 13.354 8.126 1.00 90.00 706 LEU A C 1
ATOM 5510 O O . LEU A 1 706 ? -21.176 14.161 7.898 1.00 90.00 706 LEU A O 1
ATOM 5514 N N . LYS A 1 707 ? -19.246 13.183 7.288 1.00 87.62 707 LYS A N 1
ATOM 5515 C CA . LYS A 1 707 ? -19.258 13.711 5.915 1.00 87.62 707 LYS A CA 1
ATOM 5516 C C . LYS A 1 707 ? -19.863 12.659 4.990 1.00 87.62 707 LYS A C 1
ATOM 5518 O O . LYS A 1 707 ? -19.552 11.482 5.143 1.00 87.62 707 LYS A O 1
ATOM 5523 N N . GLN A 1 708 ? -20.720 13.076 4.054 1.00 87.94 708 GLN A N 1
ATOM 5524 C CA . GLN A 1 708 ? -21.364 12.191 3.064 1.00 87.94 708 GLN A CA 1
ATOM 5525 C C . GLN A 1 708 ? -22.015 10.924 3.675 1.00 87.94 708 GLN A C 1
ATOM 5527 O O . GLN A 1 708 ? -22.040 9.869 3.055 1.00 87.94 708 GLN A O 1
ATOM 5532 N N . ASN A 1 709 ? -22.515 11.020 4.916 1.00 92.94 709 ASN A N 1
ATOM 5533 C CA . ASN A 1 709 ? -23.062 9.900 5.699 1.00 92.94 709 ASN A CA 1
ATOM 5534 C C . ASN A 1 709 ? -22.105 8.701 5.885 1.00 92.94 709 ASN A C 1
ATOM 5536 O O . ASN A 1 709 ? -22.559 7.594 6.162 1.00 92.94 709 ASN A O 1
ATOM 5540 N N . TRP A 1 710 ? -20.787 8.916 5.784 1.00 94.38 710 TRP A N 1
ATOM 5541 C CA . TRP A 1 710 ? -19.759 7.875 5.850 1.00 94.38 710 TRP A CA 1
ATOM 5542 C C . TRP A 1 710 ? -19.074 7.798 7.232 1.00 94.38 710 TRP A C 1
ATOM 5544 O O . TRP A 1 710 ? -18.302 8.696 7.589 1.00 94.38 710 TRP A O 1
ATOM 5554 N N . PRO A 1 711 ? -19.311 6.743 8.039 1.00 94.50 711 PRO A N 1
ATOM 5555 C CA . PRO A 1 711 ? -18.601 6.522 9.294 1.00 94.50 711 PRO A CA 1
ATOM 5556 C C . PRO A 1 711 ? -17.134 6.150 9.050 1.00 94.50 711 PRO A C 1
ATOM 5558 O O . PRO A 1 711 ? -16.838 5.133 8.429 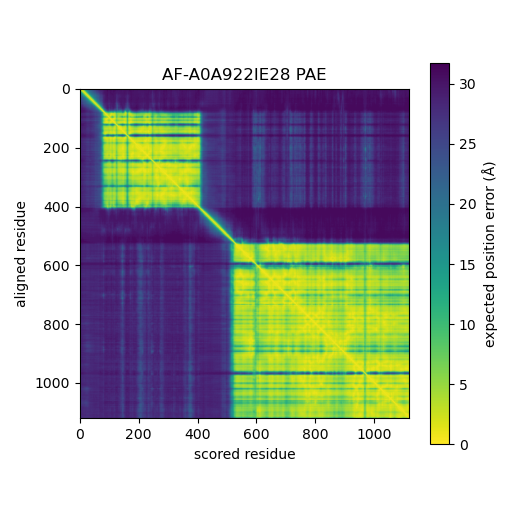1.00 94.50 711 PRO A O 1
ATOM 5561 N N . CYS A 1 712 ? -16.220 6.959 9.582 1.00 92.69 712 CYS A N 1
ATOM 5562 C CA . CYS A 1 712 ? -14.784 6.691 9.591 1.00 92.69 712 CYS A CA 1
ATOM 5563 C C . CYS A 1 712 ? -14.086 7.493 10.702 1.00 92.69 712 CYS A C 1
ATOM 5565 O O . CYS A 1 712 ? -14.560 8.550 11.138 1.00 92.69 712 CYS A O 1
ATOM 5567 N N . ASN A 1 713 ? -12.910 7.030 11.116 1.00 90.31 713 ASN A N 1
ATOM 5568 C CA . ASN A 1 713 ? -12.017 7.669 12.076 1.00 90.31 713 ASN A CA 1
ATOM 5569 C C . ASN A 1 713 ? -10.562 7.698 11.538 1.00 90.31 713 ASN A C 1
ATOM 5571 O O . ASN A 1 713 ? -9.714 6.927 12.000 1.00 90.31 713 ASN A O 1
ATOM 5575 N N . PRO A 1 714 ? -10.246 8.579 10.560 1.00 82.38 714 PRO A N 1
ATOM 5576 C CA . PRO A 1 714 ? -8.923 8.663 9.930 1.00 82.38 714 PRO A CA 1
ATOM 5577 C C . PRO A 1 714 ? -7.789 8.946 10.924 1.00 82.38 714 PRO A C 1
ATOM 5579 O O . PRO A 1 714 ? -6.718 8.359 10.820 1.00 82.38 714 PRO A O 1
ATOM 5582 N N . GLU A 1 715 ? -8.043 9.779 11.938 1.00 82.38 715 GLU A N 1
ATOM 5583 C CA . GLU A 1 715 ? -7.072 10.152 12.983 1.00 82.38 715 GLU A CA 1
ATOM 5584 C C . GLU A 1 715 ? -6.583 8.954 13.808 1.00 82.38 715 GLU A C 1
ATOM 5586 O O . GLU A 1 715 ? -5.421 8.910 14.208 1.00 82.38 715 GLU A O 1
ATOM 5591 N N . LYS A 1 716 ? -7.452 7.963 14.047 1.00 86.25 716 LYS A N 1
ATOM 5592 C CA . LYS A 1 716 ? -7.111 6.723 14.759 1.00 86.25 716 LYS A CA 1
ATOM 5593 C C . LYS A 1 716 ? -6.920 5.515 13.836 1.00 86.25 716 LYS A C 1
ATOM 5595 O O . LYS A 1 716 ? -6.765 4.410 14.355 1.00 86.25 716 LYS A O 1
ATOM 5600 N N . THR A 1 717 ? -6.924 5.684 12.512 1.00 85.19 717 THR A N 1
ATOM 5601 C CA . THR A 1 717 ? -6.937 4.548 11.578 1.00 85.19 717 THR A CA 1
ATOM 5602 C C . THR A 1 717 ? -5.728 3.628 11.754 1.00 85.19 717 THR A C 1
ATOM 5604 O O . THR A 1 717 ? -4.581 4.074 11.761 1.00 85.19 717 THR A O 1
ATOM 5607 N N . LEU A 1 718 ? -6.000 2.332 11.900 1.00 83.75 718 LEU A N 1
ATOM 5608 C CA . LEU A 1 718 ? -5.014 1.283 12.160 1.00 83.75 718 LEU A CA 1
ATOM 5609 C C . LEU A 1 718 ? -5.463 0.001 11.459 1.00 83.75 718 LEU A C 1
ATOM 5611 O O . LEU A 1 718 ? -6.602 -0.413 11.638 1.00 83.75 718 LEU A O 1
ATOM 5615 N N . ILE A 1 719 ? -4.577 -0.633 10.690 1.00 85.19 719 ILE A N 1
ATOM 5616 C CA . ILE A 1 719 ? -4.820 -1.939 10.067 1.00 85.19 719 ILE A CA 1
ATOM 5617 C C . ILE A 1 719 ? -3.605 -2.818 10.366 1.00 85.19 719 ILE A C 1
ATOM 5619 O O . ILE A 1 719 ? -2.532 -2.592 9.805 1.00 85.19 719 ILE A O 1
ATOM 5623 N N . SER A 1 720 ? -3.779 -3.791 11.259 1.00 82.12 720 SER A N 1
ATOM 5624 C CA . SER A 1 720 ? -2.712 -4.627 11.817 1.00 82.12 720 SER A CA 1
ATOM 5625 C C . SER A 1 720 ? -3.002 -6.116 11.655 1.00 82.12 720 SER A C 1
ATOM 5627 O O . SER A 1 720 ? -4.151 -6.557 11.566 1.00 82.12 720 SER A O 1
ATOM 5629 N N . HIS A 1 721 ? -1.925 -6.896 11.614 1.00 83.44 721 HIS A N 1
ATOM 5630 C CA . HIS A 1 721 ? -1.937 -8.315 11.270 1.00 83.44 721 HIS A CA 1
ATOM 5631 C C . HIS A 1 721 ? -1.143 -9.060 12.344 1.00 83.44 721 HIS A C 1
ATOM 5633 O O . HIS A 1 721 ? -0.024 -8.663 12.657 1.00 83.44 721 HIS A O 1
ATOM 5639 N N . ILE A 1 722 ? -1.719 -10.113 12.926 1.00 84.00 722 ILE A N 1
ATOM 5640 C CA . ILE A 1 722 ? -1.164 -10.840 14.075 1.00 84.00 722 ILE A CA 1
ATOM 5641 C C . ILE A 1 722 ? -1.024 -12.322 13.677 1.00 84.00 722 ILE A C 1
ATOM 5643 O O . ILE A 1 722 ? -1.928 -13.129 13.932 1.00 84.00 722 ILE A O 1
ATOM 5647 N N . PRO A 1 723 ? 0.086 -12.706 13.014 1.00 78.19 723 PRO A N 1
ATOM 5648 C CA . PRO A 1 723 ? 0.197 -13.998 12.332 1.00 78.19 723 PRO A CA 1
ATOM 5649 C C . PRO A 1 723 ? 0.229 -15.207 13.266 1.00 78.19 723 PRO A C 1
ATOM 5651 O O . PRO A 1 723 ? -0.041 -16.325 12.837 1.00 78.19 723 PRO A O 1
ATOM 5654 N N . ASP A 1 724 ? 0.544 -14.992 14.540 1.00 73.25 724 ASP A N 1
ATOM 5655 C CA . ASP A 1 724 ? 0.648 -16.052 15.550 1.00 73.25 724 ASP A CA 1
ATOM 5656 C C . ASP A 1 724 ? -0.673 -16.285 16.300 1.00 73.25 724 ASP A C 1
ATOM 5658 O O . ASP A 1 724 ? -0.789 -17.215 17.091 1.00 73.25 724 ASP A O 1
ATOM 5662 N N . ARG A 1 725 ? -1.694 -15.461 16.021 1.00 81.25 725 ARG A N 1
ATOM 5663 C CA . ARG A 1 725 ? -3.082 -15.640 16.488 1.00 81.25 725 ARG A CA 1
ATOM 5664 C C . ARG A 1 725 ? -4.062 -15.923 15.342 1.00 81.25 725 ARG A C 1
ATOM 5666 O O . ARG A 1 725 ? -5.264 -16.049 15.582 1.00 81.25 725 ARG A O 1
ATOM 5673 N N . ASN A 1 726 ? -3.562 -15.990 14.101 1.00 87.62 726 ASN A N 1
ATOM 5674 C CA . ASN A 1 726 ? -4.367 -15.958 12.875 1.00 87.62 726 ASN A CA 1
ATOM 5675 C C . ASN A 1 726 ? -5.403 -14.814 12.907 1.00 87.62 726 ASN A C 1
ATOM 5677 O O . ASN A 1 726 ? -6.571 -15.009 12.576 1.00 87.62 726 ASN A O 1
ATOM 5681 N N . GLU A 1 727 ? -4.987 -13.631 13.369 1.00 91.25 727 GLU A N 1
ATOM 5682 C CA . GLU A 1 727 ? -5.881 -12.509 13.673 1.00 91.25 727 GLU A CA 1
ATOM 5683 C C . GLU A 1 727 ? -5.539 -11.264 12.836 1.00 91.25 727 GLU A C 1
ATOM 5685 O O . GLU A 1 727 ? -4.374 -10.948 12.593 1.00 91.25 727 GLU A O 1
ATOM 5690 N N . ILE A 1 728 ? -6.570 -10.557 12.373 1.00 92.88 728 ILE A N 1
ATOM 5691 C CA . ILE A 1 728 ? -6.489 -9.316 11.597 1.00 92.88 728 ILE A CA 1
ATOM 5692 C C . ILE A 1 728 ? -7.401 -8.304 12.278 1.00 92.88 728 ILE A C 1
ATOM 5694 O O . ILE A 1 728 ? -8.580 -8.586 12.500 1.00 92.88 728 ILE A O 1
ATOM 5698 N N . ILE A 1 729 ? -6.871 -7.122 12.587 1.00 93.19 729 ILE A N 1
ATOM 5699 C CA . ILE A 1 729 ? -7.615 -6.078 13.290 1.00 93.19 729 ILE A CA 1
ATOM 5700 C C . ILE A 1 729 ? -7.527 -4.766 12.511 1.00 93.19 729 ILE A C 1
ATOM 5702 O O . ILE A 1 729 ? -6.437 -4.297 12.188 1.00 93.19 729 ILE A O 1
ATOM 5706 N N . SER A 1 730 ? -8.683 -4.169 12.221 1.00 94.38 730 SER A N 1
ATOM 5707 C CA . SER A 1 730 ? -8.814 -2.918 11.476 1.00 94.38 730 SER A CA 1
ATOM 5708 C C . SER A 1 730 ? -9.744 -1.935 12.181 1.00 94.38 730 SER A C 1
ATOM 5710 O O . SER A 1 730 ? -10.823 -2.296 12.651 1.00 94.38 730 SER A O 1
ATOM 5712 N N . PHE A 1 731 ? -9.320 -0.680 12.259 1.00 94.62 731 PHE A N 1
ATOM 5713 C CA . PHE A 1 731 ? -10.031 0.398 12.928 1.00 94.62 731 PHE A CA 1
ATOM 5714 C C . PHE A 1 731 ? -10.029 1.662 12.073 1.00 94.62 731 PHE A C 1
ATOM 5716 O O . PHE A 1 731 ? -8.999 2.032 11.512 1.00 94.62 731 PHE A O 1
ATOM 5723 N N . GLY A 1 732 ? -11.156 2.372 12.050 1.00 89.94 732 GLY A N 1
ATOM 5724 C CA . GLY A 1 732 ? -11.261 3.756 11.590 1.00 89.94 732 GLY A CA 1
ATOM 5725 C C . GLY A 1 732 ? -11.390 3.972 10.080 1.00 89.94 732 GLY A C 1
ATOM 5726 O O . GLY A 1 732 ? -11.587 5.114 9.676 1.00 89.94 732 GLY A O 1
ATOM 5727 N N . SER A 1 733 ? -11.351 2.931 9.251 1.00 89.00 733 SER A N 1
ATOM 5728 C CA . SER A 1 733 ? -11.484 3.061 7.794 1.00 89.00 733 SER A CA 1
ATOM 5729 C C . SER A 1 733 ? -12.550 2.116 7.259 1.00 89.00 733 SER A C 1
ATOM 5731 O O . SER A 1 733 ? -12.402 0.902 7.358 1.00 89.00 733 SER A O 1
ATOM 5733 N N . GLY A 1 734 ? -13.607 2.663 6.655 1.00 89.50 734 GLY A N 1
ATOM 5734 C CA . GLY A 1 734 ? -14.652 1.872 6.004 1.00 89.50 734 GLY A CA 1
ATOM 5735 C C . GLY A 1 734 ? -14.266 1.397 4.599 1.00 89.50 734 GLY A C 1
ATOM 5736 O O . GLY A 1 734 ? -14.997 0.609 3.993 1.00 89.50 734 GLY A O 1
ATOM 5737 N N . TYR A 1 735 ? -13.141 1.868 4.052 1.00 83.50 735 TYR A N 1
ATOM 5738 C CA . TYR A 1 735 ? -12.848 1.803 2.622 1.00 83.50 735 TYR A CA 1
ATOM 5739 C C . TYR A 1 735 ? -12.082 0.550 2.164 1.00 83.50 735 TYR A C 1
ATOM 5741 O O . TYR A 1 735 ? -10.903 0.348 2.472 1.00 83.50 735 TYR A O 1
ATOM 5749 N N . GLY A 1 736 ? -12.730 -0.240 1.302 1.00 81.44 736 GLY A N 1
ATOM 5750 C CA . GLY A 1 736 ? -12.095 -1.220 0.417 1.00 81.44 736 GLY A CA 1
ATOM 5751 C C . GLY A 1 736 ? -11.087 -2.140 1.111 1.00 81.44 736 GLY A C 1
ATOM 5752 O O . GLY A 1 736 ? -11.429 -2.898 2.008 1.00 81.44 736 GLY A O 1
ATOM 5753 N N . GLY A 1 737 ? -9.818 -2.087 0.701 1.00 77.62 737 GLY A N 1
ATOM 5754 C CA . GLY A 1 737 ? -8.778 -2.982 1.225 1.00 77.62 737 GLY A CA 1
ATOM 5755 C C . GLY A 1 737 ? -8.413 -2.807 2.709 1.00 77.62 737 GLY A C 1
ATOM 5756 O O . GLY A 1 737 ? -7.633 -3.620 3.204 1.00 77.62 737 GLY A O 1
ATOM 5757 N N . ASN A 1 738 ? -8.953 -1.794 3.399 1.00 83.38 738 ASN A N 1
ATOM 5758 C CA . ASN A 1 738 ? -8.815 -1.617 4.849 1.00 83.38 738 ASN A CA 1
ATOM 5759 C C . ASN A 1 738 ? -9.948 -2.307 5.634 1.00 83.38 738 ASN A C 1
ATOM 5761 O O . ASN A 1 738 ? -9.742 -2.679 6.786 1.00 83.38 738 ASN A O 1
ATOM 5765 N N . SER A 1 739 ? -11.126 -2.489 5.026 1.00 90.94 739 SER A N 1
ATOM 5766 C CA . SER A 1 739 ? -12.346 -2.977 5.690 1.00 90.94 739 SER A CA 1
ATOM 5767 C C . SER A 1 739 ? -12.836 -4.333 5.171 1.00 90.94 739 SER A C 1
ATOM 5769 O O . SER A 1 739 ? -13.412 -5.108 5.929 1.00 90.94 739 SER A O 1
ATOM 5771 N N . LEU A 1 740 ? -12.559 -4.670 3.909 1.00 94.56 740 LEU A N 1
ATOM 5772 C CA . LEU A 1 740 ? -12.806 -5.985 3.310 1.00 94.56 740 LEU A CA 1
ATOM 5773 C C . LEU A 1 740 ? -11.633 -6.912 3.656 1.00 94.56 740 LEU A C 1
ATOM 5775 O O . LEU A 1 740 ? -10.714 -7.117 2.854 1.00 94.56 740 LEU A O 1
ATOM 5779 N N . LEU A 1 741 ? -11.612 -7.416 4.896 1.00 94.62 741 LEU A N 1
ATOM 5780 C CA . LEU A 1 741 ? -10.410 -8.023 5.481 1.00 94.62 741 LEU A CA 1
ATOM 5781 C C . LEU A 1 741 ? -9.985 -9.314 4.774 1.00 94.62 741 LEU A C 1
ATOM 5783 O O . LEU A 1 741 ? -8.788 -9.594 4.719 1.00 94.62 741 LEU A O 1
ATOM 5787 N N . GLY A 1 742 ? -10.920 -10.026 4.135 1.00 92.75 742 GLY A N 1
ATOM 5788 C CA . GLY A 1 742 ? -10.623 -11.166 3.262 1.00 92.75 742 GLY A CA 1
ATOM 5789 C C . GLY A 1 742 ? -9.660 -10.842 2.108 1.00 92.75 742 GLY A C 1
ATOM 5790 O O . GLY A 1 742 ? -8.795 -11.655 1.792 1.00 92.75 742 GLY A O 1
ATOM 5791 N N . LYS A 1 743 ? -9.740 -9.639 1.518 1.00 91.56 743 LYS A N 1
ATOM 5792 C CA . LYS A 1 743 ? -9.016 -9.287 0.282 1.00 91.56 743 LYS A CA 1
ATOM 5793 C C . LYS A 1 743 ? -7.519 -9.039 0.503 1.00 91.56 743 LYS A C 1
ATOM 5795 O O . LYS A 1 743 ? -6.696 -9.920 0.288 1.00 91.56 743 LYS A O 1
ATOM 5800 N N . LYS A 1 744 ? -7.118 -7.826 0.903 1.00 88.19 744 LYS A N 1
ATOM 5801 C CA . LYS A 1 744 ? -5.684 -7.464 0.977 1.00 88.19 744 LYS A CA 1
ATOM 5802 C C . LYS A 1 744 ? -5.024 -7.831 2.309 1.00 88.19 744 LYS A C 1
ATOM 5804 O O . LYS A 1 744 ? -3.819 -8.074 2.331 1.00 88.19 744 LYS A O 1
ATOM 5809 N N . CYS A 1 745 ? -5.790 -7.866 3.399 1.00 88.31 745 CYS A N 1
ATOM 5810 C CA . CYS A 1 745 ? -5.264 -8.143 4.736 1.00 88.31 745 CYS A CA 1
ATOM 5811 C C . CYS A 1 745 ? -5.076 -9.648 4.962 1.00 88.31 745 CYS A C 1
ATOM 5813 O O . CYS A 1 745 ? -3.997 -10.077 5.368 1.00 88.31 745 CYS A O 1
ATOM 5815 N N . PHE A 1 746 ? -6.084 -10.452 4.618 1.00 94.25 746 PHE A N 1
ATOM 5816 C CA . PHE A 1 746 ? -5.964 -11.901 4.611 1.00 94.25 746 PHE A CA 1
ATOM 5817 C C . PHE A 1 746 ? -5.256 -12.386 3.345 1.00 94.25 746 PHE A C 1
ATOM 5819 O O . PHE A 1 746 ? -4.095 -12.771 3.441 1.00 94.25 746 PHE A O 1
ATOM 5826 N N . ALA A 1 747 ? -5.890 -12.353 2.167 1.00 94.75 747 ALA A N 1
ATOM 5827 C CA . ALA A 1 747 ? -5.420 -13.157 1.036 1.00 94.75 747 ALA A CA 1
ATOM 5828 C C . ALA A 1 747 ? -4.072 -12.759 0.405 1.00 94.75 747 ALA A C 1
ATOM 5830 O O . ALA A 1 747 ? -3.544 -13.549 -0.372 1.00 94.75 747 ALA A O 1
ATOM 5831 N N . LEU A 1 748 ? -3.463 -11.629 0.791 1.00 92.56 748 LEU A N 1
ATOM 5832 C CA . LEU A 1 748 ? -2.041 -11.364 0.524 1.00 92.56 748 LEU A CA 1
ATOM 5833 C C . LEU A 1 748 ? -1.171 -11.391 1.785 1.00 92.56 748 LEU A C 1
ATOM 5835 O O . LEU A 1 748 ? -0.303 -12.253 1.875 1.00 92.56 748 LEU A O 1
ATOM 5839 N N . ARG A 1 749 ? -1.381 -10.502 2.771 1.00 88.38 749 ARG A N 1
ATOM 5840 C CA . ARG A 1 749 ? -0.440 -10.401 3.908 1.00 88.38 749 ARG A CA 1
ATOM 5841 C C . ARG A 1 749 ? -0.415 -11.679 4.742 1.00 88.38 749 ARG A C 1
ATOM 5843 O O . ARG A 1 749 ? 0.577 -12.401 4.693 1.00 88.38 749 ARG A O 1
ATOM 5850 N N . LEU A 1 750 ? -1.499 -12.007 5.449 1.00 87.94 750 LEU A N 1
ATOM 5851 C CA . LEU A 1 750 ? -1.544 -13.233 6.260 1.00 87.94 750 LEU A CA 1
ATOM 5852 C C . LEU A 1 750 ? -1.445 -14.500 5.387 1.00 87.94 750 LEU A C 1
ATOM 5854 O O . LEU A 1 750 ? -0.785 -15.463 5.772 1.00 87.94 750 LEU A O 1
ATOM 5858 N N . GLY A 1 751 ? -2.020 -14.463 4.182 1.00 92.50 751 GLY A N 1
ATOM 5859 C CA . GLY A 1 751 ? -1.929 -15.517 3.173 1.00 92.50 751 GLY A CA 1
ATOM 5860 C C . GLY A 1 751 ? -0.485 -15.876 2.827 1.00 92.50 751 GLY A C 1
ATOM 5861 O O . GLY A 1 751 ? -0.145 -17.049 2.870 1.00 92.50 751 GLY A O 1
ATOM 5862 N N . SER A 1 752 ? 0.390 -14.895 2.582 1.00 92.56 752 SER A N 1
ATOM 5863 C CA . SER A 1 752 ? 1.807 -15.136 2.261 1.00 92.56 752 SER A CA 1
ATOM 5864 C C . SER A 1 752 ? 2.569 -15.812 3.410 1.00 92.56 752 SER A C 1
ATOM 5866 O O . SER A 1 752 ? 3.432 -16.656 3.176 1.00 92.56 752 SER A O 1
ATOM 5868 N N . ILE A 1 753 ? 2.206 -15.520 4.662 1.00 87.69 753 ILE A N 1
ATOM 5869 C CA . ILE A 1 753 ? 2.818 -16.135 5.849 1.00 87.69 753 ILE A CA 1
ATOM 5870 C C . ILE A 1 753 ? 2.401 -17.602 5.963 1.00 87.69 753 ILE A C 1
ATOM 5872 O O . ILE A 1 753 ? 3.245 -18.466 6.198 1.00 87.69 753 ILE A O 1
ATOM 5876 N N . LEU A 1 754 ? 1.112 -17.896 5.757 1.00 87.44 754 LEU A N 1
ATOM 5877 C CA . LEU A 1 754 ? 0.606 -19.270 5.680 1.00 87.44 754 LEU A CA 1
ATOM 5878 C C . LEU A 1 754 ? 1.237 -20.016 4.495 1.00 87.44 754 LEU A C 1
ATOM 5880 O O . LEU A 1 754 ? 1.686 -21.145 4.654 1.00 87.44 754 LEU A O 1
ATOM 5884 N N . ALA A 1 755 ? 1.379 -19.354 3.349 1.00 93.56 755 ALA A N 1
ATOM 5885 C CA . ALA A 1 755 ? 2.021 -19.884 2.154 1.00 93.56 755 ALA A CA 1
ATOM 5886 C C . ALA A 1 755 ? 3.488 -20.286 2.404 1.00 93.56 755 ALA A C 1
ATOM 5888 O O . ALA A 1 755 ? 3.887 -21.398 2.048 1.00 93.56 755 ALA A O 1
ATOM 5889 N N . LYS A 1 756 ? 4.269 -19.465 3.124 1.00 90.94 756 LYS A N 1
ATOM 5890 C CA . LYS A 1 756 ? 5.619 -19.842 3.580 1.00 90.94 756 LYS A CA 1
ATOM 5891 C C . LYS A 1 756 ? 5.616 -20.966 4.621 1.00 90.94 756 LYS A C 1
ATOM 5893 O O . LYS A 1 756 ? 6.475 -21.841 4.558 1.00 90.94 756 LYS A O 1
ATOM 5898 N N . ARG A 1 757 ? 4.671 -20.964 5.570 1.00 85.38 757 ARG A N 1
ATOM 5899 C CA . ARG A 1 757 ? 4.534 -22.017 6.601 1.00 85.38 757 ARG A CA 1
ATOM 5900 C C . ARG A 1 757 ? 4.142 -23.383 6.012 1.00 85.38 757 ARG A C 1
ATOM 5902 O O . ARG A 1 757 ? 4.542 -24.404 6.555 1.00 85.38 757 ARG A O 1
ATOM 5909 N N . GLU A 1 758 ? 3.381 -23.406 4.918 1.00 86.81 758 GLU A N 1
ATOM 5910 C CA . GLU A 1 758 ? 2.734 -24.609 4.364 1.00 86.81 758 GLU A CA 1
ATOM 5911 C C . GLU A 1 758 ? 3.252 -25.034 2.967 1.00 86.81 758 GLU A C 1
ATOM 5913 O O . GLU A 1 758 ? 2.803 -26.047 2.422 1.00 86.81 758 GLU A O 1
ATOM 5918 N N . GLY A 1 759 ? 4.182 -24.282 2.364 1.00 89.56 759 GLY A N 1
ATOM 5919 C CA . GLY A 1 759 ? 4.843 -24.641 1.100 1.00 89.56 759 GLY A CA 1
ATOM 5920 C C . GLY A 1 759 ? 4.080 -24.282 -0.186 1.00 89.56 759 GLY A C 1
ATOM 5921 O O . GLY A 1 759 ? 4.132 -25.040 -1.154 1.00 89.56 759 GLY A O 1
ATOM 5922 N N . TRP A 1 760 ? 3.378 -23.147 -0.211 1.00 96.06 760 TRP A N 1
ATOM 5923 C CA . TRP A 1 760 ? 2.637 -22.623 -1.373 1.00 96.06 760 TRP A CA 1
ATOM 5924 C C . TRP A 1 760 ? 2.901 -21.112 -1.586 1.00 96.06 760 TRP A C 1
ATOM 5926 O O . TRP A 1 760 ? 3.835 -20.581 -0.988 1.00 96.06 760 TRP A O 1
ATOM 5936 N N . PHE A 1 761 ? 2.150 -20.412 -2.446 1.00 98.06 761 PHE A N 1
ATOM 5937 C CA . PHE A 1 761 ? 2.335 -18.981 -2.774 1.00 98.06 761 PHE A CA 1
ATOM 5938 C C . PHE A 1 761 ? 1.025 -18.179 -2.694 1.00 98.06 761 PHE A C 1
ATOM 5940 O O . PHE A 1 761 ? -0.000 -18.633 -3.203 1.00 98.06 761 PHE A O 1
ATOM 5947 N N . ALA A 1 762 ? 1.062 -16.961 -2.146 1.00 97.69 762 ALA A N 1
ATOM 5948 C CA . ALA A 1 762 ? -0.085 -16.045 -2.100 1.00 97.69 762 ALA A CA 1
ATOM 5949 C C . ALA A 1 762 ? 0.309 -14.684 -2.689 1.00 97.69 762 ALA A C 1
ATOM 5951 O O . ALA A 1 762 ? 1.013 -13.909 -2.044 1.00 97.69 762 ALA A O 1
ATOM 5952 N N . GLU A 1 763 ? -0.120 -14.410 -3.922 1.00 98.19 763 GLU A N 1
ATOM 5953 C CA . GLU A 1 763 ? 0.511 -13.399 -4.776 1.00 98.19 763 GLU A CA 1
ATOM 5954 C C . GLU A 1 763 ? -0.481 -12.393 -5.367 1.00 98.19 763 GLU A C 1
ATOM 5956 O O . GLU A 1 763 ? -1.637 -12.712 -5.655 1.00 98.19 763 GLU A O 1
ATOM 5961 N N . HIS A 1 764 ? -0.006 -11.168 -5.614 1.00 97.44 764 HIS A N 1
ATOM 5962 C CA . HIS A 1 764 ? -0.763 -10.048 -6.194 1.00 97.44 764 HIS A CA 1
ATOM 5963 C C . HIS A 1 764 ? -0.960 -10.181 -7.722 1.00 97.44 764 HIS A C 1
ATOM 5965 O O . HIS A 1 764 ? -0.772 -9.227 -8.490 1.00 97.44 764 HIS A O 1
ATOM 5971 N N . MET A 1 765 ? -1.309 -11.390 -8.157 1.00 98.56 765 MET A N 1
ATOM 5972 C CA . MET A 1 765 ? -1.387 -11.823 -9.546 1.00 98.56 765 MET A CA 1
ATOM 5973 C C . MET A 1 765 ? -2.832 -12.012 -10.010 1.00 98.56 765 MET A C 1
ATOM 5975 O O . MET A 1 765 ? -3.658 -12.547 -9.275 1.00 98.56 765 MET A O 1
ATOM 5979 N N . LEU A 1 766 ? -3.109 -11.637 -11.260 1.00 98.50 766 LEU A N 1
ATOM 5980 C CA . LEU A 1 766 ? -4.286 -12.130 -11.984 1.00 98.50 766 LEU A CA 1
ATOM 5981 C C . LEU A 1 766 ? -4.093 -13.595 -12.390 1.00 98.50 766 LEU A C 1
ATOM 5983 O O . LEU A 1 766 ? -2.952 -14.044 -12.491 1.00 98.50 766 LEU A O 1
ATOM 5987 N N . ILE A 1 767 ? -5.186 -14.274 -12.738 1.00 98.81 767 ILE A N 1
ATOM 5988 C CA . ILE A 1 767 ? -5.196 -15.580 -13.406 1.00 98.81 767 ILE A CA 1
ATOM 5989 C C . ILE A 1 767 ? -6.100 -15.477 -14.641 1.00 98.81 767 ILE A C 1
ATOM 5991 O O . ILE A 1 767 ? -7.276 -15.118 -14.519 1.00 98.81 767 ILE A O 1
ATOM 5995 N N . LEU A 1 768 ? -5.578 -15.826 -15.819 1.00 98.50 768 LEU A N 1
ATOM 5996 C CA . LEU A 1 768 ? -6.377 -15.962 -17.041 1.00 98.50 768 LEU A CA 1
ATOM 5997 C C . LEU A 1 768 ? -6.100 -17.286 -17.752 1.00 98.50 768 LEU A C 1
ATOM 5999 O O . LEU A 1 768 ? -4.977 -17.795 -17.729 1.00 98.50 768 LEU A O 1
ATOM 6003 N N . GLY A 1 769 ? -7.130 -17.818 -18.403 1.00 98.75 769 GLY A N 1
ATOM 6004 C CA . GLY A 1 769 ? -7.014 -18.825 -19.446 1.00 98.75 769 GLY A CA 1
ATOM 6005 C C . GLY A 1 769 ? -6.889 -18.146 -20.809 1.00 98.75 769 GLY A C 1
ATOM 6006 O O . GLY A 1 769 ? -7.602 -17.188 -21.102 1.00 98.75 769 GLY A O 1
ATOM 6007 N N . ILE A 1 770 ? -5.996 -18.641 -21.661 1.00 98.38 770 ILE A N 1
ATOM 6008 C CA . ILE A 1 770 ? -5.922 -18.272 -23.076 1.00 98.38 770 ILE A CA 1
ATOM 6009 C C . ILE A 1 770 ? -6.012 -19.535 -23.929 1.00 98.38 770 ILE A C 1
ATOM 6011 O O . ILE A 1 770 ? -5.311 -20.515 -23.683 1.00 98.38 770 ILE A O 1
ATOM 6015 N N . THR A 1 771 ? -6.885 -19.499 -24.932 1.00 98.50 771 THR A N 1
ATOM 6016 C CA . THR A 1 771 ? -7.061 -20.558 -25.931 1.00 98.50 771 THR A CA 1
ATOM 6017 C C . THR A 1 771 ? -6.613 -20.032 -27.289 1.00 98.50 771 THR A C 1
ATOM 6019 O O . THR A 1 771 ? -7.013 -18.934 -27.683 1.00 98.50 771 THR A O 1
ATOM 6022 N N . ASN A 1 772 ? -5.769 -20.792 -27.987 1.00 96.12 772 ASN A N 1
ATOM 6023 C CA . ASN A 1 772 ? -5.287 -20.450 -29.328 1.00 96.12 772 ASN A CA 1
ATOM 6024 C C . ASN A 1 772 ? -6.257 -20.944 -30.437 1.00 96.12 772 ASN A C 1
ATOM 6026 O O . ASN A 1 772 ? -7.181 -21.707 -30.142 1.00 96.12 772 ASN A O 1
ATOM 6030 N N . PRO A 1 773 ? -6.051 -20.572 -31.719 1.00 96.12 773 PRO A N 1
ATOM 6031 C CA . PRO A 1 773 ? -6.908 -20.994 -32.834 1.00 96.12 773 PRO A CA 1
ATOM 6032 C C . PRO A 1 773 ? -6.958 -22.511 -33.079 1.00 96.12 773 PRO A C 1
ATOM 6034 O O . PRO A 1 773 ? -7.827 -22.983 -33.805 1.00 96.12 773 PRO A O 1
ATOM 6037 N N . GLN A 1 774 ? -6.041 -23.281 -32.486 1.00 95.12 774 GLN A N 1
ATOM 6038 C CA . GLN A 1 774 ? -6.013 -24.746 -32.515 1.00 95.12 774 GLN A CA 1
ATOM 6039 C C . GLN A 1 774 ? -6.813 -25.378 -31.357 1.00 95.12 774 GLN A C 1
ATOM 6041 O O . GLN A 1 774 ? -6.812 -26.597 -31.205 1.00 95.12 774 GLN A O 1
ATOM 6046 N N . GLY A 1 775 ? -7.478 -24.572 -30.519 1.00 95.81 775 GLY A N 1
ATOM 6047 C CA . GLY A 1 775 ? -8.239 -25.035 -29.354 1.00 95.81 775 GLY A CA 1
ATOM 6048 C C . GLY A 1 775 ? -7.380 -25.405 -28.139 1.00 95.81 775 GLY A C 1
ATOM 6049 O O . GLY A 1 775 ? -7.913 -25.876 -27.135 1.00 95.81 775 GLY A O 1
ATOM 6050 N N . ILE A 1 776 ? -6.061 -25.188 -28.188 1.00 96.00 776 ILE A N 1
ATOM 6051 C CA . ILE A 1 776 ? -5.158 -25.488 -27.074 1.00 96.00 776 ILE A CA 1
ATOM 6052 C C . ILE A 1 776 ? -5.273 -24.365 -26.044 1.00 96.00 776 ILE A C 1
ATOM 6054 O O . ILE A 1 776 ? -4.938 -23.211 -26.325 1.00 96.00 776 ILE A O 1
ATOM 6058 N N . LYS A 1 777 ? -5.731 -24.721 -24.840 1.00 98.12 777 LYS A N 1
ATOM 6059 C CA . LYS A 1 777 ? -5.847 -23.816 -23.694 1.00 98.12 777 LYS A CA 1
ATOM 6060 C C . LYS A 1 777 ? -4.640 -23.933 -22.757 1.00 98.12 777 LYS A C 1
ATOM 6062 O O . LYS A 1 777 ? -4.154 -25.032 -22.468 1.00 98.12 777 LYS A O 1
ATOM 6067 N N . ARG A 1 778 ? -4.170 -22.786 -22.270 1.00 98.19 778 ARG A N 1
ATOM 6068 C CA . ARG A 1 778 ? -3.113 -22.626 -21.258 1.00 98.19 778 ARG A CA 1
ATOM 6069 C C . ARG A 1 778 ? -3.534 -21.563 -20.249 1.00 98.19 778 ARG A C 1
ATOM 6071 O O . ARG A 1 778 ? -4.304 -20.669 -20.593 1.00 98.19 778 ARG A O 1
ATOM 6078 N N . TYR A 1 779 ? -3.017 -21.641 -19.026 1.00 98.81 779 TYR A N 1
ATOM 6079 C CA . TYR A 1 779 ? -3.281 -20.639 -17.992 1.00 98.81 779 TYR A CA 1
ATOM 6080 C C . TYR A 1 779 ? -2.004 -19.891 -17.633 1.00 98.81 779 TYR A C 1
ATOM 6082 O O . TYR A 1 779 ? -0.932 -20.489 -17.509 1.00 98.81 779 TYR A O 1
ATOM 6090 N N . VAL A 1 780 ? -2.120 -18.579 -17.449 1.00 98.69 780 VAL A N 1
ATOM 6091 C CA . VAL A 1 780 ? -1.004 -17.716 -17.054 1.00 98.69 780 VAL A CA 1
ATOM 6092 C C . VAL A 1 780 ? -1.405 -16.844 -15.874 1.00 98.69 780 VAL A C 1
ATOM 6094 O O . VAL A 1 780 ? -2.569 -16.453 -15.739 1.00 98.69 780 VAL A O 1
ATOM 6097 N N . VAL A 1 781 ? -0.424 -16.521 -15.035 1.00 98.88 781 VAL A N 1
ATOM 6098 C CA . VAL A 1 781 ? -0.582 -15.559 -13.939 1.00 98.88 781 VAL A CA 1
ATOM 6099 C C . VAL A 1 781 ? 0.262 -14.320 -14.194 1.00 98.88 781 VAL A C 1
ATOM 6101 O O . VAL A 1 781 ? 1.349 -14.427 -14.764 1.00 98.88 781 VAL A O 1
ATOM 6104 N N . ALA A 1 782 ? -0.213 -13.138 -13.790 1.00 98.75 782 ALA A N 1
ATOM 6105 C CA . ALA A 1 782 ? 0.543 -11.901 -14.005 1.00 98.75 782 ALA A CA 1
ATOM 6106 C C . ALA A 1 782 ? 0.518 -10.926 -12.819 1.00 98.75 782 ALA A C 1
ATOM 6108 O O . ALA A 1 782 ? -0.544 -10.458 -12.400 1.00 98.75 782 ALA A O 1
ATOM 6109 N N . ALA A 1 783 ? 1.707 -10.586 -12.315 1.00 98.38 783 ALA A N 1
ATOM 6110 C CA . ALA A 1 783 ? 1.951 -9.640 -11.229 1.00 98.38 783 ALA A CA 1
ATOM 6111 C C . ALA A 1 783 ? 2.316 -8.259 -11.791 1.00 98.38 783 ALA A C 1
ATOM 6113 O O . ALA A 1 783 ? 3.473 -7.992 -12.124 1.00 98.38 783 ALA A O 1
ATOM 6114 N N . PHE A 1 784 ? 1.325 -7.363 -11.842 1.00 95.88 784 PHE A N 1
ATOM 6115 C CA . PHE A 1 784 ? 1.533 -5.935 -12.102 1.00 95.88 784 PHE A CA 1
ATOM 6116 C C . PHE A 1 784 ? 1.083 -5.090 -10.893 1.00 95.88 784 PHE A C 1
ATOM 6118 O O . PHE A 1 784 ? 0.040 -5.403 -10.292 1.00 95.88 784 PHE A O 1
ATOM 6125 N N . PRO A 1 785 ? 1.795 -3.995 -10.552 1.00 88.38 785 PRO A N 1
ATOM 6126 C CA . PRO A 1 785 ? 1.389 -3.065 -9.497 1.00 88.38 785 PRO A CA 1
ATOM 6127 C C . PRO A 1 785 ? 0.007 -2.432 -9.721 1.00 88.38 785 PRO A C 1
ATOM 6129 O O . PRO A 1 785 ? -0.578 -2.482 -10.809 1.00 88.38 785 PRO A O 1
ATOM 6132 N N . SER A 1 786 ? -0.528 -1.796 -8.677 1.00 79.81 786 SER A N 1
ATOM 6133 C CA . SER A 1 786 ? -1.825 -1.109 -8.724 1.00 79.81 786 SER A CA 1
ATOM 6134 C C . SER A 1 786 ? -1.910 -0.119 -9.896 1.00 79.81 786 SER A C 1
ATOM 6136 O O . SER A 1 786 ? -1.010 0.696 -10.100 1.00 79.81 786 SER A O 1
ATOM 6138 N N . ALA A 1 787 ? -3.004 -0.187 -10.661 1.00 75.44 787 ALA A N 1
ATOM 6139 C CA . ALA A 1 787 ? -3.230 0.588 -11.888 1.00 75.44 787 ALA A CA 1
ATOM 6140 C C . ALA A 1 787 ? -2.172 0.390 -13.007 1.00 75.44 787 ALA A C 1
ATOM 6142 O O . ALA A 1 787 ? -1.981 1.269 -13.851 1.00 75.44 787 ALA A O 1
ATOM 6143 N N . CYS A 1 788 ? -1.513 -0.775 -13.064 1.00 86.69 788 CYS A N 1
ATOM 6144 C CA . CYS A 1 788 ? -0.638 -1.185 -14.178 1.00 86.69 788 CYS A CA 1
ATOM 6145 C C . CYS A 1 788 ? -1.278 -2.215 -15.137 1.00 86.69 788 CYS A C 1
ATOM 6147 O O . CYS A 1 788 ? -0.578 -2.811 -15.949 1.00 86.69 788 CYS A O 1
ATOM 6149 N N . GLY A 1 789 ? -2.608 -2.388 -15.086 1.00 87.94 789 GLY A N 1
ATOM 6150 C CA . GLY A 1 789 ? -3.382 -3.059 -16.143 1.00 87.94 789 GLY A CA 1
ATOM 6151 C C . GLY A 1 789 ? -3.805 -4.512 -15.897 1.00 87.94 789 GLY A C 1
ATOM 6152 O O . GLY A 1 789 ? -4.208 -5.166 -16.855 1.00 87.94 789 GLY A O 1
ATOM 6153 N N . LYS A 1 790 ? -3.748 -5.034 -14.658 1.00 94.75 790 LYS A N 1
ATOM 6154 C CA . LYS A 1 790 ? -4.153 -6.429 -14.378 1.00 94.75 790 LYS A CA 1
ATOM 6155 C C . LYS A 1 790 ? -5.585 -6.739 -14.834 1.00 94.75 790 LYS A C 1
ATOM 6157 O O . LYS A 1 790 ? -5.766 -7.623 -15.661 1.00 94.75 790 LYS A O 1
ATOM 6162 N N . THR A 1 791 ? -6.580 -5.967 -14.395 1.00 93.06 791 THR A N 1
ATOM 6163 C CA . THR A 1 791 ? -7.992 -6.164 -14.776 1.00 93.06 791 THR A CA 1
ATOM 6164 C C . THR A 1 791 ? -8.219 -6.084 -16.293 1.00 93.06 791 THR A C 1
ATOM 6166 O O . THR A 1 791 ? -9.009 -6.852 -16.832 1.00 93.06 791 THR A O 1
ATOM 6169 N N . ASN A 1 792 ? -7.487 -5.218 -17.011 1.00 94.06 792 ASN A N 1
ATOM 6170 C CA . ASN A 1 792 ? -7.547 -5.136 -18.478 1.00 94.06 792 ASN A CA 1
ATOM 6171 C C . ASN A 1 792 ? -6.964 -6.378 -19.172 1.00 94.06 792 ASN A C 1
ATOM 6173 O O . ASN A 1 792 ? -7.458 -6.752 -20.230 1.00 94.06 792 ASN A O 1
ATOM 6177 N N . LEU A 1 793 ? -5.924 -7.004 -18.605 1.00 97.38 793 LEU A N 1
ATOM 6178 C CA . LEU A 1 793 ? -5.329 -8.226 -19.155 1.00 97.38 793 LEU A CA 1
ATOM 6179 C C . LEU A 1 793 ? -6.156 -9.471 -18.793 1.00 97.38 793 LEU A C 1
ATOM 6181 O O . LEU A 1 793 ? -6.392 -10.313 -19.650 1.00 97.38 793 LEU A O 1
ATOM 6185 N N . ALA A 1 794 ? -6.651 -9.556 -17.555 1.00 98.00 794 ALA A N 1
ATOM 6186 C CA . ALA A 1 794 ? -7.494 -10.654 -17.079 1.00 98.00 794 ALA A CA 1
ATOM 6187 C C . ALA A 1 794 ? -8.841 -10.741 -17.817 1.00 98.00 794 ALA A C 1
ATOM 6189 O O . ALA A 1 794 ? -9.371 -11.831 -18.002 1.00 98.00 794 ALA A O 1
ATOM 6190 N N . MET A 1 795 ? -9.385 -9.595 -18.242 1.00 97.81 795 MET A N 1
ATOM 6191 C CA . MET A 1 795 ? -10.652 -9.486 -18.978 1.00 97.81 795 MET A CA 1
ATOM 6192 C C . MET A 1 795 ? -10.448 -9.109 -20.459 1.00 97.81 795 MET A C 1
ATOM 6194 O O . MET A 1 795 ? -11.345 -8.543 -21.092 1.00 97.81 795 MET A O 1
ATOM 6198 N N . LEU A 1 796 ? -9.261 -9.378 -21.010 1.00 97.31 796 LEU A N 1
ATOM 6199 C CA . LEU A 1 796 ? -8.855 -8.925 -22.339 1.00 97.31 796 LEU A CA 1
ATOM 6200 C C . LEU A 1 796 ? -9.798 -9.429 -23.446 1.00 97.31 796 LEU A C 1
ATOM 6202 O O . LEU A 1 796 ? -10.156 -10.600 -23.499 1.00 97.31 796 LEU A O 1
ATOM 6206 N N . THR A 1 797 ? -10.163 -8.538 -24.371 1.00 97.31 797 THR A N 1
ATOM 6207 C CA . THR A 1 797 ? -10.788 -8.913 -25.651 1.00 97.31 797 THR A CA 1
ATOM 6208 C C . THR A 1 797 ? -9.684 -9.001 -26.710 1.00 97.31 797 THR A C 1
ATOM 6210 O O . THR A 1 797 ? -9.065 -7.972 -26.984 1.00 97.31 797 THR A O 1
ATOM 6213 N N . PRO A 1 798 ? -9.373 -10.189 -27.262 1.00 96.56 798 PRO A N 1
ATOM 6214 C CA . PRO A 1 798 ? -8.262 -10.350 -28.196 1.00 96.56 798 PRO A CA 1
ATOM 6215 C C . PRO A 1 798 ? -8.576 -9.760 -29.571 1.00 96.56 798 PRO A C 1
ATOM 6217 O O . PRO A 1 798 ? -9.694 -9.866 -30.071 1.00 96.56 798 PRO A O 1
ATOM 6220 N N . THR A 1 799 ? -7.560 -9.153 -30.181 1.00 96.00 799 THR A N 1
ATOM 6221 C CA . THR A 1 799 ? -7.597 -8.600 -31.544 1.00 96.00 799 THR A CA 1
ATOM 6222 C C . THR A 1 799 ? -7.105 -9.599 -32.592 1.00 96.00 799 THR A C 1
ATOM 6224 O O . THR A 1 799 ? -7.515 -9.518 -33.747 1.00 96.00 799 THR A O 1
ATOM 6227 N N . LEU A 1 800 ? -6.274 -10.576 -32.203 1.00 95.19 800 LEU A N 1
ATOM 6228 C CA . LEU A 1 800 ? -5.897 -11.702 -33.060 1.00 95.19 800 LEU A CA 1
ATOM 6229 C C . LEU A 1 800 ? -7.097 -12.649 -33.281 1.00 95.19 800 LEU A C 1
ATOM 6231 O O . LEU A 1 800 ? -7.622 -13.192 -32.302 1.00 95.19 800 LEU A O 1
ATOM 6235 N N . PRO A 1 801 ? -7.502 -12.920 -34.538 1.00 94.62 801 PRO A N 1
ATOM 6236 C CA . PRO A 1 801 ? -8.580 -13.859 -34.838 1.00 94.62 801 PRO A CA 1
ATOM 6237 C C . PRO A 1 801 ? -8.325 -15.267 -34.285 1.00 94.62 801 PRO A C 1
ATOM 6239 O O . PRO A 1 801 ? -7.202 -15.769 -34.310 1.00 94.62 801 PRO A O 1
ATOM 6242 N N . GLY A 1 802 ? -9.386 -15.919 -33.805 1.00 95.31 802 GLY A N 1
ATOM 6243 C CA . GLY A 1 802 ? -9.344 -17.292 -33.290 1.00 95.31 802 GLY A CA 1
ATOM 6244 C C . GLY A 1 802 ? -8.774 -17.456 -31.875 1.00 95.31 802 GLY A C 1
ATOM 6245 O O . GLY A 1 802 ? -8.852 -18.555 -31.333 1.00 95.31 802 GLY A O 1
ATOM 6246 N N . TYR A 1 803 ? -8.247 -16.400 -31.247 1.00 97.44 803 TYR A N 1
ATOM 6247 C CA . TYR A 1 803 ? -7.863 -16.439 -29.833 1.00 97.44 803 TYR A CA 1
ATOM 6248 C C . TYR A 1 803 ? -9.074 -16.178 -28.932 1.00 97.44 803 TYR A C 1
ATOM 6250 O O . TYR A 1 803 ? -9.916 -15.330 -29.228 1.00 97.44 803 TYR A O 1
ATOM 6258 N N . LYS A 1 804 ? -9.127 -16.863 -27.786 1.00 98.19 804 LYS A N 1
ATOM 6259 C CA . LYS A 1 804 ? -10.069 -16.591 -26.690 1.00 98.19 804 LYS A CA 1
ATOM 6260 C C . LYS A 1 804 ? -9.280 -16.325 -25.411 1.00 98.19 804 LYS A C 1
ATOM 6262 O O . LYS A 1 804 ? -8.342 -17.062 -25.118 1.00 98.19 804 LYS A O 1
ATOM 6267 N N . VAL A 1 805 ? -9.675 -15.314 -24.642 1.00 98.50 805 VAL A N 1
ATOM 6268 C CA . VAL A 1 805 ? -9.197 -15.091 -23.269 1.00 98.50 805 VAL A CA 1
ATOM 6269 C C . VAL A 1 805 ? -10.374 -15.233 -22.310 1.00 98.50 805 VAL A C 1
ATOM 6271 O O . VAL A 1 805 ? -11.492 -14.834 -22.634 1.00 98.50 805 VAL A O 1
ATOM 6274 N N . GLU A 1 806 ? -10.116 -15.845 -21.159 1.00 98.75 806 GLU A N 1
ATOM 6275 C CA . GLU A 1 806 ? -11.090 -16.171 -20.122 1.00 98.75 806 GLU A CA 1
ATOM 6276 C C . GLU A 1 806 ? -10.518 -15.811 -18.743 1.00 98.75 806 GLU A C 1
ATOM 6278 O O . GLU A 1 806 ? -9.343 -16.046 -18.456 1.00 98.75 806 GLU A O 1
ATOM 6283 N N . CYS A 1 807 ? -11.335 -15.208 -17.885 1.00 98.75 807 CYS A N 1
ATOM 6284 C CA . CYS A 1 807 ? -10.918 -14.674 -16.593 1.00 98.75 807 CYS A CA 1
ATOM 6285 C C . CYS A 1 807 ? -11.143 -15.701 -15.477 1.00 98.75 807 CYS A C 1
ATOM 6287 O O . CYS A 1 807 ? -12.271 -16.141 -15.272 1.00 98.75 807 CYS A O 1
ATOM 6289 N N . VAL A 1 808 ? -10.100 -16.035 -14.711 1.00 98.75 808 VAL A N 1
ATOM 6290 C CA . VAL A 1 808 ? -10.234 -16.791 -13.450 1.00 98.75 808 VAL A CA 1
ATOM 6291 C C . VAL A 1 808 ? -10.198 -15.833 -12.250 1.00 98.75 808 VAL A C 1
ATOM 6293 O O . VAL A 1 808 ? -10.973 -15.994 -11.309 1.00 98.75 808 VAL A O 1
ATOM 6296 N N . GLY A 1 809 ? -9.349 -14.799 -12.290 1.00 98.06 809 GLY A N 1
ATOM 6297 C CA . GLY A 1 809 ? -9.283 -13.731 -11.283 1.00 98.06 809 GLY A CA 1
ATOM 6298 C C . GLY A 1 809 ? -8.422 -12.550 -11.738 1.00 98.06 809 GLY A C 1
ATOM 6299 O O . GLY A 1 809 ? -7.561 -12.719 -12.598 1.00 98.06 809 GLY A O 1
ATOM 6300 N N . ASP A 1 810 ? -8.632 -11.349 -11.186 1.00 97.25 810 ASP A N 1
ATOM 6301 C CA . ASP A 1 810 ? -7.985 -10.119 -11.685 1.00 97.25 810 ASP A CA 1
ATOM 6302 C C . ASP A 1 810 ? -6.894 -9.522 -10.774 1.00 97.25 810 ASP A C 1
ATOM 6304 O O . ASP A 1 810 ? -6.116 -8.678 -11.227 1.00 97.25 810 ASP A O 1
ATOM 6308 N N . ASP A 1 811 ? -6.811 -9.942 -9.507 1.00 96.06 811 ASP A N 1
ATOM 6309 C CA . ASP A 1 811 ? -6.027 -9.227 -8.489 1.00 96.06 811 ASP A CA 1
ATOM 6310 C C . ASP A 1 811 ? -5.222 -10.110 -7.516 1.00 96.06 811 ASP A C 1
ATOM 6312 O O . ASP A 1 811 ? -4.158 -9.673 -7.065 1.00 96.06 811 ASP A O 1
ATOM 6316 N N . ILE A 1 812 ? -5.685 -11.323 -7.187 1.00 97.69 812 ILE A N 1
ATOM 6317 C CA . ILE A 1 812 ? -5.019 -12.235 -6.240 1.00 97.69 812 ILE A CA 1
ATOM 6318 C C . ILE A 1 812 ? -4.995 -13.670 -6.789 1.00 97.69 812 ILE A C 1
ATOM 6320 O O . ILE A 1 812 ? -5.987 -14.155 -7.329 1.00 97.69 812 ILE A O 1
ATOM 6324 N N . SER A 1 813 ? -3.870 -14.363 -6.590 1.00 98.44 813 SER A N 1
ATOM 6325 C CA . SER A 1 813 ? -3.687 -15.787 -6.894 1.00 98.44 813 SER A CA 1
ATOM 6326 C C . SER A 1 813 ? -3.160 -16.537 -5.673 1.00 98.44 813 SER A C 1
ATOM 6328 O O . SER A 1 813 ? -2.171 -16.119 -5.070 1.00 98.44 813 SER A O 1
ATOM 6330 N N . TRP A 1 814 ? -3.771 -17.673 -5.335 1.00 98.50 814 TRP A N 1
ATOM 6331 C CA . TRP A 1 814 ? -3.204 -18.648 -4.395 1.00 98.50 814 TRP A CA 1
ATOM 6332 C C . TRP A 1 814 ? -2.741 -19.873 -5.176 1.00 98.50 814 TRP A C 1
ATOM 6334 O O . TRP A 1 814 ? -3.552 -20.499 -5.858 1.00 98.50 814 TRP A O 1
ATOM 6344 N N . MET A 1 815 ? -1.444 -20.190 -5.111 1.00 98.31 815 MET A N 1
ATOM 6345 C CA . MET A 1 815 ? -0.811 -21.173 -5.995 1.00 98.31 815 MET A CA 1
ATOM 6346 C C . MET A 1 815 ? -0.040 -22.248 -5.229 1.00 98.31 815 MET A C 1
ATOM 6348 O O . MET A 1 815 ? 0.744 -21.922 -4.343 1.00 98.31 815 MET A O 1
ATOM 6352 N N . ARG A 1 816 ? -0.199 -23.524 -5.590 1.00 96.75 816 ARG A N 1
ATOM 6353 C CA . ARG A 1 816 ? 0.479 -24.667 -4.951 1.00 96.75 816 ARG A CA 1
ATOM 6354 C C . ARG A 1 816 ? 0.815 -25.742 -5.978 1.00 96.75 816 ARG A C 1
ATOM 6356 O O . ARG A 1 816 ? 0.016 -26.012 -6.867 1.00 96.75 816 ARG A O 1
ATOM 6363 N N . PHE A 1 817 ? 1.976 -26.376 -5.846 1.00 97.00 817 PHE A N 1
ATOM 6364 C CA . PHE A 1 817 ? 2.310 -27.545 -6.659 1.00 97.00 817 PHE A CA 1
ATOM 6365 C C . PHE A 1 817 ? 1.454 -28.753 -6.250 1.00 97.00 817 PHE A C 1
ATOM 6367 O O . PHE A 1 817 ? 1.355 -29.070 -5.063 1.00 97.00 817 PHE A O 1
ATOM 6374 N N . ASP A 1 818 ? 0.819 -29.405 -7.226 1.00 95.12 818 ASP A N 1
ATOM 6375 C CA . ASP A 1 818 ? 0.061 -30.639 -7.013 1.00 95.12 818 ASP A CA 1
ATOM 6376 C C . ASP A 1 818 ? 0.976 -31.874 -6.904 1.00 95.12 818 ASP A C 1
ATOM 6378 O O . ASP A 1 818 ? 2.196 -31.806 -7.071 1.00 95.12 818 ASP A O 1
ATOM 6382 N N . LYS A 1 819 ? 0.375 -33.036 -6.626 1.00 93.88 819 LYS A N 1
ATOM 6383 C CA . LYS A 1 819 ? 1.082 -34.324 -6.494 1.00 93.88 819 LYS A CA 1
ATOM 6384 C C . LYS A 1 819 ? 1.813 -34.796 -7.766 1.00 93.88 819 LYS A C 1
ATOM 6386 O O . LYS A 1 819 ? 2.594 -35.735 -7.682 1.00 93.88 819 LYS A O 1
ATOM 6391 N N . ASN A 1 820 ? 1.550 -34.176 -8.919 1.00 95.38 820 ASN A N 1
ATOM 6392 C CA . ASN A 1 820 ? 2.211 -34.447 -10.198 1.00 95.38 820 ASN A CA 1
ATOM 6393 C C . ASN A 1 820 ? 3.284 -33.381 -10.520 1.00 95.38 820 ASN A C 1
ATOM 6395 O O . ASN A 1 820 ? 3.808 -33.342 -11.635 1.00 95.38 820 ASN A O 1
ATOM 6399 N N . GLY A 1 821 ? 3.569 -32.478 -9.574 1.00 96.44 821 GLY A N 1
ATOM 6400 C CA . GLY A 1 821 ? 4.520 -31.386 -9.736 1.00 96.44 821 GLY A CA 1
ATOM 6401 C C . GLY A 1 821 ? 4.007 -30.208 -10.566 1.00 96.44 821 GLY A C 1
ATOM 6402 O O . GLY A 1 821 ? 4.813 -29.357 -10.926 1.00 96.44 821 GLY A O 1
ATOM 6403 N N . VAL A 1 822 ? 2.708 -30.114 -10.877 1.00 97.81 822 VAL A N 1
ATOM 6404 C CA . VAL A 1 822 ? 2.144 -28.996 -11.660 1.00 97.81 822 VAL A CA 1
ATOM 6405 C C . VAL A 1 822 ? 1.726 -27.860 -10.728 1.00 97.81 822 VAL A C 1
ATOM 6407 O O . VAL A 1 822 ? 1.017 -28.100 -9.751 1.00 97.81 822 VAL A O 1
ATOM 6410 N N . LEU A 1 823 ? 2.114 -26.613 -11.023 1.00 98.44 823 LEU A N 1
ATOM 6411 C CA . LEU A 1 823 ? 1.640 -25.454 -10.259 1.00 98.44 823 LEU A CA 1
ATOM 6412 C C . LEU A 1 823 ? 0.149 -25.208 -10.538 1.00 98.44 823 LEU A C 1
ATOM 6414 O O . LEU A 1 823 ? -0.229 -24.813 -11.639 1.00 98.44 823 LEU A O 1
ATOM 6418 N N . ARG A 1 824 ? -0.702 -25.420 -9.536 1.00 98.19 824 ARG A N 1
ATOM 6419 C CA . ARG A 1 824 ? -2.131 -25.084 -9.560 1.00 98.19 824 ARG A CA 1
ATOM 6420 C C . ARG A 1 824 ? -2.355 -23.699 -8.991 1.00 98.19 824 ARG A C 1
ATOM 6422 O O . ARG A 1 824 ? -1.701 -23.359 -8.011 1.00 98.19 824 ARG A O 1
ATOM 6429 N N . ALA A 1 825 ? -3.309 -22.949 -9.534 1.00 98.50 825 ALA A N 1
ATOM 6430 C CA . ALA A 1 825 ? -3.767 -21.689 -8.954 1.00 98.50 825 ALA A CA 1
ATOM 6431 C C . ALA A 1 825 ? -5.292 -21.645 -8.794 1.00 98.50 825 ALA A C 1
ATOM 6433 O O . ALA A 1 825 ? -6.023 -22.079 -9.683 1.00 98.50 825 ALA A O 1
ATOM 6434 N N . ILE A 1 826 ? -5.764 -21.056 -7.694 1.00 98.50 826 ILE A N 1
ATOM 6435 C CA . ILE A 1 826 ? -7.155 -20.611 -7.534 1.00 98.50 826 ILE A CA 1
ATOM 6436 C C . ILE A 1 826 ? -7.211 -19.091 -7.372 1.00 98.50 826 ILE A C 1
ATOM 6438 O O . ILE A 1 826 ? -6.299 -18.477 -6.807 1.00 98.50 826 ILE A O 1
ATOM 6442 N N . ASN A 1 827 ? -8.316 -18.493 -7.816 1.00 98.19 827 ASN A N 1
ATOM 6443 C CA . ASN A 1 827 ? -8.709 -17.158 -7.385 1.00 98.19 827 ASN A CA 1
ATOM 6444 C C . ASN A 1 827 ? -9.393 -17.279 -6.007 1.00 98.19 827 ASN A C 1
ATOM 6446 O O . ASN A 1 827 ? -10.439 -17.929 -5.907 1.00 98.19 827 ASN A O 1
ATOM 6450 N N . PRO A 1 828 ? -8.844 -16.686 -4.931 1.00 97.69 828 PRO A N 1
ATOM 6451 C CA . PRO A 1 828 ? -9.485 -16.741 -3.625 1.00 97.69 828 PRO A CA 1
ATOM 6452 C C . PRO A 1 828 ? -10.741 -15.851 -3.533 1.00 97.69 828 PRO A C 1
ATOM 6454 O O . PRO A 1 828 ? -11.568 -16.047 -2.643 1.00 97.69 828 PRO A O 1
ATOM 6457 N N . GLU A 1 829 ? -10.921 -14.894 -4.441 1.00 98.06 829 GLU A N 1
ATOM 6458 C CA . GLU A 1 829 ? -12.022 -13.925 -4.434 1.00 98.06 829 GLU A CA 1
ATOM 6459 C C . GLU A 1 829 ? -13.241 -14.415 -5.237 1.00 98.06 829 GLU A C 1
ATOM 6461 O O . GLU A 1 829 ? -13.132 -15.293 -6.095 1.00 98.06 829 GLU A O 1
ATOM 6466 N N . TYR A 1 830 ? -14.418 -13.863 -4.932 1.00 98.12 830 TYR A N 1
ATOM 6467 C CA . TYR A 1 830 ? -15.711 -14.179 -5.569 1.00 98.12 830 TYR A CA 1
ATOM 6468 C C . TYR A 1 830 ? -16.262 -13.016 -6.426 1.00 98.12 830 TYR A C 1
ATOM 6470 O O . TYR A 1 830 ? -17.261 -13.154 -7.133 1.00 98.12 830 TYR A O 1
ATOM 6478 N N . GLY A 1 831 ? -15.567 -11.876 -6.410 1.00 97.94 831 GLY A N 1
ATOM 6479 C CA . GLY A 1 831 ? -15.921 -10.652 -7.122 1.00 97.94 831 GLY A CA 1
ATOM 6480 C C . GLY A 1 831 ? -14.691 -9.896 -7.612 1.00 97.94 831 GLY A C 1
ATOM 6481 O O . GLY A 1 831 ? -13.556 -10.256 -7.297 1.00 97.94 831 GLY A O 1
ATOM 6482 N N . PHE A 1 832 ? -14.924 -8.825 -8.367 1.00 97.88 832 PHE A N 1
ATOM 6483 C CA . PHE A 1 832 ? -13.896 -7.903 -8.840 1.00 97.88 832 PHE A CA 1
ATOM 6484 C C . PHE A 1 832 ? -14.042 -6.551 -8.136 1.00 97.88 832 PHE A C 1
ATOM 6486 O O . PHE A 1 832 ? -15.124 -5.962 -8.125 1.00 97.88 832 PHE A O 1
ATOM 6493 N N . PHE A 1 833 ? -12.933 -6.038 -7.592 1.00 93.75 833 PHE A N 1
ATOM 6494 C CA . PHE A 1 833 ? -12.857 -4.726 -6.930 1.00 93.75 833 PHE A CA 1
ATOM 6495 C C . PHE A 1 833 ? -12.013 -3.749 -7.768 1.00 93.75 833 PHE A C 1
ATOM 6497 O O . PHE A 1 833 ? -10.987 -3.220 -7.317 1.00 93.75 833 PHE A O 1
ATOM 6504 N N . GLY A 1 834 ? -12.382 -3.608 -9.042 1.00 89.31 834 GLY A N 1
ATOM 6505 C CA . GLY A 1 834 ? -11.580 -2.945 -10.071 1.00 89.31 834 GLY A CA 1
ATOM 6506 C C . GLY A 1 834 ? -11.520 -1.423 -9.926 1.00 89.31 834 GLY A C 1
ATOM 6507 O O . GLY A 1 834 ? -12.366 -0.805 -9.282 1.00 89.31 834 GLY A O 1
ATOM 6508 N N . VAL A 1 835 ? -10.484 -0.816 -10.513 1.00 87.69 835 VAL A N 1
ATOM 6509 C CA . VAL A 1 835 ? -10.332 0.648 -10.608 1.00 87.69 835 VAL A CA 1
ATOM 6510 C C . VAL A 1 835 ? -11.272 1.172 -11.690 1.00 87.69 835 VAL A C 1
ATOM 6512 O O . VAL A 1 835 ? -11.221 0.691 -12.820 1.00 87.69 835 VAL A O 1
ATOM 6515 N N . ALA A 1 836 ? -12.105 2.159 -11.363 1.00 91.19 836 ALA A N 1
ATOM 6516 C CA . ALA A 1 836 ? -13.050 2.716 -12.325 1.00 91.19 836 ALA A CA 1
ATOM 6517 C C . ALA A 1 836 ? -12.375 3.640 -13.374 1.00 91.19 836 ALA A C 1
ATOM 6519 O O . ALA A 1 836 ? -12.495 3.330 -14.560 1.00 91.19 836 ALA A O 1
ATOM 6520 N N . PRO A 1 837 ? -11.589 4.682 -13.012 1.00 88.31 837 PRO A N 1
ATOM 6521 C CA . PRO A 1 837 ? -10.987 5.598 -13.986 1.00 88.31 837 PRO A CA 1
ATOM 6522 C C . PRO A 1 837 ? -10.109 4.888 -15.025 1.00 88.31 837 PRO A C 1
ATOM 6524 O O . PRO A 1 837 ? -9.277 4.042 -14.688 1.00 88.31 837 PRO A O 1
ATOM 6527 N N . GLY A 1 838 ? -10.291 5.240 -16.299 1.00 85.75 838 GLY A N 1
ATOM 6528 C CA . GLY A 1 838 ? -9.654 4.582 -17.442 1.00 85.75 838 GLY A CA 1
ATOM 6529 C C . GLY A 1 838 ? -10.293 3.260 -17.896 1.00 85.75 838 GLY A C 1
ATOM 6530 O O . GLY A 1 838 ? -9.829 2.694 -18.888 1.00 85.75 838 GLY A O 1
ATOM 6531 N N . THR A 1 839 ? -11.346 2.766 -17.233 1.00 91.19 839 THR A N 1
ATOM 6532 C CA . THR A 1 839 ? -12.174 1.645 -17.720 1.00 91.19 839 THR A CA 1
ATOM 6533 C C . THR A 1 839 ? -13.238 2.178 -18.680 1.00 91.19 839 THR A C 1
ATOM 6535 O O . THR A 1 839 ? -14.042 3.020 -18.300 1.00 91.19 839 THR A O 1
ATOM 6538 N N . THR A 1 840 ? -13.234 1.728 -19.931 1.00 93.44 840 THR A N 1
ATOM 6539 C CA . THR A 1 840 ? -14.135 2.209 -20.994 1.00 93.44 840 THR A CA 1
ATOM 6540 C C . THR A 1 840 ? -14.484 1.056 -21.939 1.00 93.44 840 THR A C 1
ATOM 6542 O O . THR A 1 840 ? -13.848 -0.004 -21.882 1.00 93.44 840 THR A O 1
ATOM 6545 N N . ASN A 1 841 ? -15.444 1.229 -22.852 1.00 92.44 841 ASN A N 1
ATOM 6546 C CA . ASN A 1 841 ? -15.754 0.197 -23.851 1.00 92.44 841 ASN A CA 1
ATOM 6547 C C . ASN A 1 841 ? -14.584 -0.062 -24.821 1.00 92.44 841 ASN A C 1
ATOM 6549 O O . ASN A 1 841 ? -14.484 -1.146 -25.392 1.00 92.44 841 ASN A O 1
ATOM 6553 N N . LYS A 1 842 ? -13.652 0.889 -24.955 1.00 90.38 842 LYS A N 1
ATOM 6554 C CA . LYS A 1 842 ? -12.398 0.729 -25.707 1.00 90.38 842 LYS A CA 1
ATOM 6555 C C . LYS A 1 842 ? -11.295 0.018 -24.911 1.00 90.38 842 LYS A C 1
ATOM 6557 O O . LYS A 1 842 ? -10.509 -0.717 -25.502 1.00 90.38 842 LYS A O 1
ATOM 6562 N N . THR A 1 843 ? -11.198 0.235 -23.596 1.00 90.56 843 THR A N 1
ATOM 6563 C CA . THR A 1 843 ? -10.080 -0.288 -22.778 1.00 90.56 843 THR A CA 1
ATOM 6564 C C . THR A 1 843 ? -10.391 -1.595 -22.047 1.00 90.56 843 THR A C 1
ATOM 6566 O O . THR A 1 843 ? -9.462 -2.349 -21.735 1.00 90.56 843 THR A O 1
ATOM 6569 N N . ASN A 1 844 ? -11.665 -1.863 -21.740 1.00 94.94 844 ASN A N 1
ATOM 6570 C CA . ASN A 1 844 ? -12.151 -3.114 -21.153 1.00 94.94 844 ASN A CA 1
ATOM 6571 C C . ASN A 1 844 ? -13.689 -3.257 -21.318 1.00 94.94 844 ASN A C 1
ATOM 6573 O O . ASN A 1 844 ? -14.437 -3.087 -20.348 1.00 94.94 844 ASN A O 1
ATOM 6577 N N . PRO A 1 845 ? -14.193 -3.609 -22.519 1.00 96.06 845 PRO A N 1
ATOM 6578 C CA . PRO A 1 845 ? -15.632 -3.785 -22.754 1.00 96.06 845 PRO A CA 1
ATOM 6579 C C . PRO A 1 845 ? -16.247 -4.925 -21.928 1.00 96.06 845 PRO A C 1
ATOM 6581 O O . PRO A 1 845 ? -17.452 -4.932 -21.684 1.00 96.06 845 PRO A O 1
ATOM 6584 N N . ASN A 1 846 ? -15.442 -5.887 -21.469 1.00 98.25 846 ASN A N 1
ATOM 6585 C CA . ASN A 1 846 ? -15.917 -6.967 -20.607 1.00 98.25 846 ASN A CA 1
ATOM 6586 C C . ASN A 1 846 ? -16.197 -6.461 -19.186 1.00 98.25 846 ASN A C 1
ATOM 6588 O O . ASN A 1 846 ? -17.257 -6.773 -18.645 1.00 98.25 846 ASN A O 1
ATOM 6592 N N . ALA A 1 847 ? -15.343 -5.602 -18.617 1.00 96.94 847 ALA A N 1
ATOM 6593 C CA . ALA A 1 847 ? -15.653 -4.910 -17.364 1.00 96.94 847 ALA A CA 1
ATOM 6594 C C . ALA A 1 847 ? -16.898 -4.020 -17.497 1.00 96.94 847 ALA A C 1
ATOM 6596 O O . ALA A 1 847 ? -17.780 -4.125 -16.652 1.00 96.94 847 ALA A O 1
ATOM 6597 N N . MET A 1 848 ? -17.030 -3.232 -18.575 1.00 96.88 848 MET A N 1
ATOM 6598 C CA . MET A 1 848 ? -18.214 -2.380 -18.804 1.00 96.88 848 MET A CA 1
ATOM 6599 C C . MET A 1 848 ? -19.527 -3.181 -18.830 1.00 96.88 848 MET A C 1
ATOM 6601 O O . MET A 1 848 ? -20.526 -2.741 -18.265 1.00 96.88 848 MET A O 1
ATOM 6605 N N . LYS A 1 849 ? -19.520 -4.387 -19.415 1.00 97.81 849 LYS A N 1
ATOM 6606 C CA . LYS A 1 849 ? -20.656 -5.329 -19.358 1.00 97.81 849 LYS A CA 1
ATOM 6607 C C . LYS A 1 849 ? -20.867 -5.926 -17.962 1.00 97.81 849 LYS A C 1
ATOM 6609 O O . LYS A 1 849 ? -21.998 -6.129 -17.550 1.00 97.81 849 LYS A O 1
ATOM 6614 N N . THR A 1 850 ? -19.789 -6.221 -17.237 1.00 98.44 850 THR A N 1
ATOM 6615 C CA . THR A 1 850 ? -19.847 -6.844 -15.900 1.00 98.44 850 THR A CA 1
ATOM 6616 C C . THR A 1 850 ? -20.478 -5.904 -14.867 1.00 98.44 850 THR A C 1
ATOM 6618 O O . THR A 1 850 ? -21.305 -6.335 -14.069 1.00 98.44 850 THR A O 1
ATOM 6621 N N . ILE A 1 851 ? -20.112 -4.617 -14.904 1.00 98.06 851 ILE A N 1
ATOM 6622 C CA . ILE A 1 851 ? -20.512 -3.596 -13.917 1.00 98.06 851 ILE A CA 1
ATOM 6623 C C . ILE A 1 851 ? -21.898 -2.980 -14.169 1.00 98.06 851 ILE A C 1
ATOM 6625 O O . ILE A 1 851 ? -22.349 -2.139 -13.391 1.00 98.06 851 ILE A O 1
ATOM 6629 N N . SER A 1 852 ? -22.585 -3.365 -15.251 1.00 96.81 852 SER A N 1
ATOM 6630 C CA . SER A 1 852 ? -23.887 -2.792 -15.624 1.00 96.81 852 SER A CA 1
ATOM 6631 C C . SER A 1 852 ? -25.047 -3.253 -14.735 1.00 96.81 852 SER A C 1
ATOM 6633 O O . SER A 1 852 ? -26.165 -2.757 -14.894 1.00 96.81 852 SER A O 1
ATOM 6635 N N . ARG A 1 853 ? -24.803 -4.216 -13.836 1.00 97.50 853 ARG A N 1
ATOM 6636 C CA . ARG A 1 853 ? -25.799 -4.748 -12.901 1.00 97.50 853 ARG A CA 1
ATOM 6637 C C . ARG A 1 853 ? -25.200 -5.258 -11.589 1.00 97.50 853 ARG A C 1
ATOM 6639 O O . ARG A 1 853 ? -24.020 -5.604 -11.553 1.00 97.50 853 ARG A O 1
ATOM 6646 N N . ASN A 1 854 ? -26.005 -5.336 -10.527 1.00 97.69 854 ASN A N 1
ATOM 6647 C CA . ASN A 1 854 ? -25.652 -5.872 -9.197 1.00 97.69 854 ASN A CA 1
ATOM 6648 C C . ASN A 1 854 ? -24.308 -5.345 -8.641 1.00 97.69 854 ASN A C 1
ATOM 6650 O O . ASN A 1 854 ? -23.540 -6.093 -8.036 1.00 97.69 854 ASN A O 1
ATOM 6654 N N . THR A 1 855 ? -23.991 -4.073 -8.901 1.00 98.38 855 THR A N 1
ATOM 6655 C CA . THR A 1 855 ? -22.658 -3.493 -8.673 1.00 98.38 855 THR A CA 1
ATOM 6656 C C . THR A 1 855 ? -22.719 -2.290 -7.738 1.00 98.38 855 THR A C 1
ATOM 6658 O O . THR A 1 855 ? -23.512 -1.365 -7.930 1.00 98.38 855 THR A O 1
ATOM 6661 N N . VAL A 1 856 ? -21.828 -2.268 -6.744 1.00 97.94 856 VAL A N 1
ATOM 6662 C CA . VAL A 1 856 ? -21.620 -1.106 -5.869 1.00 97.94 856 VAL A CA 1
ATOM 6663 C C . VAL A 1 856 ? -20.424 -0.305 -6.380 1.00 97.94 856 VAL A C 1
ATOM 6665 O O . VAL A 1 856 ? -19.310 -0.819 -6.467 1.00 97.94 856 VAL A O 1
ATOM 6668 N N . PHE A 1 857 ? -20.645 0.963 -6.707 1.00 98.19 857 PHE A N 1
ATOM 6669 C CA . PHE A 1 857 ? -19.613 1.919 -7.092 1.00 98.19 857 PHE A CA 1
ATOM 6670 C C . PHE A 1 857 ? -19.220 2.796 -5.898 1.00 98.19 857 PHE A C 1
ATOM 6672 O O . PHE A 1 857 ? -20.071 3.198 -5.105 1.00 98.19 857 PHE A O 1
ATOM 6679 N N . THR A 1 858 ? -17.937 3.137 -5.782 1.00 96.19 858 THR A N 1
ATOM 6680 C CA . THR A 1 858 ? -17.392 3.919 -4.661 1.00 96.19 858 THR A CA 1
ATOM 6681 C C . THR A 1 858 ? -16.561 5.085 -5.183 1.00 96.19 858 THR A C 1
ATOM 6683 O O . THR A 1 858 ? -15.548 4.870 -5.850 1.00 96.19 858 THR A O 1
ATOM 6686 N N . ASN A 1 859 ? -16.948 6.316 -4.841 1.00 95.75 859 ASN A N 1
ATOM 6687 C CA . ASN A 1 859 ? -16.253 7.563 -5.200 1.00 95.75 859 ASN A CA 1
ATOM 6688 C C . ASN A 1 859 ? -16.095 7.827 -6.713 1.00 95.75 859 ASN A C 1
ATOM 6690 O O . ASN A 1 859 ? -15.164 8.520 -7.129 1.00 95.75 859 ASN A O 1
ATOM 6694 N N . VAL A 1 860 ? -17.000 7.300 -7.538 1.00 97.25 860 VAL A N 1
ATOM 6695 C CA . VAL A 1 860 ? -17.172 7.749 -8.932 1.00 97.25 860 VAL A CA 1
ATOM 6696 C C . VAL A 1 860 ? -18.067 8.994 -8.987 1.00 97.25 860 VAL A C 1
ATOM 6698 O O . VAL A 1 860 ? -18.740 9.321 -8.006 1.00 97.25 860 VAL A O 1
ATOM 6701 N N . ALA A 1 861 ? -18.090 9.694 -10.121 1.00 97.06 861 ALA A N 1
ATOM 6702 C CA . ALA A 1 861 ? -19.111 10.708 -10.367 1.00 97.06 861 ALA A CA 1
ATOM 6703 C C . ALA A 1 861 ? -20.445 10.055 -10.769 1.00 97.06 861 ALA A C 1
ATOM 6705 O O . ALA A 1 861 ? -20.479 8.930 -11.268 1.00 97.06 861 ALA A O 1
ATOM 6706 N N . LYS A 1 862 ? -21.547 10.780 -10.568 1.00 97.38 862 LYS A N 1
ATOM 6707 C CA . LYS A 1 862 ? -22.902 10.418 -11.003 1.00 97.38 862 LYS A CA 1
ATOM 6708 C C . LYS A 1 862 ? -23.294 11.267 -12.213 1.00 97.38 862 LYS A C 1
ATOM 6710 O O . LYS A 1 862 ? -22.986 12.457 -12.247 1.00 97.38 862 LYS A O 1
ATOM 6715 N N . THR A 1 863 ? -24.022 10.695 -13.164 1.00 97.25 863 THR A N 1
ATOM 6716 C CA . THR A 1 863 ? -24.645 11.440 -14.266 1.00 97.25 863 THR A CA 1
ATOM 6717 C C . THR A 1 863 ? -26.112 11.777 -13.974 1.00 97.25 863 THR A C 1
ATOM 6719 O O . THR A 1 863 ? -26.800 11.087 -13.217 1.00 97.25 863 THR A O 1
ATOM 6722 N N . SER A 1 864 ? -26.614 12.859 -14.571 1.00 96.62 864 SER A N 1
ATOM 6723 C CA . SER A 1 864 ? -27.997 13.335 -14.381 1.00 96.62 864 SER A CA 1
ATOM 6724 C C . SER A 1 864 ? -29.075 12.375 -14.901 1.00 96.62 864 SER A C 1
ATOM 6726 O O . SER A 1 864 ? -30.177 12.366 -14.361 1.00 96.62 864 SER A O 1
ATOM 6728 N N . ASP A 1 865 ? -28.739 11.506 -15.856 1.00 95.75 865 ASP A N 1
ATOM 6729 C CA . ASP A 1 865 ? -29.576 10.389 -16.318 1.00 95.75 865 ASP A CA 1
ATOM 6730 C C . ASP A 1 865 ? -29.505 9.141 -15.405 1.00 95.75 865 ASP A C 1
ATOM 6732 O O . ASP A 1 865 ? -30.087 8.102 -15.711 1.00 95.75 865 ASP A O 1
ATOM 6736 N N . GLY A 1 866 ? -28.818 9.232 -14.258 1.00 94.88 866 GLY A N 1
ATOM 6737 C CA . GLY A 1 866 ? -28.794 8.193 -13.224 1.00 94.88 866 GLY A CA 1
ATOM 6738 C C . GLY A 1 866 ? -27.740 7.099 -13.404 1.00 94.88 866 GLY A C 1
ATOM 6739 O O . GLY A 1 866 ? -27.865 6.040 -12.787 1.00 94.88 866 GLY A O 1
ATOM 6740 N N . GLY A 1 867 ? -26.729 7.340 -14.239 1.00 96.69 867 GLY A N 1
ATOM 6741 C CA . GLY A 1 867 ? -25.540 6.502 -14.401 1.00 96.69 867 GLY A CA 1
ATOM 6742 C C . GLY A 1 867 ? -24.313 7.016 -13.639 1.00 96.69 867 GLY A C 1
ATOM 6743 O O . GLY A 1 867 ? -24.421 7.765 -12.664 1.00 96.69 867 GLY A O 1
ATOM 6744 N N . VAL A 1 868 ? -23.129 6.598 -14.098 1.00 97.44 868 VAL A N 1
ATOM 6745 C CA . VAL A 1 868 ? -21.820 6.924 -13.503 1.00 97.44 868 VAL A CA 1
ATOM 6746 C C . VAL A 1 868 ? -20.872 7.566 -14.517 1.00 97.44 868 VAL A C 1
ATOM 6748 O O . VAL A 1 868 ? -21.017 7.372 -15.721 1.00 97.44 868 VAL A O 1
ATOM 6751 N N . TYR A 1 869 ? -19.891 8.318 -14.016 1.00 96.81 869 TYR A N 1
ATOM 6752 C CA . TYR A 1 869 ? -18.834 8.948 -14.807 1.00 96.81 869 TYR A CA 1
ATOM 6753 C C . TYR A 1 869 ? -17.467 8.852 -14.109 1.00 96.81 869 TYR A C 1
ATOM 6755 O O . TYR A 1 869 ? -17.372 8.865 -12.877 1.00 96.81 869 TYR A O 1
ATOM 6763 N N . TRP A 1 870 ? -16.406 8.799 -14.912 1.00 96.06 870 TRP A N 1
ATOM 6764 C CA . TRP A 1 870 ? -15.005 8.937 -14.515 1.00 96.06 870 TRP A CA 1
ATOM 6765 C C . TRP A 1 870 ? -14.153 9.313 -15.734 1.00 96.06 870 TRP A C 1
ATOM 6767 O O . TRP A 1 870 ? -14.600 9.223 -16.878 1.00 96.06 870 TRP A O 1
ATOM 6777 N N . GLU A 1 871 ? -12.905 9.700 -15.487 1.00 91.69 871 GLU A N 1
ATOM 6778 C CA . GLU A 1 871 ? -11.949 10.106 -16.517 1.00 91.69 871 GLU A CA 1
ATOM 6779 C C . GLU A 1 871 ? -11.675 8.946 -17.490 1.00 91.69 871 GLU A C 1
ATOM 6781 O O . GLU A 1 871 ? -11.304 7.840 -17.077 1.00 91.69 871 GLU A O 1
ATOM 6786 N N . GLY A 1 872 ? -11.856 9.198 -18.785 1.00 89.12 872 GLY A N 1
ATOM 6787 C CA . GLY A 1 872 ? -11.833 8.215 -19.871 1.00 89.12 872 GLY A CA 1
ATOM 6788 C C . GLY A 1 872 ? -13.192 7.999 -20.553 1.00 89.12 872 GLY A C 1
ATOM 6789 O O . GLY A 1 872 ? -13.220 7.424 -21.638 1.00 89.12 872 GLY A O 1
ATOM 6790 N N . LEU A 1 873 ? -14.306 8.446 -19.956 1.00 92.31 873 LEU A N 1
ATOM 6791 C CA . LEU A 1 873 ? -15.656 8.345 -20.539 1.00 92.31 873 LEU A CA 1
ATOM 6792 C C . LEU A 1 873 ? -16.096 9.617 -21.291 1.00 92.31 873 LEU A C 1
ATOM 6794 O O . LEU A 1 873 ? -17.270 9.753 -21.630 1.00 92.31 873 LEU A O 1
ATOM 6798 N N . GLU A 1 874 ? -15.175 10.543 -21.577 1.00 89.31 874 GLU A N 1
ATOM 6799 C CA . GLU A 1 874 ? -15.449 11.837 -22.226 1.00 89.31 874 GLU A CA 1
ATOM 6800 C C . GLU A 1 874 ? -16.165 11.738 -23.584 1.00 89.31 874 GLU A C 1
ATOM 6802 O O . GLU A 1 874 ? -16.825 12.711 -23.960 1.00 89.31 874 GLU A O 1
ATOM 6807 N N . ASP A 1 875 ? -16.003 10.602 -24.276 1.00 87.75 875 ASP A N 1
ATOM 6808 C CA . ASP A 1 875 ? -16.538 10.286 -25.609 1.00 87.75 875 ASP A CA 1
ATOM 6809 C C . ASP A 1 875 ? -17.685 9.242 -25.567 1.00 87.75 875 ASP A C 1
ATOM 6811 O O . ASP A 1 875 ? -18.273 8.923 -26.598 1.00 87.75 875 ASP A O 1
ATOM 6815 N N . GLU A 1 876 ? -18.009 8.686 -24.388 1.00 89.31 876 GLU A N 1
ATOM 6816 C CA . GLU A 1 876 ? -19.059 7.660 -24.190 1.00 89.31 876 GLU A CA 1
ATOM 6817 C C . GLU A 1 876 ? -20.336 8.239 -23.529 1.00 89.31 876 GLU A C 1
ATOM 6819 O O . GLU A 1 876 ? -21.231 7.501 -23.112 1.00 89.31 876 GLU A O 1
ATOM 6824 N N . ILE A 1 877 ? -20.421 9.570 -23.413 1.00 88.62 877 ILE A N 1
ATOM 6825 C CA . ILE A 1 877 ? -21.444 10.319 -22.667 1.00 88.62 877 ILE A CA 1
ATOM 6826 C C . ILE A 1 877 ? -22.050 11.401 -23.571 1.00 88.62 877 ILE A C 1
ATOM 6828 O O . ILE A 1 877 ? -21.326 12.124 -24.253 1.00 88.62 877 ILE A O 1
ATOM 6832 N N . ASP A 1 878 ? -23.379 11.538 -23.554 1.00 88.25 878 ASP A N 1
ATOM 6833 C CA . ASP A 1 878 ? -24.082 12.596 -24.288 1.00 88.25 878 ASP A CA 1
ATOM 6834 C C . ASP A 1 878 ? -23.702 13.991 -23.729 1.00 88.25 878 ASP A C 1
ATOM 6836 O O . ASP A 1 878 ? -23.804 14.195 -22.514 1.00 88.25 878 ASP A O 1
ATOM 6840 N N . PRO A 1 879 ? -23.293 14.970 -24.566 1.00 85.19 879 PRO A N 1
ATOM 6841 C CA . PRO A 1 879 ? -22.872 16.302 -24.116 1.00 85.19 879 PRO A CA 1
ATOM 6842 C C . PRO A 1 879 ? -23.894 17.089 -23.278 1.00 85.19 879 PRO A C 1
ATOM 6844 O O . PRO A 1 879 ? -23.507 18.026 -22.581 1.00 85.19 879 PRO A O 1
ATOM 6847 N N . ASN A 1 880 ? -25.182 16.738 -23.332 1.00 89.75 880 ASN A N 1
ATOM 6848 C CA . ASN A 1 880 ? -26.247 17.381 -22.558 1.00 89.75 880 ASN A CA 1
ATOM 6849 C C . ASN A 1 880 ? -26.373 16.818 -21.128 1.00 89.75 880 ASN A C 1
ATOM 6851 O O . ASN A 1 880 ? -27.071 17.395 -20.289 1.00 89.75 880 ASN A O 1
ATOM 6855 N N . VAL A 1 881 ? -25.717 15.692 -20.825 1.00 93.56 881 VAL A N 1
ATOM 6856 C CA . VAL A 1 881 ? -25.796 15.025 -19.521 1.00 93.56 881 VAL A CA 1
ATOM 6857 C C . VAL A 1 881 ? -24.890 15.728 -18.510 1.00 93.56 881 VAL A C 1
ATOM 6859 O O . VAL A 1 881 ? -23.666 15.613 -18.535 1.00 93.56 881 VAL A O 1
ATOM 6862 N N . LYS A 1 882 ? -25.508 16.423 -17.548 1.00 95.56 882 LYS A N 1
ATOM 6863 C CA . LYS A 1 882 ? -24.813 17.000 -16.386 1.00 95.56 882 LYS A CA 1
ATOM 6864 C C . LYS A 1 882 ? -24.157 15.921 -15.522 1.00 95.56 882 LYS A C 1
ATOM 6866 O O . LYS A 1 882 ? -24.725 14.836 -15.354 1.00 95.56 882 LYS A O 1
ATOM 6871 N N . ILE A 1 883 ? -23.018 16.261 -14.918 1.00 96.94 883 ILE A N 1
ATOM 6872 C CA . ILE A 1 883 ? -22.212 15.383 -14.063 1.00 96.94 883 ILE A CA 1
ATOM 6873 C C . ILE A 1 883 ? -22.124 15.978 -12.648 1.00 96.94 883 ILE A C 1
ATOM 6875 O O . ILE A 1 883 ? -21.865 17.167 -12.466 1.00 96.94 883 ILE A O 1
ATOM 6879 N N . THR A 1 884 ? -22.309 15.136 -11.633 1.00 96.69 884 THR A N 1
ATOM 6880 C CA . THR A 1 884 ? -22.067 15.454 -10.220 1.00 96.69 884 THR A CA 1
ATOM 6881 C C . THR A 1 884 ? -20.879 14.636 -9.734 1.00 96.69 884 THR A C 1
ATOM 6883 O O . THR A 1 884 ? -20.923 13.407 -9.736 1.00 96.69 884 THR A O 1
ATOM 6886 N N . SER A 1 885 ? -19.820 15.313 -9.301 1.00 96.12 885 SER A N 1
ATOM 6887 C CA . SER A 1 885 ? -18.573 14.699 -8.839 1.00 96.12 885 SER A CA 1
ATOM 6888 C C . SER A 1 885 ? -18.748 13.742 -7.650 1.00 96.12 885 SER A C 1
ATOM 6890 O O . SER A 1 885 ? -19.758 13.741 -6.935 1.00 96.12 885 SER A O 1
ATOM 6892 N N . TRP A 1 886 ? -17.698 12.969 -7.370 1.00 94.38 886 TRP A N 1
ATOM 6893 C CA . TRP A 1 886 ? -17.595 12.128 -6.173 1.00 94.38 886 TRP A CA 1
ATOM 6894 C C . TRP A 1 886 ? -17.655 12.915 -4.849 1.00 94.38 886 TRP A C 1
ATOM 6896 O O . TRP A 1 886 ? -17.973 12.345 -3.807 1.00 94.38 886 TRP A O 1
ATOM 6906 N N . LEU A 1 887 ? -17.403 14.229 -4.878 1.00 91.50 887 LEU A N 1
ATOM 6907 C CA . LEU A 1 887 ? -17.568 15.119 -3.723 1.00 91.50 887 LEU A CA 1
ATOM 6908 C C . LEU A 1 887 ? -19.030 15.555 -3.508 1.00 91.50 887 LEU A C 1
ATOM 6910 O O . LEU A 1 887 ? -19.382 15.965 -2.403 1.00 91.50 887 LEU A O 1
ATOM 6914 N N . GLY A 1 888 ? -19.888 15.427 -4.526 1.00 90.81 888 GLY A N 1
ATOM 6915 C CA . GLY A 1 888 ? -21.251 15.976 -4.544 1.00 90.81 888 GLY A CA 1
ATOM 6916 C C . GLY A 1 888 ? -21.360 17.363 -5.197 1.00 90.81 888 GLY A C 1
ATOM 6917 O O . GLY A 1 888 ? -22.454 17.911 -5.270 1.00 90.81 888 GLY A O 1
ATOM 6918 N N . GLU A 1 889 ? -20.250 17.922 -5.688 1.00 92.75 889 GLU A N 1
ATOM 6919 C CA . GLU A 1 889 ? -20.187 19.199 -6.420 1.00 92.75 889 GLU A CA 1
ATOM 6920 C C . GLU A 1 889 ? -20.587 18.993 -7.901 1.00 92.75 889 GLU A C 1
ATOM 6922 O O . GLU A 1 889 ? -20.238 17.958 -8.479 1.00 92.75 889 GLU A O 1
ATOM 6927 N N . GLU A 1 890 ? -21.280 19.950 -8.537 1.00 93.94 890 GLU A N 1
ATOM 6928 C CA . GLU A 1 890 ? -21.494 19.954 -10.002 1.00 93.94 890 GLU A CA 1
ATOM 6929 C C . GLU A 1 890 ? -20.143 20.046 -10.736 1.00 93.94 890 GLU A C 1
ATOM 6931 O O . GLU A 1 890 ? -19.224 20.716 -10.262 1.00 93.94 890 GLU A O 1
ATOM 6936 N N . TRP A 1 891 ? -19.998 19.338 -11.861 1.00 95.19 891 TRP A N 1
ATOM 6937 C CA . TRP A 1 891 ? -18.719 19.186 -12.556 1.00 95.19 891 TRP A CA 1
ATOM 6938 C C . TRP A 1 891 ? -18.826 19.381 -14.071 1.00 95.19 891 TRP A C 1
ATOM 6940 O O . TRP A 1 891 ? -19.766 18.921 -14.720 1.00 95.19 891 TRP A O 1
ATOM 6950 N N . THR A 1 892 ? -17.795 20.008 -14.632 1.00 89.75 892 THR A N 1
ATOM 6951 C CA . THR A 1 892 ? -17.557 20.212 -16.067 1.00 89.75 892 THR A CA 1
ATOM 6952 C C . THR A 1 892 ? -16.084 19.954 -16.399 1.00 89.75 892 THR A C 1
ATOM 6954 O O . THR A 1 892 ? -15.231 19.994 -15.509 1.00 89.75 892 THR A O 1
ATOM 6957 N N . LYS A 1 893 ? -15.747 19.778 -17.686 1.00 83.56 893 LYS A N 1
ATOM 6958 C CA . LYS A 1 893 ? -14.352 19.586 -18.138 1.00 83.56 893 LYS A CA 1
ATOM 6959 C C . LYS A 1 893 ? -13.423 20.750 -17.720 1.00 83.56 893 LYS A C 1
ATOM 6961 O O . LYS A 1 893 ? -12.240 20.524 -17.479 1.00 83.56 893 LYS A O 1
ATOM 6966 N N . ASP A 1 894 ? -13.966 21.955 -17.527 1.00 84.94 894 ASP A N 1
ATOM 6967 C CA . ASP A 1 894 ? -13.235 23.156 -17.086 1.00 84.94 894 ASP A CA 1
ATOM 6968 C C . ASP A 1 894 ? -13.051 23.272 -15.557 1.00 84.94 894 ASP A C 1
ATOM 6970 O O . ASP A 1 894 ? -12.363 24.172 -15.078 1.00 84.94 894 ASP A O 1
ATOM 6974 N N . SER A 1 895 ? -13.631 22.365 -14.761 1.00 83.31 895 SER A N 1
ATOM 6975 C CA . SER A 1 895 ? -13.669 22.463 -13.287 1.00 83.31 895 SER A CA 1
ATOM 6976 C C . SER A 1 895 ? -12.316 22.255 -12.576 1.00 83.31 895 SER A C 1
ATOM 6978 O O . SER A 1 895 ? -12.249 22.309 -11.348 1.00 83.31 895 SER A O 1
ATOM 6980 N N . GLY A 1 896 ? -11.227 21.985 -13.308 1.00 81.31 896 GLY A N 1
ATOM 6981 C CA . GLY A 1 896 ? -9.849 21.930 -12.785 1.00 81.31 896 GLY A CA 1
ATOM 6982 C C . GLY A 1 896 ? -9.533 20.801 -11.784 1.00 81.31 896 GLY A C 1
ATOM 6983 O O . GLY A 1 896 ? -8.403 20.698 -11.305 1.00 81.31 896 GLY A O 1
ATOM 6984 N N . LYS A 1 897 ? -10.512 19.945 -11.473 1.00 86.88 897 LYS A N 1
ATOM 6985 C CA . LYS A 1 897 ? -10.432 18.760 -10.604 1.00 86.88 897 LYS A CA 1
ATOM 6986 C C . LYS A 1 897 ? -10.972 17.540 -11.373 1.00 86.88 897 LYS A C 1
ATOM 6988 O O . LYS A 1 897 ? -11.821 17.737 -12.242 1.00 86.88 897 LYS A O 1
ATOM 6993 N N . PRO A 1 898 ? -10.573 16.298 -11.045 1.00 90.06 898 PRO A N 1
ATOM 6994 C CA . PRO A 1 898 ? -11.242 15.112 -11.577 1.00 90.06 898 PRO A CA 1
ATOM 6995 C C . PRO A 1 898 ? -12.683 14.996 -11.044 1.00 90.06 898 PRO A C 1
ATOM 6997 O O . PRO A 1 898 ? -12.975 15.395 -9.912 1.00 90.06 898 PRO A O 1
ATOM 7000 N N . ALA A 1 899 ? -13.573 14.445 -11.866 1.00 94.38 899 ALA A N 1
ATOM 7001 C CA . ALA A 1 899 ? -14.962 14.149 -11.540 1.00 94.38 899 ALA A CA 1
ATOM 7002 C C . ALA A 1 899 ? -15.064 12.976 -10.557 1.00 94.38 899 ALA A C 1
ATOM 7004 O O . ALA A 1 899 ? -15.864 13.023 -9.618 1.00 94.38 899 ALA A O 1
ATOM 7005 N N . ALA A 1 900 ? -14.244 11.940 -10.755 1.00 94.31 900 ALA A N 1
ATOM 7006 C CA . ALA A 1 900 ? -14.151 10.772 -9.884 1.00 94.31 900 ALA A CA 1
ATOM 7007 C C . ALA A 1 900 ? -12.889 10.827 -9.005 1.00 94.31 900 ALA A C 1
ATOM 7009 O O . ALA A 1 900 ? -11.936 11.559 -9.275 1.00 94.31 900 ALA A O 1
ATOM 7010 N N . HIS A 1 901 ? -12.840 10.034 -7.934 1.00 90.06 901 HIS A N 1
ATOM 7011 C CA . HIS A 1 901 ? -11.588 9.864 -7.201 1.00 90.06 901 HIS A CA 1
ATOM 7012 C C . HIS A 1 901 ? -10.613 9.000 -8.035 1.00 90.06 901 HIS A C 1
ATOM 7014 O O . HIS A 1 901 ? -11.029 7.944 -8.512 1.00 90.06 901 HIS A O 1
ATOM 7020 N N . PRO A 1 902 ? -9.314 9.334 -8.177 1.00 82.25 902 PRO A N 1
ATOM 7021 C CA . PRO A 1 902 ? -8.378 8.559 -9.013 1.00 82.25 902 PRO A CA 1
ATOM 7022 C C . PRO A 1 902 ? -8.155 7.088 -8.608 1.00 82.25 902 PRO A C 1
ATOM 7024 O O . PRO A 1 902 ? -7.604 6.309 -9.381 1.00 82.25 902 PRO A O 1
ATOM 7027 N N . ASN A 1 903 ? -8.568 6.700 -7.396 1.00 79.00 903 ASN A N 1
ATOM 7028 C CA . ASN A 1 903 ? -8.553 5.319 -6.894 1.00 79.00 903 ASN A CA 1
ATOM 7029 C C . ASN A 1 903 ? -9.978 4.754 -6.673 1.00 79.00 903 ASN A C 1
ATOM 7031 O O . ASN A 1 903 ? -10.125 3.757 -5.965 1.00 79.00 903 ASN A O 1
ATOM 7035 N N . SER A 1 904 ? -11.013 5.407 -7.224 1.00 90.06 904 SER A N 1
ATOM 7036 C CA . SER A 1 904 ? -12.423 4.982 -7.159 1.00 90.06 904 SER A CA 1
ATOM 7037 C C . SER A 1 904 ? -12.653 3.605 -7.778 1.00 90.06 904 SER A C 1
ATOM 7039 O O . SER A 1 904 ? -11.839 3.107 -8.565 1.00 90.06 904 SER A O 1
ATOM 7041 N N . ARG A 1 905 ? -13.734 2.950 -7.345 1.00 92.81 905 ARG A N 1
ATOM 7042 C CA . ARG A 1 905 ? -13.913 1.503 -7.498 1.00 92.81 905 ARG A CA 1
ATOM 7043 C C . ARG A 1 905 ? -15.301 1.119 -7.970 1.00 92.81 905 ARG A C 1
ATOM 7045 O O . ARG A 1 905 ? -16.279 1.799 -7.669 1.00 92.81 905 ARG A O 1
ATOM 7052 N N . PHE A 1 906 ? -15.358 -0.026 -8.635 1.00 96.56 906 PHE A N 1
ATOM 7053 C CA . PHE A 1 906 ? -16.554 -0.851 -8.742 1.00 96.56 906 PHE A CA 1
ATOM 7054 C C . PHE A 1 906 ? -16.334 -2.155 -7.964 1.00 96.56 906 PHE A C 1
ATOM 7056 O O . PHE A 1 906 ? -15.222 -2.682 -7.927 1.00 96.56 906 PHE A O 1
ATOM 7063 N N . CYS A 1 907 ? -17.393 -2.657 -7.339 1.00 97.69 907 CYS A N 1
ATOM 7064 C CA . CYS A 1 907 ? -17.453 -3.913 -6.601 1.00 97.69 907 CYS A CA 1
ATOM 7065 C C . CYS A 1 907 ? -18.572 -4.755 -7.228 1.00 97.69 907 CYS A C 1
ATOM 7067 O O . CYS A 1 907 ? -19.747 -4.420 -7.067 1.00 97.69 907 CYS A O 1
ATOM 7069 N N . THR A 1 908 ? -18.208 -5.784 -8.000 1.00 98.44 908 THR A N 1
ATOM 7070 C CA . THR A 1 908 ? -19.142 -6.577 -8.827 1.00 98.44 908 THR A CA 1
ATOM 7071 C C . THR A 1 908 ? -18.891 -8.086 -8.681 1.00 98.44 908 THR A C 1
ATOM 7073 O O . THR A 1 908 ? -17.724 -8.484 -8.633 1.00 98.44 908 THR A O 1
ATOM 7076 N N . PRO A 1 909 ? -19.925 -8.954 -8.654 1.00 98.38 909 PRO A N 1
ATOM 7077 C CA . PRO A 1 909 ? -19.736 -10.406 -8.580 1.00 98.38 909 PRO A CA 1
ATOM 7078 C C . PRO A 1 909 ? -19.039 -10.961 -9.829 1.00 98.38 909 PRO A C 1
ATOM 7080 O O . PRO A 1 909 ? -19.326 -10.533 -10.951 1.00 98.38 909 PRO A O 1
ATOM 7083 N N . ALA A 1 910 ? -18.129 -11.923 -9.654 1.00 98.25 910 ALA A N 1
ATOM 7084 C CA . ALA A 1 910 ? -17.237 -12.344 -10.735 1.00 98.25 910 ALA A CA 1
ATOM 7085 C C . ALA A 1 910 ? -17.955 -13.155 -11.824 1.00 98.25 910 ALA A C 1
ATOM 7087 O O . ALA A 1 910 ? -17.719 -12.931 -13.012 1.00 98.25 910 ALA A O 1
ATOM 7088 N N . GLY A 1 911 ? -18.917 -14.000 -11.437 1.00 97.56 911 GLY A N 1
ATOM 7089 C CA . GLY A 1 911 ? -19.760 -14.773 -12.359 1.00 97.56 911 GLY A CA 1
ATOM 7090 C C . GLY A 1 911 ? -20.639 -13.939 -13.307 1.00 97.56 911 GLY A C 1
ATOM 7091 O O . GLY A 1 911 ? -21.287 -14.508 -14.179 1.00 97.56 911 GLY A O 1
ATOM 7092 N N . GLN A 1 912 ? -20.665 -12.604 -13.180 1.00 98.25 912 GLN A N 1
ATOM 7093 C CA . GLN A 1 912 ? -21.303 -11.721 -14.167 1.00 98.25 912 GLN A CA 1
ATOM 7094 C C . GLN A 1 912 ? -20.408 -11.405 -15.375 1.00 98.25 912 GLN A C 1
ATOM 7096 O O . GLN A 1 912 ? -20.896 -10.832 -16.350 1.00 98.25 912 GLN A O 1
ATOM 7101 N N . CYS A 1 913 ? -19.110 -11.723 -15.319 1.00 98.44 913 CYS A N 1
ATOM 7102 C CA . CYS A 1 913 ? -18.186 -11.417 -16.404 1.00 98.44 913 CYS A CA 1
ATOM 7103 C C . CYS A 1 913 ? -18.500 -12.279 -17.639 1.00 98.44 913 CYS A C 1
ATOM 7105 O O . CYS A 1 913 ? -18.525 -13.506 -17.532 1.00 98.44 913 CYS A O 1
ATOM 7107 N N . PRO A 1 914 ? -18.687 -11.678 -18.833 1.00 98.44 914 PRO A N 1
ATOM 7108 C CA . PRO A 1 914 ? -19.089 -12.403 -20.044 1.00 98.44 914 PRO A CA 1
ATOM 7109 C C . PRO A 1 914 ? -18.015 -13.365 -20.579 1.00 98.44 914 PRO A C 1
ATOM 7111 O O . PRO A 1 914 ? -18.275 -14.105 -21.525 1.00 98.44 914 PRO A O 1
ATOM 7114 N N . ILE A 1 915 ? -16.813 -13.339 -19.996 1.00 98.50 915 ILE A N 1
ATOM 7115 C CA . ILE A 1 915 ? -15.707 -14.259 -20.276 1.00 98.50 915 ILE A CA 1
ATOM 7116 C C . ILE A 1 915 ? -15.135 -14.869 -18.985 1.00 98.50 915 ILE A C 1
ATOM 7118 O O . ILE A 1 915 ? -13.939 -15.135 -18.915 1.00 98.50 915 ILE A O 1
ATOM 7122 N N . ILE A 1 916 ? -15.950 -15.056 -17.939 1.00 98.75 916 ILE A N 1
ATOM 7123 C CA . ILE A 1 916 ? -15.524 -15.842 -16.772 1.00 98.75 916 ILE A CA 1
ATOM 7124 C C . ILE A 1 916 ? -15.182 -17.277 -17.216 1.00 98.75 916 ILE A C 1
ATOM 7126 O O . ILE A 1 916 ? -15.879 -17.872 -18.038 1.00 98.75 916 ILE A O 1
ATOM 7130 N N . ASP A 1 917 ? -14.070 -17.810 -16.722 1.00 98.75 917 ASP A N 1
ATOM 7131 C CA . ASP A 1 917 ? -13.565 -19.125 -17.108 1.00 98.75 917 ASP A CA 1
ATOM 7132 C C . ASP A 1 917 ? -14.435 -20.248 -16.530 1.00 98.75 917 ASP A C 1
ATOM 7134 O O . ASP A 1 917 ? -14.803 -20.203 -15.359 1.00 98.75 917 ASP A O 1
ATOM 7138 N N . SER A 1 918 ? -14.716 -21.305 -17.297 1.00 97.81 918 SER A N 1
ATOM 7139 C CA . SER A 1 918 ? -15.475 -22.466 -16.805 1.00 97.81 918 SER A CA 1
ATOM 7140 C C . SER A 1 918 ? -14.863 -23.127 -15.562 1.00 97.81 918 SER A C 1
ATOM 7142 O O . SER A 1 918 ? -15.581 -23.760 -14.794 1.00 97.81 918 SER A O 1
ATOM 7144 N N . CYS A 1 919 ? -13.550 -22.985 -15.356 1.00 97.88 919 CYS A N 1
ATOM 7145 C CA . CYS A 1 919 ? -12.818 -23.548 -14.223 1.00 97.88 919 CYS A CA 1
ATOM 7146 C C . CYS A 1 919 ? -12.519 -22.522 -13.109 1.00 97.88 919 CYS A C 1
ATOM 7148 O O . CYS A 1 919 ? -11.700 -22.806 -12.236 1.00 97.88 919 CYS A O 1
ATOM 7150 N N . TRP A 1 920 ? -13.148 -21.335 -13.106 1.00 98.31 920 TRP A N 1
ATOM 7151 C CA . TRP A 1 920 ? -12.809 -20.264 -12.152 1.00 98.31 920 TRP A CA 1
ATOM 7152 C C . TRP A 1 920 ? -13.063 -20.612 -10.673 1.00 98.31 920 TRP A C 1
ATOM 7154 O O . TRP A 1 920 ? -12.383 -20.075 -9.797 1.00 98.31 920 TRP A O 1
ATOM 7164 N N . GLU A 1 921 ? -13.985 -21.543 -10.398 1.00 97.06 921 GLU A N 1
ATOM 7165 C CA . GLU A 1 921 ? -14.235 -22.106 -9.061 1.00 97.06 921 GLU A CA 1
ATOM 7166 C C . GLU A 1 921 ? -13.786 -23.572 -8.910 1.00 97.06 921 GLU A C 1
ATOM 7168 O O . GLU A 1 921 ? -14.220 -24.251 -7.978 1.00 97.06 921 GLU A O 1
ATOM 7173 N N . ASP A 1 922 ? -12.924 -24.093 -9.794 1.00 96.69 922 ASP A N 1
ATOM 7174 C CA . ASP A 1 922 ? -12.422 -25.464 -9.643 1.00 96.69 922 ASP A CA 1
ATOM 7175 C C . ASP A 1 922 ? -11.637 -25.602 -8.330 1.00 96.69 922 ASP A C 1
ATOM 7177 O O . ASP A 1 922 ? -10.605 -24.961 -8.112 1.00 96.69 922 ASP A O 1
ATOM 7181 N N . SER A 1 923 ? -12.123 -26.491 -7.461 1.00 93.50 923 SER A N 1
ATOM 7182 C CA . SER A 1 923 ? -11.510 -26.833 -6.178 1.00 93.50 923 SER A CA 1
ATOM 7183 C C . SER A 1 923 ? -10.017 -27.181 -6.265 1.00 93.50 923 SER A C 1
ATOM 7185 O O . SER A 1 923 ? -9.291 -26.923 -5.305 1.00 93.50 923 SER A O 1
ATOM 7187 N N . GLN A 1 924 ? -9.556 -27.757 -7.381 1.00 93.88 924 GLN A N 1
ATOM 7188 C CA . GLN A 1 924 ? -8.170 -28.187 -7.592 1.00 93.88 924 GLN A CA 1
ATOM 7189 C C . GLN A 1 924 ? -7.283 -27.092 -8.200 1.00 93.88 924 GLN A C 1
ATOM 7191 O O . GLN A 1 924 ? -6.058 -27.214 -8.174 1.00 93.88 924 GLN A O 1
ATOM 7196 N N . GLY A 1 925 ? -7.885 -26.028 -8.735 1.00 96.69 925 GLY A N 1
ATOM 7197 C CA . GLY A 1 925 ? -7.190 -24.941 -9.411 1.00 96.69 925 GLY A CA 1
ATOM 7198 C C . GLY A 1 925 ? -6.693 -25.263 -10.824 1.00 96.69 925 GLY A C 1
ATOM 7199 O O . GLY A 1 925 ? -6.510 -26.413 -11.243 1.00 96.69 925 GLY A O 1
ATOM 7200 N N . VAL A 1 926 ? -6.439 -24.197 -11.577 1.00 98.50 926 VAL A N 1
ATOM 7201 C CA . VAL A 1 926 ? -6.023 -24.263 -12.981 1.00 98.50 926 VAL A CA 1
ATOM 7202 C C . VAL A 1 926 ? -4.498 -24.434 -13.106 1.00 98.50 926 VAL A C 1
ATOM 7204 O O . VAL A 1 926 ? -3.759 -23.866 -12.298 1.00 98.50 926 VAL A O 1
ATOM 7207 N N . PRO A 1 927 ? -3.995 -25.233 -14.071 1.00 98.38 927 PRO A N 1
ATOM 7208 C CA . PRO A 1 927 ? -2.567 -25.532 -14.207 1.00 98.38 927 PRO A CA 1
ATOM 7209 C C . PRO A 1 927 ? -1.805 -24.381 -14.884 1.00 98.38 927 PRO A C 1
ATOM 7211 O O . PRO A 1 927 ? -1.960 -24.130 -16.081 1.00 98.38 927 PRO A O 1
ATOM 7214 N N . ILE A 1 928 ? -0.962 -23.690 -14.119 1.00 98.69 928 ILE A N 1
ATOM 7215 C CA . ILE A 1 928 ? -0.217 -22.510 -14.566 1.00 98.69 928 ILE A CA 1
ATOM 7216 C C . ILE A 1 928 ? 0.974 -22.910 -15.431 1.00 98.69 928 ILE A C 1
ATOM 7218 O O . ILE A 1 928 ? 1.826 -23.695 -15.027 1.00 98.69 928 ILE A O 1
ATOM 7222 N N . SER A 1 929 ? 1.033 -22.332 -16.629 1.00 98.38 929 SER A N 1
ATOM 7223 C CA . SER A 1 929 ? 2.058 -22.604 -17.642 1.00 98.38 929 SER A CA 1
ATOM 7224 C C . SER A 1 929 ? 3.103 -21.482 -17.746 1.00 98.38 929 SER A C 1
ATOM 7226 O O . SER A 1 929 ? 4.252 -21.742 -18.100 1.00 98.38 929 SER A O 1
ATOM 7228 N N . ALA A 1 930 ? 2.731 -20.243 -17.397 1.00 98.75 930 ALA A N 1
ATOM 7229 C CA . ALA A 1 930 ? 3.638 -19.094 -17.360 1.00 98.75 930 ALA A CA 1
ATOM 7230 C C . ALA A 1 930 ? 3.307 -18.099 -16.233 1.00 98.75 930 ALA A C 1
ATOM 7232 O O . ALA A 1 930 ? 2.145 -17.929 -15.853 1.00 98.75 930 ALA A O 1
ATOM 7233 N N . ILE A 1 931 ? 4.341 -17.409 -15.748 1.00 98.88 931 ILE A N 1
ATOM 7234 C CA . ILE A 1 931 ? 4.276 -16.310 -14.772 1.00 98.88 931 ILE A CA 1
ATOM 7235 C C . ILE A 1 931 ? 4.800 -15.039 -15.454 1.00 98.88 931 ILE A C 1
ATOM 7237 O O . ILE A 1 931 ? 5.853 -15.068 -16.087 1.00 98.88 931 ILE A O 1
ATOM 7241 N N . ILE A 1 932 ? 4.084 -13.920 -15.332 1.00 98.88 932 ILE A N 1
ATOM 7242 C CA . ILE A 1 932 ? 4.399 -12.669 -16.037 1.00 98.88 932 ILE A CA 1
ATOM 7243 C C . ILE A 1 932 ? 4.553 -11.511 -15.037 1.00 98.88 932 ILE A C 1
ATOM 7245 O O . ILE A 1 932 ? 3.606 -11.146 -14.344 1.00 98.88 932 ILE A O 1
ATOM 7249 N N . PHE A 1 933 ? 5.721 -10.877 -14.990 1.00 98.81 933 PHE A N 1
ATOM 7250 C CA . PHE A 1 933 ? 5.949 -9.623 -14.259 1.00 98.81 933 PHE A CA 1
ATOM 7251 C C . PHE A 1 933 ? 5.807 -8.408 -15.185 1.00 98.81 933 PHE A C 1
ATOM 7253 O O . PHE A 1 933 ? 5.914 -8.531 -16.402 1.00 98.81 933 PHE A O 1
ATOM 7260 N N . GLY A 1 934 ? 5.561 -7.214 -14.645 1.00 97.56 934 GLY A N 1
ATOM 7261 C CA . GLY A 1 934 ? 5.490 -6.005 -15.472 1.00 97.56 934 GLY A CA 1
ATOM 7262 C C . GLY A 1 934 ? 5.047 -4.751 -14.724 1.00 97.56 934 GLY A C 1
ATOM 7263 O O . GLY A 1 934 ? 4.406 -4.815 -13.676 1.00 97.56 934 GLY A O 1
ATOM 7264 N N . GLY A 1 935 ? 5.408 -3.586 -15.257 1.00 94.31 935 GLY A N 1
ATOM 7265 C CA . GLY A 1 935 ? 5.184 -2.289 -14.614 1.00 94.31 935 GLY A CA 1
ATOM 7266 C C . GLY A 1 935 ? 5.353 -1.123 -15.585 1.00 94.31 935 GLY A C 1
ATOM 7267 O O . GLY A 1 935 ? 5.753 -1.307 -16.734 1.00 94.31 935 GLY A O 1
ATOM 7268 N N . ARG A 1 936 ? 5.036 0.099 -15.142 1.00 93.69 936 ARG A N 1
ATOM 7269 C CA . ARG A 1 936 ? 5.131 1.301 -15.987 1.00 93.69 936 ARG A CA 1
ATOM 7270 C C . ARG A 1 936 ? 6.588 1.732 -16.149 1.00 93.69 936 ARG A C 1
ATOM 7272 O O . ARG A 1 936 ? 7.124 2.426 -15.285 1.00 93.69 936 ARG A O 1
ATOM 7279 N N . ARG A 1 937 ? 7.231 1.333 -17.253 1.00 95.50 937 ARG A N 1
ATOM 7280 C CA . ARG A 1 937 ? 8.606 1.726 -17.605 1.00 95.50 937 ARG A CA 1
ATOM 7281 C C . ARG A 1 937 ? 8.601 2.555 -18.899 1.00 95.50 937 ARG A C 1
ATOM 7283 O O . ARG A 1 937 ? 8.467 1.981 -19.975 1.00 95.50 937 ARG A O 1
ATOM 7290 N N . PRO A 1 938 ? 8.749 3.893 -18.838 1.00 93.50 938 PRO A N 1
ATOM 7291 C CA . PRO A 1 938 ? 8.689 4.728 -20.039 1.00 93.50 938 PRO A CA 1
ATOM 7292 C C . PRO A 1 938 ? 9.879 4.520 -20.987 1.00 93.50 938 PRO A C 1
ATOM 7294 O O . PRO A 1 938 ? 9.750 4.801 -22.172 1.00 93.50 938 PRO A O 1
ATOM 7297 N N . GLU A 1 939 ? 11.013 4.007 -20.504 1.00 94.12 939 GLU A N 1
ATOM 7298 C CA . GLU A 1 939 ? 12.240 3.840 -21.290 1.00 94.12 939 GLU A CA 1
ATOM 7299 C C . GLU A 1 939 ? 12.933 2.495 -21.023 1.00 94.12 939 GLU A C 1
ATOM 7301 O O . GLU A 1 939 ? 12.735 1.892 -19.966 1.00 94.12 939 GLU A O 1
ATOM 7306 N N . GLY A 1 940 ? 13.769 2.069 -21.981 1.00 94.88 940 GLY A N 1
ATOM 7307 C CA . GLY A 1 940 ? 14.836 1.062 -21.853 1.00 94.88 940 GLY A CA 1
ATOM 7308 C C . GLY A 1 940 ? 14.429 -0.402 -21.645 1.00 94.88 940 GLY A C 1
ATOM 7309 O O . GLY A 1 940 ? 15.191 -1.296 -22.008 1.00 94.88 940 GLY A O 1
ATOM 7310 N N . VAL A 1 941 ? 13.239 -0.665 -21.104 1.00 97.88 941 VAL A N 1
ATOM 7311 C CA . VAL A 1 941 ? 12.694 -2.019 -20.924 1.00 97.88 941 VAL A CA 1
ATOM 7312 C C . VAL A 1 941 ? 11.805 -2.387 -22.123 1.00 97.88 941 VAL A C 1
ATOM 7314 O O . VAL A 1 941 ? 10.854 -1.645 -22.397 1.00 97.88 941 VAL A O 1
ATOM 7317 N N . PRO A 1 942 ? 12.070 -3.502 -22.833 1.00 98.25 942 PRO A N 1
ATOM 7318 C CA . PRO A 1 942 ? 11.323 -3.885 -24.032 1.00 98.25 942 PRO A CA 1
ATOM 7319 C C . PRO A 1 942 ? 9.932 -4.449 -23.731 1.00 98.25 942 PRO A C 1
ATOM 7321 O O . PRO A 1 942 ? 9.612 -4.772 -22.586 1.00 98.25 942 PRO A O 1
ATOM 7324 N N . LEU A 1 943 ? 9.104 -4.562 -24.778 1.00 98.56 943 LEU A N 1
ATOM 7325 C CA . LEU A 1 943 ? 7.701 -4.987 -24.677 1.00 98.56 943 LEU A CA 1
ATOM 7326 C C . LEU A 1 943 ? 7.521 -6.335 -23.966 1.00 98.56 943 LEU A C 1
ATOM 7328 O O . LEU A 1 943 ? 6.620 -6.454 -23.137 1.00 98.56 943 LEU A O 1
ATOM 7332 N N . VAL A 1 944 ? 8.357 -7.328 -24.281 1.00 98.75 944 VAL A N 1
ATOM 7333 C CA . VAL A 1 944 ? 8.387 -8.630 -23.602 1.00 98.75 944 VAL A CA 1
ATOM 7334 C C . VAL A 1 944 ? 9.785 -9.253 -23.656 1.00 98.75 944 VAL A C 1
ATOM 7336 O O . VAL A 1 944 ? 10.481 -9.108 -24.661 1.00 98.75 944 VAL A O 1
ATOM 7339 N N . TYR A 1 945 ? 10.176 -9.957 -22.590 1.00 98.75 945 TYR A N 1
ATOM 7340 C CA . TYR A 1 945 ? 11.299 -10.901 -22.577 1.00 98.75 945 TYR A CA 1
ATOM 7341 C C . TYR A 1 945 ? 11.018 -12.116 -21.669 1.00 98.75 945 TYR A C 1
ATOM 7343 O O . TYR A 1 945 ? 10.227 -12.027 -20.728 1.00 98.75 945 TYR A O 1
ATOM 7351 N N . GLU A 1 946 ? 11.657 -13.253 -21.954 1.00 98.75 946 GLU A N 1
ATOM 7352 C CA . GLU A 1 946 ? 11.642 -14.487 -21.142 1.00 98.75 946 GLU A CA 1
ATOM 7353 C C . GLU A 1 946 ? 12.923 -14.585 -20.296 1.00 98.75 946 GLU A C 1
ATOM 7355 O O . GLU A 1 946 ? 14.013 -14.255 -20.770 1.00 98.75 946 GLU A O 1
ATOM 7360 N N . SER A 1 947 ? 12.824 -15.058 -19.052 1.00 98.62 947 SER A N 1
ATOM 7361 C CA . SER A 1 947 ? 13.992 -15.326 -18.203 1.00 98.62 947 SER A CA 1
ATOM 7362 C C . SER A 1 947 ? 14.713 -16.619 -18.601 1.00 98.62 947 SER A C 1
ATOM 7364 O O . SER A 1 947 ? 14.052 -17.623 -18.850 1.00 98.62 947 SER A O 1
ATOM 7366 N N . PHE A 1 948 ? 16.048 -16.637 -18.534 1.00 98.19 948 PHE A N 1
ATOM 7367 C CA . PHE A 1 948 ? 16.862 -17.831 -18.819 1.00 98.19 948 PHE A CA 1
ATOM 7368 C C . PHE A 1 948 ? 16.511 -19.062 -17.970 1.00 98.19 948 PHE A C 1
ATOM 7370 O O . PHE A 1 948 ? 16.462 -20.177 -18.479 1.00 98.19 948 PHE A O 1
ATOM 7377 N N . ASP A 1 949 ? 16.285 -18.856 -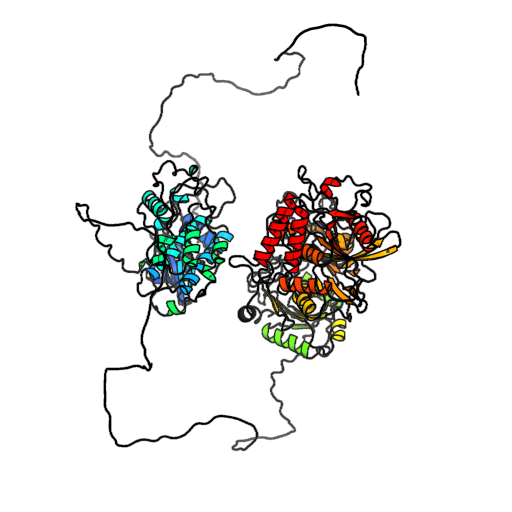16.672 1.00 97.31 949 ASP A N 1
ATOM 7378 C CA . ASP A 1 949 ? 16.041 -19.902 -15.680 1.00 97.31 949 ASP A CA 1
ATOM 7379 C C . ASP A 1 949 ? 15.153 -19.368 -14.537 1.00 97.31 949 ASP A C 1
ATOM 7381 O O . ASP A 1 949 ? 14.907 -18.162 -14.445 1.00 97.31 949 ASP A O 1
ATOM 7385 N N . TRP A 1 950 ? 14.680 -20.246 -13.644 1.00 98.31 950 TRP A N 1
ATOM 7386 C CA . TRP A 1 950 ? 13.817 -19.857 -12.517 1.00 98.31 950 TRP A CA 1
ATOM 7387 C C . TRP A 1 950 ? 14.479 -18.854 -11.562 1.00 98.31 950 TRP A C 1
ATOM 7389 O O . TRP A 1 950 ? 13.838 -17.890 -11.152 1.00 98.31 950 TRP A O 1
ATOM 7399 N N . LYS A 1 951 ? 15.764 -19.024 -11.228 1.00 98.31 951 LYS A N 1
ATOM 7400 C CA . LYS A 1 951 ? 16.495 -18.122 -10.323 1.00 98.31 951 LYS A CA 1
ATOM 7401 C C . LYS A 1 951 ? 16.695 -16.742 -10.970 1.00 98.31 951 LYS A C 1
ATOM 7403 O O . LYS A 1 951 ? 16.573 -15.723 -10.292 1.00 98.31 951 LYS A O 1
ATOM 7408 N N . HIS A 1 952 ? 16.905 -16.687 -12.286 1.00 98.62 952 HIS A N 1
ATOM 7409 C CA . HIS A 1 952 ? 16.877 -15.446 -13.065 1.00 98.62 952 HIS A CA 1
ATOM 7410 C C . HIS A 1 952 ? 15.469 -14.825 -13.105 1.00 98.62 952 HIS A C 1
ATOM 7412 O O . HIS A 1 952 ? 15.324 -13.613 -12.969 1.00 98.62 952 HIS A O 1
ATOM 7418 N N . GLY A 1 953 ? 14.417 -15.637 -13.235 1.00 98.62 953 GLY A N 1
ATOM 7419 C CA . GLY A 1 953 ? 13.024 -15.192 -13.158 1.00 98.62 953 GLY A CA 1
ATOM 7420 C C . GLY A 1 953 ? 12.646 -14.602 -11.792 1.00 98.62 953 GLY A C 1
ATOM 7421 O O . GLY A 1 953 ? 11.957 -13.583 -11.734 1.00 98.62 953 GLY A O 1
ATOM 7422 N N . VAL A 1 954 ? 13.167 -15.166 -10.697 1.00 98.69 954 VAL A N 1
ATOM 7423 C CA . VAL A 1 954 ? 13.042 -14.591 -9.346 1.00 98.69 954 VAL A CA 1
ATOM 7424 C C . VAL A 1 954 ? 13.756 -13.240 -9.259 1.00 98.69 954 VAL A C 1
ATOM 7426 O O . VAL A 1 954 ? 13.167 -12.296 -8.734 1.00 98.69 954 VAL A O 1
ATOM 7429 N N . LEU A 1 955 ? 14.958 -13.087 -9.838 1.00 98.56 955 LEU A N 1
ATOM 7430 C CA . LEU A 1 955 ? 15.614 -11.773 -9.924 1.00 98.56 955 LEU A CA 1
ATOM 7431 C C . LEU A 1 955 ? 14.769 -10.772 -10.728 1.00 98.56 955 LEU A C 1
ATOM 7433 O O . LEU A 1 955 ? 14.651 -9.619 -10.320 1.00 98.56 955 LEU A O 1
ATOM 7437 N N . VAL A 1 956 ? 14.159 -11.187 -11.841 1.00 98.50 956 VAL A N 1
ATOM 7438 C CA . VAL A 1 956 ? 13.275 -10.337 -12.659 1.00 98.50 956 VAL A CA 1
ATOM 7439 C C . VAL A 1 956 ? 12.051 -9.862 -11.861 1.00 98.50 956 VAL A C 1
ATOM 7441 O O . VAL A 1 956 ? 11.722 -8.676 -11.906 1.00 98.50 956 VAL A O 1
ATOM 7444 N N . GLY A 1 957 ? 11.426 -10.738 -11.066 1.00 98.12 957 GLY A N 1
ATOM 7445 C CA . GLY A 1 957 ? 10.357 -10.360 -10.132 1.00 98.12 957 GLY A CA 1
ATOM 7446 C C . GLY A 1 957 ? 10.838 -9.424 -9.014 1.00 98.12 957 GLY A C 1
ATOM 7447 O O . GLY A 1 957 ? 10.181 -8.426 -8.711 1.00 98.12 957 GLY A O 1
ATOM 7448 N N . ALA A 1 958 ? 12.012 -9.692 -8.434 1.00 97.88 958 ALA A N 1
ATOM 7449 C CA . ALA A 1 958 ? 12.621 -8.894 -7.364 1.00 97.88 958 ALA A CA 1
ATOM 7450 C C . ALA A 1 958 ? 13.068 -7.498 -7.836 1.00 97.88 958 ALA A C 1
ATOM 7452 O O . ALA A 1 958 ? 13.043 -6.530 -7.077 1.00 97.88 958 ALA A O 1
ATOM 7453 N N . SER A 1 959 ? 13.446 -7.388 -9.108 1.00 96.69 959 SER A N 1
ATOM 7454 C CA . SER A 1 959 ? 13.907 -6.157 -9.755 1.00 96.69 959 SER A CA 1
ATOM 7455 C C . SER A 1 959 ? 12.765 -5.287 -10.283 1.00 96.69 959 SER A C 1
ATOM 7457 O O . SER A 1 959 ? 13.027 -4.275 -10.931 1.00 96.69 959 SER A O 1
ATOM 7459 N N . LEU A 1 960 ? 11.500 -5.665 -10.061 1.00 96.06 960 LEU A N 1
ATOM 7460 C CA . LEU A 1 960 ? 10.358 -4.995 -10.675 1.00 96.06 960 LEU A CA 1
ATOM 7461 C C . LEU A 1 960 ? 10.236 -3.528 -10.223 1.00 96.06 960 LEU A C 1
ATOM 7463 O O . LEU A 1 960 ? 10.249 -3.214 -9.030 1.00 96.06 960 LEU A O 1
ATOM 7467 N N . ARG A 1 961 ? 10.083 -2.619 -11.194 1.00 93.12 961 ARG A N 1
ATOM 7468 C CA . ARG A 1 961 ? 9.919 -1.170 -10.983 1.00 93.12 961 ARG A CA 1
ATOM 7469 C C . ARG A 1 961 ? 8.737 -0.624 -11.781 1.00 93.12 961 ARG A C 1
ATOM 7471 O O . ARG A 1 961 ? 8.420 -1.128 -12.858 1.00 93.12 961 ARG A O 1
ATOM 7478 N N . SER A 1 962 ? 8.123 0.451 -11.296 1.00 87.75 962 SER A N 1
ATOM 7479 C CA . SER A 1 962 ? 7.026 1.149 -11.975 1.00 87.75 962 SER A CA 1
ATOM 7480 C C . SER A 1 962 ? 7.013 2.642 -11.647 1.00 87.75 962 SER A C 1
ATOM 7482 O O . SER A 1 962 ? 7.278 3.034 -10.512 1.00 87.75 962 SER A O 1
ATOM 7484 N N . GLU A 1 963 ? 6.630 3.474 -12.618 1.00 83.50 963 GLU A N 1
ATOM 7485 C CA . GLU A 1 963 ? 6.112 4.827 -12.368 1.00 83.50 963 GLU A CA 1
ATOM 7486 C C . GLU A 1 963 ? 4.977 4.768 -11.326 1.00 83.50 963 GLU A C 1
ATOM 7488 O O . GLU A 1 963 ? 4.124 3.870 -11.376 1.00 83.50 963 GLU A O 1
ATOM 7493 N N . ALA A 1 964 ? 4.985 5.703 -10.372 1.00 70.00 964 ALA A N 1
ATOM 7494 C CA . ALA A 1 964 ? 3.964 5.821 -9.338 1.00 70.00 964 ALA A CA 1
ATOM 7495 C C . ALA A 1 964 ? 2.563 6.061 -9.924 1.00 70.00 964 ALA A C 1
ATOM 7497 O O . ALA A 1 964 ? 2.386 6.821 -10.877 1.00 70.00 964 ALA A O 1
ATOM 7498 N N . THR A 1 965 ? 1.551 5.438 -9.319 1.00 61.84 965 THR A N 1
ATOM 7499 C CA . THR A 1 965 ? 0.141 5.592 -9.700 1.00 61.84 965 THR A CA 1
ATOM 7500 C C . THR A 1 965 ? -0.664 6.184 -8.545 1.00 61.84 965 THR A C 1
ATOM 7502 O O . THR A 1 965 ? -0.315 6.005 -7.379 1.00 61.84 965 THR A O 1
ATOM 7505 N N . ALA A 1 966 ? -1.782 6.850 -8.852 1.00 50.78 966 ALA A N 1
ATOM 7506 C CA . ALA A 1 966 ? -2.638 7.523 -7.864 1.00 50.78 966 ALA A CA 1
ATOM 7507 C C . ALA A 1 966 ? -3.368 6.577 -6.876 1.00 50.78 966 ALA A C 1
ATOM 7509 O O . ALA A 1 966 ? -4.168 7.025 -6.059 1.00 50.78 966 ALA A O 1
ATOM 7510 N N . ALA A 1 967 ? -3.086 5.271 -6.931 1.00 43.38 967 ALA A N 1
ATOM 7511 C CA . ALA A 1 967 ? -3.468 4.290 -5.915 1.00 43.38 967 ALA A CA 1
ATOM 7512 C C . ALA A 1 967 ? -2.473 4.223 -4.729 1.00 43.38 967 ALA A C 1
ATOM 7514 O O . ALA A 1 967 ? -2.676 3.431 -3.807 1.00 43.38 967 ALA A O 1
ATOM 7515 N N . ALA A 1 968 ? -1.405 5.029 -4.755 1.00 40.97 968 ALA A N 1
ATOM 7516 C CA . ALA A 1 968 ? -0.464 5.271 -3.661 1.00 40.97 968 ALA A CA 1
ATOM 7517 C C . ALA A 1 968 ? -0.294 6.787 -3.431 1.00 40.97 968 ALA A C 1
ATOM 7519 O O . ALA A 1 968 ? -0.582 7.592 -4.314 1.00 40.97 968 ALA A O 1
ATOM 7520 N N . GLU A 1 969 ? 0.196 7.193 -2.257 1.00 40.81 969 GLU A N 1
ATOM 7521 C CA . GLU A 1 969 ? 0.197 8.601 -1.807 1.00 40.81 969 GLU A CA 1
ATOM 7522 C C . GLU A 1 969 ? 1.190 9.531 -2.547 1.00 40.81 969 GLU A C 1
ATOM 7524 O O . GLU A 1 969 ? 1.235 10.739 -2.301 1.00 40.81 969 GLU A O 1
ATOM 7529 N N . HIS A 1 970 ? 1.999 8.993 -3.463 1.00 42.91 970 HIS A N 1
ATOM 7530 C CA . HIS A 1 970 ? 3.082 9.716 -4.130 1.00 42.91 970 HIS A CA 1
ATOM 7531 C C . HIS A 1 970 ? 2.574 10.549 -5.322 1.00 42.91 970 HIS A C 1
ATOM 7533 O O . HIS A 1 970 ? 2.264 10.024 -6.389 1.00 42.91 970 HIS A O 1
ATOM 7539 N N . LYS A 1 971 ? 2.548 11.879 -5.169 1.00 39.34 971 LYS A N 1
ATOM 7540 C CA . LYS A 1 971 ? 2.011 12.838 -6.160 1.00 39.34 971 LYS A CA 1
ATOM 7541 C C . LYS A 1 971 ? 2.936 13.158 -7.355 1.00 39.34 971 LYS A C 1
ATOM 7543 O O . LYS A 1 971 ? 2.745 14.181 -8.008 1.00 39.34 971 LYS A O 1
ATOM 7548 N N . ALA A 1 972 ? 3.951 12.341 -7.638 1.00 45.72 972 ALA A N 1
ATOM 7549 C CA . ALA A 1 972 ? 4.978 12.633 -8.644 1.00 45.72 972 ALA A CA 1
ATOM 7550 C C . ALA A 1 972 ? 5.304 11.414 -9.521 1.00 45.72 972 ALA A C 1
ATOM 7552 O O . ALA A 1 972 ? 5.213 10.278 -9.064 1.00 45.72 972 ALA A O 1
ATOM 7553 N N . LYS A 1 973 ? 5.741 11.659 -10.767 1.00 62.28 973 LYS A N 1
ATOM 7554 C CA . LYS A 1 973 ? 6.142 10.641 -11.763 1.00 62.28 973 LYS A CA 1
ATOM 7555 C C . LYS A 1 973 ? 7.500 9.997 -11.438 1.00 62.28 973 LYS A C 1
ATOM 7557 O O . LYS A 1 973 ? 8.448 10.075 -12.215 1.00 62.28 973 LYS A O 1
ATOM 7562 N N . VAL A 1 974 ? 7.612 9.411 -10.252 1.00 76.56 974 VAL A N 1
ATOM 7563 C CA . VAL A 1 974 ? 8.824 8.743 -9.763 1.00 76.56 974 VAL A CA 1
ATOM 7564 C C . VAL A 1 974 ? 8.745 7.257 -10.102 1.00 76.56 974 VAL A C 1
ATOM 7566 O O . VAL A 1 974 ? 7.711 6.627 -9.878 1.00 76.56 974 VAL A O 1
ATOM 7569 N N . ILE A 1 975 ? 9.833 6.690 -10.628 1.00 84.12 975 ILE A N 1
ATOM 7570 C CA . ILE A 1 975 ? 9.977 5.239 -10.787 1.00 84.12 975 ILE A CA 1
ATOM 7571 C C . ILE A 1 975 ? 10.369 4.654 -9.428 1.00 84.12 975 ILE A C 1
ATOM 7573 O O . ILE A 1 975 ? 11.459 4.916 -8.924 1.00 84.12 975 ILE A O 1
ATOM 7577 N N . MET A 1 976 ? 9.479 3.860 -8.842 1.00 86.06 976 MET A N 1
ATOM 7578 C CA . MET A 1 976 ? 9.707 3.135 -7.592 1.00 86.06 976 MET A CA 1
ATOM 7579 C C . MET A 1 976 ? 9.979 1.660 -7.873 1.00 86.06 976 MET A C 1
ATOM 7581 O O . MET A 1 976 ? 9.511 1.123 -8.876 1.00 86.06 976 MET A O 1
ATOM 7585 N N . HIS A 1 977 ? 10.666 0.989 -6.953 1.00 91.12 977 HIS A N 1
ATOM 7586 C CA . HIS A 1 977 ? 10.660 -0.471 -6.891 1.00 91.12 977 HIS A CA 1
ATOM 7587 C C . HIS A 1 977 ? 9.315 -0.953 -6.332 1.00 91.12 977 HIS A C 1
ATOM 7589 O O . HIS A 1 977 ? 8.750 -0.328 -5.435 1.00 91.12 977 HIS A O 1
ATOM 7595 N N . ASP A 1 978 ? 8.801 -2.051 -6.875 1.00 92.06 978 ASP A N 1
ATOM 7596 C CA . ASP A 1 978 ? 7.623 -2.764 -6.378 1.00 92.06 978 ASP A CA 1
ATOM 7597 C C . ASP A 1 978 ? 7.812 -4.275 -6.650 1.00 92.06 978 ASP A C 1
ATOM 7599 O O . ASP A 1 978 ? 7.144 -4.835 -7.525 1.00 92.06 978 ASP A O 1
ATOM 7603 N N . PRO A 1 979 ? 8.798 -4.925 -5.988 1.00 96.00 979 PRO A N 1
ATOM 7604 C CA . PRO A 1 979 ? 9.145 -6.333 -6.204 1.00 96.00 979 PRO A CA 1
ATOM 7605 C C . PRO A 1 979 ? 7.917 -7.242 -6.167 1.00 96.00 979 PRO A C 1
ATOM 7607 O O . PRO A 1 979 ? 7.108 -7.152 -5.244 1.00 96.00 979 PRO A O 1
ATOM 7610 N N . PHE A 1 980 ? 7.775 -8.104 -7.179 1.00 97.62 980 PHE A N 1
ATOM 7611 C CA . PHE A 1 980 ? 6.641 -9.023 -7.375 1.00 97.62 980 PHE A CA 1
ATOM 7612 C C . PHE A 1 980 ? 5.250 -8.343 -7.376 1.00 97.62 980 PHE A C 1
ATOM 7614 O O . PHE A 1 980 ? 4.227 -9.008 -7.236 1.00 97.62 980 PHE A O 1
ATOM 7621 N N . ALA A 1 981 ? 5.190 -7.011 -7.521 1.00 94.88 981 ALA A N 1
ATOM 7622 C CA . ALA A 1 981 ? 4.024 -6.173 -7.215 1.00 94.88 981 ALA A CA 1
ATOM 7623 C C . ALA A 1 981 ? 3.520 -6.302 -5.755 1.00 94.88 981 ALA A C 1
ATOM 7625 O O . ALA A 1 981 ? 2.388 -5.916 -5.446 1.00 94.88 981 ALA A O 1
ATOM 7626 N N . MET A 1 982 ? 4.343 -6.862 -4.864 1.00 92.62 982 MET A N 1
ATOM 7627 C CA . MET A 1 982 ? 4.023 -7.253 -3.491 1.00 92.62 982 MET A CA 1
ATOM 7628 C C . MET A 1 982 ? 4.605 -6.310 -2.430 1.00 92.62 982 MET A C 1
ATOM 7630 O O . MET A 1 982 ? 4.269 -6.477 -1.258 1.00 92.62 982 MET A O 1
ATOM 7634 N N . ARG A 1 983 ? 5.374 -5.267 -2.799 1.00 87.88 983 ARG A N 1
ATOM 7635 C CA . ARG A 1 983 ? 5.970 -4.296 -1.846 1.00 87.88 983 ARG A CA 1
ATOM 7636 C C . ARG A 1 983 ? 5.017 -3.839 -0.736 1.00 87.88 983 ARG A C 1
ATOM 7638 O O . ARG A 1 983 ? 5.452 -3.789 0.409 1.00 87.88 983 ARG A O 1
ATOM 7645 N N . PRO A 1 984 ? 3.736 -3.514 -1.002 1.00 81.31 984 PRO A N 1
ATOM 7646 C CA . PRO A 1 984 ? 2.841 -3.025 0.035 1.00 81.31 984 PRO A CA 1
ATOM 7647 C C . PRO A 1 984 ? 1.876 -4.129 0.533 1.00 81.31 984 PRO A C 1
ATOM 7649 O O . PRO A 1 984 ? 0.778 -3.820 1.015 1.00 81.31 984 PRO A O 1
ATOM 7652 N N . PHE A 1 985 ? 2.240 -5.404 0.351 1.00 87.25 985 PHE A N 1
ATOM 7653 C CA . PHE A 1 985 ? 1.424 -6.601 0.596 1.00 87.25 985 PHE A CA 1
ATOM 7654 C C . PHE A 1 985 ? 2.196 -7.811 1.159 1.00 87.25 985 PHE A C 1
ATOM 7656 O O . PHE A 1 985 ? 1.551 -8.807 1.485 1.00 87.25 985 PHE A O 1
ATOM 7663 N N . PHE A 1 986 ? 3.522 -7.744 1.319 1.00 86.88 986 PHE A N 1
ATOM 7664 C CA . PHE A 1 986 ? 4.274 -8.746 2.077 1.00 86.88 986 PHE A CA 1
ATOM 7665 C C . PHE A 1 986 ? 3.718 -8.882 3.508 1.00 86.88 986 PHE A C 1
ATOM 7667 O O . PHE A 1 986 ? 3.364 -7.887 4.144 1.00 86.88 986 PHE A O 1
ATOM 7674 N N . GLY A 1 987 ? 3.615 -10.118 4.005 1.00 79.38 987 GLY A N 1
ATOM 7675 C CA . GLY A 1 987 ? 3.310 -10.415 5.412 1.00 79.38 987 GLY A CA 1
ATOM 7676 C C . GLY A 1 987 ? 4.532 -10.822 6.240 1.00 79.38 987 GLY A C 1
ATOM 7677 O O . GLY A 1 987 ? 4.401 -11.142 7.416 1.00 79.38 987 GLY A O 1
ATOM 7678 N N . TYR A 1 988 ? 5.713 -10.876 5.629 1.00 79.44 988 TYR A N 1
ATOM 7679 C CA . TYR A 1 988 ? 6.967 -11.230 6.281 1.00 79.44 988 TYR A CA 1
ATOM 7680 C C . TYR A 1 988 ? 8.155 -10.664 5.490 1.00 79.44 988 TYR A C 1
ATOM 7682 O O . TYR A 1 988 ? 7.986 -10.118 4.401 1.00 79.44 988 TYR A O 1
ATOM 7690 N N . ASN A 1 989 ? 9.356 -10.802 6.052 1.00 85.25 989 ASN A N 1
ATOM 7691 C CA . ASN A 1 989 ? 10.620 -10.346 5.475 1.00 85.25 989 ASN A CA 1
ATOM 7692 C C . ASN A 1 989 ? 10.781 -10.741 3.985 1.00 85.25 989 ASN A C 1
ATOM 7694 O O . ASN A 1 989 ? 10.664 -11.914 3.625 1.00 85.25 989 ASN A O 1
ATOM 7698 N N . PHE A 1 990 ? 11.078 -9.751 3.136 1.00 92.81 990 PHE A N 1
ATOM 7699 C CA . PHE A 1 990 ? 11.223 -9.908 1.687 1.00 92.81 990 PHE A CA 1
ATOM 7700 C C . PHE A 1 990 ? 12.430 -10.770 1.268 1.00 92.81 990 PHE A C 1
ATOM 7702 O O . PHE A 1 990 ? 12.305 -11.542 0.321 1.00 92.81 990 PHE A O 1
ATOM 7709 N N . GLY A 1 991 ? 13.557 -10.729 1.984 1.00 91.81 991 GLY A N 1
ATOM 7710 C CA . GLY A 1 991 ? 14.692 -11.626 1.733 1.00 91.81 991 GLY A CA 1
ATOM 7711 C C . GLY A 1 991 ? 14.290 -13.094 1.889 1.00 91.81 991 GLY A C 1
ATOM 7712 O O . GLY A 1 991 ? 14.372 -13.881 0.946 1.00 91.81 991 GLY A O 1
ATOM 7713 N N . HIS A 1 992 ? 13.634 -13.411 3.009 1.00 89.38 992 HIS A N 1
ATOM 7714 C CA . HIS A 1 992 ? 13.017 -14.720 3.246 1.00 89.38 992 HIS A CA 1
ATOM 7715 C C . HIS A 1 992 ? 11.881 -15.085 2.261 1.00 89.38 992 HIS A C 1
ATOM 7717 O O . HIS A 1 992 ? 11.479 -16.251 2.192 1.00 89.38 992 HIS A O 1
ATOM 7723 N N . TYR A 1 993 ? 11.296 -14.119 1.540 1.00 95.00 993 TYR A N 1
ATOM 7724 C CA . TYR A 1 993 ? 10.322 -14.366 0.464 1.00 95.00 993 TYR A CA 1
ATOM 7725 C C . TYR A 1 993 ? 11.039 -14.746 -0.836 1.00 95.00 993 TYR A C 1
ATOM 7727 O O . TYR A 1 993 ? 10.598 -15.670 -1.520 1.00 95.00 993 TYR A O 1
ATOM 7735 N N . LEU A 1 994 ? 12.180 -14.115 -1.127 1.00 97.50 994 LEU A N 1
ATOM 7736 C CA . LEU A 1 994 ? 13.066 -14.517 -2.218 1.00 97.50 994 LEU A CA 1
ATOM 7737 C C . LEU A 1 994 ? 13.639 -15.922 -1.977 1.00 97.50 994 LEU A C 1
ATOM 7739 O O . LEU A 1 994 ? 13.572 -16.737 -2.891 1.00 97.50 994 LEU A O 1
ATOM 7743 N N . ASP A 1 995 ? 14.082 -16.255 -0.758 1.00 95.38 995 ASP A N 1
ATOM 7744 C CA . ASP A 1 995 ? 14.471 -17.632 -0.386 1.00 95.38 995 ASP A CA 1
ATOM 7745 C C . ASP A 1 995 ? 13.338 -18.635 -0.623 1.00 95.38 995 ASP A C 1
ATOM 7747 O O . ASP A 1 995 ? 13.544 -19.709 -1.191 1.00 95.38 995 ASP A O 1
ATOM 7751 N N . HIS A 1 996 ? 12.115 -18.288 -0.204 1.00 96.12 996 HIS A N 1
ATOM 7752 C CA . HIS A 1 996 ? 10.948 -19.150 -0.389 1.00 96.12 996 HIS A CA 1
ATOM 7753 C C . HIS A 1 996 ? 10.708 -19.436 -1.873 1.00 96.12 996 HIS A C 1
ATOM 7755 O O . HIS A 1 996 ? 10.587 -20.602 -2.244 1.00 96.12 996 HIS A O 1
ATOM 7761 N N . TRP A 1 997 ? 10.737 -18.410 -2.728 1.00 98.38 997 TRP A N 1
ATOM 7762 C CA . TRP A 1 997 ? 10.636 -18.552 -4.184 1.00 98.38 997 TRP A CA 1
ATOM 7763 C C . TRP A 1 997 ? 11.810 -19.331 -4.803 1.00 98.38 997 TRP A C 1
ATOM 7765 O O . TRP A 1 997 ? 11.585 -20.211 -5.639 1.00 98.38 997 TRP A O 1
ATOM 7775 N N . LEU A 1 998 ? 13.050 -19.071 -4.379 1.00 98.06 998 LEU A N 1
ATOM 7776 C CA . LEU A 1 998 ? 14.248 -19.790 -4.831 1.00 98.06 998 LEU A CA 1
ATOM 7777 C C . LEU A 1 998 ? 14.198 -21.279 -4.472 1.00 98.06 998 LEU A C 1
ATOM 7779 O O . LEU A 1 998 ? 14.574 -22.108 -5.298 1.00 98.06 998 LEU A O 1
ATOM 7783 N N . SER A 1 999 ? 13.657 -21.632 -3.301 1.00 96.00 999 SER A N 1
ATOM 7784 C CA . SER A 1 999 ? 13.608 -23.015 -2.802 1.00 96.00 999 SER A CA 1
ATOM 7785 C C . SER A 1 999 ? 12.874 -23.998 -3.724 1.00 96.00 999 SER A C 1
ATOM 7787 O O . SER A 1 999 ? 13.026 -25.207 -3.576 1.00 96.00 999 SER A O 1
ATOM 7789 N N . PHE A 1 1000 ? 12.050 -23.521 -4.664 1.00 95.94 1000 PHE A N 1
ATOM 7790 C CA . PHE A 1 1000 ? 11.370 -24.381 -5.639 1.00 95.94 1000 PHE A CA 1
ATOM 7791 C C . PHE A 1 1000 ? 12.240 -24.752 -6.849 1.00 95.94 1000 PHE A C 1
ATOM 7793 O O . PHE A 1 1000 ? 11.934 -25.747 -7.497 1.00 95.94 1000 PHE A O 1
ATOM 7800 N N . ALA A 1 1001 ? 13.355 -24.054 -7.098 1.00 94.12 1001 ALA A N 1
ATOM 7801 C CA . ALA A 1 1001 ? 14.322 -24.418 -8.141 1.00 94.12 1001 ALA A CA 1
ATOM 7802 C C . ALA A 1 1001 ? 15.003 -25.778 -7.896 1.00 94.12 1001 ALA A C 1
ATOM 7804 O O . ALA A 1 1001 ? 15.485 -26.407 -8.832 1.00 94.12 1001 ALA A O 1
ATOM 7805 N N . GLU A 1 1002 ? 15.065 -26.210 -6.634 1.00 89.44 1002 GLU A N 1
ATOM 7806 C CA . GLU A 1 1002 ? 15.862 -27.357 -6.174 1.00 89.44 1002 GLU A CA 1
ATOM 7807 C C . GLU A 1 1002 ? 14.990 -28.540 -5.711 1.00 89.44 1002 GLU A C 1
ATOM 7809 O O . GLU A 1 1002 ? 15.503 -29.585 -5.313 1.00 89.44 1002 GLU A O 1
ATOM 7814 N N . LYS A 1 1003 ? 13.658 -28.407 -5.787 1.00 91.25 1003 LYS A N 1
ATOM 7815 C CA . LYS A 1 1003 ? 12.709 -29.475 -5.440 1.00 91.25 1003 LYS A CA 1
ATOM 7816 C C . LYS A 1 1003 ? 12.514 -30.406 -6.649 1.00 91.25 1003 LYS A C 1
ATOM 7818 O O . LYS A 1 1003 ? 12.042 -29.944 -7.690 1.00 91.25 1003 LYS A O 1
ATOM 7823 N N . PRO A 1 1004 ? 12.846 -31.706 -6.546 1.00 90.88 1004 PRO A N 1
ATOM 7824 C CA . PRO A 1 1004 ? 12.755 -32.627 -7.675 1.00 90.88 1004 PRO A CA 1
ATOM 7825 C C . PRO A 1 1004 ? 11.301 -32.861 -8.106 1.00 90.88 1004 PRO A C 1
ATOM 7827 O O . PRO A 1 1004 ? 10.385 -32.866 -7.286 1.00 90.88 1004 PRO A O 1
ATOM 7830 N N . GLY A 1 1005 ? 11.100 -33.088 -9.406 1.00 93.81 1005 GLY A N 1
ATOM 7831 C CA . GLY A 1 1005 ? 9.794 -33.415 -9.990 1.00 93.81 1005 GLY A CA 1
ATOM 7832 C C . GLY A 1 1005 ? 8.845 -32.230 -10.213 1.00 93.81 1005 GLY A C 1
ATOM 7833 O O . GLY A 1 1005 ? 7.745 -32.447 -10.714 1.00 93.81 1005 GLY A O 1
ATOM 7834 N N . LEU A 1 1006 ? 9.236 -30.994 -9.881 1.00 97.12 1006 LEU A N 1
ATOM 7835 C CA . LEU A 1 1006 ? 8.398 -29.816 -10.122 1.00 97.12 1006 LEU A CA 1
ATOM 7836 C C . LEU A 1 1006 ? 8.480 -29.320 -11.572 1.00 97.12 1006 LEU A C 1
ATOM 7838 O O . LEU A 1 1006 ? 9.556 -29.120 -12.130 1.00 97.12 1006 LEU A O 1
ATOM 7842 N N . GLN A 1 1007 ? 7.314 -29.050 -12.152 1.00 96.44 1007 GLN A N 1
ATOM 7843 C CA . GLN A 1 1007 ? 7.136 -28.454 -13.471 1.00 96.44 1007 GLN A CA 1
ATOM 7844 C C . GLN A 1 1007 ? 7.050 -26.933 -13.299 1.00 96.44 1007 GLN A C 1
ATOM 7846 O O . GLN A 1 1007 ? 5.968 -26.361 -13.159 1.00 96.44 1007 GLN A O 1
ATOM 7851 N N . LEU A 1 1008 ? 8.214 -26.285 -13.215 1.00 97.75 1008 LEU A N 1
ATOM 7852 C CA . LEU A 1 1008 ? 8.322 -24.844 -12.980 1.00 97.75 1008 LEU A CA 1
ATOM 7853 C C . LEU A 1 1008 ? 7.808 -24.048 -14.199 1.00 97.75 1008 LEU A C 1
ATOM 7855 O O . LEU A 1 1008 ? 8.336 -24.233 -15.299 1.00 97.75 1008 LEU A O 1
ATOM 7859 N N . PRO A 1 1009 ? 6.818 -23.145 -14.039 1.00 98.06 1009 PRO A N 1
ATOM 7860 C CA . PRO A 1 1009 ? 6.364 -22.280 -15.126 1.00 98.06 1009 PRO A CA 1
ATOM 7861 C C . PRO A 1 1009 ? 7.484 -21.385 -15.666 1.00 98.06 1009 PRO A C 1
ATOM 7863 O O . PRO A 1 1009 ? 8.318 -20.888 -14.904 1.00 98.06 1009 PRO A O 1
ATOM 7866 N N . LYS A 1 1010 ? 7.457 -21.097 -16.971 1.00 98.50 1010 LYS A N 1
ATOM 7867 C CA . LYS A 1 1010 ? 8.350 -20.090 -17.567 1.00 98.50 1010 LYS A CA 1
ATOM 7868 C C . LYS A 1 1010 ? 8.007 -18.700 -17.032 1.00 98.50 1010 LYS A C 1
ATOM 7870 O O . LYS A 1 1010 ? 6.831 -18.335 -16.953 1.00 98.50 1010 LYS A O 1
ATOM 7875 N N . ILE A 1 1011 ? 9.033 -17.927 -16.678 1.00 98.88 1011 ILE A N 1
ATOM 7876 C CA . ILE A 1 1011 ? 8.885 -16.558 -16.178 1.00 98.88 1011 ILE A CA 1
ATOM 7877 C C . ILE A 1 1011 ? 9.185 -15.563 -17.307 1.00 98.88 1011 ILE A C 1
ATOM 7879 O O . ILE A 1 1011 ? 10.175 -15.678 -18.031 1.00 98.88 1011 ILE A O 1
ATOM 7883 N N . PHE A 1 1012 ? 8.318 -14.565 -17.437 1.00 98.88 1012 PHE A N 1
ATOM 7884 C CA . PHE A 1 1012 ? 8.395 -13.498 -18.428 1.00 98.88 1012 PHE A CA 1
ATOM 7885 C C . PHE A 1 1012 ? 8.281 -12.131 -17.752 1.00 98.88 1012 PHE A C 1
ATOM 7887 O O . PHE A 1 1012 ? 7.740 -12.008 -16.651 1.00 98.88 1012 PHE A O 1
ATOM 7894 N N . HIS A 1 1013 ? 8.728 -11.082 -18.436 1.00 98.81 1013 HIS A N 1
ATOM 7895 C CA . HIS A 1 1013 ? 8.464 -9.699 -18.050 1.00 98.81 1013 HIS A CA 1
ATOM 7896 C C . HIS A 1 1013 ? 7.946 -8.900 -19.246 1.00 98.81 1013 HIS A C 1
ATOM 7898 O O . HIS A 1 1013 ? 8.497 -9.002 -20.338 1.00 98.81 1013 HIS A O 1
ATOM 7904 N N . VAL A 1 1014 ? 6.926 -8.065 -19.029 1.00 98.75 1014 VAL A N 1
ATOM 7905 C CA . VAL A 1 1014 ? 6.290 -7.220 -20.054 1.00 98.75 1014 VAL A CA 1
ATOM 7906 C C . VAL A 1 1014 ? 6.322 -5.729 -19.712 1.00 98.75 1014 VAL A C 1
ATOM 7908 O O . VAL A 1 1014 ? 6.318 -5.335 -18.543 1.00 98.75 1014 VAL A O 1
ATOM 7911 N N . ASN A 1 1015 ? 6.312 -4.880 -20.740 1.00 98.38 1015 ASN A N 1
ATOM 7912 C CA . ASN A 1 1015 ? 6.213 -3.428 -20.602 1.00 98.38 1015 ASN A CA 1
ATOM 7913 C C . ASN A 1 1015 ? 5.268 -2.815 -21.648 1.00 98.38 1015 ASN A C 1
ATOM 7915 O O . ASN A 1 1015 ? 5.683 -2.411 -22.733 1.00 98.38 1015 ASN A O 1
ATOM 7919 N N . TRP A 1 1016 ? 3.999 -2.649 -21.275 1.00 97.56 1016 TRP A N 1
ATOM 7920 C CA . TRP A 1 1016 ? 2.985 -1.970 -22.095 1.00 97.56 1016 TRP A CA 1
ATOM 7921 C C . TRP A 1 1016 ? 3.209 -0.454 -22.242 1.00 97.56 1016 TRP A C 1
ATOM 7923 O O . TRP A 1 1016 ? 2.449 0.212 -22.937 1.00 97.56 1016 TRP A O 1
ATOM 7933 N N . PHE A 1 1017 ? 4.192 0.113 -21.533 1.00 96.06 1017 PHE A N 1
ATOM 7934 C CA . PHE A 1 1017 ? 4.262 1.544 -21.237 1.00 96.06 1017 PHE A CA 1
ATOM 7935 C C . PHE A 1 1017 ? 5.529 2.238 -21.765 1.00 96.06 1017 PHE A C 1
ATOM 7937 O O . PHE A 1 1017 ? 5.729 3.416 -21.454 1.00 96.06 1017 PHE A O 1
ATOM 7944 N N . ARG A 1 1018 ? 6.355 1.552 -22.573 1.00 96.38 1018 ARG A N 1
ATOM 7945 C CA . ARG A 1 1018 ? 7.516 2.150 -23.259 1.00 96.38 1018 ARG A CA 1
ATOM 7946 C C . ARG A 1 1018 ? 7.055 3.296 -24.163 1.00 96.38 1018 ARG A C 1
ATOM 7948 O O . ARG A 1 1018 ? 6.045 3.176 -24.860 1.00 96.38 1018 ARG A O 1
ATOM 7955 N N . LYS A 1 1019 ? 7.793 4.404 -24.162 1.00 94.12 1019 LYS A N 1
ATOM 7956 C CA . LYS A 1 1019 ? 7.491 5.609 -24.939 1.00 94.12 1019 LYS A CA 1
ATOM 7957 C C . LYS A 1 1019 ? 8.610 5.951 -25.907 1.00 94.12 1019 LYS A C 1
ATOM 7959 O O . LYS A 1 1019 ? 9.784 5.710 -25.638 1.00 94.12 1019 LYS A O 1
ATOM 7964 N N . ASP A 1 1020 ? 8.226 6.561 -27.017 1.00 92.12 1020 ASP A N 1
ATOM 7965 C CA . ASP A 1 1020 ? 9.160 7.203 -27.929 1.00 92.12 1020 ASP A CA 1
ATOM 7966 C C . ASP A 1 1020 ? 9.657 8.520 -27.305 1.00 92.12 1020 ASP A C 1
ATOM 7968 O O . ASP A 1 1020 ? 8.862 9.356 -26.865 1.00 92.12 1020 ASP A O 1
ATOM 7972 N N . LYS A 1 1021 ? 10.982 8.706 -27.253 1.00 86.00 1021 LYS A N 1
ATOM 7973 C CA . LYS A 1 1021 ? 11.622 9.847 -26.571 1.00 86.00 1021 LYS A CA 1
ATOM 7974 C C . LYS A 1 1021 ? 11.350 11.202 -27.236 1.00 86.00 1021 LYS A C 1
ATOM 7976 O O . LYS A 1 1021 ? 11.503 12.225 -26.577 1.00 86.00 1021 LYS A O 1
ATOM 7981 N N . GLN A 1 1022 ? 10.992 11.223 -28.520 1.00 85.31 1022 GLN A N 1
ATOM 7982 C CA . GLN A 1 1022 ? 10.830 12.453 -29.304 1.00 85.31 1022 GLN A CA 1
ATOM 7983 C C . GLN A 1 1022 ? 9.380 12.953 -29.265 1.00 85.31 1022 GLN A C 1
ATOM 7985 O O . GLN A 1 1022 ? 9.131 14.144 -29.105 1.00 85.31 1022 GLN A O 1
ATOM 7990 N N . SER A 1 1023 ? 8.420 12.034 -29.376 1.00 88.81 1023 SER A N 1
ATOM 7991 C CA . SER A 1 1023 ? 6.983 12.324 -29.431 1.00 88.81 1023 SER A CA 1
ATOM 7992 C C . SER A 1 1023 ? 6.246 12.138 -28.099 1.00 88.81 1023 SER A C 1
ATOM 7994 O O . SER A 1 1023 ? 5.109 12.586 -27.963 1.00 88.81 1023 SER A O 1
ATOM 7996 N N . GLY A 1 1024 ? 6.840 11.439 -27.124 1.00 88.44 1024 GLY A N 1
ATOM 7997 C CA . GLY A 1 1024 ? 6.219 11.119 -25.832 1.00 88.44 1024 GLY A CA 1
ATOM 7998 C C . GLY A 1 1024 ? 5.046 10.127 -25.900 1.00 88.44 1024 GLY A C 1
ATOM 7999 O O . GLY A 1 1024 ? 4.456 9.806 -24.861 1.00 88.44 1024 GLY A O 1
ATOM 8000 N N . LYS A 1 1025 ? 4.705 9.635 -27.100 1.00 92.94 1025 LYS A N 1
ATOM 8001 C CA . LYS A 1 1025 ? 3.669 8.623 -27.345 1.00 92.94 1025 LYS A CA 1
ATOM 8002 C C . LYS A 1 1025 ? 4.137 7.245 -26.873 1.00 92.94 1025 LYS A C 1
ATOM 8004 O O . LYS A 1 1025 ? 5.335 6.974 -26.832 1.00 92.94 1025 LYS A O 1
ATOM 8009 N N . PHE A 1 1026 ? 3.195 6.366 -26.533 1.00 95.12 1026 PHE A N 1
ATOM 8010 C CA . PHE A 1 1026 ? 3.499 4.953 -26.296 1.00 95.12 1026 PHE A CA 1
ATOM 8011 C C . PHE A 1 1026 ? 3.922 4.271 -27.606 1.00 95.12 1026 PHE A C 1
ATOM 8013 O O . PHE A 1 1026 ? 3.322 4.527 -28.646 1.00 95.12 1026 PHE A O 1
ATOM 8020 N N . LEU A 1 1027 ? 4.932 3.398 -27.541 1.00 96.50 1027 LEU A N 1
ATOM 8021 C CA . LEU A 1 1027 ? 5.402 2.582 -28.675 1.00 96.50 1027 LEU A CA 1
ATOM 8022 C C . LEU A 1 1027 ? 4.522 1.346 -28.933 1.00 96.50 1027 LEU A C 1
ATOM 8024 O O . LEU A 1 1027 ? 4.730 0.633 -29.910 1.00 96.50 1027 LEU A O 1
ATOM 8028 N N . TRP A 1 1028 ? 3.565 1.072 -28.046 1.00 97.44 1028 TRP A N 1
ATOM 8029 C CA . TRP A 1 1028 ? 2.673 -0.079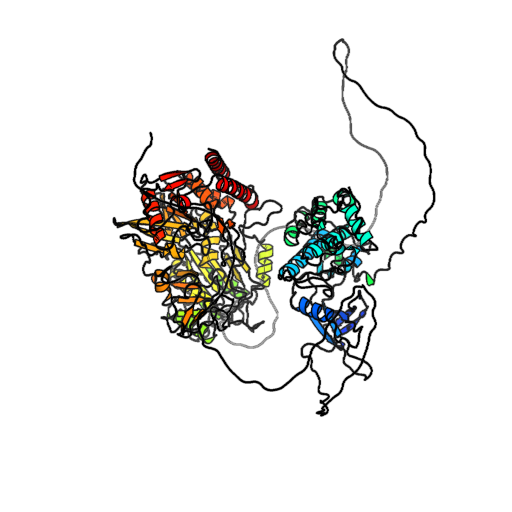 -28.115 1.00 97.44 1028 TRP A CA 1
ATOM 8030 C C . TRP A 1 1028 ? 1.220 0.359 -27.860 1.00 97.44 1028 TRP A C 1
ATOM 8032 O O . TRP A 1 1028 ? 0.986 1.093 -26.896 1.00 97.44 1028 TRP A O 1
ATOM 8042 N N . PRO A 1 1029 ? 0.237 -0.074 -28.676 1.00 94.81 1029 PRO A N 1
ATOM 8043 C CA . PRO A 1 1029 ? -1.175 0.290 -28.500 1.00 94.81 1029 PRO A CA 1
ATOM 8044 C C . PRO A 1 1029 ? -1.820 -0.296 -27.232 1.00 94.81 1029 PRO A C 1
ATOM 8046 O O . PRO A 1 1029 ? -2.761 0.291 -26.697 1.00 94.81 1029 PRO A O 1
ATOM 8049 N N . GLY A 1 1030 ? -1.308 -1.420 -26.720 1.00 95.31 1030 GLY A N 1
ATOM 8050 C CA . GLY A 1 1030 ? -1.804 -2.040 -25.492 1.00 95.31 1030 GLY A CA 1
ATOM 8051 C C . GLY A 1 1030 ? -3.167 -2.727 -25.636 1.00 95.31 1030 GLY A C 1
ATOM 8052 O O . GLY A 1 1030 ? -3.589 -3.113 -26.726 1.00 95.31 1030 GLY A O 1
ATOM 8053 N N . PHE A 1 1031 ? -3.862 -2.869 -24.503 1.00 94.69 1031 PHE A N 1
ATOM 8054 C CA . PHE A 1 1031 ? -5.216 -3.432 -24.400 1.00 94.69 1031 PHE A CA 1
ATOM 8055 C C . PHE A 1 1031 ? -5.365 -4.754 -25.172 1.00 94.69 1031 PHE A C 1
ATOM 8057 O O . PHE A 1 1031 ? -4.606 -5.681 -24.899 1.00 94.69 1031 PHE A O 1
ATOM 8064 N N . GLY A 1 1032 ? -6.312 -4.860 -26.111 1.00 95.69 1032 GLY A N 1
ATOM 8065 C CA . GLY A 1 1032 ? -6.570 -6.092 -26.867 1.00 95.69 1032 GLY A CA 1
ATOM 8066 C C . GLY A 1 1032 ? -5.364 -6.620 -27.649 1.00 95.69 1032 GLY A C 1
ATOM 8067 O O . GLY A 1 1032 ? -5.173 -7.834 -27.723 1.00 95.69 1032 GLY A O 1
ATOM 8068 N N . GLU A 1 1033 ? -4.480 -5.735 -28.126 1.00 97.19 1033 GLU A N 1
ATOM 8069 C CA . GLU A 1 1033 ? -3.271 -6.122 -28.866 1.00 97.19 1033 GLU A CA 1
ATOM 8070 C C . GLU A 1 1033 ? -2.266 -6.890 -27.998 1.00 97.19 1033 GLU A C 1
ATOM 8072 O O . GLU A 1 1033 ? -1.453 -7.647 -28.527 1.00 97.19 1033 GLU A O 1
ATOM 8077 N N . ASN A 1 1034 ? -2.360 -6.808 -26.662 1.00 98.00 1034 ASN A N 1
ATOM 8078 C CA . ASN A 1 1034 ? -1.539 -7.620 -25.755 1.00 98.00 1034 ASN A CA 1
ATOM 8079 C C . ASN A 1 1034 ? -1.728 -9.135 -25.977 1.00 98.00 1034 ASN A C 1
ATOM 8081 O O . ASN A 1 1034 ? -0.849 -9.908 -25.594 1.00 98.00 1034 ASN A O 1
ATOM 8085 N N . CYS A 1 1035 ? -2.803 -9.578 -26.649 1.00 97.75 1035 CYS A N 1
ATOM 8086 C CA . CYS A 1 1035 ? -2.940 -10.972 -27.084 1.00 97.75 1035 CYS A CA 1
ATOM 8087 C C . CYS A 1 1035 ? -1.797 -11.442 -28.008 1.00 97.75 1035 CYS A C 1
ATOM 8089 O O . CYS A 1 1035 ? -1.460 -12.620 -27.977 1.00 97.75 1035 CYS A O 1
ATOM 8091 N N . ARG A 1 1036 ? -1.134 -10.540 -28.748 1.00 97.81 1036 ARG A N 1
ATOM 8092 C CA . ARG A 1 1036 ? 0.051 -10.837 -29.582 1.00 97.81 1036 ARG A CA 1
ATOM 8093 C C . ARG A 1 1036 ? 1.281 -11.194 -28.745 1.00 97.81 1036 ARG A C 1
ATOM 8095 O O . ARG A 1 1036 ? 2.072 -12.051 -29.126 1.00 97.81 1036 ARG A O 1
ATOM 8102 N N . VAL A 1 1037 ? 1.412 -10.584 -27.566 1.00 98.38 1037 VAL A N 1
ATOM 8103 C CA . VAL A 1 1037 ? 2.441 -10.949 -26.579 1.00 98.38 1037 VAL A CA 1
ATOM 8104 C C . VAL A 1 1037 ? 2.071 -12.247 -25.861 1.00 98.38 1037 VAL A C 1
ATOM 8106 O O . VAL A 1 1037 ? 2.950 -13.074 -25.630 1.00 98.38 1037 VAL A O 1
ATOM 8109 N N . LEU A 1 1038 ? 0.785 -12.476 -25.569 1.00 98.38 1038 LEU A N 1
ATOM 8110 C CA . LEU A 1 1038 ? 0.332 -13.760 -25.024 1.00 98.38 1038 LEU A CA 1
ATOM 8111 C C . LEU A 1 1038 ? 0.526 -14.921 -26.022 1.00 98.38 1038 LEU A C 1
ATOM 8113 O O . LEU A 1 1038 ? 0.939 -15.991 -25.592 1.00 98.38 1038 LEU A O 1
ATOM 8117 N N . ASP A 1 1039 ? 0.316 -14.719 -27.331 1.00 97.75 1039 ASP A N 1
ATOM 8118 C CA . ASP A 1 1039 ? 0.640 -15.712 -28.373 1.00 97.75 1039 ASP A CA 1
ATOM 8119 C C . ASP A 1 1039 ? 2.107 -16.142 -28.297 1.00 97.75 1039 ASP A C 1
ATOM 8121 O O . ASP A 1 1039 ? 2.400 -17.331 -28.170 1.00 97.75 1039 ASP A O 1
ATOM 8125 N N . TRP A 1 1040 ? 3.027 -15.172 -28.308 1.00 98.25 1040 TRP A N 1
ATOM 8126 C CA . TRP A 1 1040 ? 4.457 -15.449 -28.202 1.00 98.25 1040 TRP A CA 1
ATOM 8127 C C . TRP A 1 1040 ? 4.797 -16.178 -26.892 1.00 98.25 1040 TRP A C 1
ATOM 8129 O O . TRP A 1 1040 ? 5.500 -17.183 -26.926 1.00 98.25 1040 TRP A O 1
ATOM 8139 N N . ILE A 1 1041 ? 4.234 -15.753 -25.753 1.00 98.50 1041 ILE A N 1
ATOM 8140 C CA . ILE A 1 1041 ? 4.412 -16.422 -24.451 1.00 98.50 1041 ILE A CA 1
ATOM 8141 C C . ILE A 1 1041 ? 3.940 -17.886 -24.490 1.00 98.50 1041 ILE A C 1
ATOM 8143 O O . ILE A 1 1041 ? 4.661 -18.767 -24.025 1.00 98.50 1041 ILE A O 1
ATOM 8147 N N . ILE A 1 1042 ? 2.772 -18.179 -25.070 1.00 97.69 1042 ILE A N 1
ATOM 8148 C CA . ILE A 1 1042 ? 2.263 -19.557 -25.163 1.00 97.69 1042 ILE A CA 1
ATOM 8149 C C . ILE A 1 1042 ? 3.092 -20.401 -26.134 1.00 97.69 1042 ILE A C 1
ATOM 8151 O O . ILE A 1 1042 ? 3.471 -21.519 -25.799 1.00 97.69 1042 ILE A O 1
ATOM 8155 N N . ARG A 1 1043 ? 3.476 -19.865 -27.293 1.00 97.38 1043 ARG A N 1
ATOM 8156 C CA . ARG A 1 1043 ? 4.375 -20.556 -28.233 1.00 97.38 1043 ARG A CA 1
ATOM 8157 C C . ARG A 1 1043 ? 5.753 -20.836 -27.616 1.00 97.38 1043 ARG A C 1
ATOM 8159 O O . ARG A 1 1043 ? 6.350 -21.880 -27.873 1.00 97.38 1043 ARG A O 1
ATOM 8166 N N . ARG A 1 1044 ? 6.226 -19.965 -26.718 1.00 97.81 1044 ARG A N 1
ATOM 8167 C CA . ARG A 1 1044 ? 7.415 -20.200 -25.883 1.00 97.81 1044 ARG A CA 1
ATOM 8168 C C . ARG A 1 1044 ? 7.212 -21.259 -24.801 1.00 97.81 1044 ARG A C 1
ATOM 8170 O O . ARG A 1 1044 ? 8.161 -21.991 -24.531 1.00 97.81 1044 ARG A O 1
ATOM 8177 N N . VAL A 1 1045 ? 6.013 -21.405 -24.234 1.00 96.75 1045 VAL A N 1
ATOM 8178 C CA . VAL A 1 1045 ? 5.643 -22.538 -23.359 1.00 96.75 1045 VAL A CA 1
ATOM 8179 C C . VAL A 1 1045 ? 5.682 -23.869 -24.115 1.00 96.75 1045 VAL A C 1
ATOM 8181 O O . VAL A 1 1045 ? 6.252 -24.827 -23.600 1.00 96.75 1045 VAL A O 1
ATOM 8184 N N . GLU A 1 1046 ? 5.219 -23.909 -25.367 1.00 94.88 1046 GLU A N 1
ATOM 8185 C CA . GLU A 1 1046 ? 5.374 -25.080 -26.252 1.00 94.88 1046 GLU A CA 1
ATOM 8186 C C . GLU A 1 1046 ? 6.811 -25.244 -26.814 1.00 94.88 1046 GLU A C 1
ATOM 8188 O O . GLU A 1 1046 ? 7.069 -26.122 -27.633 1.00 94.88 1046 GLU A O 1
ATOM 8193 N N . ASN A 1 1047 ? 7.769 -24.431 -26.347 1.00 94.38 1047 ASN A N 1
ATOM 8194 C CA . ASN A 1 1047 ? 9.195 -24.439 -26.702 1.00 94.38 1047 ASN A CA 1
ATOM 8195 C C . ASN A 1 1047 ? 9.526 -24.137 -28.181 1.00 94.38 1047 ASN A C 1
ATOM 8197 O O . ASN A 1 1047 ? 10.602 -24.498 -28.660 1.00 94.38 1047 ASN A O 1
ATOM 8201 N N . GLU A 1 1048 ? 8.664 -23.405 -28.895 1.00 96.56 1048 GLU A N 1
ATOM 8202 C CA . GLU A 1 1048 ? 8.923 -22.966 -30.274 1.00 96.56 1048 GLU A CA 1
ATOM 8203 C C . GLU A 1 1048 ? 10.193 -22.085 -30.356 1.00 96.56 1048 GLU A C 1
ATOM 8205 O O . GLU A 1 1048 ? 10.439 -21.230 -29.495 1.00 96.56 1048 GLU A O 1
ATOM 8210 N N . ASN A 1 1049 ? 11.023 -22.274 -31.391 1.00 94.81 1049 ASN A N 1
ATOM 8211 C CA . ASN A 1 1049 ? 12.294 -21.556 -31.576 1.00 94.81 1049 ASN A CA 1
ATOM 8212 C C . ASN A 1 1049 ? 12.066 -20.148 -32.167 1.00 94.81 1049 ASN A C 1
ATOM 8214 O O . ASN A 1 1049 ? 12.411 -19.858 -33.314 1.00 94.81 1049 ASN A O 1
ATOM 8218 N N . ILE A 1 1050 ? 11.471 -19.271 -31.357 1.00 97.44 1050 ILE A N 1
ATOM 8219 C CA . ILE A 1 1050 ? 11.056 -17.901 -31.712 1.00 97.44 1050 ILE A CA 1
ATOM 8220 C C . ILE A 1 1050 ? 11.761 -16.822 -30.879 1.00 97.44 1050 ILE A C 1
ATOM 8222 O O . ILE A 1 1050 ? 11.232 -15.733 -30.650 1.00 97.44 1050 ILE A O 1
ATOM 8226 N N . THR A 1 1051 ? 12.974 -17.141 -30.424 1.00 97.50 1051 THR A N 1
ATOM 8227 C CA . THR A 1 1051 ? 13.815 -16.304 -29.560 1.00 97.50 1051 THR A CA 1
ATOM 8228 C C . THR A 1 1051 ? 15.090 -15.823 -30.240 1.00 97.50 1051 THR A C 1
ATOM 8230 O O . THR A 1 1051 ? 15.750 -16.588 -30.939 1.00 97.50 1051 THR A O 1
ATOM 8233 N N . MET A 1 1052 ? 15.484 -14.587 -29.955 1.00 95.94 1052 MET A N 1
ATOM 8234 C CA . MET A 1 1052 ? 16.866 -14.124 -30.065 1.00 95.94 1052 MET A CA 1
ATOM 8235 C C . MET A 1 1052 ? 17.426 -13.850 -28.665 1.00 95.94 1052 MET A C 1
ATOM 8237 O O . MET A 1 1052 ? 16.688 -13.440 -27.763 1.00 95.94 1052 MET A O 1
ATOM 8241 N N . ASP A 1 1053 ? 18.722 -14.080 -28.483 1.00 96.12 1053 ASP A N 1
ATOM 8242 C CA . ASP A 1 1053 ? 19.396 -13.848 -27.206 1.00 96.12 1053 ASP A CA 1
ATOM 8243 C C . ASP A 1 1053 ? 19.618 -12.349 -26.956 1.00 96.12 1053 ASP A C 1
ATOM 8245 O O . ASP A 1 1053 ? 19.836 -11.564 -27.880 1.00 96.12 1053 ASP A O 1
ATOM 8249 N N . SER A 1 1054 ? 19.588 -11.944 -25.687 1.00 97.19 1054 SER A N 1
ATOM 8250 C CA . SER A 1 1054 ? 19.963 -10.597 -25.245 1.00 97.19 1054 SER A CA 1
ATOM 8251 C C . SER A 1 1054 ? 20.565 -10.646 -23.835 1.00 97.19 1054 SER A C 1
ATOM 8253 O O . SER A 1 1054 ? 20.338 -11.620 -23.116 1.00 97.19 1054 SER A O 1
ATOM 8255 N N . PRO A 1 1055 ? 21.265 -9.601 -23.356 1.00 97.56 1055 PRO A N 1
ATOM 8256 C CA . PRO A 1 1055 ? 21.823 -9.594 -22.001 1.00 97.56 1055 PRO A CA 1
ATOM 8257 C C . PRO A 1 1055 ? 20.798 -9.785 -20.868 1.00 97.56 1055 PRO A C 1
ATOM 8259 O O . PRO A 1 1055 ? 21.172 -10.202 -19.768 1.00 97.56 1055 PRO A O 1
ATOM 8262 N N . ILE A 1 1056 ? 19.516 -9.497 -21.121 1.00 97.81 1056 ILE A N 1
ATOM 8263 C CA . ILE A 1 1056 ? 18.442 -9.468 -20.114 1.00 97.81 1056 ILE A CA 1
ATOM 8264 C C . ILE A 1 1056 ? 17.522 -10.699 -20.136 1.00 97.81 1056 ILE A C 1
ATOM 8266 O O . ILE A 1 1056 ? 16.665 -10.827 -19.265 1.00 97.81 1056 ILE A O 1
ATOM 8270 N N . GLY A 1 1057 ? 17.676 -11.594 -21.113 1.00 98.06 1057 GLY A N 1
ATOM 8271 C CA . GLY A 1 1057 ? 16.755 -12.706 -21.362 1.00 98.06 1057 GLY A CA 1
ATOM 8272 C C . GLY A 1 1057 ? 16.561 -12.966 -22.854 1.00 98.06 1057 GLY A C 1
ATOM 8273 O O . GLY A 1 1057 ? 17.256 -12.382 -23.689 1.00 98.06 1057 GLY A O 1
ATOM 8274 N N . TYR A 1 1058 ? 15.588 -13.803 -23.202 1.00 98.56 1058 TYR A N 1
ATOM 8275 C CA . TYR A 1 1058 ? 15.222 -14.045 -24.598 1.00 98.56 1058 TYR A CA 1
ATOM 8276 C C . TYR A 1 1058 ? 14.182 -13.027 -25.084 1.00 98.56 1058 TYR A C 1
ATOM 8278 O O . TYR A 1 1058 ? 13.162 -12.819 -24.423 1.00 98.56 1058 TYR A O 1
ATOM 8286 N N . LEU A 1 1059 ? 14.418 -12.426 -26.251 1.00 98.25 1059 LEU A N 1
ATOM 8287 C CA . LEU A 1 1059 ? 13.493 -11.516 -26.942 1.00 98.25 1059 LEU A CA 1
ATOM 8288 C C . LEU A 1 1059 ? 12.825 -12.228 -28.133 1.00 98.25 1059 LEU A C 1
ATOM 8290 O O . LEU A 1 1059 ? 13.391 -13.197 -28.642 1.00 98.25 1059 LEU A O 1
ATOM 8294 N N . PRO A 1 1060 ? 11.667 -11.764 -28.636 1.00 97.88 1060 PRO A N 1
ATOM 8295 C CA . PRO A 1 1060 ? 11.090 -12.294 -29.869 1.00 97.88 1060 PRO A CA 1
ATOM 8296 C C . PRO A 1 1060 ? 11.990 -12.053 -31.091 1.00 97.88 1060 PRO A C 1
ATOM 8298 O O . PRO A 1 1060 ? 12.575 -10.977 -31.236 1.00 97.88 1060 PRO A O 1
ATOM 8301 N N . LYS A 1 1061 ? 12.053 -13.019 -32.018 1.00 95.31 1061 LYS A N 1
ATOM 8302 C CA . LYS A 1 1061 ? 12.596 -12.762 -33.366 1.00 95.31 1061 LYS A CA 1
ATOM 8303 C C . LYS A 1 1061 ? 11.597 -11.927 -34.177 1.00 95.31 1061 LYS A C 1
ATOM 8305 O O . LYS A 1 1061 ? 10.389 -12.158 -34.074 1.00 95.31 1061 LYS A O 1
ATOM 8310 N N . ARG A 1 1062 ? 12.087 -11.007 -35.015 1.00 91.50 1062 ARG A N 1
ATOM 8311 C CA . ARG A 1 1062 ? 11.267 -10.042 -35.783 1.00 91.50 1062 ARG A CA 1
ATOM 8312 C C . ARG A 1 1062 ? 10.240 -10.689 -36.718 1.00 91.50 1062 ARG A C 1
ATOM 8314 O O . ARG A 1 1062 ? 9.156 -10.152 -36.894 1.00 91.50 1062 ARG A O 1
ATOM 8321 N N . ASP A 1 1063 ? 10.583 -11.833 -37.294 1.00 90.19 1063 ASP A N 1
ATOM 8322 C CA . ASP A 1 1063 ? 9.745 -12.673 -38.159 1.00 90.19 1063 ASP A CA 1
ATOM 8323 C C . ASP A 1 1063 ? 8.719 -13.522 -37.386 1.00 90.19 1063 ASP A C 1
ATOM 8325 O O . ASP A 1 1063 ? 7.725 -13.972 -37.949 1.00 90.19 1063 ASP A O 1
ATOM 8329 N N . SER A 1 1064 ? 8.944 -13.743 -36.089 1.00 91.69 1064 SER A N 1
ATOM 8330 C CA . SER A 1 1064 ? 8.121 -14.622 -35.250 1.00 91.69 1064 SER A CA 1
ATOM 8331 C C . SER A 1 1064 ? 6.998 -13.915 -34.483 1.00 91.69 1064 SER A C 1
ATOM 8333 O O . SER A 1 1064 ? 6.049 -14.573 -34.032 1.00 91.69 1064 SER A O 1
ATOM 8335 N N . PHE A 1 1065 ? 7.117 -12.595 -34.305 1.00 94.44 1065 PHE A N 1
ATOM 8336 C CA . PHE A 1 1065 ? 6.208 -11.777 -33.510 1.00 94.44 1065 PHE A CA 1
ATOM 8337 C C . PHE A 1 1065 ? 5.103 -11.171 -34.381 1.00 94.44 1065 PHE A C 1
ATOM 8339 O O . PHE A 1 1065 ? 5.361 -10.365 -35.273 1.00 94.44 1065 PHE A O 1
ATOM 8346 N N . ARG A 1 1066 ? 3.854 -11.540 -34.089 1.00 93.25 1066 ARG A N 1
ATOM 8347 C CA . ARG A 1 1066 ? 2.680 -11.180 -34.893 1.00 93.25 1066 ARG A CA 1
ATOM 8348 C C . ARG A 1 1066 ? 2.278 -9.718 -34.715 1.00 93.25 1066 ARG A C 1
ATOM 8350 O O . ARG A 1 1066 ? 1.492 -9.393 -33.825 1.00 93.25 1066 ARG A O 1
ATOM 8357 N N . ALA A 1 1067 ? 2.822 -8.836 -35.551 1.00 91.12 1067 ALA A N 1
ATOM 8358 C CA . ALA A 1 1067 ? 2.568 -7.388 -35.568 1.00 91.12 1067 ALA A CA 1
ATOM 8359 C C . ALA A 1 1067 ? 1.688 -6.917 -36.750 1.00 91.12 1067 ALA A C 1
ATOM 8361 O O . ALA A 1 1067 ? 1.590 -5.725 -37.031 1.00 91.12 1067 ALA A O 1
ATOM 8362 N N . GLU A 1 1068 ? 1.052 -7.841 -37.466 1.00 90.81 1068 GLU A N 1
ATOM 8363 C CA . GLU A 1 1068 ? 0.300 -7.584 -38.695 1.00 90.81 1068 GLU A CA 1
ATOM 8364 C C . GLU A 1 1068 ? -0.856 -6.603 -38.448 1.00 90.81 1068 GLU A C 1
ATOM 8366 O O . GLU A 1 1068 ? -1.676 -6.802 -37.546 1.00 90.81 1068 GLU A O 1
ATOM 8371 N N . GLY A 1 1069 ? -0.925 -5.547 -39.264 1.00 90.62 1069 GLY A N 1
ATOM 8372 C CA . GLY A 1 1069 ? -1.923 -4.482 -39.138 1.00 90.62 1069 GLY A CA 1
ATOM 8373 C C . GLY A 1 1069 ? -1.587 -3.384 -38.120 1.00 90.62 1069 GLY A C 1
ATOM 8374 O O . GLY A 1 1069 ? -2.400 -2.480 -37.949 1.00 90.62 1069 GLY A O 1
ATOM 8375 N N . LEU A 1 1070 ? -0.419 -3.427 -37.463 1.00 93.31 1070 LEU A N 1
ATOM 8376 C CA . LEU A 1 1070 ? 0.027 -2.395 -36.522 1.00 93.31 1070 LEU A CA 1
ATOM 8377 C C . LEU A 1 1070 ? 1.205 -1.583 -37.083 1.00 93.31 1070 LEU A C 1
ATOM 8379 O O . LEU A 1 1070 ? 2.217 -2.144 -37.496 1.00 93.31 1070 LEU A O 1
ATOM 8383 N N . ASP A 1 1071 ? 1.096 -0.255 -37.025 1.00 89.62 1071 ASP A N 1
ATOM 8384 C CA . ASP A 1 1071 ? 2.215 0.666 -37.252 1.00 89.62 1071 ASP A CA 1
ATOM 8385 C C . ASP A 1 1071 ? 3.069 0.746 -35.973 1.00 89.62 1071 ASP A C 1
ATOM 8387 O O . ASP A 1 1071 ? 2.727 1.459 -35.025 1.00 89.62 1071 ASP A O 1
ATOM 8391 N N . ILE A 1 1072 ? 4.131 -0.068 -35.905 1.00 91.75 1072 ILE A N 1
ATOM 8392 C CA . ILE A 1 1072 ? 5.056 -0.123 -34.764 1.00 91.75 1072 ILE A CA 1
ATOM 8393 C C . ILE A 1 1072 ? 6.523 -0.084 -35.200 1.00 91.75 1072 ILE A C 1
ATOM 8395 O O . ILE A 1 1072 ? 6.966 -0.797 -36.101 1.00 91.75 1072 ILE A O 1
ATOM 8399 N N . ASP A 1 1073 ? 7.312 0.696 -34.467 1.00 92.31 1073 ASP A N 1
ATOM 8400 C CA . ASP A 1 1073 ? 8.770 0.710 -34.558 1.00 92.31 1073 ASP A CA 1
ATOM 8401 C C . ASP A 1 1073 ? 9.330 -0.480 -33.758 1.00 92.31 1073 ASP A C 1
ATOM 8403 O O . ASP A 1 1073 ? 9.597 -0.373 -32.558 1.00 92.31 1073 ASP A O 1
ATOM 8407 N N . TYR A 1 1074 ? 9.427 -1.648 -34.408 1.00 92.50 1074 TYR A N 1
ATOM 8408 C CA . TYR A 1 1074 ? 9.881 -2.898 -33.776 1.00 92.50 1074 TYR A CA 1
ATOM 8409 C C . TYR A 1 1074 ? 11.242 -2.736 -33.087 1.00 92.50 1074 TYR A C 1
ATOM 8411 O O . TYR A 1 1074 ? 11.449 -3.234 -31.979 1.00 92.50 1074 TYR A O 1
ATOM 8419 N N . ASP A 1 1075 ? 12.161 -2.015 -33.729 1.00 92.75 1075 ASP A N 1
ATOM 8420 C CA . ASP A 1 1075 ? 13.526 -1.845 -33.249 1.00 92.75 1075 ASP A CA 1
ATOM 8421 C C . ASP A 1 1075 ? 13.547 -1.007 -31.965 1.00 92.75 1075 ASP A C 1
ATOM 8423 O O . ASP A 1 1075 ? 14.079 -1.466 -30.955 1.00 92.75 1075 ASP A O 1
ATOM 8427 N N . LYS A 1 1076 ? 12.860 0.147 -31.917 1.00 94.31 1076 LYS A N 1
ATOM 8428 C CA . LYS A 1 1076 ? 12.688 0.902 -30.658 1.00 94.31 1076 LYS A CA 1
ATOM 8429 C C . LYS A 1 1076 ? 11.899 0.140 -29.596 1.00 94.31 1076 LYS A C 1
ATOM 8431 O O . LYS A 1 1076 ? 12.089 0.394 -28.408 1.00 94.31 1076 LYS A O 1
ATOM 8436 N N . LEU A 1 1077 ? 10.970 -0.729 -29.989 1.00 95.62 1077 LEU A N 1
ATOM 8437 C CA . LEU A 1 1077 ? 10.098 -1.460 -29.069 1.00 95.62 1077 LEU A CA 1
ATOM 8438 C C . LEU A 1 1077 ? 10.864 -2.553 -28.305 1.00 95.62 1077 LEU A C 1
ATOM 8440 O O . LEU A 1 1077 ? 10.658 -2.708 -27.094 1.00 95.62 1077 LEU A O 1
ATOM 8444 N N . PHE A 1 1078 ? 11.786 -3.245 -28.983 1.00 96.81 1078 PHE A N 1
ATOM 8445 C CA . PHE A 1 1078 ? 12.578 -4.355 -28.437 1.00 96.81 1078 PHE A CA 1
ATOM 8446 C C . PHE A 1 1078 ? 14.042 -4.021 -28.089 1.00 96.81 1078 PHE A C 1
ATOM 8448 O O . PHE A 1 1078 ? 14.682 -4.822 -27.417 1.00 96.81 1078 PHE A O 1
ATOM 8455 N N . ASP A 1 1079 ? 14.546 -2.835 -28.446 1.00 95.69 1079 ASP A N 1
ATOM 8456 C CA . ASP A 1 1079 ? 15.879 -2.319 -28.083 1.00 95.69 1079 ASP A CA 1
ATOM 8457 C C . ASP A 1 1079 ? 16.211 -2.437 -26.575 1.00 95.69 1079 ASP A C 1
ATOM 8459 O O . ASP A 1 1079 ? 15.368 -2.162 -25.713 1.00 95.69 1079 ASP A O 1
ATOM 8463 N N . VAL A 1 1080 ? 17.464 -2.789 -26.266 1.00 97.12 1080 VAL A N 1
ATOM 8464 C CA . VAL A 1 1080 ? 18.017 -3.003 -24.915 1.00 97.12 1080 VAL A CA 1
ATOM 8465 C C . VAL A 1 1080 ? 19.294 -2.151 -24.757 1.00 97.12 1080 VAL A C 1
ATOM 8467 O O . VAL A 1 1080 ? 20.398 -2.650 -24.987 1.00 97.12 1080 VAL A O 1
ATOM 8470 N N . PRO A 1 1081 ? 19.199 -0.862 -24.364 1.00 96.44 1081 PRO A N 1
ATOM 8471 C CA . PRO A 1 1081 ? 20.367 0.021 -24.344 1.00 96.44 1081 PRO A CA 1
ATOM 8472 C C . PRO A 1 1081 ? 21.369 -0.360 -23.246 1.00 96.44 1081 PRO A C 1
ATOM 8474 O O . PRO A 1 1081 ? 21.041 -0.319 -22.057 1.00 96.44 1081 PRO A O 1
ATOM 8477 N N . LYS A 1 1082 ? 22.615 -0.662 -23.637 1.00 96.00 1082 LYS A N 1
ATOM 8478 C CA . LYS A 1 1082 ? 23.709 -1.103 -22.744 1.00 96.00 1082 LYS A CA 1
ATOM 8479 C C . LYS A 1 1082 ? 23.916 -0.156 -21.550 1.00 96.00 1082 LYS A C 1
ATOM 8481 O O . LYS A 1 1082 ? 23.988 -0.619 -20.414 1.00 96.00 1082 LYS A O 1
ATOM 8486 N N . ASP A 1 1083 ? 23.898 1.160 -21.770 1.00 95.69 1083 ASP A N 1
ATOM 8487 C CA . ASP A 1 1083 ? 24.080 2.154 -20.698 1.00 95.69 1083 ASP A CA 1
ATOM 8488 C C . ASP A 1 1083 ? 22.868 2.282 -19.762 1.00 95.69 1083 ASP A C 1
ATOM 8490 O O . ASP A 1 1083 ? 23.043 2.421 -18.550 1.00 95.69 1083 ASP A O 1
ATOM 8494 N N . PHE A 1 1084 ? 21.641 2.176 -20.289 1.00 96.50 1084 PHE A N 1
ATOM 8495 C CA . PHE A 1 1084 ? 20.426 2.142 -19.464 1.00 96.50 1084 PHE A CA 1
ATOM 8496 C C . PHE A 1 1084 ? 20.452 0.926 -18.539 1.00 96.50 1084 PHE A C 1
ATOM 8498 O O . PHE A 1 1084 ? 20.221 1.051 -17.339 1.00 96.50 1084 PHE A O 1
ATOM 8505 N N . TRP A 1 1085 ? 20.780 -0.250 -19.077 1.00 97.62 1085 TRP A N 1
ATOM 8506 C CA . TRP A 1 1085 ? 20.781 -1.485 -18.301 1.00 97.62 1085 TRP A CA 1
ATOM 8507 C C . TRP A 1 1085 ? 21.941 -1.572 -17.305 1.00 97.62 1085 TRP A C 1
ATOM 8509 O O . TRP A 1 1085 ? 21.756 -2.115 -16.218 1.00 97.62 1085 TRP A O 1
ATOM 8519 N N . LYS A 1 1086 ? 23.090 -0.941 -17.581 1.00 96.38 1086 LYS A N 1
ATOM 8520 C CA . LYS A 1 1086 ? 24.141 -0.730 -16.569 1.00 96.38 1086 LYS A CA 1
ATOM 8521 C C . LYS A 1 1086 ? 23.667 0.156 -15.411 1.00 96.38 1086 LYS A C 1
ATOM 8523 O O . LYS A 1 1086 ? 23.893 -0.182 -14.250 1.00 96.38 1086 LYS A O 1
ATOM 8528 N N . GLN A 1 1087 ? 22.971 1.260 -15.695 1.00 95.69 1087 GLN A N 1
ATOM 8529 C CA . GLN A 1 1087 ? 22.373 2.108 -14.652 1.00 95.69 1087 GLN A CA 1
ATOM 8530 C C . GLN A 1 1087 ? 21.272 1.371 -13.871 1.00 95.69 1087 GLN A C 1
ATOM 8532 O O . GLN A 1 1087 ? 21.182 1.511 -12.652 1.00 95.69 1087 GLN A O 1
ATOM 8537 N N . GLU A 1 1088 ? 20.474 0.546 -14.551 1.00 95.88 1088 GLU A N 1
ATOM 8538 C CA . GLU A 1 1088 ? 19.436 -0.287 -13.943 1.00 95.88 1088 GLU A CA 1
ATOM 8539 C C . GLU A 1 1088 ? 20.035 -1.323 -12.977 1.00 95.88 1088 GLU A C 1
ATOM 8541 O O . GLU A 1 1088 ? 19.590 -1.396 -11.834 1.00 95.88 1088 GLU A O 1
ATOM 8546 N N . VAL A 1 1089 ? 21.091 -2.050 -13.371 1.00 96.44 1089 VAL A N 1
ATOM 8547 C CA . VAL A 1 1089 ? 21.811 -2.995 -12.491 1.00 96.44 1089 VAL A CA 1
ATOM 8548 C C . VAL A 1 1089 ? 22.382 -2.290 -11.263 1.00 96.44 1089 VAL A C 1
ATOM 8550 O O . VAL A 1 1089 ? 22.166 -2.760 -10.145 1.00 96.44 1089 VAL A O 1
ATOM 8553 N N . THR A 1 1090 ? 23.033 -1.134 -11.432 1.00 95.75 1090 THR A N 1
ATOM 8554 C CA . THR A 1 1090 ? 23.513 -0.321 -10.300 1.00 95.75 1090 THR A CA 1
ATOM 8555 C C . THR A 1 1090 ? 22.359 0.084 -9.377 1.00 95.75 1090 THR A C 1
ATOM 8557 O O . THR A 1 1090 ? 22.484 -0.008 -8.157 1.00 95.75 1090 THR A O 1
ATOM 8560 N N . SER A 1 1091 ? 21.209 0.477 -9.936 1.00 94.94 1091 SER A N 1
ATOM 8561 C CA . SER A 1 1091 ? 20.019 0.847 -9.162 1.00 94.94 1091 SER A CA 1
ATOM 8562 C C . SER A 1 1091 ? 19.393 -0.336 -8.416 1.00 94.94 1091 SER A C 1
ATOM 8564 O O . SER A 1 1091 ? 18.910 -0.140 -7.304 1.00 94.94 1091 SER A O 1
ATOM 8566 N N . ILE A 1 1092 ? 19.382 -1.541 -8.995 1.00 96.25 1092 ILE A N 1
ATOM 8567 C CA . ILE A 1 1092 ? 18.854 -2.754 -8.349 1.00 96.25 1092 ILE A CA 1
ATOM 8568 C C . ILE A 1 1092 ? 19.805 -3.230 -7.247 1.00 96.25 1092 ILE A C 1
ATOM 8570 O O . ILE A 1 1092 ? 19.359 -3.481 -6.130 1.00 96.25 1092 ILE A O 1
ATOM 8574 N N . ARG A 1 1093 ? 21.116 -3.295 -7.524 1.00 96.19 1093 ARG A N 1
ATOM 8575 C CA . ARG A 1 1093 ? 22.129 -3.689 -6.532 1.00 96.19 1093 ARG A CA 1
ATOM 8576 C C . ARG A 1 1093 ? 22.113 -2.741 -5.330 1.00 96.19 1093 ARG A C 1
ATOM 8578 O O . ARG A 1 1093 ? 22.117 -3.205 -4.195 1.00 96.19 1093 ARG A O 1
ATOM 8585 N N . LYS A 1 1094 ? 22.007 -1.430 -5.584 1.00 94.69 1094 LYS A N 1
ATOM 8586 C CA . LYS A 1 1094 ? 21.814 -0.411 -4.546 1.00 94.69 1094 LYS A CA 1
ATOM 8587 C C . LYS A 1 1094 ? 20.513 -0.633 -3.760 1.00 94.69 1094 LYS A C 1
ATOM 8589 O O . LYS A 1 1094 ? 20.548 -0.637 -2.537 1.00 94.69 1094 LYS A O 1
ATOM 8594 N N . TYR A 1 1095 ? 19.385 -0.851 -4.441 1.00 94.56 1095 TYR A N 1
ATOM 8595 C CA . TYR A 1 1095 ? 18.094 -1.095 -3.787 1.00 94.56 1095 TYR A CA 1
ATOM 8596 C C . TYR A 1 1095 ? 18.132 -2.310 -2.848 1.00 94.56 1095 TYR A C 1
ATOM 8598 O O . TYR A 1 1095 ? 17.625 -2.224 -1.733 1.00 94.56 1095 TYR A O 1
ATOM 8606 N N . PHE A 1 1096 ? 18.760 -3.419 -3.251 1.00 95.50 1096 PHE A N 1
ATOM 8607 C CA . PHE A 1 1096 ? 18.877 -4.593 -2.384 1.00 95.50 1096 PHE A CA 1
ATOM 8608 C C . PHE A 1 1096 ? 19.814 -4.365 -1.183 1.00 95.50 1096 PHE A C 1
ATOM 8610 O O . PHE A 1 1096 ? 19.450 -4.738 -0.071 1.00 95.50 1096 PHE A O 1
ATOM 8617 N N . ASP A 1 1097 ? 20.963 -3.707 -1.370 1.00 92.25 1097 ASP A N 1
ATOM 8618 C CA . ASP A 1 1097 ? 21.867 -3.315 -0.271 1.00 92.25 1097 ASP A CA 1
ATOM 8619 C C . ASP A 1 1097 ? 21.178 -2.388 0.751 1.00 92.25 1097 ASP A C 1
ATOM 8621 O O . ASP A 1 1097 ? 21.327 -2.569 1.955 1.00 92.25 1097 ASP A O 1
ATOM 8625 N N . GLU A 1 1098 ? 20.372 -1.430 0.286 1.00 90.56 1098 GLU A N 1
ATOM 8626 C CA . GLU A 1 1098 ? 19.682 -0.459 1.145 1.00 90.56 1098 GLU A CA 1
ATOM 8627 C C . GLU A 1 1098 ? 18.412 -0.998 1.833 1.00 90.56 1098 GLU A C 1
ATOM 8629 O O . GLU A 1 1098 ? 18.054 -0.509 2.905 1.00 90.56 1098 GLU A O 1
ATOM 8634 N N . GLN A 1 1099 ? 17.699 -1.959 1.228 1.00 88.75 1099 GLN A N 1
ATOM 8635 C CA . GLN A 1 1099 ? 16.345 -2.371 1.657 1.00 88.75 1099 GLN A CA 1
ATOM 8636 C C . GLN A 1 1099 ? 16.218 -3.840 2.084 1.00 88.75 1099 GLN A C 1
ATOM 8638 O O . GLN A 1 1099 ? 15.167 -4.224 2.597 1.00 88.75 1099 GLN A O 1
ATOM 8643 N N . VAL A 1 1100 ? 17.240 -4.663 1.841 1.00 89.81 1100 VAL A N 1
ATOM 8644 C CA . VAL A 1 1100 ? 17.253 -6.100 2.178 1.00 89.81 1100 VAL A CA 1
ATOM 8645 C C . VAL A 1 1100 ? 18.517 -6.469 2.960 1.00 89.81 1100 VAL A C 1
ATOM 8647 O O . VAL A 1 1100 ? 18.445 -7.279 3.877 1.00 89.81 1100 VAL A O 1
ATOM 8650 N N . GLY A 1 1101 ? 19.657 -5.844 2.646 1.00 89.88 1101 GLY A N 1
ATOM 8651 C CA . GLY A 1 1101 ? 20.885 -5.971 3.430 1.00 89.88 1101 GLY A CA 1
ATOM 8652 C C . GLY A 1 1101 ? 21.366 -7.420 3.541 1.00 89.88 1101 GLY A C 1
ATOM 8653 O O . GLY A 1 1101 ? 21.573 -8.092 2.530 1.00 89.88 1101 GLY A O 1
ATOM 8654 N N . GLU A 1 1102 ? 21.545 -7.895 4.775 1.00 88.94 1102 GLU A N 1
ATOM 8655 C CA . GLU A 1 1102 ? 22.025 -9.252 5.073 1.00 88.94 1102 GLU A CA 1
ATOM 8656 C C . GLU A 1 1102 ? 20.995 -10.352 4.752 1.00 88.94 1102 GLU A C 1
ATOM 8658 O O . GLU A 1 1102 ? 21.393 -11.486 4.493 1.00 88.94 1102 GLU A O 1
ATOM 8663 N N . ASP A 1 1103 ? 19.698 -10.023 4.679 1.00 86.75 1103 ASP A N 1
ATOM 8664 C CA . ASP A 1 1103 ? 18.630 -10.972 4.322 1.00 86.75 1103 ASP A CA 1
ATOM 8665 C C . ASP A 1 1103 ? 18.613 -11.321 2.813 1.00 86.75 1103 ASP A C 1
ATOM 8667 O O . ASP A 1 1103 ? 17.751 -12.072 2.354 1.00 86.75 1103 ASP A O 1
ATOM 8671 N N . LEU A 1 1104 ? 19.504 -10.745 1.994 1.00 94.69 1104 LEU A N 1
ATOM 8672 C CA . LEU A 1 1104 ? 19.496 -10.922 0.539 1.00 94.69 1104 LEU A CA 1
ATOM 8673 C C . LEU A 1 1104 ? 20.082 -12.290 0.123 1.00 94.69 1104 LEU A C 1
ATOM 8675 O O . LEU A 1 1104 ? 21.281 -12.519 0.315 1.00 94.69 1104 LEU A O 1
ATOM 8679 N N . PRO A 1 1105 ? 19.316 -13.172 -0.556 1.00 95.12 1105 PRO A N 1
ATOM 8680 C CA . PRO A 1 1105 ? 19.824 -14.485 -0.948 1.00 95.12 1105 PRO A CA 1
ATOM 8681 C C . PRO A 1 1105 ? 20.997 -14.395 -1.930 1.00 95.12 1105 PRO A C 1
ATOM 8683 O O . PRO A 1 1105 ? 21.000 -13.579 -2.858 1.00 95.12 1105 PRO A O 1
ATOM 8686 N N . LYS A 1 1106 ? 21.990 -15.278 -1.765 1.00 94.31 1106 LYS A N 1
ATOM 8687 C CA . LYS A 1 1106 ? 23.241 -15.271 -2.552 1.00 94.31 1106 LYS A CA 1
ATOM 8688 C C . LYS A 1 1106 ? 22.983 -15.347 -4.060 1.00 94.31 1106 LYS A C 1
ATOM 8690 O O . LYS A 1 1106 ? 23.606 -14.612 -4.825 1.00 94.31 1106 LYS A O 1
ATOM 8695 N N . ASP A 1 1107 ? 22.001 -16.143 -4.470 1.00 95.88 1107 ASP A N 1
ATOM 8696 C CA . ASP A 1 1107 ? 21.550 -16.305 -5.852 1.00 95.88 1107 ASP A CA 1
ATOM 8697 C C . ASP A 1 1107 ? 21.121 -14.989 -6.522 1.00 95.88 1107 ASP A C 1
ATOM 8699 O O . ASP A 1 1107 ? 21.290 -14.838 -7.732 1.00 95.88 1107 ASP A O 1
ATOM 8703 N N . MET A 1 1108 ? 20.606 -14.011 -5.763 1.00 97.12 1108 MET A N 1
ATOM 8704 C CA . MET A 1 1108 ? 20.255 -12.688 -6.299 1.00 97.12 1108 MET A CA 1
ATOM 8705 C C . MET A 1 1108 ? 21.506 -11.894 -6.677 1.00 97.12 1108 MET A C 1
ATOM 8707 O O . MET A 1 1108 ? 21.563 -11.308 -7.758 1.00 97.12 1108 MET A O 1
ATOM 8711 N N . ASN A 1 1109 ? 22.541 -11.930 -5.831 1.00 93.44 1109 ASN A N 1
ATOM 8712 C CA . ASN A 1 1109 ? 23.842 -11.344 -6.153 1.00 93.44 1109 ASN A CA 1
ATOM 8713 C C . ASN A 1 1109 ? 24.513 -12.075 -7.323 1.00 93.44 1109 ASN A C 1
ATOM 8715 O O . ASN A 1 1109 ? 25.069 -11.424 -8.206 1.00 93.44 1109 ASN A O 1
ATOM 8719 N N . GLU A 1 1110 ? 24.423 -13.406 -7.392 1.00 96.50 1110 GLU A N 1
ATOM 8720 C CA . GLU A 1 1110 ? 24.932 -14.159 -8.541 1.00 96.50 1110 GLU A CA 1
ATOM 8721 C C . GLU A 1 1110 ? 24.223 -13.805 -9.850 1.00 96.50 1110 GLU A C 1
ATOM 8723 O O . GLU A 1 1110 ? 24.889 -13.603 -10.863 1.00 96.50 1110 GLU A O 1
ATOM 8728 N N . GLN A 1 1111 ? 22.890 -13.734 -9.858 1.00 97.94 1111 GLN A N 1
ATOM 8729 C CA . GLN A 1 1111 ? 22.132 -13.402 -11.066 1.00 97.94 1111 GLN A CA 1
ATOM 8730 C C . GLN A 1 1111 ? 22.359 -11.939 -11.493 1.00 97.94 1111 GLN A C 1
ATOM 8732 O O . GLN A 1 1111 ? 22.467 -11.675 -12.691 1.00 97.94 1111 GLN A O 1
ATOM 8737 N N . LEU A 1 1112 ? 22.558 -11.005 -10.549 1.00 96.19 1112 LEU A N 1
ATOM 8738 C CA . LEU A 1 1112 ? 23.020 -9.642 -10.854 1.00 96.19 1112 LEU A CA 1
ATOM 8739 C C . LEU A 1 1112 ? 24.423 -9.637 -11.474 1.00 96.19 1112 LEU A C 1
ATOM 8741 O O . LEU A 1 1112 ? 24.639 -8.965 -12.479 1.00 96.19 1112 LEU A O 1
ATOM 8745 N N . ASN A 1 1113 ? 25.362 -10.416 -10.932 1.00 97.25 1113 ASN A N 1
ATOM 8746 C CA . ASN A 1 1113 ? 26.717 -10.528 -11.479 1.00 97.25 1113 ASN A CA 1
ATOM 8747 C C . ASN A 1 1113 ? 26.708 -11.144 -12.893 1.00 97.25 1113 ASN A C 1
ATOM 8749 O O . ASN A 1 1113 ? 27.413 -10.660 -13.775 1.00 97.25 1113 ASN A O 1
ATOM 8753 N N . LYS A 1 1114 ? 25.872 -12.166 -13.136 1.00 97.62 1114 LYS A N 1
ATOM 8754 C CA . LYS A 1 1114 ? 25.664 -12.780 -14.462 1.00 97.62 1114 LYS A CA 1
ATOM 8755 C C . LYS A 1 1114 ? 25.071 -11.771 -15.459 1.00 97.62 1114 LYS A C 1
ATOM 8757 O O . LYS A 1 1114 ? 25.535 -11.693 -16.593 1.00 97.62 1114 LYS A O 1
ATOM 8762 N N . LEU A 1 1115 ? 24.095 -10.960 -15.042 1.00 96.81 1115 LEU A N 1
ATOM 8763 C CA . LEU A 1 1115 ? 23.534 -9.875 -15.857 1.00 96.81 1115 LEU A CA 1
ATOM 8764 C C . LEU A 1 1115 ? 24.585 -8.798 -16.182 1.00 96.81 1115 LEU A C 1
ATOM 8766 O O . LEU A 1 1115 ? 24.717 -8.395 -17.335 1.00 96.81 1115 LEU A O 1
ATOM 8770 N N . GLU A 1 1116 ? 25.384 -8.385 -15.200 1.00 95.12 1116 GLU A N 1
ATOM 8771 C CA . GLU A 1 1116 ? 26.460 -7.405 -15.380 1.00 95.12 1116 GLU A CA 1
ATOM 8772 C C . GLU A 1 1116 ? 27.574 -7.915 -16.315 1.00 95.12 1116 GLU A C 1
ATOM 8774 O O . GLU A 1 1116 ? 28.095 -7.152 -17.128 1.00 95.12 1116 GLU A O 1
ATOM 8779 N N . GLN A 1 1117 ? 27.899 -9.211 -16.281 1.00 96.56 1117 GLN A N 1
ATOM 8780 C CA . GLN A 1 1117 ? 28.822 -9.842 -17.234 1.00 96.56 1117 GLN A CA 1
ATOM 8781 C C . GLN A 1 1117 ? 28.274 -9.812 -18.670 1.00 96.56 1117 GLN A C 1
ATOM 8783 O O . GLN A 1 1117 ? 28.967 -9.341 -19.575 1.00 96.56 1117 GLN A O 1
ATOM 8788 N N . ARG A 1 1118 ? 27.016 -10.233 -18.877 1.00 97.38 1118 ARG A N 1
ATOM 8789 C CA . ARG A 1 1118 ? 26.354 -10.215 -20.199 1.00 97.38 1118 ARG A CA 1
ATOM 8790 C C . ARG A 1 1118 ? 26.149 -8.801 -20.758 1.00 97.38 1118 ARG A C 1
ATOM 8792 O O . ARG A 1 1118 ? 26.028 -8.647 -21.963 1.00 97.38 1118 ARG 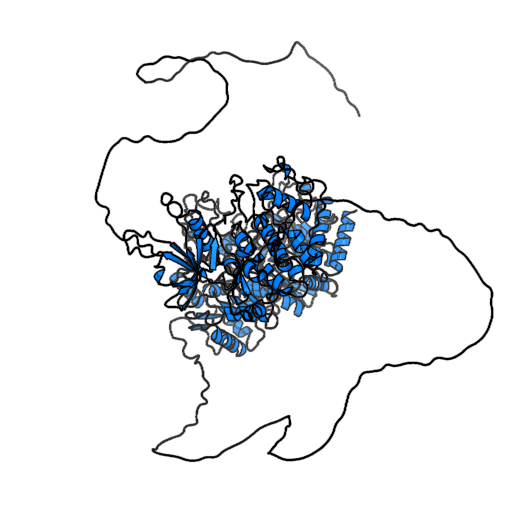A O 1
ATOM 8799 N N . LEU A 1 1119 ? 26.099 -7.776 -19.902 1.00 94.12 1119 LEU A N 1
ATOM 8800 C CA . LEU A 1 1119 ? 26.040 -6.358 -20.292 1.00 94.12 1119 LEU A CA 1
ATOM 8801 C C . LEU A 1 1119 ? 27.416 -5.730 -20.564 1.00 94.12 1119 LEU A C 1
ATOM 8803 O O . LEU A 1 1119 ? 27.481 -4.579 -21.002 1.00 94.12 1119 LEU A O 1
ATOM 8807 N N . ASN A 1 1120 ? 28.515 -6.419 -20.251 1.00 90.25 1120 ASN A N 1
ATOM 8808 C CA . ASN A 1 1120 ? 29.869 -5.944 -20.540 1.00 90.25 1120 ASN A CA 1
ATOM 8809 C C . ASN A 1 1120 ? 30.431 -6.542 -21.833 1.00 90.25 1120 ASN A C 1
ATOM 8811 O O . ASN A 1 1120 ? 31.065 -5.796 -22.585 1.00 90.25 1120 ASN A O 1
ATOM 8815 N N . GLN A 1 1121 ? 30.092 -7.803 -22.122 1.00 85.50 1121 GLN A N 1
ATOM 8816 C CA . GLN A 1 1121 ? 30.077 -8.369 -23.481 1.00 85.50 1121 GLN A CA 1
ATOM 8817 C C . GLN A 1 1121 ? 29.269 -7.458 -24.423 1.00 85.50 1121 GLN A C 1
ATOM 8819 O O . GLN A 1 1121 ? 29.780 -7.146 -25.516 1.00 85.50 1121 GLN A O 1
#